Protein 4RZC (pdb70)

B-factor: mean 30.38, std 9.69, range [2.0, 84.81]

Secondary structure (DSSP, 8-state):
---EEEEE---EE-TT--EEEEEEEES--TTS-EEEEEEE-TTS-EEEEEEE-SSTT--EEE-GGGTTTEEEEEEETTEEEEEE-S--GGG-EEEEEEEEEETTEEEEE---EEEEE--/--EEE----EEE----EEEEEEESSPPSTT-EEEEEE-TTS--EEEEETTTEE-TT--SSEEEEEETTEEEEEE-S--GGG-EEEEEEEE-----EEE---EEEEEE--/-EEEEE---EE-TT--EEEEEEEES--TTS-EEEEEEE-TTS-EEEEEEE-SSTT--EEE-GGGTTTEEEEEEETTEEEEEE-S--GGG-EEEEEEEEEETTEEEEE---EEEEE--/--EE---S-EEE----EEEEEEESSPPSTT-EEEEEE-TTS--EEEEETTTEE-TT--TTEEEEEETTEEEEEE-S--GGG-EEEEEEEE--SSS--EEE---EEEEEE--/-EEEEE---EE-TT--EEEEEEEES--TTS-EEEEEEE-TTS-EEEEEEE-SSTTPPEEE-GGGBTTEEEEEEETTEEEEEE-S--GGG-EEEEEEEEEETTEEEEE---EEEEE--/--EE--S--EEE----EEEEEEESSPPSTT-EEEEEE-TTS--EEEEETTTEE-TT--TTEEEEEETTEEEEEE-S--GGG-EEEEEEEE--SSS--EEE---EEEEEE--/--EEEEE---EE-TT--EEEEEEEES--TTS-EEEEEEE-TTS-EEEEEEE-SSTT--EEE-GGGTTTEEEEEEETTEEEEEE-S--GGG-EEEEEEEEEETTEEEEE---EEEEE--/--EE-----EEE----EEEEEEESSPPSTT-EEEEEE-TTS--EEEEETTTEE-TT--TTEEEEEETTEEEEEE-S--GGG-EEEEEEEE----S-EEE---EEEEEE--

CATH classification: 2.60.40.10

Foldseek 3Di:
DWAKAKDFADEEAFFAKGKIKIFIDPDWLQQWKKFKWWDAPPGDIDTAKIFHGRPPTHIDGDPVRPPFWDWDDPDRGMIMIIGGGDDQRVFTFMKMFICPDDRDRPYIHPTHTHGYDD/DAKEWDEEDEEEQLTKDKIKMFDPWWFDQLFKWKWWAAPPGDIDTAGGSQFHGDPPHDVLWGKDDGTRIIMIMGGNHHQVPQTKMKMKGAHDPPPGIDIYDIYGYHYHYD/DDWAKAKDFADEEAFFAKGKIKIFIDPDWLQQWKKFKWWDAPPDDIDTAKIFHHRPPTHIDGDPVRPPFWDWDDPDRGMIMIIGGGDDQRPFTFMKMFICPDDRDRPYIHPTHTHGYDD/DAKEWDDADEEEQLTKDKTKMFDPWFFDQLFKWKWWAAPPGDIDTAGGSQFHGDPPHDPCWGKDDGTRIIMIMRGNHHQVRQTKMKMKGAHPPPGIDIYDIYGYHYHYD/DAKAKDFADEEAAQAKGKIKIFDDPDWLQQWKKFKWWDAPPGDIDTAKIFHHRPPTHIDGDPVRPPFWDWDDPDRGMIMIIGGRDDQRPFTFMKMFIPPDDRDRPYIHPTHTHGYDD/DAKEKDAADEEEQLTKDKIKMFDPWFFDQLFKWKWWAAPPGDIDTAAGSQFHGDPPHDPQWGKDDGTRIIMIMHGNHHPVRQTKMKMKGAHPPDPPGIDIYDIYGYHYHYD/DAKAKDFADEEEFFAKGKIKIFDDPDWLQQWKKFKWWDAPPGDIDTAKIFHHRPPTHIDGDPVRPPQWDWDDPDRGMIMIIGGGDDQRPFTFMKMFIPPDDRDRPYIHPTHTHGYDD/DAKEWDEADEEEQLTKDKTKMFDPWFFDQLFKWKWWAAPPGDIDTAGGSQFHGDPPHDPQWGKDDGTRIIMIMGGNHHQVRQTKMKMKGAHPPDPPGIDIYDIYGYHYHYD

Nearest PDB structures (foldseek):
  4rzc-assembly4_E  TM=1.009E+00  e=7.664E-24  Oryctolagus cuniculus
  5m63-assembly1_H  TM=9.425E-01  e=4.680E-15  Oryctolagus cuniculus
  8rtx-assembly3_F  TM=9.453E-01  e=4.502E-13  Mus musculus
  8tmy-assembly2_C  TM=9.448E-01  e=9.983E-13  Macaca mulatta
  8tmy-assembly1_A  TM=9.413E-01  e=9.983E-13  Macaca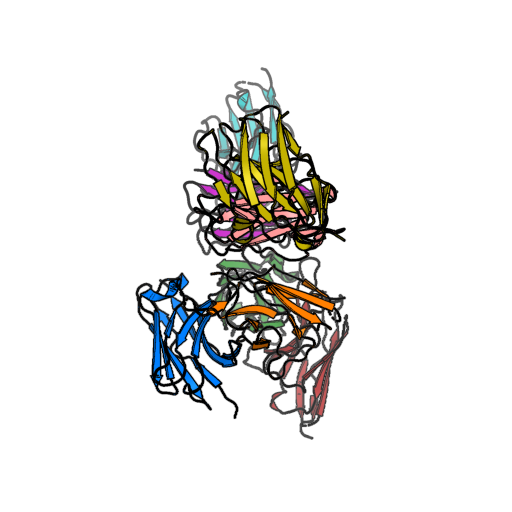 mulatta

Solvent-accessible surface area: 38612 Å² total; per-residue (Å²): 167,82,55,5,153,11,37,118,30,79,111,22,107,73,61,31,65,27,52,0,45,0,104,4,63,64,24,60,1,65,204,62,32,0,1,0,0,17,32,23,100,86,152,20,7,66,6,0,0,0,13,10,44,18,135,211,20,57,61,33,25,5,86,104,0,118,73,151,10,68,3,42,38,75,55,62,35,28,0,26,0,56,0,56,48,4,75,95,86,18,28,5,34,0,5,0,0,12,14,20,85,34,3,0,0,70,20,8,0,76,19,24,123,1,48,2,47,136,76,93,8,8,5,10,88,77,33,73,18,42,27,45,20,81,19,53,0,38,2,3,2,49,98,78,19,62,99,59,49,1,1,0,0,20,18,68,124,91,105,110,4,101,12,3,0,48,20,1,66,62,63,19,112,80,12,60,78,42,6,118,11,50,39,79,23,31,100,6,34,0,38,0,42,89,6,88,154,44,5,44,10,31,0,11,0,2,1,1,2,168,120,54,36,35,12,14,23,6,56,19,0,101,5,95,15,80,89,137,166,106,89,49,5,130,17,34,118,30,80,110,22,110,67,58,31,76,28,62,0,46,0,80,6,57,62,25,64,1,61,205,59,32,0,1,0,0,16,28,27,48,22,139,7,7,66,7,0,0,0,9,10,44,18,132,204,19,58,62,48,45,6,86,97,0,148,72,151,10,57,5,40,39,73,55,56,39,29,0,17,0,78,1,61,61,5,76,90,84,18,29,4,15,0,5,0,0,12,15,20,86,34,3,0,0,71,22,6,0,81,19,25,69,1,48,3,50,129,74,49,7,24,12,36,90,74,39,72,17,40,24,74,18,92,16,86,2,20,0,3,0,13,95,77,18,64,100,60,47,1,2,0,0,20,19,51,26,44,72,110,4,99,14,3,0,48,20,2,67,62,65,19,115,82,11,80,55,43,6,129,10,58,37,86,23,26,66,3,34,0,42,0,46,91,6,91,40,16,5,8,5,36,0,12,0,2,0,1,4,180,76,56,48,12,14,23,6,36,18,0,46,6,91,6,55,57,133,97,53,5,139,16,36,118,31,79,126,25,138,68,56,31,62,27,52,0,40,0,95,5,48,25,11,20,0,51,146,36,33,1,0,0,0,13,32,19,96,92,149,24,8,66,8,0,0,0,10,11,41,17,84,118,9,14,1,36,0,4,73,89,0,63,41,62,1,16,1,13,33,23,47,54,36,9,0,21,0,44,0,26,47,2,68,94,83,1,29,4,33,0,5,0,0,0,14,6,36,26,3,1,0,57,27,4,0,81,19,24,123,1,48,2,45,130,75,100,13,76,13,80,141,66,52,74,18,41,25,70,18,84,24,64,1,118,0,68,8,80,87,82,19,57,23,17,43,1,1,0,0,20,20,67,123,91,106,112,4,102,16,2,0,15,1,2,53,26,62,18,81,82,12,57,90,46,6,123,7,59,38,87,23,61,106,4,30,0,40,0,41,87,6,93,152,45,8,43,8,35,0,12,0,1,0,1,6,151,96,101,19,39,54,13,16,23,6,57,16,0,85,4,83,15,79,90,134,144,42,0,108,16,38,119,30,77,125,20,124,66,59,31,65,25,21,0,38,0,105,5,64,66,25,61,1,62,204,62,34,1,1,1,0,15,31,20,92,92,149,23,8,66,8,0,0,0,11,10,43,17,106,146,19,43,10,51,0,8,86,92,0,14,4,58,0,8,4,19,30,53,55,59,35,29,1,2,0,16,0,17,54,2,69,95,81,2,24,0,41,0,4,0,0,12,15,21,85,34,3,0,0,70,21,8,0,62,21,26,108,0,38,2,48,139,73,100,13,67,27,77,142,56,40,77,17,41,24,70,19,83,16,69,2,135,2,114,7,79,67,54,19,80,99,58,47,1,2,0,0,20,21,68,122,93,106,103,4,101,13,2,0,48,19,2,63,62,64,17,115,82,12,58,89,49,7,132,6,62,31,77,20,54,117,5,34,0,42,0,42,88,6,90,157,46,7,43,9,36,0,12,0,2,1,1,0,109,72,59,19,30,53,14,16,22,6,57,14,0,68,5,84,18,93,84,132

Structure (mmCIF, N/CA/C/O backbone):
data_4RZC
#
_entry.id   4RZC
#
_cell.length_a   60.607
_cell.length_b   128.050
_cell.length_c   127.295
_cell.angle_alpha   90.000
_cell.angle_beta   90.000
_cell.angle_gamma   90.000
#
_symmetry.space_group_name_H-M   'P 21 21 21'
#
loop_
_entity.id
_entity.type
_entity.pdbx_description
1 polymer 'Fv M6P-1 light chain'
2 polymer 'Fv M6P-1 heavy chain'
3 non-polymer 6-O-phosphono-alpha-D-mannopyranose
4 non-polymer 'SULFATE ION'
5 water water
#
loop_
_atom_site.group_PDB
_atom_site.id
_atom_site.type_symbol
_atom_site.label_atom_id
_atom_site.label_alt_id
_atom_site.label_comp_id
_atom_site.label_asym_id
_atom_site.label_entity_id
_atom_site.label_seq_id
_atom_site.pdbx_PDB_ins_code
_atom_site.Cartn_x
_atom_site.Cartn_y
_atom_site.Cartn_z
_atom_site.occupancy
_atom_site.B_iso_or_equiv
_atom_site.auth_seq_id
_atom_site.auth_comp_id
_atom_site.auth_asym_id
_atom_site.auth_atom_id
_atom_site.pdbx_PDB_model_num
ATOM 1 N N . SER A 1 2 ? -22.748 5.571 22.214 1.00 31.69 1 SER H N 1
ATOM 2 C CA . SER A 1 2 ? -21.785 6.203 21.254 1.00 32.06 1 SER H CA 1
ATOM 3 C C . SER A 1 2 ? -22.111 5.886 19.784 1.00 31.13 1 SER H C 1
ATOM 4 O O . SER A 1 2 ? -22.087 6.785 18.952 1.00 31.71 1 SER H O 1
ATOM 7 N N . GLN A 1 3 ? -22.371 4.601 19.500 1.00 29.98 2 GLN H N 1
ATOM 8 C CA . GLN A 1 3 ? -22.902 4.055 18.224 1.00 28.94 2 GLN H CA 1
ATOM 9 C C . GLN A 1 3 ? -23.823 2.855 18.532 1.00 28.20 2 GLN H C 1
ATOM 10 O O . GLN A 1 3 ? -23.546 2.070 19.427 1.00 27.98 2 GLN H O 1
ATOM 16 N N . SER A 1 4 ? -24.906 2.713 17.773 1.00 27.96 3 SER H N 1
ATOM 17 C CA . SER A 1 4 ? -25.923 1.709 18.074 1.00 27.44 3 SER H CA 1
ATOM 18 C C . SER A 1 4 ? -26.811 1.408 16.865 1.00 27.31 3 SER H C 1
ATOM 19 O O . SER A 1 4 ? -26.811 2.150 15.878 1.00 27.55 3 SER H O 1
ATOM 22 N N . VAL A 1 5 ? -27.551 0.304 16.967 1.00 27.00 4 VAL H N 1
ATOM 23 C CA . VAL A 1 5 ? -28.498 -0.132 15.963 1.00 26.90 4 VAL H CA 1
ATOM 24 C C . VAL A 1 5 ? -29.743 -0.644 16.675 1.00 27.65 4 VAL H C 1
ATOM 25 O O . VAL A 1 5 ? -29.649 -1.159 17.780 1.00 28.25 4 VAL H O 1
ATOM 29 N N . LYS A 1 6 ? -30.916 -0.469 16.079 1.00 28.60 5 LYS H N 1
ATOM 30 C CA . LYS A 1 6 ? -32.154 -0.896 16.719 1.00 29.40 5 LYS H CA 1
ATOM 31 C C . LYS A 1 6 ? -33.065 -1.648 15.761 1.00 29.50 5 LYS H C 1
ATOM 32 O O . LYS A 1 6 ? -33.471 -1.100 14.739 1.00 29.74 5 LYS H O 1
ATOM 38 N N . GLU A 1 7 ? -33.381 -2.897 16.094 1.00 29.78 6 GLU H N 1
ATOM 39 C CA . GLU A 1 7 ? -34.303 -3.697 15.289 1.00 30.54 6 GLU H CA 1
ATOM 40 C C . GLU A 1 7 ? -35.714 -3.267 15.603 1.00 31.81 6 GLU H C 1
ATOM 41 O O . GLU A 1 7 ? -35.970 -2.728 16.670 1.00 32.67 6 GLU H O 1
ATOM 47 N N . SER A 1 8 ? -36.633 -3.554 14.689 1.00 33.26 7 SER H N 1
ATOM 48 C CA . SER A 1 8 ? -38.045 -3.167 14.828 1.00 34.78 7 SER H CA 1
ATOM 49 C C . SER A 1 8 ? -38.958 -4.261 14.289 1.00 35.86 7 SER H C 1
ATOM 50 O O . SER A 1 8 ? -38.480 -5.287 13.783 1.00 36.71 7 SER H O 1
ATOM 53 N N . GLU A 1 9 ? -40.269 -4.028 14.386 1.00 37.26 8 GLU H N 1
ATOM 54 C CA . GLU A 1 9 ? -41.264 -4.690 13.520 1.00 37.65 8 GLU H CA 1
ATOM 55 C C . GLU A 1 9 ? -41.443 -6.207 13.756 1.00 37.28 8 GLU H C 1
ATOM 56 O O . GLU A 1 9 ? -41.787 -6.946 12.835 1.00 36.98 8 GLU H O 1
ATOM 62 N N . GLY A 1 10 ? -41.223 -6.666 14.987 1.00 37.46 9 GLY H N 1
ATOM 63 C CA . GLY A 1 10 ? -41.494 -8.064 15.349 1.00 37.54 9 GLY H CA 1
ATOM 64 C C . GLY A 1 10 ? -42.972 -8.257 15.648 1.00 38.76 9 GLY H C 1
ATOM 65 O O . GLY A 1 10 ? -43.658 -7.293 15.995 1.00 40.27 9 GLY H O 1
ATOM 66 N N . ASP A 1 11 ? -43.473 -9.489 15.544 1.00 38.65 10 ASP H N 1
ATOM 67 C CA . ASP A 1 11 ? -44.920 -9.711 15.619 1.00 39.68 10 ASP H CA 1
ATOM 68 C C . ASP A 1 11 ? -45.306 -11.148 15.987 1.00 39.57 10 ASP H C 1
ATOM 69 O O . ASP A 1 11 ? -44.466 -12.043 15.978 1.00 38.59 10 ASP H O 1
ATOM 74 N N . LEU A 1 12 ? -46.582 -11.339 16.330 1.00 40.36 11 LEU H N 1
ATOM 75 C CA . LEU A 1 12 ? -47.201 -12.665 16.412 1.00 41.21 11 LEU H CA 1
ATOM 76 C C . LEU A 1 12 ? -47.894 -12.929 15.074 1.00 41.84 11 LEU H C 1
ATOM 77 O O . LEU A 1 12 ? -48.630 -12.065 14.580 1.00 43.71 11 LEU H O 1
ATOM 82 N N . VAL A 1 13 ? -47.664 -14.108 14.489 1.00 40.88 12 VAL H N 1
ATOM 83 C CA . VAL A 1 13 ? -48.068 -14.380 13.102 1.00 40.61 12 VAL H CA 1
ATOM 84 C C . VAL A 1 13 ? -48.358 -15.867 12.859 1.00 40.48 12 VAL H C 1
ATOM 85 O O . VAL A 1 13 ? -47.799 -16.736 13.523 1.00 40.39 12 VAL H O 1
ATOM 89 N N . LYS A 1 14 ? -49.246 -16.156 11.917 1.00 40.95 13 LYS H N 1
ATOM 90 C CA . LYS A 1 14 ? -49.664 -17.536 11.667 1.00 41.84 13 LYS H CA 1
ATOM 91 C C . LYS A 1 14 ? -48.642 -18.270 10.795 1.00 40.66 13 LYS H C 1
ATOM 92 O O . LYS A 1 14 ? -47.867 -17.634 10.084 1.00 40.16 13 LYS H O 1
ATOM 98 N N . PRO A 1 15 ? -48.630 -19.614 10.852 1.00 40.56 14 PRO H N 1
ATOM 99 C CA . PRO A 1 15 ? -47.741 -20.354 9.962 1.00 40.16 14 PRO H CA 1
ATOM 100 C C . PRO A 1 15 ? -48.087 -20.137 8.486 1.00 40.66 14 PRO H C 1
ATOM 101 O O . PRO A 1 15 ? -49.267 -20.113 8.123 1.00 41.70 14 PRO H O 1
ATOM 105 N N . GLY A 1 16 ? -47.059 -19.963 7.655 1.00 39.68 15 GLY H N 1
ATOM 106 C CA . GLY A 1 16 ? -47.234 -19.763 6.214 1.00 39.66 15 GLY H CA 1
ATOM 107 C C . GLY A 1 16 ? -47.193 -18.305 5.796 1.00 38.74 15 GLY H C 1
ATOM 108 O O . GLY A 1 16 ? -47.246 -17.989 4.598 1.00 39.07 15 GLY H O 1
ATOM 109 N N . ALA A 1 17 ? -47.085 -17.413 6.777 1.00 37.35 16 ALA H N 1
ATOM 110 C CA . ALA A 1 17 ? -47.129 -15.977 6.512 1.00 36.38 16 ALA H CA 1
ATOM 111 C C . ALA A 1 17 ? -45.734 -15.395 6.260 1.00 34.58 16 ALA H C 1
ATOM 112 O O . ALA A 1 17 ? -44.713 -16.058 6.471 1.00 33.02 16 ALA H O 1
ATOM 114 N N . SER A 1 18 ? -45.732 -14.145 5.798 1.00 34.26 17 SER H N 1
ATOM 115 C CA . SER A 1 18 ? -44.518 -13.387 5.526 1.00 33.11 17 SER H CA 1
ATOM 116 C C . SER A 1 18 ? -44.340 -12.280 6.546 1.00 31.98 17 SER H C 1
ATOM 117 O O . SER A 1 18 ? -45.316 -11.823 7.155 1.00 32.11 17 SER H O 1
ATOM 120 N N . LEU A 1 19 ? -43.091 -11.850 6.723 1.00 30.64 18 LEU H N 1
ATOM 121 C CA . LEU A 1 19 ? -42.783 -10.780 7.665 1.00 30.27 18 LEU H CA 1
ATOM 122 C C . LEU A 1 19 ? -41.452 -10.120 7.332 1.00 29.55 18 LEU H C 1
ATOM 123 O O . LEU A 1 19 ? -40.508 -10.784 6.915 1.00 29.41 18 LEU H O 1
ATOM 128 N N . THR A 1 20 ? -41.385 -8.806 7.529 1.00 29.63 19 THR H N 1
ATOM 129 C CA . THR A 1 20 ? -40.184 -8.039 7.234 1.00 29.20 19 THR H CA 1
ATOM 130 C C . THR A 1 20 ? -39.694 -7.322 8.478 1.00 29.01 19 THR H C 1
ATOM 131 O O . THR A 1 20 ? -40.459 -6.595 9.140 1.00 29.79 19 THR H O 1
ATOM 135 N N . LEU A 1 21 ? -38.418 -7.536 8.790 1.00 28.11 20 LEU H N 1
ATOM 136 C CA . LEU A 1 21 ? -37.765 -6.868 9.902 1.00 27.58 20 LEU H CA 1
ATOM 137 C C . LEU A 1 21 ? -36.877 -5.774 9.368 1.00 27.60 20 LEU H C 1
ATOM 138 O O . LEU A 1 21 ? -36.482 -5.792 8.203 1.00 28.12 20 LEU H O 1
ATOM 143 N N . THR A 1 22 ? -36.555 -4.831 10.240 1.00 27.64 21 THR H N 1
ATOM 144 C CA . THR A 1 22 ? -35.866 -3.617 9.859 1.00 27.64 21 THR H CA 1
ATOM 145 C C . THR A 1 22 ? -34.930 -3.206 10.987 1.00 27.14 21 THR H C 1
ATOM 146 O O . THR A 1 22 ? -35.327 -3.152 12.146 1.00 26.95 21 THR H O 1
ATOM 150 N N . CYS A 1 23 ? -33.685 -2.922 10.613 1.00 26.79 22 CYS H N 1
ATOM 151 C CA . CYS A 1 23 ? -32.645 -2.511 11.540 1.00 26.61 22 CYS H CA 1
ATOM 152 C C . CYS A 1 23 ? -32.114 -1.151 11.087 1.00 26.96 22 CYS H C 1
ATOM 153 O O . CYS A 1 23 ? -31.748 -0.985 9.935 1.00 27.20 22 CYS H O 1
ATOM 156 N N . LYS A 1 24 ? -32.071 -0.197 12.013 1.00 27.41 23 LYS H N 1
ATOM 157 C CA . LYS A 1 24 ? -31.725 1.192 11.732 1.00 27.88 23 LYS H CA 1
ATOM 158 C C . LYS A 1 24 ? -30.484 1.620 12.542 1.00 27.66 23 LYS H C 1
ATOM 159 O O . LYS A 1 24 ? -30.480 1.552 13.779 1.00 27.53 23 LYS H O 1
ATOM 165 N N . ALA A 1 25 ? -29.434 2.057 11.838 1.00 27.19 24 ALA H N 1
ATOM 166 C CA . ALA A 1 25 ? -28.180 2.446 12.480 1.00 26.88 24 ALA H CA 1
ATOM 167 C C . ALA A 1 25 ? -28.230 3.864 13.051 1.00 27.69 24 ALA H C 1
ATOM 168 O O . ALA A 1 25 ? -29.023 4.697 12.620 1.00 28.37 24 ALA H O 1
ATOM 170 N N . SER A 1 26 ? -27.368 4.113 14.033 1.00 27.73 25 SER H N 1
ATOM 171 C CA . SER A 1 26 ? -27.139 5.448 14.602 1.00 28.62 25 SER H CA 1
ATOM 172 C C . SER A 1 26 ? -25.619 5.650 14.798 1.00 28.63 25 SER H C 1
ATOM 173 O O . SER A 1 26 ? -24.930 4.784 15.370 1.00 27.94 25 SER H O 1
ATOM 176 N N . GLY A 1 27 ? -25.109 6.788 14.331 1.00 29.21 26 GLY H N 1
ATOM 177 C CA . GLY A 1 27 ? -23.702 7.148 14.514 1.00 29.51 26 GLY H CA 1
ATOM 178 C C . GLY A 1 27 ? -22.714 6.522 13.539 1.00 28.69 26 GLY H C 1
ATOM 179 O O . GLY A 1 27 ? -21.502 6.713 13.684 1.00 29.08 26 GLY H O 1
ATOM 180 N N . PHE A 1 28 ? -23.208 5.772 12.553 1.00 27.58 27 PHE H N 1
ATOM 181 C CA . PHE A 1 28 ? -22.333 5.168 11.550 1.00 26.89 27 PHE H CA 1
ATOM 182 C C . PHE A 1 28 ? -23.068 4.748 10.279 1.00 26.11 27 PHE H C 1
ATOM 183 O O . PHE A 1 28 ? -24.289 4.776 10.215 1.00 26.02 27 PHE H O 1
ATOM 191 N N . ASP A 1 29 ? -22.295 4.345 9.281 1.00 25.60 28 ASP H N 1
ATOM 192 C CA . ASP A 1 29 ? -22.808 3.961 7.981 1.00 25.12 28 ASP H CA 1
ATOM 193 C C . ASP A 1 29 ? -22.416 2.530 7.703 1.00 23.97 28 ASP H C 1
ATOM 194 O O . ASP A 1 29 ? -21.442 2.026 8.248 1.00 23.88 28 ASP H O 1
ATOM 199 N N . PHE A 1 30 ? -23.130 1.902 6.781 1.00 23.29 29 PHE H N 1
ATOM 200 C CA . PHE A 1 30 ? -22.748 0.581 6.282 1.00 22.33 29 PHE H CA 1
ATOM 201 C C . PHE A 1 30 ? -21.788 0.663 5.086 1.00 22.25 29 PHE H C 1
ATOM 202 O O . PHE A 1 30 ? -21.589 -0.318 4.374 1.00 21.85 29 PHE H O 1
ATOM 210 N N . THR A 1 31 ? -21.170 1.822 4.881 1.00 22.67 30 THR H N 1
ATOM 211 C CA . THR A 1 31 ? -20.228 2.025 3.778 1.00 22.88 30 THR H CA 1
ATOM 212 C C . THR A 1 31 ? -18.969 1.206 4.016 1.00 22.40 30 THR H C 1
ATOM 213 O O . THR A 1 31 ? -18.370 0.706 3.070 1.00 22.55 30 THR H O 1
ATOM 217 N N . TRP A 1 32 ? -18.564 1.104 5.284 1.00 22.01 31 TRP H N 1
ATOM 218 C CA . TRP A 1 32 ? -17.337 0.409 5.698 1.00 21.80 31 TRP H CA 1
ATOM 219 C C . TRP A 1 32 ? -17.550 -0.901 6.464 1.00 20.88 31 TRP H C 1
ATOM 220 O O . TRP A 1 32 ? -16.568 -1.586 6.753 1.00 20.86 31 TRP H O 1
ATOM 231 N N . TYR A 1 33 ? -18.795 -1.237 6.833 1.00 20.16 32 TYR H N 1
ATOM 232 C CA . TYR A 1 33 ? -19.063 -2.471 7.591 1.00 19.38 32 TYR H CA 1
ATOM 233 C C . TYR A 1 33 ? -20.125 -3.362 6.973 1.00 18.89 32 TYR H C 1
ATOM 234 O O . TYR A 1 33 ? -21.093 -2.895 6.376 1.00 18.95 32 TYR H O 1
ATOM 243 N N . THR A 1 34 ? -19.906 -4.662 7.156 1.00 18.54 33 THR H N 1
ATOM 244 C CA . THR A 1 34 ? -20.806 -5.732 6.758 1.00 18.01 33 THR H CA 1
ATOM 245 C C . THR A 1 34 ? -21.778 -5.886 7.901 1.00 17.44 33 THR H C 1
ATOM 246 O O . THR A 1 34 ? -21.353 -5.880 9.047 1.00 17.50 33 THR H O 1
ATOM 250 N N . MET A 1 35 ? -23.065 -6.029 7.597 1.00 16.98 34 MET H N 1
ATOM 251 C CA . MET A 1 35 ? -24.108 -6.166 8.616 1.00 16.57 34 MET H CA 1
ATOM 252 C C . MET A 1 35 ? -24.751 -7.537 8.562 1.00 16.09 34 MET H C 1
ATOM 253 O O . MET A 1 35 ? -24.894 -8.124 7.485 1.00 16.15 34 MET H O 1
ATOM 258 N N . ASN A 1 36 ? -25.158 -8.041 9.731 1.00 15.67 35 ASN H N 1
ATOM 259 C CA . ASN A 1 36 ? -25.616 -9.432 9.865 1.00 15.35 35 ASN H CA 1
ATOM 260 C C . ASN A 1 36 ? -26.967 -9.541 10.550 1.00 15.13 35 ASN H C 1
ATOM 261 O O . ASN A 1 36 ? -27.325 -8.704 11.377 1.00 15.17 35 ASN H O 1
ATOM 266 N N . TRP A 1 37 ? -27.722 -10.579 10.198 1.00 14.96 36 TRP H N 1
ATOM 267 C CA . TRP A 1 37 ? -28.901 -10.938 10.969 1.00 14.87 36 TRP H CA 1
ATOM 268 C C . TRP A 1 37 ? -28.619 -12.260 11.667 1.00 14.89 36 TRP H C 1
ATOM 269 O O . TRP A 1 37 ? -28.256 -13.248 11.026 1.00 15.02 36 TRP H O 1
ATOM 280 N N . VAL A 1 38 ? -28.739 -12.253 12.986 1.00 14.89 37 VAL H N 1
ATOM 281 C CA . VAL A 1 38 ? -28.524 -13.445 13.808 1.00 15.10 37 VAL H CA 1
ATOM 282 C C . VAL A 1 38 ? -29.762 -13.583 14.664 1.00 15.27 37 VAL H C 1
ATOM 283 O O . VAL A 1 38 ? -30.224 -12.587 15.203 1.00 15.22 37 VAL H O 1
ATOM 287 N N . ARG A 1 39 ? -30.300 -14.791 14.801 1.00 15.58 38 ARG H N 1
ATOM 288 C CA . ARG A 1 39 ? -31.453 -14.994 15.684 1.00 15.86 38 ARG H CA 1
ATOM 289 C C . ARG A 1 39 ? -31.128 -15.916 16.836 1.00 16.23 38 ARG H C 1
ATOM 290 O O . ARG A 1 39 ? -30.084 -16.574 16.858 1.00 16.33 38 ARG H O 1
ATOM 298 N N . GLN A 1 40 ? -32.063 -15.975 17.783 1.00 16.54 39 GLN H N 1
ATOM 299 C CA . GLN A 1 40 ? -31.931 -16.825 18.953 1.00 17.03 39 GLN H CA 1
ATOM 300 C C . GLN A 1 40 ? -33.298 -17.413 19.356 1.00 17.54 39 GLN H C 1
ATOM 301 O O . GLN A 1 40 ? -34.091 -16.753 20.035 1.00 17.65 39 GLN H O 1
ATOM 307 N N . ALA A 1 41 ? -33.567 -18.652 18.945 1.00 17.97 40 ALA H N 1
ATOM 308 C CA . ALA A 1 41 ? -34.808 -19.331 19.347 1.00 18.62 40 ALA H CA 1
ATOM 309 C C . ALA A 1 41 ? -34.780 -19.593 20.856 1.00 19.11 40 ALA H C 1
ATOM 310 O O . ALA A 1 41 ? -33.690 -19.740 21.431 1.00 19.13 40 ALA H O 1
ATOM 312 N N . PRO A 1 42 ? -35.957 -19.641 21.507 1.00 19.62 41 PRO H N 1
ATOM 313 C CA . PRO A 1 42 ? -35.974 -19.945 22.940 1.00 20.23 41 PRO H CA 1
ATOM 314 C C . PRO A 1 42 ? -35.322 -21.298 23.240 1.00 20.85 41 PRO H C 1
ATOM 315 O O . PRO A 1 42 ? -35.571 -22.287 22.519 1.00 21.22 41 PRO H O 1
ATOM 319 N N . GLY A 1 43 ? -34.511 -21.342 24.302 1.00 21.11 42 GLY H N 1
ATOM 320 C CA . GLY A 1 43 ? -33.864 -22.586 24.728 1.00 21.88 42 GLY H CA 1
ATOM 321 C C . GLY A 1 43 ? -32.679 -23.000 23.865 1.00 21.63 42 GLY H C 1
ATOM 322 O O . GLY A 1 43 ? -32.002 -23.999 24.165 1.00 22.34 42 GLY H O 1
ATOM 323 N N . LYS A 1 44 ? -32.380 -22.217 22.828 1.00 20.72 43 LYS H N 1
ATOM 324 C CA . LYS A 1 44 ? -31.366 -22.600 21.842 1.00 20.52 43 LYS H CA 1
ATOM 325 C C . LYS A 1 44 ? -30.339 -21.496 21.653 1.00 19.74 43 LYS H C 1
ATOM 326 O O . LYS A 1 44 ? -30.579 -20.356 22.004 1.00 19.26 43 LYS H O 1
ATOM 332 N N . GLY A 1 45 ? -29.217 -21.841 21.045 1.00 19.79 44 GLY H N 1
ATOM 333 C CA . GLY A 1 45 ? -28.128 -20.893 20.850 1.00 19.28 44 GLY H CA 1
ATOM 334 C C . GLY A 1 45 ? -28.311 -19.974 19.668 1.00 18.50 44 GLY H C 1
ATOM 335 O O . GLY A 1 45 ? -29.275 -20.108 18.907 1.00 18.41 44 GLY H O 1
ATOM 336 N N . LEU A 1 46 ? -27.364 -19.045 19.528 1.00 18.12 45 LEU H N 1
ATOM 337 C CA . LEU A 1 46 ? -27.287 -18.128 18.395 1.00 17.49 45 LEU H CA 1
ATOM 338 C C . LEU A 1 46 ? -27.110 -18.859 17.077 1.00 17.66 45 LEU H C 1
ATOM 339 O O . LEU A 1 46 ? -26.369 -19.847 16.982 1.00 18.18 45 LEU H O 1
ATOM 344 N N . GLU A 1 47 ? -27.756 -18.321 16.044 1.00 17.38 46 GLU H N 1
ATOM 345 C CA . GLU A 1 47 ? -27.773 -18.909 14.705 1.00 17.60 46 GLU H CA 1
ATOM 346 C C . GLU A 1 47 ? -27.576 -17.779 13.692 1.00 17.16 46 GLU H C 1
ATOM 347 O O . GLU A 1 47 ? -28.349 -16.802 13.675 1.00 16.83 46 GLU H O 1
ATOM 353 N N . TRP A 1 48 ? -26.566 -17.906 12.840 1.00 17.33 47 TRP H N 1
ATOM 354 C CA . TRP A 1 48 ? -26.326 -16.912 11.791 1.00 17.07 47 TRP H CA 1
ATOM 355 C C . TRP A 1 48 ? -27.299 -17.124 10.628 1.00 17.31 47 TRP H C 1
ATOM 356 O O . TRP A 1 48 ? -27.464 -18.244 10.149 1.00 17.82 47 TRP H O 1
ATOM 367 N N . ILE A 1 49 ? -27.947 -16.043 10.186 1.00 17.10 48 ILE H N 1
ATOM 368 C CA . ILE A 1 49 ? -28.958 -16.139 9.150 1.00 17.41 48 ILE H CA 1
ATOM 369 C C . ILE A 1 49 ? -28.387 -15.676 7.822 1.00 17.60 48 ILE H C 1
ATOM 370 O O . ILE A 1 49 ? -28.309 -16.465 6.871 1.00 18.09 48 ILE H O 1
ATOM 375 N N . ALA A 1 50 ? -27.978 -14.410 7.769 1.00 17.40 49 ALA H N 1
ATOM 376 C CA . ALA A 1 50 ? -27.503 -13.810 6.544 1.00 17.64 49 ALA H CA 1
ATOM 377 C C . ALA A 1 50 ? -26.660 -12.569 6.780 1.00 17.54 49 ALA H C 1
ATOM 378 O O . ALA A 1 50 ? -26.834 -11.867 7.771 1.00 17.29 49 ALA H O 1
ATOM 380 N N . SER A 1 51 ? -25.786 -12.275 5.820 1.00 17.93 50 SER H N 1
ATOM 381 C CA . SER A 1 51 ? -24.948 -11.087 5.870 1.00 18.03 50 SER H CA 1
ATOM 382 C C . SER A 1 51 ? -25.035 -10.331 4.564 1.00 18.49 50 SER H C 1
ATOM 383 O O . SER A 1 51 ? -25.371 -10.892 3.521 1.00 18.91 50 SER H O 1
ATOM 386 N N . ILE A 1 52 ? -24.719 -9.045 4.614 1.00 18.67 51 ILE H N 1
ATOM 387 C CA . ILE A 1 52 ? -24.615 -8.264 3.393 1.00 19.16 51 ILE H CA 1
ATOM 388 C C . ILE A 1 52 ? -23.409 -7.331 3.516 1.00 19.32 51 ILE H C 1
ATOM 389 O O . ILE A 1 52 ? -23.202 -6.727 4.553 1.00 19.12 51 ILE H O 1
ATOM 394 N N . GLY A 1 53 ? -22.627 -7.228 2.442 1.00 19.89 52 GLY H N 1
ATOM 395 C CA . GLY A 1 53 ? -21.286 -6.605 2.473 1.00 20.19 52 GLY H CA 1
ATOM 396 C C . GLY A 1 53 ? -21.292 -5.099 2.538 1.00 20.47 52 GLY H C 1
ATOM 397 O O . GLY A 1 53 ? -22.331 -4.485 2.401 1.00 20.61 52 GLY H O 1
ATOM 398 N N . ALA A 1 54 A -20.124 -4.509 2.739 1.00 20.85 52 ALA H N 1
ATOM 399 C CA . ALA A 1 54 A -19.982 -3.052 2.899 1.00 21.35 52 ALA H CA 1
ATOM 400 C C . ALA A 1 54 A -20.251 -2.290 1.608 1.00 22.05 52 ALA H C 1
ATOM 401 O O . ALA A 1 54 A -19.913 -2.751 0.524 1.00 22.31 52 ALA H O 1
ATOM 403 N N . GLY A 1 55 B -20.813 -1.091 1.743 1.00 22.59 52 GLY H N 1
ATOM 404 C CA . GLY A 1 55 B -21.011 -0.197 0.604 1.00 23.49 52 GLY H CA 1
ATOM 405 C C . GLY A 1 55 B -22.198 -0.632 -0.228 1.00 23.61 52 GLY H C 1
ATOM 406 O O . GLY A 1 55 B -22.792 -1.668 0.029 1.00 23.06 52 GLY H O 1
ATOM 407 N N . VAL A 1 56 ? -22.540 0.168 -1.229 1.00 24.57 53 VAL H N 1
ATOM 408 C CA . VAL A 1 56 ? -23.718 -0.093 -2.057 1.00 24.99 53 VAL H CA 1
ATOM 409 C C . VAL A 1 56 ? -23.621 -1.453 -2.756 1.00 25.00 53 VAL H C 1
ATOM 410 O O . VAL A 1 56 ? -24.614 -2.195 -2.829 1.00 24.92 53 VAL H O 1
ATOM 414 N N . TYR A 1 57 ? -22.428 -1.785 -3.253 1.00 25.30 54 TYR H N 1
ATOM 415 C CA . TYR A 1 57 ? -22.246 -3.014 -4.028 1.00 25.34 54 TYR H CA 1
ATOM 416 C C . TYR A 1 57 ? -21.701 -4.178 -3.188 1.00 24.67 54 TYR H C 1
ATOM 417 O O . TYR A 1 57 ? -21.246 -5.181 -3.711 1.00 24.81 54 TYR H O 1
ATOM 426 N N . GLY A 1 58 ? -21.840 -4.069 -1.872 1.00 24.14 55 GLY H N 1
ATOM 427 C CA . GLY A 1 58 ? -21.596 -5.186 -0.966 1.00 23.62 55 GLY H CA 1
ATOM 428 C C . GLY A 1 58 ? -22.334 -6.446 -1.363 1.00 23.57 55 GLY H C 1
ATOM 429 O O . GLY A 1 58 ? -23.437 -6.409 -1.910 1.00 23.70 55 GLY H O 1
ATOM 430 N N . SER A 1 59 ? -21.716 -7.573 -1.059 1.00 23.60 56 SER H N 1
ATOM 431 C CA . SER A 1 59 ? -22.205 -8.857 -1.491 1.00 23.79 56 SER H CA 1
ATOM 432 C C . SER A 1 59 ? -22.991 -9.538 -0.352 1.00 23.25 56 SER H C 1
ATOM 433 O O . SER A 1 59 ? -22.809 -9.204 0.822 1.00 22.74 56 SER H O 1
ATOM 436 N N . ASN A 1 60 ? -23.922 -10.428 -0.710 1.00 23.47 57 ASN H N 1
ATOM 437 C CA . ASN A 1 60 ? -24.783 -11.111 0.256 1.00 23.19 57 ASN H CA 1
ATOM 438 C C . ASN A 1 60 ? -24.350 -12.553 0.406 1.00 23.56 57 ASN H C 1
ATOM 439 O O . ASN A 1 60 ? -23.865 -13.166 -0.548 1.00 24.48 57 ASN H O 1
ATOM 444 N N . TYR A 1 61 ? -24.537 -13.085 1.603 1.00 23.22 58 TYR H N 1
ATOM 445 C CA . TYR A 1 61 ? -24.277 -14.480 1.899 1.00 23.52 58 TYR H CA 1
ATOM 446 C C . TYR A 1 61 ? -25.421 -14.983 2.766 1.00 23.34 58 TYR H C 1
ATOM 447 O O . TYR A 1 61 ? -26.034 -14.210 3.509 1.00 22.70 58 TYR H O 1
ATOM 456 N N . TYR A 1 62 ? -25.682 -16.280 2.675 1.00 23.88 59 TYR H N 1
ATOM 457 C CA . TYR A 1 62 ? -26.751 -16.910 3.423 1.00 24.10 59 TYR H CA 1
ATOM 458 C C . TYR A 1 62 ? -26.245 -18.172 4.101 1.00 24.68 59 TYR H C 1
ATOM 459 O O . TYR A 1 62 ? -25.332 -18.837 3.597 1.00 25.50 59 TYR H O 1
ATOM 468 N N . ALA A 1 63 ? -26.831 -18.504 5.245 1.00 24.78 60 ALA H N 1
ATOM 469 C CA . ALA A 1 63 ? -26.662 -19.840 5.804 1.00 25.71 60 ALA H CA 1
ATOM 470 C C . ALA A 1 63 ? -27.340 -20.793 4.827 1.00 26.87 60 ALA H C 1
ATOM 471 O O . ALA A 1 63 ? -28.311 -20.405 4.165 1.00 26.83 60 ALA H O 1
ATOM 473 N N . SER A 1 64 ? -26.832 -22.019 4.724 1.00 28.03 61 SER H N 1
ATOM 474 C CA . SER A 1 64 ? -27.425 -23.017 3.838 1.00 29.55 61 SER H CA 1
ATOM 475 C C . SER A 1 64 ? -28.947 -23.119 4.048 1.00 29.89 61 SER H C 1
ATOM 476 O O . SER A 1 64 ? -29.732 -22.921 3.115 1.00 30.39 61 SER H O 1
ATOM 479 N N . TRP A 1 65 ? -29.350 -23.380 5.290 1.00 29.76 62 TRP H N 1
ATOM 480 C CA . TRP A 1 65 ? -30.767 -23.591 5.632 1.00 30.13 62 TRP H CA 1
ATOM 481 C C . TRP A 1 65 ? -31.734 -22.429 5.314 1.00 29.71 62 TRP H C 1
ATOM 482 O O . TRP A 1 65 ? -32.951 -22.631 5.298 1.00 29.90 62 TRP H O 1
ATOM 493 N N . ALA A 1 66 ? -31.198 -21.234 5.072 1.00 29.33 63 ALA H N 1
ATOM 494 C CA . ALA A 1 66 ? -31.999 -20.002 5.034 1.00 29.08 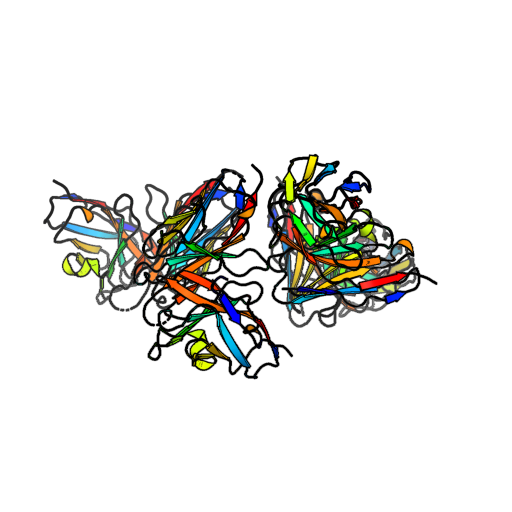63 ALA H CA 1
ATOM 495 C C . ALA A 1 66 ? -32.276 -19.468 3.623 1.00 29.90 63 ALA H C 1
ATOM 496 O O . ALA A 1 66 ? -33.028 -18.509 3.458 1.00 29.96 63 ALA H O 1
ATOM 498 N N . LYS A 1 67 ? -31.647 -20.049 2.615 1.00 30.89 64 LYS H N 1
ATOM 499 C CA . LYS A 1 67 ? -31.639 -19.436 1.300 1.00 31.48 64 LYS H CA 1
ATOM 500 C C . LYS A 1 67 ? -32.996 -19.176 0.623 1.00 32.65 64 LYS H C 1
ATOM 501 O O . LYS A 1 67 ? -33.246 -18.067 0.141 1.00 33.13 64 LYS H O 1
ATOM 507 N N . GLY A 1 68 ? -33.899 -20.144 0.665 1.00 33.58 65 GLY H N 1
ATOM 508 C CA . GLY A 1 68 ? -35.188 -19.999 -0.006 1.00 34.17 65 GLY H CA 1
ATOM 509 C C . GLY A 1 68 ? -36.096 -18.976 0.651 1.00 33.42 65 GLY H C 1
ATOM 510 O O . GLY A 1 68 ? -36.737 -18.171 -0.028 1.00 34.93 65 GLY H O 1
ATOM 511 N N . ARG A 1 69 ? -36.153 -19.015 1.974 1.00 32.12 66 ARG H N 1
ATOM 512 C CA . ARG A 1 69 ? -37.213 -18.350 2.734 1.00 31.48 66 ARG H CA 1
ATOM 513 C C . ARG A 1 69 ? -36.783 -17.024 3.431 1.00 29.69 66 ARG H C 1
ATOM 514 O O . ARG A 1 69 ? -37.611 -16.352 4.061 1.00 29.44 66 ARG H O 1
ATOM 522 N N . PHE A 1 70 ? -35.505 -16.655 3.295 1.00 28.18 67 PHE H N 1
ATOM 523 C CA . PHE A 1 70 ? -35.013 -15.371 3.759 1.00 26.79 67 PHE H CA 1
ATOM 524 C C . PHE A 1 70 ? -34.330 -14.569 2.659 1.00 26.19 67 PHE H C 1
ATOM 525 O O . PHE A 1 70 ? -33.790 -15.131 1.704 1.00 26.84 67 PHE H O 1
ATOM 533 N N . THR A 1 71 ? -34.346 -13.247 2.822 1.00 25.17 68 THR H N 1
ATOM 534 C CA . THR A 1 71 ? -33.710 -12.291 1.896 1.00 24.45 68 THR H CA 1
ATOM 535 C C . THR A 1 71 ? -33.201 -11.078 2.668 1.00 23.42 68 THR H C 1
ATOM 536 O O . THR A 1 71 ? -33.997 -10.343 3.265 1.00 23.33 68 THR H O 1
ATOM 540 N N . ILE A 1 72 ? -31.892 -10.859 2.625 1.00 22.64 69 ILE H N 1
ATOM 541 C CA . ILE A 1 72 ? -31.276 -9.715 3.296 1.00 22.11 69 ILE H CA 1
ATOM 542 C C . ILE A 1 72 ? -31.064 -8.574 2.313 1.00 22.58 69 ILE H C 1
ATOM 543 O O . ILE A 1 72 ? -30.766 -8.800 1.141 1.00 22.99 69 ILE H O 1
ATOM 548 N N . SER A 1 73 ? -31.215 -7.341 2.789 1.00 22.71 70 SER H N 1
ATOM 549 C CA . SER A 1 73 ? -31.147 -6.187 1.907 1.00 23.21 70 SER H CA 1
ATOM 550 C C . SER A 1 73 ? -30.683 -4.923 2.619 1.00 23.20 70 SER H C 1
ATOM 551 O O . SER A 1 73 ? -30.949 -4.711 3.807 1.00 23.04 70 SER H O 1
ATOM 554 N N . LYS A 1 74 ? -29.984 -4.079 1.875 1.00 23.63 71 LYS H N 1
ATOM 555 C CA . LYS A 1 74 ? -29.616 -2.753 2.342 1.00 23.90 71 LYS H CA 1
ATOM 556 C C . LYS A 1 74 ? -30.562 -1.776 1.664 1.00 24.81 71 LYS H C 1
ATOM 557 O O . LYS A 1 74 ? -30.371 -1.429 0.493 1.00 25.33 71 LYS H O 1
ATOM 563 N N . ALA A 1 75 ? -31.602 -1.354 2.382 1.00 24.92 72 ALA H N 1
ATOM 564 C CA . ALA A 1 75 ? -32.534 -0.380 1.830 1.00 25.74 72 ALA H CA 1
ATOM 565 C C . ALA A 1 75 ? -31.786 0.912 1.543 1.00 26.32 72 ALA H C 1
ATOM 566 O O . ALA A 1 75 ? -31.930 1.488 0.474 1.00 27.05 72 ALA H O 1
ATOM 568 N N . SER A 1 76 ? -30.982 1.344 2.514 1.00 26.12 73 SER H N 1
ATOM 569 C CA . SER A 1 76 ? -30.194 2.573 2.409 1.00 26.74 73 SER H CA 1
ATOM 570 C C . SER A 1 76 ? -28.896 2.399 3.186 1.00 26.40 73 SER H C 1
ATOM 571 O O . SER A 1 76 ? -28.651 1.327 3.772 1.00 25.51 73 SER H O 1
ATOM 574 N N . SER A 1 77 ? -28.081 3.452 3.228 1.00 27.16 74 SER H N 1
ATOM 575 C CA . SER A 1 77 ? -26.792 3.381 3.918 1.00 27.10 74 SER H CA 1
ATOM 576 C C . SER A 1 77 ? -26.931 3.222 5.442 1.00 26.84 74 SER H C 1
ATOM 577 O O . SER A 1 77 ? -25.947 2.899 6.110 1.00 26.50 74 SER H O 1
ATOM 580 N N . THR A 1 78 ? -28.135 3.435 5.983 1.00 27.27 75 THR H N 1
ATOM 581 C CA . THR A 1 78 ? -28.379 3.317 7.427 1.00 27.36 75 THR H CA 1
ATOM 582 C C . THR A 1 78 ? -29.507 2.344 7.826 1.00 26.89 75 THR H C 1
ATOM 583 O O . THR A 1 78 ? -29.846 2.247 9.004 1.00 26.96 75 THR H O 1
ATOM 587 N N . THR A 1 79 ? -30.060 1.600 6.872 1.00 26.69 76 THR H N 1
ATOM 588 C CA . THR A 1 79 ? -31.183 0.706 7.154 1.00 26.33 76 THR H CA 1
ATOM 589 C C . THR A 1 79 ? -31.001 -0.659 6.483 1.00 25.84 76 THR H C 1
ATOM 590 O O . THR A 1 79 ? -30.832 -0.733 5.260 1.00 26.26 76 THR H O 1
ATOM 594 N N . VAL A 1 80 ? -31.047 -1.730 7.282 1.00 25.36 77 VAL H N 1
ATOM 595 C CA . VAL A 1 80 ? -31.011 -3.115 6.768 1.00 25.03 77 VAL H CA 1
ATOM 596 C C . VAL A 1 80 ? -32.394 -3.741 6.861 1.00 25.27 77 VAL H C 1
ATOM 597 O O . VAL A 1 80 ? -33.223 -3.310 7.650 1.00 25.47 77 VAL H O 1
ATOM 601 N N . THR A 1 81 ? -32.602 -4.790 6.071 1.00 25.43 78 THR H N 1
ATOM 602 C CA . THR A 1 81 ? -33.890 -5.436 5.944 1.00 25.94 78 THR H CA 1
ATOM 603 C C . THR A 1 81 ? -33.728 -6.961 5.960 1.00 25.76 78 THR H C 1
ATOM 604 O O . THR A 1 81 ? -32.784 -7.507 5.383 1.00 25.41 78 THR H O 1
ATOM 608 N N . LEU A 1 82 ? -34.656 -7.637 6.627 1.00 25.96 79 LEU H N 1
ATOM 609 C CA . LEU A 1 82 ? -34.749 -9.086 6.552 1.00 26.29 79 LEU H CA 1
ATOM 610 C C . LEU A 1 82 ? -36.156 -9.493 6.168 1.00 27.19 79 LEU H C 1
ATOM 611 O O . LEU A 1 82 ? -37.086 -9.302 6.944 1.00 27.41 79 LEU H O 1
ATOM 616 N N . GLN A 1 83 ? -36.302 -10.033 4.965 1.00 28.18 80 GLN H N 1
ATOM 617 C CA . GLN A 1 83 ? -37.587 -10.535 4.477 1.00 29.51 80 GLN H CA 1
ATOM 618 C C . GLN A 1 83 ? -37.708 -12.038 4.782 1.00 29.43 80 GLN H C 1
ATOM 619 O O . GLN A 1 83 ? -36.859 -12.839 4.379 1.00 28.95 80 GLN H O 1
ATOM 625 N N . MET A 1 84 ? -38.762 -12.391 5.519 1.00 29.47 81 MET H N 1
ATOM 626 C CA . MET A 1 84 ? -38.996 -13.749 5.990 1.00 29.49 81 MET H CA 1
ATOM 627 C C . MET A 1 84 ? -40.294 -14.219 5.373 1.00 30.20 81 MET H C 1
ATOM 628 O O . MET A 1 84 ? -41.347 -13.628 5.634 1.00 30.67 81 MET H O 1
ATOM 633 N N . THR A 1 85 ? -40.233 -15.283 4.572 1.00 30.38 82 THR H N 1
ATOM 634 C CA . THR A 1 85 ? -41.342 -15.600 3.666 1.00 31.32 82 THR H CA 1
ATOM 635 C C . THR A 1 85 ? -42.304 -16.680 4.132 1.00 31.76 82 THR H C 1
ATOM 636 O O . THR A 1 85 ? -43.511 -16.426 4.117 1.00 33.41 82 THR H O 1
ATOM 640 N N . SER A 1 86 A -41.810 -17.869 4.485 1.00 30.87 82 SER H N 1
ATOM 641 C CA . SER A 1 86 A -42.675 -19.056 4.646 1.00 31.49 82 SER H CA 1
ATOM 642 C C . SER A 1 86 A -42.667 -19.602 6.049 1.00 30.34 82 SER H C 1
ATOM 643 O O . SER A 1 86 A -42.400 -20.793 6.226 1.00 30.78 82 SER H O 1
ATOM 646 N N . LEU A 1 87 B -42.984 -18.761 7.024 1.00 28.90 82 LEU H N 1
ATOM 647 C CA . LEU A 1 87 B -42.698 -19.047 8.429 1.00 27.77 82 LEU H CA 1
ATOM 648 C C . LEU A 1 87 B -43.294 -20.353 8.970 1.00 28.10 82 LEU H C 1
ATOM 649 O O . LEU A 1 87 B -44.408 -20.746 8.606 1.00 29.06 82 LEU H O 1
ATOM 654 N N . THR A 1 88 ? -42.531 -21.014 9.837 1.00 27.22 83 THR H N 1
ATOM 655 C CA . THR A 1 88 ? -43.001 -22.187 10.588 1.00 27.71 83 THR H CA 1
ATOM 656 C C . THR A 1 88 ? -42.781 -21.929 12.076 1.00 26.80 83 THR H C 1
ATOM 657 O O . THR A 1 88 ? -42.137 -20.936 12.444 1.00 25.83 83 THR H O 1
ATOM 661 N N . VAL A 1 89 ? -43.294 -22.818 12.926 1.00 27.05 84 VAL H N 1
ATOM 662 C CA . VAL A 1 89 ? -43.206 -22.634 14.382 1.00 26.45 84 VAL H CA 1
ATOM 663 C C . VAL A 1 89 ? -41.750 -22.599 14.886 1.00 25.34 84 VAL H C 1
ATOM 664 O O . VAL A 1 89 ? -41.423 -21.826 15.781 1.00 24.69 84 VAL H O 1
ATOM 668 N N . ALA A 1 90 ? -40.886 -23.410 14.292 1.00 25.17 85 ALA H N 1
ATOM 669 C CA . ALA A 1 90 ? -39.445 -23.401 14.600 1.00 24.33 85 ALA H CA 1
ATOM 670 C C . ALA A 1 90 ? -38.724 -22.073 14.279 1.00 23.09 85 ALA H C 1
ATOM 671 O O . ALA A 1 90 ? -37.578 -21.888 14.702 1.00 22.50 85 ALA H O 1
ATOM 673 N N . ASP A 1 91 ? -39.363 -21.184 13.509 1.00 22.74 86 ASP H N 1
ATOM 674 C CA . ASP A 1 91 ? -38.805 -19.868 13.217 1.00 21.76 86 ASP H CA 1
ATOM 675 C C . ASP A 1 91 ? -39.105 -18.863 14.335 1.00 21.35 86 ASP H C 1
ATOM 676 O O . ASP A 1 91 ? -38.737 -17.697 14.231 1.00 20.72 86 ASP H O 1
ATOM 681 N N . THR A 1 92 ? -39.764 -19.306 15.398 1.00 21.84 87 THR H N 1
ATOM 682 C CA . THR A 1 92 ? -4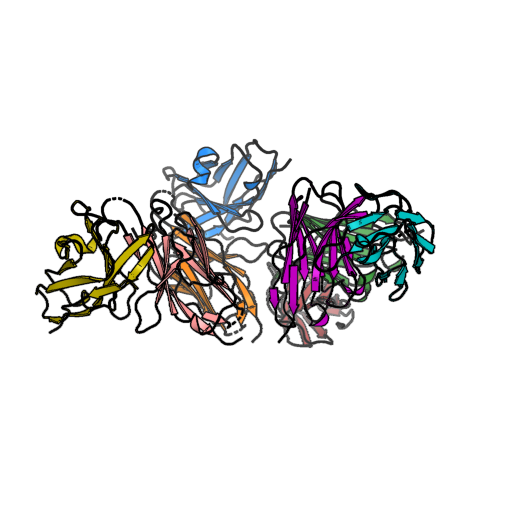0.027 -18.459 16.559 1.00 21.64 87 THR H CA 1
ATOM 683 C C . THR A 1 92 ? -38.711 -18.143 17.248 1.00 21.01 87 THR H C 1
ATOM 684 O O . THR A 1 92 ? -38.007 -19.052 17.685 1.00 21.15 87 THR H O 1
ATOM 688 N N . ALA A 1 93 ? -38.367 -16.859 17.329 1.00 20.49 88 ALA H N 1
ATOM 689 C CA . ALA A 1 93 ? -37.087 -16.428 17.919 1.00 19.98 88 ALA H CA 1
ATOM 690 C C . ALA A 1 93 ? -37.001 -14.937 18.163 1.00 19.74 88 ALA H C 1
ATOM 691 O O . ALA A 1 93 ? -37.822 -14.149 17.666 1.00 19.87 88 ALA H O 1
ATOM 693 N N . THR A 1 94 ? -36.002 -14.567 18.962 1.00 19.65 89 THR H N 1
ATOM 694 C CA . THR A 1 94 ? -35.523 -13.193 19.067 1.00 19.43 89 THR H CA 1
ATOM 695 C C . THR A 1 94 ? -34.550 -12.994 17.927 1.00 19.03 89 THR H C 1
ATOM 696 O O . THR A 1 94 ? -33.603 -13.764 17.813 1.00 18.94 89 THR H O 1
ATOM 700 N N . TYR A 1 95 ? -34.777 -11.968 17.098 1.00 19.09 90 TYR H N 1
ATOM 701 C CA . TYR A 1 95 ? -33.933 -11.657 15.913 1.00 18.83 90 TYR H CA 1
ATOM 702 C C . TYR A 1 95 ? -33.035 -10.438 16.128 1.00 18.92 90 TYR H C 1
ATOM 703 O O . TYR A 1 95 ? -33.509 -9.367 16.534 1.00 19.19 90 TYR H O 1
ATOM 712 N N . PHE A 1 96 ? -31.738 -10.615 15.850 1.00 19.00 91 PHE H N 1
ATOM 713 C CA . PHE A 1 96 ? -30.702 -9.602 16.116 1.00 19.15 91 PHE H CA 1
ATOM 714 C C . PHE A 1 96 ? -30.093 -9.009 14.853 1.00 19.52 91 PHE H C 1
ATOM 715 O O . PHE A 1 96 ? -29.880 -9.708 13.850 1.00 19.31 91 PHE H O 1
ATOM 723 N N . CYS A 1 97 ? -29.764 -7.725 14.945 1.00 20.36 92 CYS H N 1
ATOM 724 C CA . CYS A 1 97 ? -28.960 -7.029 13.954 1.00 21.04 92 CYS H CA 1
ATOM 725 C C . CYS A 1 97 ? -27.551 -6.763 14.549 1.00 21.02 92 CYS H C 1
ATOM 726 O O . CYS A 1 97 ? -27.445 -6.239 15.661 1.00 21.32 92 CYS H O 1
ATOM 729 N N . ALA A 1 98 ? -26.488 -7.115 13.832 1.00 20.70 93 ALA H N 1
ATOM 730 C CA . ALA A 1 98 ? -25.135 -7.017 14.400 1.00 20.91 93 ALA H CA 1
ATOM 731 C C . ALA A 1 98 ? -24.085 -6.611 13.384 1.00 21.04 93 ALA H C 1
ATOM 732 O O . ALA A 1 98 ? -24.017 -7.163 12.277 1.00 21.13 93 ALA H O 1
ATOM 734 N N . ARG A 1 99 ? -23.262 -5.647 13.769 1.00 21.30 94 ARG H N 1
ATOM 735 C CA . ARG A 1 99 ? -22.300 -5.062 12.864 1.00 21.52 94 ARG H CA 1
ATOM 736 C C . ARG A 1 99 ? -20.962 -5.777 12.970 1.00 21.80 94 ARG H C 1
ATOM 737 O O . ARG A 1 99 ? -20.399 -5.935 14.064 1.00 22.03 94 ARG H O 1
ATOM 745 N N . ASP A 1 100 ? -20.457 -6.209 11.822 1.00 21.95 95 ASP H N 1
ATOM 746 C CA . ASP A 1 100 ? -19.106 -6.747 11.727 1.00 22.45 95 ASP H CA 1
ATOM 747 C C . ASP A 1 100 ? -18.169 -5.551 11.788 1.00 23.04 95 ASP H C 1
ATOM 748 O O . ASP A 1 100 ? -17.881 -4.920 10.771 1.00 23.23 95 ASP H O 1
ATOM 753 N N . GLY A 1 101 ? -17.730 -5.221 12.998 1.00 23.54 96 GLY H N 1
ATOM 754 C CA . GLY A 1 101 ? -16.837 -4.085 13.205 1.00 24.26 96 GLY H CA 1
ATOM 755 C C . GLY A 1 101 ? -15.465 -4.355 12.627 1.00 24.79 96 GLY H C 1
ATOM 756 O O . GLY A 1 101 ? -14.943 -3.577 11.834 1.00 25.50 96 GLY H O 1
ATOM 757 N N . ILE A 1 102 ? -14.884 -5.473 13.022 1.00 24.94 97 ILE H N 1
ATOM 758 C CA . ILE A 1 102 ? -13.541 -5.809 12.633 1.00 25.60 97 ILE H CA 1
ATOM 759 C C . ILE A 1 102 ? -13.365 -7.336 12.526 1.00 25.72 97 ILE H C 1
ATOM 760 O O . ILE A 1 102 ? -13.575 -8.063 13.501 1.00 25.41 97 ILE H O 1
ATOM 765 N N . ASN A 1 103 ? -13.011 -7.788 11.316 1.00 26.08 98 ASN H N 1
ATOM 766 C CA . ASN A 1 103 ? -12.602 -9.163 11.022 1.00 26.52 98 ASN H CA 1
ATOM 767 C C . ASN A 1 103 ? -13.416 -10.250 11.730 1.00 26.82 98 ASN H C 1
ATOM 768 O O . ASN A 1 103 ? -12.852 -11.220 12.252 1.00 27.43 98 ASN H O 1
ATOM 773 N N . GLY A 1 104 ? -14.738 -10.081 11.757 1.00 26.81 99 GLY H N 1
ATOM 774 C CA . GLY A 1 104 ? -15.645 -11.124 12.266 1.00 27.00 99 GLY H CA 1
ATOM 775 C C . GLY A 1 104 ? -16.196 -10.916 13.669 1.00 27.50 99 GLY H C 1
ATOM 776 O O . GLY A 1 104 ? -17.115 -11.626 14.098 1.00 27.55 99 GLY H O 1
ATOM 777 N N . GLY A 1 105 ? -15.638 -9.953 14.399 1.00 28.33 100 GLY H N 1
ATOM 778 C CA . GLY A 1 105 ? -16.150 -9.601 15.720 1.00 28.51 100 GLY H CA 1
ATOM 779 C C . GLY A 1 105 ? -17.397 -8.750 15.602 1.00 28.23 100 GLY H C 1
ATOM 780 O O . GLY A 1 105 ? -17.336 -7.602 15.117 1.00 27.99 100 GLY H O 1
ATOM 781 N N . TYR A 1 106 A -18.530 -9.309 16.021 1.00 27.93 100 TYR H N 1
ATOM 782 C CA . TYR A 1 106 A -19.756 -8.535 16.086 1.00 28.38 100 TYR H CA 1
ATOM 783 C C . TYR A 1 106 A -19.704 -7.588 17.294 1.00 28.98 100 TYR H C 1
ATOM 784 O O . TYR A 1 106 A -20.241 -7.836 18.386 1.00 29.27 100 TYR H O 1
ATOM 793 N N . ASP A 1 107 ? -18.991 -6.507 17.024 1.00 29.24 101 ASP H N 1
ATOM 794 C CA . ASP A 1 107 ? -18.740 -5.379 17.889 1.00 29.94 101 ASP H CA 1
ATOM 795 C C . ASP A 1 107 ? -20.032 -4.825 18.534 1.00 29.84 101 ASP H C 1
ATOM 796 O O . ASP A 1 107 ? -20.074 -4.554 19.729 1.00 29.78 101 ASP H O 1
ATOM 801 N N . ILE A 1 108 ? -21.102 -4.713 17.762 1.00 29.47 102 ILE H N 1
ATOM 802 C CA . ILE A 1 108 ? -22.295 -4.085 18.273 1.00 30.07 102 ILE H CA 1
ATOM 803 C C . ILE A 1 108 ? -23.581 -4.816 17.869 1.00 29.30 102 ILE H C 1
ATOM 804 O O . ILE A 1 108 ? -23.698 -5.317 16.749 1.00 28.94 102 ILE H O 1
ATOM 809 N N . TRP A 1 109 ? -24.538 -4.852 18.799 1.00 28.60 103 TRP H N 1
ATOM 810 C CA . TRP A 1 109 ? -25.777 -5.601 18.644 1.00 27.83 103 TRP H CA 1
ATOM 811 C C . TRP A 1 109 ? -26.980 -4.724 18.946 1.00 27.59 103 TRP H C 1
ATOM 812 O O . TRP A 1 109 ? -26.871 -3.792 19.702 1.00 28.21 103 TRP H O 1
ATOM 823 N N . GLY A 1 110 ? -28.135 -5.042 18.384 1.00 27.28 104 GLY H N 1
ATOM 824 C CA . GLY A 1 110 ? -29.376 -4.417 18.847 1.00 28.08 104 GLY H CA 1
ATOM 825 C C . GLY A 1 110 ? -29.934 -5.141 20.064 1.00 28.27 104 GLY H C 1
ATOM 826 O O . GLY A 1 110 ? -29.307 -6.062 20.579 1.00 28.76 104 GLY H O 1
ATOM 827 N N . PRO A 1 111 ? -31.099 -4.716 20.563 1.00 28.79 105 PRO H N 1
ATOM 828 C CA . PRO A 1 111 ? -31.737 -5.480 21.653 1.00 29.09 105 PRO H CA 1
ATOM 829 C C . PRO A 1 111 ? -32.408 -6.736 21.128 1.00 28.59 105 PRO H C 1
ATOM 830 O O . PRO A 1 111 ? -32.449 -7.744 21.827 1.00 28.45 105 PRO H O 1
ATOM 834 N N . GLY A 1 112 ? -32.943 -6.652 19.906 1.00 28.20 106 GLY H N 1
ATOM 835 C CA . GLY A 1 112 ? -33.675 -7.748 19.267 1.00 27.79 106 GLY H CA 1
ATOM 836 C C . GLY A 1 112 ? -35.189 -7.546 19.254 1.00 28.34 106 GLY H C 1
ATOM 837 O O . GLY A 1 112 ? -35.735 -6.805 20.079 1.00 28.34 106 GLY H O 1
ATOM 838 N N . THR A 1 113 ? -35.863 -8.197 18.304 1.00 28.63 107 THR H N 1
ATOM 839 C CA . THR A 1 113 ? -37.332 -8.230 18.260 1.00 29.56 107 THR H CA 1
ATOM 840 C C . THR A 1 113 ? -37.858 -9.651 18.272 1.00 29.71 107 THR H C 1
ATOM 841 O O . THR A 1 113 ? -37.241 -10.556 17.710 1.00 28.89 107 THR H O 1
ATOM 845 N N . LEU A 1 114 ? -39.019 -9.832 18.893 1.00 30.73 108 LEU H N 1
ATOM 846 C CA . LEU A 1 114 ? -39.587 -11.161 19.029 1.00 31.55 108 LEU H CA 1
ATOM 847 C C . LEU A 1 114 ? -40.464 -11.410 17.814 1.00 32.01 108 LEU H C 1
ATOM 848 O O . LEU A 1 114 ? -41.276 -10.567 17.428 1.00 32.42 108 LEU H O 1
ATOM 853 N N . VAL A 1 115 ? -40.259 -12.559 17.193 1.00 32.06 109 VAL H N 1
ATOM 854 C CA . VAL A 1 115 ? -41.155 -13.037 16.169 1.00 32.71 109 VAL H CA 1
ATOM 855 C C . VAL A 1 115 ? -41.680 -14.361 16.683 1.00 33.56 109 VAL H C 1
ATOM 856 O O . VAL A 1 115 ? -40.898 -15.244 17.062 1.00 34.25 109 VAL H O 1
ATOM 860 N N . THR A 1 116 ? -43.000 -14.473 16.763 1.00 33.77 110 THR H N 1
ATOM 861 C CA . THR A 1 116 ? -43.632 -15.689 17.232 1.00 33.79 110 THR H CA 1
ATOM 862 C C . THR A 1 116 ? -44.548 -16.197 16.146 1.00 33.85 110 THR H C 1
ATOM 863 O O . THR A 1 116 ? -45.329 -15.443 15.573 1.00 34.34 110 THR H O 1
ATOM 867 N N . VAL A 1 117 ? -44.423 -17.483 15.857 1.00 33.62 111 VAL H N 1
ATOM 868 C CA . VAL A 1 117 ? -45.248 -18.141 14.870 1.00 33.94 111 VAL H CA 1
ATOM 869 C C . VAL A 1 117 ? -46.109 -19.151 15.628 1.00 34.61 111 VAL H C 1
ATOM 870 O O . VAL A 1 117 ? -45.573 -20.042 16.299 1.00 34.43 111 VAL H O 1
ATOM 874 N N . SER A 1 118 ? -47.429 -19.005 15.546 1.00 34.93 112 SER H N 1
ATOM 875 C CA . SER A 1 118 ? -48.317 -19.898 16.287 1.00 35.86 112 SER H CA 1
ATOM 876 C C . SER A 1 118 ? -49.748 -19.924 15.741 1.00 36.91 112 SER H C 1
ATOM 877 O O . SER A 1 118 ? -50.085 -19.172 14.835 1.00 36.83 112 SER H O 1
ATOM 880 N N . SER A 1 119 ? -50.570 -20.809 16.302 1.00 37.90 113 SER H N 1
ATOM 881 C CA . SER A 1 119 ? -52.009 -20.870 15.998 1.00 39.23 113 SER H CA 1
ATOM 882 C C . SER A 1 119 ? -52.770 -19.848 16.857 1.00 39.48 113 SER H C 1
ATOM 883 O O . SER A 1 119 ? -53.966 -19.991 17.119 1.00 40.43 113 SER H O 1
ATOM 886 N N . LEU B 2 1 ? -20.708 -27.775 7.190 1.00 55.24 2 LEU L N 1
ATOM 887 C CA . LEU B 2 1 ? -19.981 -26.836 8.093 1.00 55.13 2 LEU L CA 1
ATOM 888 C C . LEU B 2 1 ? -20.669 -26.671 9.460 1.00 57.40 2 LEU L C 1
ATOM 889 O O . LEU B 2 1 ? -21.780 -26.137 9.538 1.00 56.78 2 LEU L O 1
ATOM 894 N N . VAL B 2 2 ? -19.991 -27.117 10.524 1.00 58.28 3 VAL L N 1
ATOM 895 C CA . VAL B 2 2 ? -20.484 -26.977 11.904 1.00 59.92 3 VAL L CA 1
ATOM 896 C C . VAL B 2 2 ? -19.364 -26.607 12.897 1.00 58.57 3 VAL L C 1
ATOM 897 O O . VAL B 2 2 ? -18.174 -26.810 12.628 1.00 61.42 3 VAL L O 1
ATOM 901 N N . MET B 2 3 ? -19.755 -26.023 14.027 1.00 56.46 4 MET L N 1
ATOM 902 C CA . MET B 2 3 ? -18.839 -25.789 15.143 1.00 57.04 4 MET L CA 1
ATOM 903 C C . MET B 2 3 ? -19.391 -26.461 16.393 1.00 54.54 4 MET L C 1
ATOM 904 O O . MET B 2 3 ? -20.600 -26.652 16.515 1.00 55.34 4 MET L O 1
ATOM 909 N N . THR B 2 4 ? -18.508 -26.822 17.320 1.00 52.46 5 THR L N 1
ATOM 910 C CA . THR B 2 4 ? -18.935 -27.464 18.567 1.00 51.63 5 THR L CA 1
ATOM 911 C C . THR B 2 4 ? -18.223 -26.890 19.784 1.00 49.28 5 THR L C 1
ATOM 912 O O . THR B 2 4 ? -17.081 -26.442 19.705 1.00 50.08 5 THR L O 1
ATOM 916 N N . GLN B 2 5 ? -18.909 -26.949 20.915 1.00 47.84 6 GLN L N 1
ATOM 917 C CA . GLN B 2 5 ? -18.396 -26.453 22.181 1.00 47.13 6 GLN L CA 1
ATOM 918 C C . GLN B 2 5 ? -18.585 -27.548 23.207 1.00 48.36 6 GLN L C 1
ATOM 919 O O . GLN B 2 5 ? -19.148 -28.631 22.919 1.00 48.16 6 GLN L O 1
ATOM 925 N N . THR B 2 6 ? -18.090 -27.269 24.403 1.00 49.70 7 THR L N 1
ATOM 926 C CA . THR B 2 6 ? -18.296 -28.185 25.529 1.00 52.71 7 THR L CA 1
ATOM 927 C C . THR B 2 6 ? -19.760 -28.067 25.971 1.00 51.36 7 THR L C 1
ATOM 928 O O . THR B 2 6 ? -20.496 -27.359 25.308 1.00 49.58 7 THR L O 1
ATOM 932 N N . GLU B 2 7 ? -20.193 -28.736 27.050 1.00 53.56 8 GLU L N 1
ATOM 933 C CA . GLU B 2 7 ? -21.630 -28.866 27.361 1.00 53.54 8 GLU L CA 1
ATOM 934 C C . GLU B 2 7 ? -22.198 -27.980 28.481 1.00 50.55 8 GLU L C 1
ATOM 935 O O . GLU B 2 7 ? -22.821 -26.975 28.185 1.00 49.75 8 GLU L O 1
ATOM 941 N N . SER B 2 8 ? -22.054 -28.399 29.742 1.00 51.34 9 SER L N 1
ATOM 942 C CA . SER B 2 8 ? -22.443 -27.577 30.924 1.00 48.82 9 SER L CA 1
ATOM 943 C C . SER B 2 8 ? -21.378 -27.518 32.052 1.00 47.02 9 SER L C 1
ATOM 944 O O . SER B 2 8 ? -21.520 -28.180 33.054 1.00 49.68 9 SER L O 1
ATOM 947 N N . PRO B 2 9 ? -20.315 -26.703 31.902 1.00 45.80 10 PRO L N 1
ATOM 948 C CA . PRO B 2 9 ? -19.285 -26.681 32.948 1.00 45.86 10 PRO L CA 1
ATOM 949 C C . PRO B 2 9 ? -19.602 -25.805 34.145 1.00 45.69 10 PRO L C 1
ATOM 950 O O . PRO B 2 9 ? -20.379 -24.845 34.057 1.00 43.04 10 PRO L O 1
ATOM 954 N N . VAL B 2 10 ? -18.981 -26.188 35.257 1.00 47.77 11 VAL L N 1
ATOM 955 C CA . VAL B 2 10 ? -19.046 -25.471 36.518 1.00 48.99 11 VAL L CA 1
ATOM 956 C C . VAL B 2 10 ? -17.625 -25.194 37.012 1.00 49.68 11 VAL L C 1
ATOM 957 O O . VAL B 2 10 ? -16.704 -25.965 36.716 1.00 51.89 11 VAL L O 1
ATOM 961 N N . SER B 2 11 ? -17.438 -24.103 37.758 1.00 48.09 12 SER L N 1
ATOM 962 C CA . SER B 2 11 ? -16.099 -23.739 38.242 1.00 47.11 12 SER L CA 1
ATOM 963 C C . SER B 2 11 ? -16.066 -22.757 39.417 1.00 44.78 12 SER L C 1
ATOM 964 O O . SER B 2 11 ? -16.978 -21.959 39.613 1.00 42.31 12 SER L O 1
ATOM 967 N N . ALA B 2 12 ? -14.972 -22.813 40.171 1.00 44.18 13 ALA L N 1
ATOM 968 C CA . ALA B 2 12 ? -14.881 -22.157 41.476 1.00 44.06 13 ALA L CA 1
ATOM 969 C C . ALA B 2 12 ? -14.515 -20.675 41.385 1.00 42.73 13 ALA L C 1
ATOM 970 O O . ALA B 2 12 ? -13.765 -20.267 40.493 1.00 42.79 13 ALA L O 1
ATOM 972 N N . ALA B 2 13 ? -15.038 -19.894 42.336 1.00 40.93 14 ALA L N 1
ATOM 973 C CA . ALA B 2 13 ? -14.854 -18.446 42.380 1.00 39.93 14 ALA L CA 1
ATOM 974 C C . ALA B 2 13 ? -13.334 -18.190 42.378 1.00 40.32 14 ALA L C 1
ATOM 975 O O . ALA B 2 13 ? -12.814 -17.109 42.706 1.00 40.62 14 ALA L O 1
ATOM 977 N N . GLY B 2 15 ? -10.943 -16.881 41.913 1.00 33.89 16 GLY L N 1
ATOM 978 C CA . GLY B 2 15 ? -9.551 -17.077 41.559 1.00 35.29 16 GLY L CA 1
ATOM 979 C C . GLY B 2 15 ? -9.380 -18.296 40.686 1.00 35.09 16 GLY L C 1
ATOM 980 O O . GLY B 2 15 ? -8.264 -18.646 40.330 1.00 36.91 16 GLY L O 1
ATOM 981 N N . GLY B 2 16 ? -10.480 -18.949 40.332 1.00 34.06 17 GLY L N 1
ATOM 982 C CA . GLY B 2 16 ? -10.418 -20.185 39.549 1.00 34.08 17 GLY L CA 1
ATOM 983 C C . GLY B 2 16 ? -10.126 -19.882 38.098 1.00 33.59 17 GLY L C 1
ATOM 984 O O . GLY B 2 16 ? -10.078 -18.715 37.695 1.00 33.15 17 GLY L O 1
ATOM 985 N N . THR B 2 17 ? -9.893 -20.932 37.324 1.00 33.77 18 THR L N 1
ATOM 986 C CA . THR B 2 17 ? -9.602 -20.792 35.902 1.00 33.39 18 THR L CA 1
ATOM 987 C C . THR B 2 17 ? -10.487 -21.777 35.158 1.00 32.67 18 THR L C 1
ATOM 988 O O . THR B 2 17 ? -10.755 -22.865 35.663 1.00 32.72 18 THR L O 1
ATOM 992 N N . VAL B 2 18 ? -10.979 -21.379 33.987 1.00 32.12 19 VAL L N 1
ATOM 993 C CA . VAL B 2 18 ? -11.656 -22.326 33.095 1.00 32.01 19 VAL L CA 1
ATOM 994 C C . VAL B 2 18 ? -11.151 -22.162 31.692 1.00 31.67 19 VAL L C 1
ATOM 995 O O . VAL B 2 18 ? -10.799 -21.058 31.290 1.00 31.35 19 VAL L O 1
ATOM 999 N N . THR B 2 19 ? -11.147 -23.274 30.959 1.00 32.06 20 THR L N 1
ATOM 1000 C CA . THR B 2 19 ? -10.782 -23.289 29.541 1.00 32.16 20 THR L CA 1
ATOM 1001 C C . THR B 2 19 ? -11.984 -23.855 28.779 1.00 31.57 20 THR L C 1
ATOM 1002 O O . THR B 2 19 ? -12.522 -24.906 29.130 1.00 31.66 20 THR L O 1
ATOM 1006 N N . ILE B 2 20 ? -12.449 -23.091 27.799 1.00 30.82 21 ILE L N 1
ATOM 1007 C CA . ILE B 2 20 ? -13.589 -23.453 26.992 1.00 30.56 21 ILE L CA 1
ATOM 1008 C C . ILE B 2 20 ? -13.047 -23.809 25.618 1.00 31.58 21 ILE L C 1
ATOM 1009 O O . ILE B 2 20 ? -12.403 -22.978 24.969 1.00 31.40 21 ILE L O 1
ATOM 1014 N N . LYS B 2 21 ? -13.331 -25.027 25.165 1.00 32.93 22 LYS L N 1
ATOM 1015 C CA . LYS B 2 21 ? -12.793 -25.514 23.898 1.00 34.45 22 LYS L CA 1
ATOM 1016 C C . LYS B 2 21 ? -13.760 -25.353 22.732 1.00 33.94 22 LYS L C 1
ATOM 1017 O O . LYS B 2 21 ? -14.952 -25.599 22.872 1.00 32.39 22 LYS L O 1
ATOM 1023 N N . CYS B 2 22 ? -13.214 -24.957 21.582 1.00 35.08 23 CYS L N 1
ATOM 1024 C CA . CYS B 2 22 ? -14.001 -24.755 20.359 1.00 35.57 23 CYS L CA 1
ATOM 1025 C C . CYS B 2 22 ? -13.395 -25.451 19.133 1.00 35.43 23 CYS L C 1
ATOM 1026 O O . CYS B 2 22 ? -12.202 -25.313 18.860 1.00 36.06 23 CYS L O 1
ATOM 1029 N N . GLN B 2 23 ? -14.231 -26.171 18.391 1.00 34.64 24 GLN L N 1
ATOM 1030 C CA . GLN B 2 23 ? -13.808 -26.880 17.174 1.00 35.12 24 GLN L CA 1
ATOM 1031 C C . GLN B 2 23 ? -14.584 -26.384 15.980 1.00 33.46 24 GLN L C 1
ATOM 1032 O O . GLN B 2 23 ? -15.746 -26.016 16.124 1.00 34.79 24 GLN L O 1
ATOM 1038 N N . SER B 2 24 ? -13.963 -26.388 14.804 1.00 32.48 25 SER L N 1
ATOM 1039 C CA . SER B 2 24 ? -14.695 -26.166 13.551 1.00 31.68 25 SER L CA 1
ATOM 1040 C C . SER B 2 24 ? -14.306 -27.216 12.510 1.00 32.89 25 SER L C 1
ATOM 1041 O O . SER B 2 24 ? -13.134 -27.559 12.377 1.00 33.39 25 SER L O 1
ATOM 1044 N N . SER B 2 25 ? -15.301 -27.691 11.763 1.00 33.17 26 SER L N 1
ATOM 1045 C CA . SER B 2 25 ? -15.102 -28.761 10.797 1.00 34.83 26 SER L CA 1
ATOM 1046 C C . SER B 2 25 ? -14.269 -28.328 9.583 1.00 35.09 26 SER L C 1
ATOM 1047 O O . SER B 2 25 ? -13.536 -29.138 9.023 1.00 36.68 26 SER L O 1
ATOM 1050 N N . GLN B 2 26 ? -14.414 -27.071 9.166 1.00 33.92 27 GLN L N 1
ATOM 1051 C CA . GLN B 2 26 ? -13.544 -26.474 8.144 1.00 33.80 27 GLN L CA 1
ATOM 1052 C C . GLN B 2 26 ? -12.601 -25.524 8.864 1.00 32.42 27 GLN L C 1
ATOM 1053 O O . GLN B 2 26 ? -12.924 -25.037 9.944 1.00 31.88 27 GLN L O 1
ATOM 1059 N N . SER B 2 27 A -11.436 -25.278 8.275 1.00 32.25 27 SER L N 1
ATOM 1060 C CA . SER B 2 27 A -10.486 -24.319 8.838 1.00 31.55 27 SER L CA 1
ATOM 1061 C C . SER B 2 27 A -10.975 -22.908 8.538 1.00 29.87 27 SER L C 1
ATOM 1062 O O . SER B 2 27 A -11.408 -22.621 7.417 1.00 29.19 27 SER L O 1
ATOM 1065 N N . VAL B 2 28 ? -10.898 -22.022 9.527 1.00 28.81 28 VAL L N 1
ATOM 1066 C CA . VAL B 2 28 ? -11.485 -20.693 9.357 1.00 27.68 28 VAL L CA 1
ATOM 1067 C C . VAL B 2 28 ? -10.774 -19.882 8.276 1.00 27.89 28 VAL L C 1
ATOM 1068 O O . VAL B 2 28 ? -9.615 -20.170 7.927 1.00 28.87 28 VAL L O 1
ATOM 1072 N N . TYR B 2 29 ? -11.489 -18.887 7.745 1.00 26.53 29 TYR L N 1
ATOM 1073 C CA . TYR B 2 29 ? -10.924 -17.962 6.764 1.00 26.64 29 TYR L CA 1
ATOM 1074 C C . TYR B 2 29 ? -10.234 -16.824 7.482 1.00 27.02 29 TYR L C 1
ATOM 1075 O O . TYR B 2 29 ? -10.770 -16.281 8.454 1.00 26.49 29 TYR L O 1
ATOM 1084 N N . ASN B 2 30 ? -9.051 -16.450 6.999 1.00 28.21 30 ASN L N 1
ATOM 1085 C CA . ASN B 2 30 ? -8.235 -15.446 7.673 1.00 28.87 30 ASN L CA 1
ATOM 1086 C C . ASN B 2 30 ? -8.009 -16.003 9.085 1.00 28.98 30 ASN L C 1
ATOM 1087 O O . ASN B 2 30 ? -7.755 -17.212 9.235 1.00 30.16 30 ASN L O 1
ATOM 1092 N N . ASN B 2 31 ? -8.100 -15.181 10.121 1.00 28.24 31 ASN L N 1
ATOM 1093 C CA . ASN B 2 31 ? -8.003 -15.707 11.481 1.00 27.97 31 ASN L CA 1
ATOM 1094 C C . ASN B 2 31 ? -9.321 -15.428 12.151 1.00 26.12 31 ASN L C 1
ATOM 1095 O O . ASN B 2 31 ? -9.356 -15.039 13.308 1.00 26.20 31 ASN L O 1
ATOM 1100 N N . ARG B 2 32 ? -10.407 -15.597 11.395 1.00 25.07 32 ARG L N 1
ATOM 1101 C CA . ARG B 2 32 ? -11.731 -15.094 11.796 1.00 23.66 32 ARG L CA 1
ATOM 1102 C C . ARG B 2 32 ? -12.388 -16.025 12.771 1.00 23.51 32 ARG L C 1
ATOM 1103 O O . ARG B 2 32 ? -13.210 -16.853 12.394 1.00 23.11 32 ARG L O 1
ATOM 1111 N N . LEU B 2 33 ? -11.973 -15.917 14.032 1.00 24.27 33 LEU L N 1
ATOM 1112 C CA . LEU B 2 33 ? -12.691 -16.542 15.136 1.00 24.66 33 LEU L CA 1
ATOM 1113 C C . LEU B 2 33 ? -12.778 -15.603 16.338 1.00 24.17 33 LEU L C 1
ATOM 1114 O O . LEU B 2 33 ? -11.767 -15.042 16.781 1.00 25.39 33 LEU L O 1
ATOM 1119 N N . ALA B 2 34 ? -13.998 -15.449 16.835 1.00 22.78 34 ALA L N 1
ATOM 1120 C CA . ALA B 2 34 ? -14.335 -14.447 17.826 1.00 22.52 34 ALA L CA 1
ATOM 1121 C C . ALA B 2 34 ? -15.195 -15.058 18.955 1.00 21.81 34 ALA L C 1
ATOM 1122 O O . ALA B 2 34 ? -15.800 -16.127 18.793 1.00 21.49 34 ALA L O 1
ATOM 1124 N N . TRP B 2 35 ? -15.217 -14.382 20.097 1.00 21.10 35 TRP L N 1
ATOM 1125 C CA . TRP B 2 35 ? -15.839 -14.937 21.280 1.00 20.92 35 TRP L CA 1
ATOM 1126 C C . TRP B 2 35 ? -16.815 -13.943 21.876 1.00 20.57 35 TRP L C 1
ATOM 1127 O O . TRP B 2 35 ? -16.564 -12.734 21.873 1.00 20.84 35 TRP L O 1
ATOM 1138 N N . TYR B 2 36 ? -17.917 -14.465 22.406 1.00 20.09 36 TYR L N 1
ATOM 1139 C CA . TYR B 2 36 ? -18.959 -13.628 23.008 1.00 19.84 36 TYR L CA 1
ATOM 1140 C C . TYR B 2 36 ? -19.401 -14.201 24.334 1.00 19.56 36 TYR L C 1
ATOM 1141 O O . TYR B 2 36 ? -19.354 -15.408 24.517 1.00 19.15 36 TYR L O 1
ATOM 1150 N N . GLN B 2 37 ? -19.839 -13.338 25.254 1.00 19.74 37 GLN L N 1
ATOM 1151 C CA . GLN B 2 37 ? -20.636 -13.800 26.414 1.00 19.63 37 GLN L CA 1
ATOM 1152 C C . GLN B 2 37 ? -22.036 -13.199 26.334 1.00 19.87 37 GLN L C 1
ATOM 1153 O O . GLN B 2 37 ? -22.196 -12.047 25.933 1.00 20.48 37 GLN L O 1
ATOM 1159 N N . GLN B 2 38 ? -23.046 -13.982 26.687 1.00 20.14 38 GLN L N 1
ATOM 1160 C CA . GLN B 2 38 ? -24.425 -13.488 26.768 1.00 20.73 38 GLN L CA 1
ATOM 1161 C C . GLN B 2 38 ? -24.999 -13.798 28.139 1.00 21.53 38 GLN L C 1
ATOM 1162 O O . GLN B 2 38 ? -25.161 -14.966 28.498 1.00 22.10 38 GLN L O 1
ATOM 1168 N N . LYS B 2 39 ? -25.266 -12.756 28.919 1.00 22.26 39 LYS L N 1
ATOM 1169 C CA . LYS B 2 39 ? -25.960 -12.910 30.205 1.00 22.72 39 LYS L CA 1
ATOM 1170 C C . LYS B 2 39 ? -27.455 -12.917 29.941 1.00 23.24 39 LYS L C 1
ATOM 1171 O O . LYS B 2 39 ? -27.911 -12.284 28.986 1.00 23.86 39 LYS L O 1
ATOM 1177 N N . PRO B 2 40 ? -28.227 -13.642 30.761 1.00 23.46 40 PRO L N 1
ATOM 1178 C CA . PRO B 2 40 ? -29.650 -13.815 30.404 1.00 24.44 40 PRO L CA 1
ATOM 1179 C C . PRO B 2 40 ? -30.402 -12.486 30.365 1.00 25.40 40 PRO L C 1
ATOM 1180 O O . PRO B 2 40 ? -30.114 -11.600 31.159 1.00 26.42 40 PRO L O 1
ATOM 1184 N N . GLY B 2 41 ? -31.343 -12.336 29.447 1.00 26.08 41 GLY L N 1
ATOM 1185 C CA . GLY B 2 41 ? -32.048 -11.063 29.273 1.00 27.04 41 GLY L CA 1
ATOM 1186 C C . GLY B 2 41 ? -31.234 -9.962 28.609 1.00 26.44 41 GLY L C 1
ATOM 1187 O O . GLY B 2 41 ? -31.637 -8.807 28.628 1.00 27.39 41 GLY L O 1
ATOM 1188 N N . GLN B 2 42 ? -30.077 -10.309 28.045 1.00 25.21 42 GLN L N 1
ATOM 1189 C CA . GLN B 2 42 ? -29.161 -9.322 27.461 1.00 24.65 42 GLN L CA 1
ATOM 1190 C C . GLN B 2 42 ? -28.706 -9.771 26.091 1.00 23.86 42 GLN L C 1
ATOM 1191 O O . GLN B 2 42 ? -28.693 -10.965 25.798 1.00 23.29 42 GLN L O 1
ATOM 1197 N N . ARG B 2 43 ? -28.320 -8.798 25.271 1.00 23.83 43 ARG L N 1
ATOM 1198 C CA . ARG B 2 43 ? -27.729 -9.066 23.977 1.00 23.52 43 ARG L CA 1
ATOM 1199 C C . ARG B 2 43 ? -26.276 -9.531 24.147 1.00 22.50 43 ARG L C 1
ATOM 1200 O O . ARG B 2 43 ? -25.648 -9.256 25.170 1.00 22.19 43 ARG L O 1
ATOM 1208 N N . PRO B 2 44 ? -25.749 -10.271 23.160 1.00 22.34 44 PRO L N 1
ATOM 1209 C CA . PRO B 2 44 ? -24.359 -10.726 23.207 1.00 22.02 44 PRO L CA 1
ATOM 1210 C C . PRO B 2 44 ? -23.349 -9.576 23.362 1.00 22.63 44 PRO L C 1
ATOM 1211 O O . PRO B 2 44 ? -23.602 -8.444 22.910 1.00 23.71 44 PRO L O 1
ATOM 1215 N N . LYS B 2 45 ? -22.208 -9.883 23.964 1.00 22.39 45 LYS L N 1
ATOM 1216 C CA . LYS B 2 45 ? -21.140 -8.924 24.090 1.00 22.97 45 LYS L CA 1
ATOM 1217 C C . LYS B 2 45 ? -19.839 -9.525 23.582 1.00 22.27 45 LYS L C 1
ATOM 1218 O O . LYS B 2 45 ? -19.481 -10.656 23.956 1.00 22.20 45 LYS L O 1
ATOM 1224 N N . LEU B 2 46 ? -19.141 -8.767 22.735 1.00 22.00 46 LEU L N 1
ATOM 1225 C CA . LEU B 2 46 ? -17.929 -9.242 22.078 1.00 21.65 46 LEU L CA 1
ATOM 1226 C C . LEU B 2 46 ? -16.792 -9.216 23.051 1.00 21.78 46 LEU L C 1
ATOM 1227 O O . LEU B 2 46 ? -16.573 -8.227 23.740 1.00 22.48 46 LEU L O 1
ATOM 1232 N N . LEU B 2 47 ? -16.041 -10.307 23.079 1.00 21.57 47 LEU L N 1
ATOM 1233 C CA . LEU B 2 47 ? -14.964 -10.477 24.058 1.00 21.64 47 LEU L CA 1
ATOM 1234 C C . LEU B 2 47 ? -13.616 -10.460 23.392 1.00 21.92 47 LEU L C 1
ATOM 1235 O O . LEU B 2 47 ? -12.725 -9.688 23.770 1.00 22.48 47 LEU L O 1
ATOM 1240 N N . ILE B 2 48 ? -13.476 -11.372 22.432 1.00 21.55 48 ILE L N 1
ATOM 1241 C CA . ILE B 2 48 ? -12.240 -11.570 21.681 1.00 21.92 48 ILE L CA 1
ATOM 1242 C C . ILE B 2 48 ? -12.604 -11.618 20.204 1.00 21.42 48 ILE L C 1
ATOM 1243 O O . ILE B 2 48 ? -13.661 -12.154 19.824 1.00 20.70 48 ILE L O 1
ATOM 1248 N N . TYR B 2 49 ? -11.740 -11.034 19.382 1.00 21.77 49 TYR L N 1
ATOM 1249 C CA . TYR B 2 49 ? -11.827 -11.194 17.934 1.00 21.36 49 TYR L CA 1
ATOM 1250 C C . TYR B 2 49 ? -10.460 -11.569 17.372 1.00 22.46 49 TYR L C 1
ATOM 1251 O O . TYR B 2 49 ? -9.434 -11.417 18.040 1.00 22.82 49 TYR L O 1
ATOM 1260 N N . SER B 2 50 ? -10.473 -12.051 16.128 1.00 23.10 50 SER L N 1
ATOM 1261 C CA . SER B 2 50 ? -9.263 -12.469 15.412 1.00 24.56 50 SER L CA 1
ATOM 1262 C C . SER B 2 50 ? -8.506 -13.528 16.207 1.00 25.63 50 SER L C 1
ATOM 1263 O O . SER B 2 50 ? -7.289 -13.473 16.323 1.00 26.80 50 SER L O 1
ATOM 1266 N N . ALA B 2 51 ? -9.263 -14.472 16.771 1.00 25.64 51 ALA L N 1
ATOM 1267 C CA . ALA B 2 51 ? -8.738 -15.576 17.589 1.00 26.56 51 ALA L CA 1
ATOM 1268 C C . ALA B 2 51 ? -8.183 -15.170 18.950 1.00 27.56 51 ALA L C 1
ATOM 1269 O O . ALA B 2 51 ? -8.516 -15.803 19.938 1.00 28.11 51 ALA L O 1
ATOM 1271 N N . SER B 2 52 ? -7.358 -14.129 19.014 1.00 28.81 52 SER L N 1
ATOM 1272 C CA . SER B 2 52 ? -6.677 -13.780 20.263 1.00 30.38 52 SER L CA 1
ATOM 1273 C C . SER B 2 52 ? -6.646 -12.295 20.658 1.00 31.37 52 SER L C 1
ATOM 1274 O O . SER B 2 52 ? -6.003 -11.953 21.655 1.00 33.41 52 SER L O 1
ATOM 1277 N N . THR B 2 53 ? -7.323 -11.413 19.920 1.00 30.79 53 THR L N 1
ATOM 1278 C CA . THR B 2 53 ? -7.272 -9.976 20.226 1.00 30.93 53 THR L CA 1
ATOM 1279 C C . THR B 2 53 ? -8.470 -9.567 21.083 1.00 30.02 53 THR L C 1
ATOM 1280 O O . THR B 2 53 ? -9.604 -9.925 20.769 1.00 29.49 53 THR L O 1
ATOM 1284 N N . LEU B 2 54 ? -8.210 -8.810 22.150 1.00 31.01 54 LEU L N 1
ATOM 1285 C CA . LEU B 2 54 ? -9.250 -8.334 23.104 1.00 30.69 54 LEU L CA 1
ATOM 1286 C C . LEU B 2 54 ? -10.110 -7.208 22.535 1.00 30.69 54 LEU L C 1
ATOM 1287 O O . LEU B 2 54 ? -9.605 -6.350 21.819 1.00 31.30 54 LEU L O 1
ATOM 1292 N N . ALA B 2 55 ? -11.399 -7.205 22.880 1.00 30.16 55 ALA L N 1
ATOM 1293 C CA . ALA B 2 55 ? -12.331 -6.150 22.443 1.00 30.10 55 ALA L CA 1
ATOM 1294 C C . ALA B 2 55 ? -12.337 -5.006 23.446 1.00 31.32 55 ALA L C 1
ATOM 1295 O O . ALA B 2 55 ? -11.623 -5.063 24.442 1.00 32.18 55 ALA L O 1
ATOM 1297 N N . SER B 2 56 ? -13.133 -3.973 23.183 1.00 32.26 56 SER L N 1
ATOM 1298 C CA . SER B 2 56 ? -13.075 -2.737 23.964 1.00 34.14 56 SER L CA 1
ATOM 1299 C C . SER B 2 56 ? -13.674 -2.908 25.356 1.00 34.60 56 SER L C 1
ATOM 1300 O O . SER B 2 56 ? -14.775 -3.444 25.513 1.00 32.82 56 SER L O 1
ATOM 1303 N N . GLY B 2 57 ? -12.928 -2.457 26.365 1.00 36.83 57 GLY L N 1
ATOM 1304 C CA . GLY B 2 57 ? -13.350 -2.550 27.765 1.00 37.34 57 GLY L CA 1
ATOM 1305 C C . GLY B 2 57 ? -13.169 -3.910 28.427 1.00 37.46 57 GLY L C 1
ATOM 1306 O O . GLY B 2 57 ? -13.318 -4.023 29.638 1.00 38.89 57 GLY L O 1
ATOM 1307 N N . VAL B 2 58 ? -12.824 -4.942 27.657 1.00 37.16 58 VAL L N 1
ATOM 1308 C CA . VAL B 2 58 ? -12.730 -6.302 28.188 1.00 36.20 58 VAL L CA 1
ATOM 1309 C C . VAL B 2 58 ? -11.408 -6.500 28.948 1.00 37.58 58 VAL L C 1
ATOM 1310 O O . VAL B 2 58 ? -10.343 -6.111 28.465 1.00 38.42 58 VAL L O 1
ATOM 1314 N N . PRO B 2 59 ? -11.471 -7.122 30.139 1.00 37.86 59 PRO L N 1
ATOM 1315 C CA . PRO B 2 59 ? -10.271 -7.294 30.981 1.00 39.39 59 PRO L CA 1
ATOM 1316 C C . PRO B 2 59 ? -9.240 -8.291 30.398 1.00 40.74 59 PRO L C 1
ATOM 1317 O O . PRO B 2 59 ? -9.545 -8.972 29.436 1.00 40.54 59 PRO L O 1
ATOM 1321 N N . SER B 2 60 ? -8.044 -8.383 30.985 1.00 43.69 60 SER L N 1
ATOM 1322 C CA . SER B 2 60 ? -7.046 -9.427 30.573 1.00 45.58 60 SER L CA 1
ATOM 1323 C C . SER B 2 60 ? -7.052 -10.644 31.521 1.00 46.96 60 SER L C 1
ATOM 1324 O O . SER B 2 60 ? -6.071 -11.363 31.595 1.00 48.76 60 SER L O 1
ATOM 1327 N N . ARG B 2 61 ? -8.155 -10.859 32.245 1.00 46.88 61 ARG L N 1
ATOM 1328 C CA . ARG B 2 61 ? -8.517 -12.196 32.705 1.00 46.09 61 ARG L CA 1
ATOM 1329 C C . ARG B 2 61 ? -8.863 -13.108 31.518 1.00 43.10 61 ARG L C 1
ATOM 1330 O O . ARG B 2 61 ? -8.690 -14.332 31.580 1.00 41.41 61 ARG L O 1
ATOM 1338 N N . PHE B 2 62 ? -9.414 -12.498 30.468 1.00 40.67 62 PHE L N 1
ATOM 1339 C CA . PHE B 2 62 ? -9.879 -13.225 29.288 1.00 38.39 62 PHE L CA 1
ATOM 1340 C C . PHE B 2 62 ? -8.803 -13.322 28.231 1.00 38.74 62 PHE L C 1
ATOM 1341 O O . PHE B 2 62 ? -8.288 -12.307 27.764 1.00 40.10 62 PHE L O 1
ATOM 1349 N N . LYS B 2 63 ? -8.482 -14.552 27.848 1.00 38.57 63 LYS L N 1
ATOM 1350 C CA . LYS B 2 63 ? -7.535 -14.815 26.774 1.00 39.34 63 LYS L CA 1
ATOM 1351 C C . LYS B 2 63 ? -8.098 -15.842 25.813 1.00 37.81 63 LYS L C 1
ATOM 1352 O O . LYS B 2 63 ? -8.798 -16.775 26.225 1.00 36.52 63 LYS L O 1
ATOM 1358 N N . GLY B 2 64 ? -7.797 -15.646 24.534 1.00 37.42 64 GLY L N 1
ATOM 1359 C CA . GLY B 2 64 ? -8.185 -16.583 23.479 1.00 37.06 64 GLY L CA 1
ATOM 1360 C C . GLY B 2 64 ? -6.973 -17.138 22.741 1.00 37.89 64 GLY L C 1
ATOM 1361 O O . GLY B 2 64 ? -5.939 -16.464 22.679 1.00 39.58 64 GLY L O 1
ATOM 1362 N N . SER B 2 65 ? -7.101 -18.366 22.222 1.00 37.09 65 SER L N 1
ATOM 1363 C CA . SER B 2 65 ? -6.055 -19.062 21.415 1.00 37.25 65 SER L CA 1
ATOM 1364 C C . SER B 2 65 ? -6.744 -20.096 20.460 1.00 35.65 65 SER L C 1
ATOM 1365 O O . SER B 2 65 ? -7.928 -20.045 20.382 1.00 34.39 65 SER L O 1
ATOM 1368 N N . GLY B 2 66 ? -6.107 -20.990 19.684 1.00 35.65 66 GLY L N 1
ATOM 1369 C CA . GLY B 2 66 ? -4.913 -20.779 18.880 1.00 36.00 66 GLY L CA 1
ATOM 1370 C C . GLY B 2 66 ? -5.180 -20.556 17.381 1.00 34.80 66 GLY L C 1
ATOM 1371 O O . GLY B 2 66 ? -5.137 -19.423 16.974 1.00 33.37 66 GLY L O 1
ATOM 1372 N N . SER B 2 67 ? -5.410 -21.603 16.555 1.00 34.90 67 SER L N 1
ATOM 1373 C CA . SER B 2 67 ? -5.657 -21.484 15.077 1.00 34.27 67 SER L CA 1
ATOM 1374 C C . SER B 2 67 ? -6.243 -22.805 14.539 1.00 34.67 67 SER L C 1
ATOM 1375 O O . SER B 2 67 ? -6.061 -23.854 15.162 1.00 35.60 67 SER L O 1
ATOM 1378 N N . GLY B 2 68 ? -6.902 -22.783 13.378 1.00 34.35 68 GLY L N 1
ATOM 1379 C CA . GLY B 2 68 ? -7.603 -23.986 12.885 1.00 34.96 68 GLY L CA 1
ATOM 1380 C C . GLY B 2 68 ? -9.043 -23.669 12.529 1.00 33.72 68 GLY L C 1
ATOM 1381 O O . GLY B 2 68 ? -9.262 -22.706 11.810 1.00 32.56 68 GLY L O 1
ATOM 1382 N N . THR B 2 69 ? -10.056 -24.430 12.970 1.00 34.22 69 THR L N 1
ATOM 1383 C CA . THR B 2 69 ? -10.028 -25.756 13.651 1.00 35.39 69 THR L CA 1
ATOM 1384 C C . THR B 2 69 ? -10.051 -25.787 15.190 1.00 35.19 69 THR L C 1
ATOM 1385 O O . THR B 2 69 ? -11.127 -25.973 15.754 1.00 34.99 69 THR L O 1
ATOM 1389 N N . GLN B 2 70 ? -8.915 -25.605 15.872 1.00 35.82 70 GLN L N 1
ATOM 1390 C CA . GLN B 2 70 ? -8.902 -25.702 17.354 1.00 35.31 70 GLN L CA 1
ATOM 1391 C C . GLN B 2 70 ? -8.662 -24.371 18.068 1.00 33.98 70 GLN L C 1
ATOM 1392 O O . GLN B 2 70 ? -7.655 -23.691 17.868 1.00 34.83 70 GLN L O 1
ATOM 1398 N N . PHE B 2 71 ? -9.625 -23.988 18.893 1.00 31.59 71 PHE L N 1
ATOM 1399 C CA . PHE B 2 71 ? -9.520 -22.762 19.632 1.00 30.39 71 PHE L CA 1
ATOM 1400 C C . PHE B 2 71 ? -9.892 -22.994 21.082 1.00 30.17 71 PHE L C 1
ATOM 1401 O O . PHE B 2 71 ? -10.624 -23.942 21.417 1.00 30.16 71 PHE L O 1
ATOM 1409 N N . THR B 2 72 ? -9.382 -22.112 21.930 1.00 29.34 72 THR L N 1
ATOM 1410 C CA . THR B 2 72 ? -9.616 -22.178 23.351 1.00 29.00 72 THR L CA 1
ATOM 1411 C C . THR B 2 72 ? -9.829 -20.761 23.880 1.00 27.74 72 THR L C 1
ATOM 1412 O O . THR B 2 72 ? -9.225 -19.811 23.387 1.00 27.61 72 THR L O 1
ATOM 1416 N N . LEU B 2 73 ? -10.708 -20.630 24.870 1.00 26.55 73 LEU L N 1
ATOM 1417 C CA . LEU B 2 73 ? -10.846 -19.389 25.636 1.00 25.56 73 LEU L CA 1
ATOM 1418 C C . LEU B 2 73 ? -10.657 -19.724 27.106 1.00 25.78 73 LEU L C 1
ATOM 1419 O O . LEU B 2 73 ? -11.454 -20.467 27.677 1.00 25.88 73 LEU L O 1
ATOM 1424 N N . THR B 2 74 ? -9.644 -19.132 27.726 1.00 26.17 74 THR L N 1
ATOM 1425 C CA . THR B 2 74 ? -9.377 -19.372 29.137 1.00 26.62 74 THR L CA 1
ATOM 1426 C C . THR B 2 74 ? -9.647 -18.087 29.919 1.00 26.28 74 THR L C 1
ATOM 1427 O O . THR B 2 74 ? -9.080 -17.034 29.629 1.00 26.28 74 THR L O 1
ATOM 1431 N N . ILE B 2 75 ? -10.539 -18.179 30.900 1.00 25.98 75 ILE L N 1
ATOM 1432 C CA . ILE B 2 75 ? -10.791 -17.078 31.823 1.00 25.79 75 ILE L CA 1
ATOM 1433 C C . ILE B 2 75 ? -10.096 -17.428 33.125 1.00 26.53 75 ILE L C 1
ATOM 1434 O O . ILE B 2 75 ? -10.290 -18.519 33.665 1.00 26.47 75 ILE L O 1
ATOM 1439 N N . SER B 2 76 ? -9.275 -16.506 33.611 1.00 27.34 76 SER L N 1
ATOM 1440 C CA . SER B 2 76 ? -8.561 -16.688 34.872 1.00 28.87 76 SER L CA 1
ATOM 1441 C C . SER B 2 76 ? -9.072 -15.702 35.914 1.00 28.68 76 SER L C 1
ATOM 1442 O O . SER B 2 76 ? -9.745 -14.730 35.578 1.00 28.15 76 SER L O 1
ATOM 1445 N N . ASP B 2 77 ? -8.763 -15.964 37.180 1.00 29.53 77 ASP L N 1
ATOM 1446 C CA . ASP B 2 77 ? -9.095 -15.030 38.260 1.00 29.59 77 ASP L CA 1
ATOM 1447 C C . ASP B 2 77 ? -10.611 -14.798 38.294 1.00 27.86 77 ASP L C 1
ATOM 1448 O O . ASP B 2 77 ? -11.075 -13.659 38.354 1.00 27.56 77 ASP L O 1
ATOM 1453 N N . LEU B 2 78 ? -11.364 -15.896 38.271 1.00 26.88 78 LEU L N 1
ATOM 1454 C CA . LEU B 2 78 ? -12.808 -15.851 38.038 1.00 25.48 78 LEU L CA 1
ATOM 1455 C C . LEU B 2 78 ? -13.561 -15.052 39.086 1.00 25.39 78 LEU L C 1
ATOM 1456 O O . LEU B 2 78 ? -13.220 -15.079 40.274 1.00 26.46 78 LEU L O 1
ATOM 1461 N N . GLU B 2 79 ? -14.595 -14.353 38.630 1.00 24.38 79 GLU L N 1
ATOM 1462 C CA . GLU B 2 79 ? -15.477 -13.568 39.497 1.00 24.30 79 GLU L CA 1
ATOM 1463 C C . GLU B 2 79 ? -16.897 -14.028 39.245 1.00 22.88 79 GLU L C 1
ATOM 1464 O O . GLU B 2 79 ? -17.151 -14.737 38.274 1.00 22.12 79 GLU L O 1
ATOM 1470 N N . TRP B 2 80 ? -17.822 -13.593 40.097 1.00 22.33 80 TRP L N 1
ATOM 1471 C CA . TRP B 2 80 ? -19.211 -14.037 40.021 1.00 21.51 80 TRP L CA 1
ATOM 1472 C C . TRP B 2 80 ? -19.896 -13.536 38.765 1.00 20.69 80 TRP L C 1
ATOM 1473 O O . TRP B 2 80 ? -20.640 -14.278 38.128 1.00 19.95 80 TRP L O 1
ATOM 1484 N N . GLY B 2 81 ? -19.603 -12.292 38.392 1.00 20.78 81 GLY L N 1
ATOM 1485 C CA . GLY B 2 81 ? -20.171 -11.681 37.193 1.00 20.45 81 GLY L CA 1
ATOM 1486 C C . GLY B 2 81 ? -19.785 -12.306 35.859 1.00 20.11 81 GLY L C 1
ATOM 1487 O O . GLY B 2 81 ? -20.192 -11.793 34.808 1.00 19.99 81 GLY L O 1
ATOM 1488 N N . ASP B 2 82 ? -19.012 -13.400 35.895 1.00 20.32 82 ASP L N 1
ATOM 1489 C CA . ASP B 2 82 ? -18.648 -14.184 34.718 1.00 20.18 82 ASP L CA 1
ATOM 1490 C C . ASP B 2 82 ? -19.577 -15.378 34.479 1.00 20.09 82 ASP L C 1
ATOM 1491 O O . ASP B 2 82 ? -19.413 -16.083 33.481 1.00 20.09 82 ASP L O 1
ATOM 1496 N N . ALA B 2 83 ? -20.513 -15.648 35.383 1.00 20.43 83 ALA L N 1
ATOM 1497 C CA . ALA B 2 83 ? -21.523 -16.675 35.110 1.00 20.62 83 ALA L CA 1
ATOM 1498 C C . ALA B 2 83 ? -22.438 -16.133 34.009 1.00 20.51 83 ALA L C 1
ATOM 1499 O O . ALA B 2 83 ? -23.075 -15.094 34.162 1.00 20.41 83 ALA L O 1
ATOM 1501 N N . ALA B 2 84 ? -22.446 -16.850 32.892 1.00 20.50 84 ALA L N 1
ATOM 1502 C CA . ALA B 2 84 ? -23.049 -16.405 31.651 1.00 20.63 84 ALA L CA 1
ATOM 1503 C C . ALA B 2 84 ? -22.951 -17.563 30.662 1.00 20.78 84 ALA L C 1
ATOM 1504 O O . ALA B 2 84 ? -22.515 -18.651 31.029 1.00 21.35 84 ALA L O 1
ATOM 1506 N N . THR B 2 85 ? -23.383 -17.359 29.427 1.00 20.53 85 THR L N 1
ATOM 1507 C CA . THR B 2 85 ? -23.160 -18.359 28.401 1.00 20.42 85 THR L CA 1
ATOM 1508 C C . THR B 2 85 ? -22.130 -17.803 27.443 1.00 19.94 85 THR L C 1
ATOM 1509 O O . THR B 2 85 ? -22.079 -16.594 27.201 1.00 19.79 85 THR L O 1
ATOM 1513 N N . TYR B 2 86 ? -21.296 -18.682 26.912 1.00 19.91 86 TYR L N 1
ATOM 1514 C CA . TYR B 2 86 ? -20.202 -18.262 26.053 1.00 19.86 86 TYR L CA 1
ATOM 1515 C C . TYR B 2 86 ? -20.345 -18.925 24.679 1.00 21.09 86 TYR L C 1
ATOM 1516 O O . TYR B 2 86 ? -20.710 -20.101 24.574 1.00 21.59 86 TYR L O 1
ATOM 1525 N N . TYR B 2 87 ? -20.086 -18.138 23.640 1.00 22.34 87 TYR L N 1
ATOM 1526 C CA . TYR B 2 87 ? -20.292 -18.555 22.269 1.00 24.08 87 TYR L CA 1
ATOM 1527 C C . TYR B 2 87 ? -19.047 -18.358 21.435 1.00 25.66 87 TYR L C 1
ATOM 1528 O O . TYR B 2 87 ? -18.237 -17.457 21.671 1.00 25.66 87 TYR L O 1
ATOM 1537 N N . CYS B 2 88 ? -18.958 -19.210 20.429 1.00 27.54 88 CYS L N 1
ATOM 1538 C CA . CYS B 2 88 ? -17.878 -19.254 19.471 1.00 29.05 88 CYS L CA 1
ATOM 1539 C C . CYS B 2 88 ? -18.497 -18.885 18.123 1.00 27.48 88 CYS L C 1
ATOM 1540 O O . CYS B 2 88 ? -19.682 -19.130 17.885 1.00 26.49 88 CYS L O 1
ATOM 1543 N N . HIS B 2 89 ? -17.687 -18.314 17.240 1.00 26.88 89 HIS L N 1
ATOM 1544 C CA . HIS B 2 89 ? -18.193 -17.725 16.004 1.00 26.38 89 HIS L CA 1
ATOM 1545 C C . HIS B 2 89 ? -17.046 -17.551 15.028 1.00 26.03 89 HIS L C 1
ATOM 1546 O O . HIS B 2 89 ? -16.072 -16.886 15.343 1.00 25.61 89 HIS L O 1
ATOM 1553 N N . GLY B 2 90 ? -17.150 -18.183 13.859 1.00 26.47 90 GLY L N 1
ATOM 1554 C CA . GLY B 2 90 ? -16.067 -18.185 12.860 1.00 26.60 90 GLY L CA 1
ATOM 1555 C C . GLY B 2 90 ? -16.481 -17.793 11.452 1.00 26.81 90 GLY L C 1
ATOM 1556 O O . GLY B 2 90 ? -17.627 -17.992 11.052 1.00 26.39 90 GLY L O 1
ATOM 1557 N N . GLY B 2 91 ? -15.533 -17.228 10.704 1.00 27.72 91 GLY L N 1
ATOM 1558 C CA . GLY B 2 91 ? -15.733 -16.855 9.294 1.00 28.31 91 GLY L CA 1
ATOM 1559 C C . GLY B 2 91 ? -15.124 -17.867 8.321 1.00 29.42 91 GLY L C 1
ATOM 1560 O O . GLY B 2 91 ? -14.121 -18.516 8.632 1.00 29.95 91 GLY L O 1
ATOM 1561 N N . TYR B 2 92 ? -15.713 -17.976 7.131 1.00 30.12 92 TYR L N 1
ATOM 1562 C CA . TYR B 2 92 ? -15.293 -18.951 6.124 1.00 31.20 92 TYR L CA 1
ATOM 1563 C C . TYR B 2 92 ? -15.375 -18.359 4.707 1.00 31.81 92 TYR L C 1
ATOM 1564 O O . TYR B 2 92 ? -15.453 -17.148 4.556 1.00 31.94 92 TYR L O 1
ATOM 1573 N N . ARG B 2 93 ? -15.371 -19.219 3.683 1.00 33.14 93 ARG L N 1
ATOM 1574 C CA . ARG B 2 93 ? -15.533 -18.848 2.284 1.00 33.19 93 ARG L CA 1
ATOM 1575 C C . ARG B 2 93 ? -16.564 -19.833 1.718 1.00 33.62 93 ARG L C 1
ATOM 1576 O O . ARG B 2 93 ? -17.073 -20.719 2.433 1.00 33.45 93 ARG L O 1
ATOM 1584 N N . ASN B 2 95 ? -18.199 -18.390 0.316 1.00 43.62 95 ASN L N 1
ATOM 1585 C CA . ASN B 2 95 ? -18.967 -17.762 -0.768 1.00 44.96 95 ASN L CA 1
ATOM 1586 C C . ASN B 2 95 ? -20.462 -18.104 -0.739 1.00 45.94 95 ASN L C 1
ATOM 1587 O O . ASN B 2 95 ? -21.253 -17.640 -1.575 1.00 45.56 95 ASN L O 1
ATOM 1592 N N . ASP B 2 96 A -20.794 -18.971 0.212 1.00 46.22 95 ASP L N 1
ATOM 1593 C CA . ASP B 2 96 A -22.065 -19.001 0.921 1.00 45.91 95 ASP L CA 1
ATOM 1594 C C . ASP B 2 96 A -21.674 -19.850 2.175 1.00 45.98 95 ASP L C 1
ATOM 1595 O O . ASP B 2 96 A -20.578 -20.424 2.210 1.00 47.15 95 ASP L O 1
ATOM 1600 N N . ASP B 2 97 B -22.514 -19.886 3.209 1.00 43.73 95 ASP L N 1
ATOM 1601 C CA . ASP B 2 97 B -22.128 -20.374 4.558 1.00 40.27 95 ASP L CA 1
ATOM 1602 C C . ASP B 2 97 B -20.947 -19.612 5.201 1.00 37.45 95 ASP L C 1
ATOM 1603 O O . ASP B 2 97 B -20.135 -20.148 5.970 1.00 37.24 95 ASP L O 1
ATOM 1608 N N . ARG B 2 98 C -20.954 -18.317 4.929 1.00 34.37 95 ARG L N 1
ATOM 1609 C CA . ARG B 2 98 C -19.862 -17.422 5.210 1.00 32.07 95 ARG L CA 1
ATOM 1610 C C . ARG B 2 98 C -19.498 -17.375 6.712 1.00 29.66 95 ARG L C 1
ATOM 1611 O O . ARG B 2 98 C -18.318 -17.282 7.074 1.00 29.80 95 ARG L O 1
ATOM 1619 N N . TYR B 2 99 ? -20.508 -17.429 7.578 1.00 26.88 96 TYR L N 1
ATOM 1620 C CA . TYR B 2 99 ? -20.311 -17.321 9.028 1.00 24.16 96 TYR L CA 1
ATOM 1621 C C . TYR B 2 99 ? -21.113 -18.393 9.779 1.00 23.30 96 TYR L C 1
ATOM 1622 O O . TYR B 2 99 ? -22.143 -18.881 9.280 1.00 23.42 96 TYR L O 1
ATOM 1631 N N . ALA B 2 100 ? -20.631 -18.772 10.967 1.00 22.16 97 ALA L N 1
ATOM 1632 C CA . ALA B 2 100 ? -21.303 -19.801 11.782 1.00 22.00 97 ALA L CA 1
ATOM 1633 C C . ALA B 2 100 ? -21.045 -19.699 13.294 1.00 21.41 97 ALA L C 1
ATOM 1634 O O . ALA B 2 100 ? -19.937 -19.355 13.735 1.00 20.76 97 ALA L O 1
ATOM 1636 N N . PHE B 2 101 ? -22.095 -20.008 14.066 1.00 21.34 98 PHE L N 1
ATOM 1637 C CA . PHE B 2 101 ? -22.067 -20.003 15.528 1.00 20.79 98 PHE L CA 1
ATOM 1638 C C . PHE B 2 101 ? -22.156 -21.431 16.061 1.00 22.08 98 PHE L C 1
ATOM 1639 O O . PHE B 2 101 ? -22.702 -22.330 15.411 1.00 22.73 98 PHE L O 1
ATOM 1647 N N . SER B 2 102 ? -21.613 -21.624 17.254 1.00 22.71 99 SER L N 1
ATOM 1648 C CA . SER B 2 102 ? -21.666 -22.909 17.927 1.00 24.29 99 SER L CA 1
ATOM 1649 C C . SER B 2 102 ? -22.919 -22.997 18.811 1.00 25.39 99 SER L C 1
ATOM 1650 O O . SER B 2 102 ? -23.805 -22.140 18.749 1.00 24.92 99 SER L O 1
ATOM 1653 N N . GLY B 2 103 ? -22.954 -24.026 19.659 1.00 26.78 100 GLY L N 1
ATOM 1654 C CA . GLY B 2 103 ? -24.092 -24.307 20.524 1.00 27.72 100 GLY L CA 1
ATOM 1655 C C . GLY B 2 103 ? -24.176 -23.447 21.768 1.00 27.87 100 GLY L C 1
ATOM 1656 O O . GLY B 2 103 ? -25.278 -23.153 22.236 1.00 28.56 100 GLY L O 1
ATOM 1657 N N . GLY B 2 104 ? -23.026 -23.045 22.304 1.00 28.22 101 GLY L N 1
ATOM 1658 C CA . GLY B 2 104 ? -22.983 -22.208 23.504 1.00 28.62 101 GLY L CA 1
ATOM 1659 C C . GLY B 2 104 ? -22.751 -23.014 24.773 1.00 30.16 101 GLY L C 1
ATOM 1660 O O . GLY B 2 104 ? -23.427 -24.028 25.009 1.00 32.35 101 GLY L O 1
ATOM 1661 N N . THR B 2 105 ? -21.789 -22.564 25.580 1.00 29.95 102 THR L N 1
ATOM 1662 C CA . THR B 2 105 ? -21.386 -23.237 26.816 1.00 30.56 102 THR L CA 1
ATOM 1663 C C . THR B 2 105 ? -21.726 -22.332 27.995 1.00 30.42 102 THR L C 1
ATOM 1664 O O . THR B 2 105 ? -21.111 -21.277 28.171 1.00 29.66 102 THR L O 1
ATOM 1668 N N . GLU B 2 106 ? -22.705 -22.747 28.792 1.00 31.22 103 GLU L N 1
ATOM 1669 C CA . GLU B 2 106 ? -23.090 -22.011 30.003 1.00 31.49 103 GLU L CA 1
ATOM 1670 C C . GLU B 2 106 ? -22.054 -22.209 31.128 1.00 31.49 103 GLU L C 1
ATOM 1671 O O . GLU B 2 106 ? -21.557 -23.313 31.321 1.00 32.16 103 GLU L O 1
ATOM 1677 N N . LEU B 2 107 ? -21.687 -21.126 31.820 1.00 31.41 104 LEU L N 1
ATOM 1678 C CA . LEU B 2 107 ? -20.658 -21.182 32.871 1.00 31.62 104 LEU L CA 1
ATOM 1679 C C . LEU B 2 107 ? -21.254 -20.961 34.251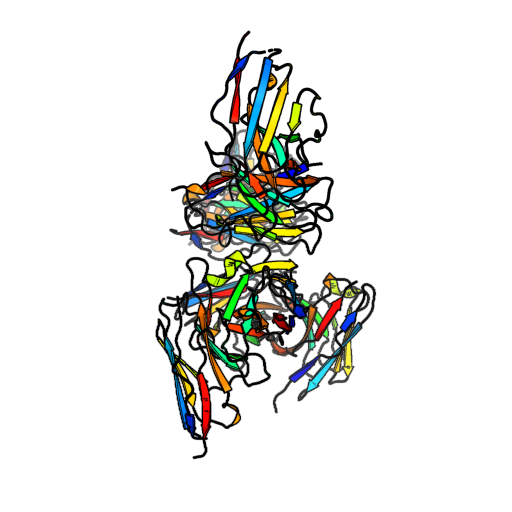 1.00 32.15 104 LEU L C 1
ATOM 1680 O O . LEU B 2 107 ? -21.732 -19.875 34.556 1.00 32.88 104 LEU L O 1
ATOM 1685 N N . GLU B 2 108 ? -21.215 -22.003 35.071 1.00 32.40 105 GLU L N 1
ATOM 1686 C CA . GLU B 2 108 ? -21.757 -21.963 36.415 1.00 32.52 105 GLU L CA 1
ATOM 1687 C C . GLU B 2 108 ? -20.587 -21.633 37.351 1.00 31.42 105 GLU L C 1
ATOM 1688 O O . GLU B 2 108 ? -19.619 -22.395 37.418 1.00 32.11 105 GLU L O 1
ATOM 1694 N N . ILE B 2 109 ? -20.668 -20.501 38.052 1.00 29.24 106 ILE L N 1
ATOM 1695 C CA . ILE B 2 109 ? -19.633 -20.095 39.002 1.00 28.48 106 ILE L CA 1
ATOM 1696 C C . ILE B 2 109 ? -19.991 -20.613 40.393 1.00 28.61 106 ILE L C 1
ATOM 1697 O O . ILE B 2 109 ? -21.118 -20.461 40.844 1.00 28.91 106 ILE L O 1
ATOM 1702 N N . LEU B 2 110 A -19.010 -21.183 41.077 1.00 28.79 106 LEU L N 1
ATOM 1703 C CA . LEU B 2 110 A -19.239 -21.934 42.317 1.00 29.46 106 LEU L CA 1
ATOM 1704 C C . LEU B 2 110 A -18.354 -21.391 43.460 1.00 29.58 106 LEU L C 1
ATOM 1705 O O . LEU B 2 110 A -17.273 -20.847 43.215 1.00 29.77 106 LEU L O 1
ATOM 1710 N N . SER B 2 111 ? -18.814 -21.524 44.700 1.00 29.34 107 SER L N 1
ATOM 1711 C CA . SER B 2 111 ? -17.994 -21.140 45.857 1.00 30.10 107 SER L CA 1
ATOM 1712 C C . SER B 2 111 ? -16.664 -21.893 45.888 1.00 30.80 107 SER L C 1
ATOM 1713 O O . SER B 2 111 ? -16.535 -22.987 45.339 1.00 30.85 107 SER L O 1
ATOM 1716 N N . SER B 2 112 ? -15.677 -21.297 46.544 1.00 31.66 108 SER L N 1
ATOM 1717 C CA . SER B 2 112 ? -14.395 -21.953 46.780 1.00 33.00 108 SER L CA 1
ATOM 1718 C C . SER B 2 112 ? -14.326 -22.378 48.243 1.00 34.06 108 SER L C 1
ATOM 1719 O O . SER B 2 112 ? -14.461 -23.563 48.555 1.00 34.87 108 SER L O 1
ATOM 1722 N N . ALA C 1 1 ? -7.432 -71.578 26.442 1.00 37.70 0 ALA A N 1
ATOM 1723 C CA . ALA C 1 1 ? -6.814 -70.516 25.600 1.00 35.72 0 ALA A CA 1
ATOM 1724 C C . ALA C 1 1 ? -7.832 -69.451 25.229 1.00 34.36 0 ALA A C 1
ATOM 1725 O O . ALA C 1 1 ? -9.008 -69.762 24.996 1.00 34.92 0 ALA A O 1
ATOM 1727 N N . SER C 1 2 ? -7.374 -68.199 25.167 1.00 32.64 1 SER A N 1
ATOM 1728 C CA . SER C 1 2 ? -8.163 -67.117 24.584 1.00 31.07 1 SER A CA 1
ATOM 1729 C C . SER C 1 2 ? -7.347 -66.314 23.562 1.00 29.48 1 SER A C 1
ATOM 1730 O O . SER C 1 2 ? -6.112 -66.290 23.607 1.00 29.43 1 SER A O 1
ATOM 1733 N N . GLN C 1 3 ? -8.078 -65.670 22.649 1.00 28.17 2 GLN A N 1
ATOM 1734 C CA . GLN C 1 3 ? -7.524 -64.911 21.496 1.00 26.59 2 GLN A CA 1
ATOM 1735 C C . GLN C 1 3 ? -6.601 -63.731 21.815 1.00 25.43 2 GLN A C 1
ATOM 1736 O O . GLN C 1 3 ? -6.865 -62.937 22.715 1.00 25.21 2 GLN A O 1
ATOM 1742 N N . SER C 1 4 ? -5.542 -63.579 21.033 1.00 24.88 3 SER A N 1
ATOM 1743 C CA . SER C 1 4 ? -4.517 -62.575 21.320 1.00 24.12 3 SER A CA 1
ATOM 1744 C C . SER C 1 4 ? -3.638 -62.277 20.104 1.00 23.70 3 SER A C 1
ATOM 1745 O O . SER C 1 4 ? -3.650 -63.004 19.119 1.00 23.79 3 SER A O 1
ATOM 1748 N N . VAL C 1 5 ? -2.878 -61.194 20.209 1.00 23.46 4 VAL A N 1
ATOM 1749 C CA . VAL C 1 5 ? -1.929 -60.771 19.193 1.00 23.58 4 VAL A CA 1
ATOM 1750 C C . VAL C 1 5 ? -0.673 -60.306 19.911 1.00 24.46 4 VAL A C 1
ATOM 1751 O O . VAL C 1 5 ? -0.758 -59.765 21.011 1.00 24.50 4 VAL A O 1
ATOM 1755 N N . LYS C 1 6 ? 0.496 -60.499 19.306 1.00 25.68 5 LYS A N 1
ATOM 1756 C CA . LYS C 1 6 ? 1.736 -60.027 19.930 1.00 26.71 5 LYS A CA 1
ATOM 1757 C C . LYS C 1 6 ? 2.639 -59.289 18.954 1.00 26.99 5 LYS A C 1
ATOM 1758 O O . LYS C 1 6 ? 3.034 -59.843 17.932 1.00 27.54 5 LYS A O 1
ATOM 1764 N N . GLU C 1 7 ? 2.962 -58.037 19.285 1.00 27.26 6 GLU A N 1
ATOM 1765 C CA . GLU C 1 7 ? 3.887 -57.232 18.479 1.00 27.62 6 GLU A CA 1
ATOM 1766 C C . GLU C 1 7 ? 5.303 -57.677 18.795 1.00 28.97 6 GLU A C 1
ATOM 1767 O O . GLU C 1 7 ? 5.554 -58.229 19.862 1.00 29.80 6 GLU A O 1
ATOM 1773 N N . SER C 1 8 ? 6.220 -57.401 17.876 1.00 29.94 7 SER A N 1
ATOM 1774 C CA . SER C 1 8 ? 7.623 -57.809 17.999 1.00 31.64 7 SER A CA 1
ATOM 1775 C C . SER C 1 8 ? 8.540 -56.727 17.468 1.00 32.49 7 SER A C 1
ATOM 1776 O O . SER C 1 8 ? 8.070 -55.689 16.984 1.00 33.08 7 SER A O 1
ATOM 1779 N N . GLU C 1 9 ? 9.842 -56.978 17.562 1.00 34.11 8 GLU A N 1
ATOM 1780 C CA . GLU C 1 9 ? 10.840 -56.314 16.706 1.00 34.97 8 GLU A CA 1
ATOM 1781 C C . GLU C 1 9 ? 11.035 -54.797 16.961 1.00 34.80 8 GLU A C 1
ATOM 1782 O O . GLU C 1 9 ? 11.385 -54.054 16.045 1.00 34.47 8 GLU A O 1
ATOM 1788 N N . GLY C 1 10 ? 10.831 -54.347 18.200 1.00 35.24 9 GLY A N 1
ATOM 1789 C CA . GLY C 1 10 ? 11.120 -52.950 18.575 1.00 35.59 9 GLY A CA 1
ATOM 1790 C C . GLY C 1 10 ? 12.594 -52.765 18.891 1.00 36.60 9 GLY A C 1
ATOM 1791 O O . GLY C 1 10 ? 13.272 -53.740 19.212 1.00 37.41 9 GLY A O 1
ATOM 1792 N N . ASP C 1 11 ? 13.104 -51.535 18.788 1.00 36.83 10 ASP A N 1
ATOM 1793 C CA . ASP C 1 11 ? 14.554 -51.323 18.850 1.00 38.68 10 ASP A CA 1
ATOM 1794 C C . ASP C 1 11 ? 14.952 -49.893 19.214 1.00 39.41 10 ASP A C 1
ATOM 1795 O O . ASP C 1 11 ? 14.123 -48.990 19.208 1.00 38.77 10 ASP A O 1
ATOM 1800 N N . LEU C 1 12 ? 16.232 -49.714 19.548 1.00 41.39 11 LEU A N 1
ATOM 1801 C CA . LEU C 1 12 ? 16.867 -48.396 19.634 1.00 42.68 11 LEU A CA 1
ATOM 1802 C C . LEU C 1 12 ? 17.562 -48.136 18.300 1.00 44.07 11 LEU A C 1
ATOM 1803 O O . LEU C 1 12 ? 18.290 -48.999 17.803 1.00 44.69 11 LEU A O 1
ATOM 1808 N N . VAL C 1 13 ? 17.341 -46.953 17.725 1.00 44.67 12 VAL A N 1
ATOM 1809 C CA . VAL C 1 13 ? 17.743 -46.678 16.339 1.00 45.27 12 VAL A CA 1
ATOM 1810 C C . VAL C 1 13 ? 18.047 -45.189 16.104 1.00 46.26 12 VAL A C 1
ATOM 1811 O O . VAL C 1 13 ? 17.490 -44.314 16.771 1.00 46.68 12 VAL A O 1
ATOM 1815 N N . LYS C 1 14 ? 18.941 -44.903 15.162 1.00 47.17 13 LYS A N 1
ATOM 1816 C CA . LYS C 1 14 ? 19.368 -43.523 14.916 1.00 47.53 13 LYS A CA 1
ATOM 1817 C C . LYS C 1 14 ? 18.347 -42.783 14.043 1.00 45.48 13 LYS A C 1
ATOM 1818 O O . LYS C 1 14 ? 17.563 -43.416 13.334 1.00 44.46 13 LYS A O 1
ATOM 1824 N N . PRO C 1 15 ? 18.335 -41.441 14.107 1.00 44.61 14 PRO A N 1
ATOM 1825 C CA . PRO C 1 15 ? 17.451 -40.700 13.223 1.00 43.54 14 PRO A CA 1
ATOM 1826 C C . PRO C 1 15 ? 17.805 -40.926 11.747 1.00 44.12 14 PRO A C 1
ATOM 1827 O O . PRO C 1 15 ? 18.985 -40.948 11.385 1.00 44.76 14 PRO A O 1
ATOM 1831 N N . GLY C 1 16 ? 16.779 -41.083 10.912 1.00 43.35 15 GLY A N 1
ATOM 1832 C CA . GLY C 1 16 ? 16.954 -41.270 9.470 1.00 43.61 15 GLY A CA 1
ATOM 1833 C C . GLY C 1 16 ? 16.901 -42.727 9.054 1.00 43.33 15 GLY A C 1
ATOM 1834 O O . GLY C 1 16 ? 16.976 -43.045 7.860 1.00 43.43 15 GLY A O 1
ATOM 1835 N N . ALA C 1 17 ? 16.768 -43.619 10.034 1.00 42.56 16 ALA A N 1
ATOM 1836 C CA . ALA C 1 17 ? 16.800 -45.051 9.766 1.00 42.53 16 ALA A CA 1
ATOM 1837 C C . ALA C 1 17 ? 15.404 -45.621 9.508 1.00 40.94 16 ALA A C 1
ATOM 1838 O O . ALA C 1 17 ? 14.390 -44.951 9.725 1.00 38.69 16 ALA A O 1
ATOM 1840 N N . SER C 1 18 ? 15.388 -46.872 9.038 1.00 41.22 17 SER A N 1
ATOM 1841 C CA . SER C 1 18 ? 14.159 -47.616 8.764 1.00 40.51 17 SER A CA 1
ATOM 1842 C C . SER C 1 18 ? 13.973 -48.728 9.783 1.00 40.02 17 SER A C 1
ATOM 1843 O O . SER C 1 18 ? 14.948 -49.200 10.386 1.00 40.44 17 SER A O 1
ATOM 1846 N N . LEU C 1 19 ? 12.721 -49.147 9.964 1.00 38.41 18 LEU A N 1
ATOM 1847 C CA . LEU C 1 19 ? 12.403 -50.217 10.907 1.00 37.99 18 LEU A CA 1
ATOM 1848 C C . LEU C 1 19 ? 11.059 -50.854 10.582 1.00 36.82 18 LEU A C 1
ATOM 1849 O O . LEU C 1 19 ? 10.115 -50.170 10.166 1.00 36.02 18 LEU A O 1
ATOM 1854 N N . THR C 1 20 ? 10.983 -52.170 10.764 1.00 36.31 19 THR A N 1
ATOM 1855 C CA . THR C 1 20 ? 9.773 -52.916 10.458 1.00 35.38 19 THR A CA 1
ATOM 1856 C C . THR C 1 20 ? 9.269 -53.641 11.699 1.00 35.31 19 THR A C 1
ATOM 1857 O O . THR C 1 20 ? 10.028 -54.379 12.348 1.00 35.85 19 THR A O 1
ATOM 1861 N N . LEU C 1 21 ? 7.994 -53.398 12.027 1.00 33.49 20 LEU A N 1
ATOM 1862 C CA . LEU C 1 21 ? 7.335 -54.063 13.132 1.00 32.55 20 LEU A CA 1
ATOM 1863 C C . LEU C 1 21 ? 6.430 -55.145 12.586 1.00 32.52 20 LEU A C 1
ATOM 1864 O O . LEU C 1 21 ? 6.037 -55.119 11.421 1.00 33.08 20 LEU A O 1
ATOM 1869 N N . THR C 1 22 ? 6.106 -56.098 13.446 1.00 32.41 21 THR A N 1
ATOM 1870 C CA . THR C 1 22 ? 5.403 -57.311 13.046 1.00 31.85 21 THR A CA 1
ATOM 1871 C C . THR C 1 22 ? 4.472 -57.732 14.175 1.00 31.45 21 THR A C 1
ATOM 1872 O O . THR C 1 22 ? 4.879 -57.786 15.340 1.00 31.22 21 THR A O 1
ATOM 1876 N N . CYS C 1 23 ? 3.219 -57.987 13.808 1.00 30.59 22 CYS A N 1
ATOM 1877 C CA . CYS C 1 23 ? 2.176 -58.386 14.741 1.00 30.08 22 CYS A CA 1
ATOM 1878 C C . CYS C 1 23 ? 1.609 -59.731 14.288 1.00 29.26 22 CYS A C 1
ATOM 1879 O O . CYS C 1 23 ? 1.253 -59.892 13.131 1.00 29.24 22 CYS A O 1
ATOM 1882 N N . LYS C 1 24 ? 1.560 -60.686 15.209 1.00 28.54 23 LYS A N 1
ATOM 1883 C CA . LYS C 1 24 ? 1.209 -62.070 14.916 1.00 28.38 23 LYS A CA 1
ATOM 1884 C C . LYS C 1 24 ? -0.018 -62.486 15.727 1.00 27.73 23 LYS A C 1
ATOM 1885 O O . LYS C 1 24 ? -0.003 -62.438 16.964 1.00 28.07 23 LYS A O 1
ATOM 1891 N N . ALA C 1 25 ? -1.072 -62.907 15.033 1.00 26.61 24 ALA A N 1
ATOM 1892 C CA . ALA C 1 25 ? -2.318 -63.292 15.685 1.00 26.06 24 ALA A CA 1
ATOM 1893 C C . ALA C 1 25 ? -2.283 -64.718 16.241 1.00 26.89 24 ALA A C 1
ATOM 1894 O O . ALA C 1 25 ? -1.499 -65.568 15.804 1.00 27.31 24 ALA A O 1
ATOM 1896 N N . SER C 1 26 ? -3.151 -64.954 17.222 1.00 26.73 25 SER A N 1
ATOM 1897 C CA . SER C 1 26 ? -3.378 -66.267 17.787 1.00 27.65 25 SER A CA 1
ATOM 1898 C C . SER C 1 26 ? -4.877 -66.478 18.038 1.00 27.59 25 SER A C 1
ATOM 1899 O O . SER C 1 26 ? -5.547 -65.623 18.616 1.00 27.02 25 SER A O 1
ATOM 1902 N N . GLY C 1 27 ? -5.400 -67.616 17.591 1.00 28.39 26 GLY A N 1
ATOM 1903 C CA . GLY C 1 27 ? -6.813 -67.966 17.788 1.00 28.65 26 GLY A CA 1
ATOM 1904 C C . GLY C 1 27 ? -7.804 -67.319 16.824 1.00 27.77 26 GLY A C 1
ATOM 1905 O O . GLY C 1 27 ? -9.017 -67.508 16.973 1.00 28.08 26 GLY A O 1
ATOM 1906 N N . PHE C 1 28 ? -7.310 -66.576 15.827 1.00 26.60 27 PHE A N 1
ATOM 1907 C CA . PHE C 1 28 ? -8.190 -65.962 14.836 1.00 25.99 27 PHE A CA 1
ATOM 1908 C C . PHE C 1 28 ? -7.467 -65.545 13.555 1.00 25.51 27 PHE A C 1
ATOM 1909 O O . PHE C 1 28 ? -6.252 -65.584 13.471 1.00 25.52 27 PHE A O 1
ATOM 1917 N N . ASP C 1 29 ? -8.251 -65.134 12.567 1.00 25.31 28 ASP A N 1
ATOM 1918 C CA . ASP C 1 29 ? -7.757 -64.749 11.257 1.00 25.12 28 ASP A CA 1
ATOM 1919 C C . ASP C 1 29 ? -8.143 -63.312 10.984 1.00 24.22 28 ASP A C 1
ATOM 1920 O O . ASP C 1 29 ? -9.093 -62.796 11.561 1.00 23.98 28 ASP A O 1
ATOM 1925 N N . PHE C 1 30 ? -7.437 -62.688 10.056 1.00 23.88 29 PHE A N 1
ATOM 1926 C CA . PHE C 1 30 ? -7.812 -61.368 9.589 1.00 23.15 29 PHE A CA 1
ATOM 1927 C C . PHE C 1 30 ? -8.835 -61.423 8.438 1.00 23.28 29 PHE A C 1
ATOM 1928 O O . PHE C 1 30 ? -8.995 -60.442 7.709 1.00 23.05 29 PHE A O 1
ATOM 1936 N N . THR C 1 31 ? -9.480 -62.573 8.242 1.00 23.88 30 THR A N 1
ATOM 1937 C CA . THR C 1 31 ? -10.422 -62.771 7.140 1.00 24.13 30 THR A CA 1
ATOM 1938 C C . THR C 1 31 ? -11.656 -61.932 7.402 1.00 23.66 30 THR A C 1
ATOM 1939 O O . THR C 1 31 ? -12.258 -61.410 6.465 1.00 23.65 30 THR A O 1
ATOM 1943 N N . TRP C 1 32 ? -12.031 -61.837 8.675 1.00 23.48 31 TRP A N 1
ATOM 1944 C CA . TRP C 1 32 ? -13.234 -61.131 9.105 1.00 23.41 31 TRP A CA 1
ATOM 1945 C C . TRP C 1 32 ? -12.986 -59.833 9.872 1.00 22.25 31 TRP A C 1
ATOM 1946 O O . TRP C 1 32 ? -13.948 -59.129 10.165 1.00 22.03 31 TRP A O 1
ATOM 1957 N N . TYR C 1 33 ? -11.733 -59.517 10.205 1.00 21.66 32 TYR A N 1
ATOM 1958 C CA . TYR C 1 33 ? -11.426 -58.279 10.952 1.00 20.85 32 TYR A CA 1
ATOM 1959 C C . TYR C 1 33 ? -10.358 -57.396 10.324 1.00 20.17 32 TYR A C 1
ATOM 1960 O O . TYR C 1 33 ? -9.407 -57.868 9.720 1.00 19.96 32 TYR A O 1
ATOM 1969 N N . THR C 1 34 ? -10.565 -56.094 10.509 1.00 19.85 33 THR A N 1
ATOM 1970 C CA . THR C 1 34 ? -9.666 -55.035 10.098 1.00 19.42 33 THR A CA 1
ATOM 1971 C C . THR C 1 34 ? -8.677 -54.886 11.236 1.00 19.27 33 THR A C 1
ATOM 1972 O O . THR C 1 34 ? -9.089 -54.894 12.395 1.00 19.32 33 THR A O 1
ATOM 1976 N N . MET C 1 35 ? -7.387 -54.760 10.919 1.00 19.20 34 MET A N 1
ATOM 1977 C CA . MET C 1 35 ? -6.349 -54.634 11.935 1.00 19.19 34 MET A CA 1
ATOM 1978 C C . MET C 1 35 ? -5.699 -53.261 11.878 1.00 18.71 34 MET A C 1
ATOM 1979 O O . MET C 1 35 ? -5.553 -52.676 10.799 1.00 18.81 34 MET A O 1
ATOM 1984 N N . ASN C 1 36 ? -5.271 -52.769 13.043 1.00 18.36 35 ASN A N 1
ATOM 1985 C CA . ASN C 1 36 ? -4.795 -51.388 13.185 1.00 17.93 35 ASN A CA 1
ATOM 1986 C C . ASN C 1 36 ? -3.440 -51.298 13.860 1.00 17.72 35 ASN A C 1
ATOM 1987 O O . ASN C 1 36 ? -3.089 -52.140 14.672 1.00 18.03 35 ASN A O 1
ATOM 1992 N N . TRP C 1 37 ? -2.672 -50.278 13.501 1.00 17.36 36 TRP A N 1
ATOM 1993 C CA . TRP C 1 37 ? -1.496 -49.930 14.264 1.00 17.39 36 TRP A CA 1
ATOM 1994 C C . TRP C 1 37 ? -1.775 -48.604 14.976 1.00 17.33 36 TRP A C 1
ATOM 1995 O O . TRP C 1 37 ? -2.109 -47.606 14.341 1.00 17.36 36 TRP A O 1
ATOM 2006 N N . VAL C 1 38 ? -1.658 -48.617 16.299 1.00 17.33 37 VAL A N 1
ATOM 2007 C CA . VAL C 1 38 ? -1.835 -47.430 17.119 1.00 17.40 37 VAL A CA 1
ATOM 2008 C C . VAL C 1 38 ? -0.581 -47.310 17.977 1.00 17.90 37 VAL A C 1
ATOM 2009 O O . VAL C 1 38 ? -0.117 -48.311 18.504 1.00 18.06 37 VAL A O 1
ATOM 2013 N N . ARG C 1 39 ? -0.018 -46.109 18.105 1.00 18.20 38 ARG A N 1
ATOM 2014 C CA . ARG C 1 39 ? 1.143 -45.914 18.980 1.00 18.78 38 ARG A CA 1
ATOM 2015 C C . ARG C 1 39 ? 0.839 -44.988 20.144 1.00 19.20 38 ARG A C 1
ATOM 2016 O O . ARG C 1 39 ? -0.201 -44.324 20.175 1.00 19.24 38 ARG A O 1
ATOM 2024 N N . GLN C 1 40 ? 1.776 -44.939 21.079 1.00 19.89 39 GLN A N 1
ATOM 2025 C CA . GLN C 1 40 ? 1.657 -44.100 22.251 1.00 20.60 39 GLN A CA 1
ATOM 2026 C C . GLN C 1 40 ? 3.019 -43.520 22.656 1.00 21.45 39 GLN A C 1
ATOM 2027 O O . GLN C 1 40 ? 3.813 -44.191 23.329 1.00 21.80 39 GLN A O 1
ATOM 2033 N N . ALA C 1 41 ? 3.283 -42.277 22.243 1.00 21.79 40 ALA A N 1
ATOM 2034 C CA . ALA C 1 41 ? 4.520 -41.598 22.625 1.00 22.73 40 ALA A CA 1
ATOM 2035 C C . ALA C 1 41 ? 4.501 -41.308 24.133 1.00 23.32 40 ALA A C 1
ATOM 2036 O O . ALA C 1 41 ? 3.420 -41.164 24.707 1.00 22.93 40 ALA A O 1
ATOM 2038 N N . PRO C 1 42 ? 5.691 -41.237 24.778 1.00 24.36 41 PRO A N 1
ATOM 2039 C CA . PRO C 1 42 ? 5.731 -40.897 26.195 1.00 25.12 41 PRO A CA 1
ATOM 2040 C C . PRO C 1 42 ? 5.107 -39.536 26.466 1.00 25.80 41 PRO A C 1
ATOM 2041 O O . PRO C 1 42 ? 5.328 -38.588 25.704 1.00 25.89 41 PRO A O 1
ATOM 2045 N N . GLY C 1 43 ? 4.319 -39.458 27.539 1.00 26.45 42 GLY A N 1
ATOM 2046 C CA . GLY C 1 43 ? 3.702 -38.208 27.972 1.00 27.34 42 GLY A CA 1
ATOM 2047 C C . GLY C 1 43 ? 2.452 -37.820 27.212 1.00 27.20 42 GLY A C 1
ATOM 2048 O O . GLY C 1 43 ? 1.802 -36.826 27.534 1.00 27.73 42 GLY A O 1
ATOM 2049 N N . LYS C 1 44 ? 2.078 -38.602 26.210 1.00 27.00 43 LYS A N 1
ATOM 2050 C CA . LYS C 1 44 ? 0.966 -38.182 25.364 1.00 26.99 43 LYS A CA 1
ATOM 2051 C C . LYS C 1 44 ? 0.057 -39.366 25.011 1.00 26.04 43 LYS A C 1
ATOM 2052 O O . LYS C 1 44 ? 0.329 -40.532 25.345 1.00 25.99 43 LYS A O 1
ATOM 2058 N N . GLY C 1 45 ? -1.071 -39.043 24.402 1.00 25.82 44 GLY A N 1
ATOM 2059 C CA . GLY C 1 45 ? -2.141 -40.004 24.199 1.00 24.90 44 GLY A CA 1
ATOM 2060 C C . GLY C 1 45 ? -1.951 -40.905 22.999 1.00 23.95 44 GLY A C 1
ATOM 2061 O O . GLY C 1 45 ? -0.971 -40.788 22.259 1.00 23.68 44 GLY A O 1
ATOM 2062 N N . LEU C 1 46 ? -2.911 -41.821 22.844 1.00 23.16 45 LEU A N 1
ATOM 2063 C CA . LEU C 1 46 ? -2.990 -42.750 21.727 1.00 22.04 45 LEU A CA 1
ATOM 2064 C C . LEU C 1 46 ? -3.175 -42.022 20.410 1.00 21.86 45 LEU A C 1
ATOM 2065 O O . LEU C 1 46 ? -3.891 -41.024 20.333 1.00 21.93 45 LEU A O 1
ATOM 2070 N N . GLU C 1 47 ? -2.530 -42.555 19.376 1.00 21.67 46 GLU A N 1
ATOM 2071 C CA . GLU C 1 47 ? -2.505 -41.954 18.047 1.00 21.78 46 GLU A CA 1
ATOM 2072 C C . GLU C 1 47 ? -2.702 -43.069 17.013 1.00 20.83 46 GLU A C 1
ATOM 2073 O O . GLU C 1 47 ? -1.951 -44.060 17.003 1.00 20.65 46 GLU A O 1
ATOM 2079 N N . TRP C 1 48 ? -3.717 -42.926 16.169 1.00 20.07 47 TRP A N 1
ATOM 2080 C CA . TRP C 1 48 ? -3.984 -43.925 15.135 1.00 19.52 47 TRP A CA 1
ATOM 2081 C C . TRP C 1 48 ? -3.028 -43.721 13.979 1.00 19.66 47 TRP A C 1
ATOM 2082 O O . TRP C 1 48 ? -2.852 -42.600 13.499 1.00 19.86 47 TRP A O 1
ATOM 2093 N N . ILE C 1 49 ? -2.400 -44.804 13.530 1.00 19.67 48 ILE A N 1
ATOM 2094 C CA . ILE C 1 49 ? -1.385 -44.717 12.477 1.00 20.13 48 ILE A CA 1
ATOM 2095 C C . ILE C 1 49 ? -1.978 -45.157 11.160 1.00 20.48 48 ILE A C 1
ATOM 2096 O O . ILE C 1 49 ? -2.041 -44.366 10.209 1.00 20.88 48 ILE A O 1
ATOM 2101 N N . ALA C 1 50 ? -2.421 -46.416 11.115 1.00 20.73 49 ALA A N 1
ATOM 2102 C CA . ALA C 1 50 ? -2.906 -47.022 9.878 1.00 21.32 49 ALA A CA 1
ATOM 2103 C C . ALA C 1 50 ? -3.749 -48.253 10.111 1.00 21.27 49 ALA A C 1
ATOM 2104 O O . ALA C 1 50 ? -3.570 -48.960 11.093 1.00 21.37 49 ALA A O 1
ATOM 2106 N N . SER C 1 51 ? -4.631 -48.531 9.161 1.00 21.79 50 SER A N 1
ATOM 2107 C CA . SER C 1 51 ? -5.469 -49.712 9.199 1.00 22.12 50 SER A CA 1
ATOM 2108 C C . SER C 1 51 ? -5.391 -50.461 7.874 1.00 22.81 50 SER A C 1
ATOM 2109 O O . SER C 1 51 ? -5.059 -49.900 6.848 1.00 22.74 50 SER A O 1
ATOM 2112 N N . ILE C 1 52 ? -5.719 -51.744 7.909 1.00 23.88 51 ILE A N 1
ATOM 2113 C CA . 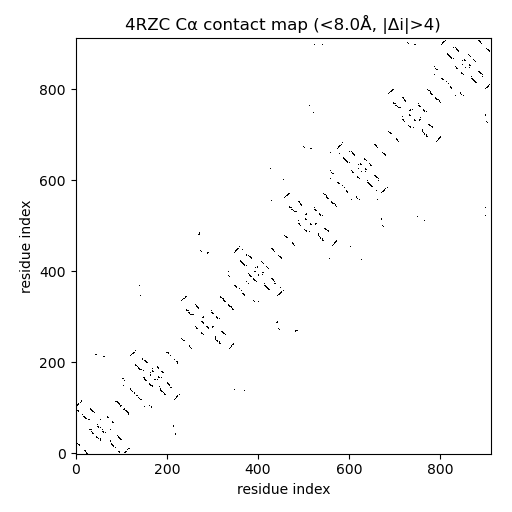ILE C 1 52 ? -5.837 -52.526 6.683 1.00 24.72 51 ILE A CA 1
ATOM 2114 C C . ILE C 1 52 ? -7.045 -53.457 6.809 1.00 25.06 51 ILE A C 1
ATOM 2115 O O . ILE C 1 52 ? -7.267 -54.052 7.863 1.00 25.07 51 ILE A O 1
ATOM 2120 N N . GLY C 1 53 ? -7.845 -53.535 5.745 1.00 25.84 52 GLY A N 1
ATOM 2121 C CA . GLY C 1 53 ? -9.193 -54.139 5.798 1.00 26.20 52 GLY A CA 1
ATOM 2122 C C . GLY C 1 53 ? -9.220 -55.654 5.872 1.00 26.50 52 GLY A C 1
ATOM 2123 O O . GLY C 1 53 ? -8.203 -56.287 5.727 1.00 26.82 52 GLY A O 1
ATOM 2124 N N . ALA C 1 54 A -10.402 -56.226 6.079 1.00 27.47 52 ALA A N 1
ATOM 2125 C CA . ALA C 1 54 A -10.578 -57.691 6.251 1.00 28.07 52 ALA A CA 1
ATOM 2126 C C . ALA C 1 54 A -10.370 -58.463 4.964 1.00 28.95 52 ALA A C 1
ATOM 2127 O O . ALA C 1 54 A -10.684 -57.976 3.884 1.00 29.12 52 ALA A O 1
ATOM 2129 N N . GLY C 1 55 B -9.833 -59.670 5.092 1.00 30.15 52 GLY A N 1
ATOM 2130 C CA . GLY C 1 55 B -9.664 -60.561 3.955 1.00 31.61 52 GLY A CA 1
ATOM 2131 C C . GLY C 1 55 B -8.491 -60.165 3.089 1.00 32.45 52 GLY A C 1
ATOM 2132 O O . GLY C 1 55 B -7.838 -59.135 3.335 1.00 32.92 52 GLY A O 1
ATOM 2133 N N . VAL C 1 56 ? -8.230 -60.975 2.071 1.00 33.61 53 VAL A N 1
ATOM 2134 C CA . VAL C 1 56 ? -7.099 -60.750 1.178 1.00 34.52 53 VAL A CA 1
ATOM 2135 C C . VAL C 1 56 ? -7.184 -59.379 0.501 1.00 34.91 53 VAL A C 1
ATOM 2136 O O . VAL C 1 56 ? -6.174 -58.674 0.366 1.00 35.40 53 VAL A O 1
ATOM 2140 N N . TYR C 1 57 ? -8.388 -58.994 0.083 1.00 35.66 54 TYR A N 1
ATOM 2141 C CA . TYR C 1 57 ? -8.577 -57.755 -0.676 1.00 35.51 54 TYR A CA 1
ATOM 2142 C C . TYR C 1 57 ? -8.923 -56.557 0.163 1.00 33.91 54 TYR A C 1
ATOM 2143 O O . TYR C 1 57 ? -9.365 -55.549 -0.366 1.00 33.64 54 TYR A O 1
ATOM 2152 N N . GLY C 1 58 ? -8.747 -56.672 1.469 1.00 33.59 55 GLY A N 1
ATOM 2153 C CA . GLY C 1 58 ? -8.944 -55.548 2.372 1.00 32.91 55 GLY A CA 1
ATOM 2154 C C . GLY C 1 58 ? -8.175 -54.309 1.951 1.00 32.43 55 GLY A C 1
ATOM 2155 O O . GLY C 1 58 ? -7.096 -54.390 1.384 1.00 32.65 55 GLY A O 1
ATOM 2156 N N . SER C 1 59 ? -8.751 -53.154 2.243 1.00 32.18 56 SER A N 1
ATOM 2157 C CA . SER C 1 59 ? -8.207 -51.870 1.812 1.00 31.71 56 SER A CA 1
ATOM 2158 C C . SER C 1 59 ? -7.412 -51.211 2.964 1.00 31.39 56 SER A C 1
ATOM 2159 O O . SER C 1 59 ? -7.629 -51.551 4.140 1.00 30.83 56 SER A O 1
ATOM 2162 N N . ASN C 1 60 ? -6.491 -50.307 2.616 1.00 30.74 57 ASN A N 1
ATOM 2163 C CA . ASN C 1 60 ? -5.636 -49.638 3.576 1.00 30.62 57 ASN A CA 1
ATOM 2164 C C . ASN C 1 60 ? -6.041 -48.184 3.737 1.00 31.10 57 ASN A C 1
ATOM 2165 O O . ASN C 1 60 ? -6.457 -47.533 2.769 1.00 31.89 57 ASN A O 1
ATOM 2170 N N . TYR C 1 61 ? -5.886 -47.674 4.958 1.00 30.33 58 TYR A N 1
ATOM 2171 C CA . TYR C 1 61 ? -6.137 -46.281 5.265 1.00 30.25 58 TYR A CA 1
ATOM 2172 C C . TYR C 1 61 ? -4.996 -45.791 6.133 1.00 30.20 58 TYR A C 1
ATOM 2173 O O . TYR C 1 61 ? -4.373 -46.587 6.859 1.00 29.92 58 TYR A O 1
ATOM 2182 N N . TYR C 1 62 ? -4.706 -44.490 6.034 1.00 29.59 59 TYR A N 1
ATOM 2183 C CA . TYR C 1 62 ? -3.617 -43.872 6.785 1.00 29.02 59 TYR A CA 1
ATOM 2184 C C . TYR C 1 62 ? -4.095 -42.602 7.462 1.00 29.38 59 TYR A C 1
ATOM 2185 O O . TYR C 1 62 ? -5.002 -41.930 6.963 1.00 29.74 59 TYR A O 1
ATOM 2194 N N . ALA C 1 63 ? -3.502 -42.286 8.613 1.00 29.38 60 ALA A N 1
ATOM 2195 C CA . ALA C 1 63 ? -3.649 -40.957 9.186 1.00 29.74 60 ALA A CA 1
ATOM 2196 C C . ALA C 1 63 ? -2.951 -40.004 8.233 1.00 31.02 60 ALA A C 1
ATOM 2197 O O . ALA C 1 63 ? -2.008 -40.399 7.550 1.00 31.19 60 ALA A O 1
ATOM 2199 N N . SER C 1 64 ? -3.443 -38.773 8.144 1.00 32.38 61 SER A N 1
ATOM 2200 C CA . SER C 1 64 ? -2.848 -37.768 7.266 1.00 34.41 61 SER A CA 1
ATOM 2201 C C . SER C 1 64 ? -1.327 -37.690 7.474 1.00 35.02 61 SER A C 1
ATOM 2202 O O . SER C 1 64 ? -0.547 -37.875 6.538 1.00 34.97 61 SER A O 1
ATOM 2205 N N . TRP C 1 65 ? -0.922 -37.453 8.716 1.00 35.44 62 TRP A N 1
ATOM 2206 C CA . TRP C 1 65 ? 0.497 -37.254 9.060 1.00 36.22 62 TRP A CA 1
ATOM 2207 C C . TRP C 1 65 ? 1.442 -38.428 8.742 1.00 35.32 62 TRP A C 1
ATOM 2208 O O . TRP C 1 65 ? 2.654 -38.232 8.712 1.00 35.60 62 TRP A O 1
ATOM 2219 N N . ALA C 1 66 ? 0.891 -39.615 8.477 1.00 34.21 63 ALA A N 1
ATOM 2220 C CA . ALA C 1 66 ? 1.665 -40.855 8.401 1.00 33.81 63 ALA A CA 1
ATOM 2221 C C . ALA C 1 66 ? 1.927 -41.384 6.987 1.00 35.13 63 ALA A C 1
ATOM 2222 O O . ALA C 1 66 ? 2.691 -42.337 6.806 1.00 35.87 63 ALA A O 1
ATOM 2224 N N . LYS C 1 67 ? 1.299 -40.794 5.985 1.00 35.71 64 LYS A N 1
ATOM 2225 C CA . LYS C 1 67 ? 1.349 -41.362 4.640 1.00 36.22 64 LYS A CA 1
ATOM 2226 C C . LYS C 1 67 ? 2.727 -41.614 4.042 1.00 36.77 64 LYS A C 1
ATOM 2227 O O . LYS C 1 67 ? 2.983 -42.695 3.497 1.00 38.01 64 LYS A O 1
ATOM 2233 N N . GLY C 1 68 ? 3.605 -40.621 4.110 1.00 37.13 65 GLY A N 1
ATOM 2234 C CA . GLY C 1 68 ? 4.910 -40.706 3.452 1.00 36.96 65 GLY A CA 1
ATOM 2235 C C . GLY C 1 68 ? 5.834 -41.739 4.061 1.00 36.19 65 GLY A C 1
ATOM 2236 O O . GLY C 1 68 ? 6.468 -42.517 3.339 1.00 37.36 65 GLY A O 1
ATOM 2237 N N . ARG C 1 69 ? 5.868 -41.781 5.392 1.00 34.78 66 ARG A N 1
ATOM 2238 C CA . ARG C 1 69 ? 6.908 -42.493 6.135 1.00 34.18 66 ARG A CA 1
ATOM 2239 C C . ARG C 1 69 ? 6.455 -43.833 6.770 1.00 32.54 66 ARG A C 1
ATOM 2240 O O . ARG C 1 69 ? 7.276 -44.551 7.365 1.00 32.91 66 ARG A O 1
ATOM 2248 N N . PHE C 1 70 ? 5.175 -44.190 6.610 1.00 30.40 67 PHE A N 1
ATOM 2249 C CA . PHE C 1 70 ? 4.659 -45.493 7.051 1.00 28.37 67 PHE A CA 1
ATOM 2250 C C . PHE C 1 70 ? 3.948 -46.282 5.944 1.00 27.30 67 PHE A C 1
ATOM 2251 O O . PHE C 1 70 ? 3.426 -45.699 4.997 1.00 26.75 67 PHE A O 1
ATOM 2259 N N . THR C 1 71 ? 3.939 -47.610 6.104 1.00 26.31 68 THR A N 1
ATOM 2260 C CA . THR C 1 71 ? 3.299 -48.554 5.186 1.00 25.58 68 THR A CA 1
ATOM 2261 C C . THR C 1 71 ? 2.797 -49.776 5.957 1.00 24.66 68 THR A C 1
ATOM 2262 O O . THR C 1 71 ? 3.583 -50.519 6.530 1.00 24.18 68 THR A O 1
ATOM 2266 N N . ILE C 1 72 ? 1.480 -49.979 5.942 1.00 24.08 69 ILE A N 1
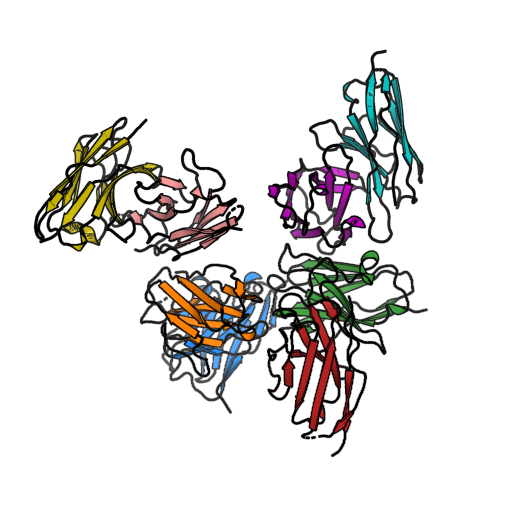ATOM 2267 C CA . ILE C 1 72 ? 0.841 -51.123 6.593 1.00 23.19 69 ILE A CA 1
ATOM 2268 C C . ILE C 1 72 ? 0.612 -52.248 5.587 1.00 23.34 69 ILE A C 1
ATOM 2269 O O . ILE C 1 72 ? 0.316 -52.005 4.431 1.00 23.53 69 ILE A O 1
ATOM 2274 N N . SER C 1 73 ? 0.744 -53.485 6.042 1.00 23.52 70 SER A N 1
ATOM 2275 C CA . SER C 1 73 ? 0.661 -54.640 5.154 1.00 23.92 70 SER A CA 1
ATOM 2276 C C . SER C 1 73 ? 0.183 -55.913 5.867 1.00 23.72 70 SER A C 1
ATOM 2277 O O . SER C 1 73 ? 0.453 -56.125 7.049 1.00 23.71 70 SER A O 1
ATOM 2280 N N . LYS C 1 74 ? -0.541 -56.743 5.130 1.00 23.53 71 LYS A N 1
ATOM 2281 C CA . LYS C 1 74 ? -0.923 -58.059 5.589 1.00 23.55 71 LYS A CA 1
ATOM 2282 C C . LYS C 1 74 ? -0.005 -59.038 4.898 1.00 23.91 71 LYS A C 1
ATOM 2283 O O . LYS C 1 74 ? -0.219 -59.382 3.732 1.00 24.32 71 LYS A O 1
ATOM 2289 N N . ALA C 1 75 ? 1.032 -59.471 5.598 1.00 23.90 72 ALA A N 1
ATOM 2290 C CA . ALA C 1 75 ? 1.951 -60.448 5.027 1.00 24.71 72 ALA A CA 1
ATOM 2291 C C . ALA C 1 75 ? 1.194 -61.738 4.742 1.00 25.21 72 ALA A C 1
ATOM 2292 O O . ALA C 1 75 ? 1.321 -62.305 3.665 1.00 25.90 72 ALA A O 1
ATOM 2294 N N . SER C 1 76 ? 0.399 -62.170 5.718 1.00 24.94 73 SER A N 1
ATOM 2295 C CA . SER C 1 76 ? -0.392 -63.382 5.614 1.00 25.65 73 SER A CA 1
ATOM 2296 C C . SER C 1 76 ? -1.677 -63.200 6.404 1.00 25.42 73 SER A C 1
ATOM 2297 O O . SER C 1 76 ? -1.920 -62.136 6.992 1.00 24.69 73 SER A O 1
ATOM 2300 N N . SER C 1 77 ? -2.500 -64.242 6.440 1.00 26.26 74 SER A N 1
ATOM 2301 C CA . SER C 1 77 ? -3.784 -64.163 7.128 1.00 26.22 74 SER A CA 1
ATOM 2302 C C . SER C 1 77 ? -3.641 -64.022 8.660 1.00 26.09 74 SER A C 1
ATOM 2303 O O . SER C 1 77 ? -4.625 -63.704 9.344 1.00 25.93 74 SER A O 1
ATOM 2306 N N . THR C 1 78 ? -2.432 -64.245 9.192 1.00 26.39 75 THR A N 1
ATOM 2307 C CA . THR C 1 78 ? -2.183 -64.140 10.632 1.00 26.25 75 THR A CA 1
ATOM 2308 C C . THR C 1 78 ? -1.046 -63.177 11.020 1.00 25.45 75 THR A C 1
ATOM 2309 O O . THR C 1 78 ? -0.688 -63.094 12.195 1.00 25.23 75 THR A O 1
ATOM 2313 N N . THR C 1 79 ? -0.500 -62.432 10.059 1.00 24.91 76 THR A N 1
ATOM 2314 C CA . THR C 1 79 ? 0.643 -61.552 10.333 1.00 24.50 76 THR A CA 1
ATOM 2315 C C . THR C 1 79 ? 0.467 -60.181 9.683 1.00 23.97 76 THR A C 1
ATOM 2316 O O . THR C 1 79 ? 0.295 -60.098 8.469 1.00 24.15 76 THR A O 1
ATOM 2320 N N . VAL C 1 80 ? 0.528 -59.119 10.493 1.00 23.56 77 VAL A N 1
ATOM 2321 C CA . VAL C 1 80 ? 0.521 -57.739 9.988 1.00 23.20 77 VAL A CA 1
ATOM 2322 C C . VAL C 1 80 ? 1.919 -57.134 10.069 1.00 23.36 77 VAL A C 1
ATOM 2323 O O . VAL C 1 80 ? 2.749 -57.568 10.860 1.00 24.08 77 VAL A O 1
ATOM 2327 N N . THR C 1 81 ? 2.137 -56.083 9.290 1.00 22.90 78 THR A N 1
ATOM 2328 C CA . THR C 1 81 ? 3.436 -55.443 9.168 1.00 22.99 78 THR A CA 1
ATOM 2329 C C . THR C 1 81 ? 3.288 -53.914 9.191 1.00 22.54 78 THR A C 1
ATOM 2330 O O . THR C 1 81 ? 2.343 -53.356 8.631 1.00 21.77 78 THR A O 1
ATOM 2334 N N . LEU C 1 82 ? 4.220 -53.254 9.867 1.00 23.01 79 LEU A N 1
ATOM 2335 C CA . LEU C 1 82 ? 4.339 -51.810 9.800 1.00 23.24 79 LEU A CA 1
ATOM 2336 C C . LEU C 1 82 ? 5.743 -51.424 9.410 1.00 24.50 79 LEU A C 1
ATOM 2337 O O . LEU C 1 82 ? 6.670 -51.611 10.190 1.00 25.39 79 LEU A O 1
ATOM 2342 N N . GLN C 1 83 ? 5.897 -50.877 8.210 1.00 25.53 80 GLN A N 1
ATOM 2343 C CA . GLN C 1 83 ? 7.172 -50.350 7.758 1.00 27.15 80 GLN A CA 1
ATOM 2344 C C . GLN C 1 83 ? 7.295 -48.874 8.096 1.00 28.72 80 GLN A C 1
ATOM 2345 O O . GLN C 1 83 ? 6.482 -48.061 7.654 1.00 28.74 80 GLN A O 1
ATOM 2351 N N . MET C 1 84 ? 8.365 -48.538 8.815 1.00 31.25 81 MET A N 1
ATOM 2352 C CA . MET C 1 84 ? 8.635 -47.181 9.273 1.00 32.92 81 MET A CA 1
ATOM 2353 C C . MET C 1 84 ? 9.938 -46.734 8.642 1.00 34.27 81 MET A C 1
ATOM 2354 O O . MET C 1 84 ? 10.989 -47.342 8.886 1.00 35.42 81 MET A O 1
ATOM 2359 N N . THR C 1 85 ? 9.886 -45.663 7.850 1.00 34.68 82 THR A N 1
ATOM 2360 C CA . THR C 1 85 ? 10.996 -45.365 6.933 1.00 35.42 82 THR A CA 1
ATOM 2361 C C . THR C 1 85 ? 11.996 -44.313 7.379 1.00 35.97 82 THR A C 1
ATOM 2362 O O . THR C 1 85 ? 13.190 -44.579 7.359 1.00 37.54 82 THR A O 1
ATOM 2366 N N . SER C 1 86 A 11.543 -43.119 7.739 1.00 35.19 82 SER A N 1
ATOM 2367 C CA . SER C 1 86 A 12.492 -42.008 7.886 1.00 36.20 82 SER A CA 1
ATOM 2368 C C . SER C 1 86 A 12.420 -41.388 9.286 1.00 35.69 82 SER A C 1
ATOM 2369 O O . SER C 1 86 A 12.126 -40.205 9.461 1.00 36.50 82 SER A O 1
ATOM 2372 N N . LEU C 1 87 B 12.713 -42.226 10.279 1.00 34.57 82 LEU A N 1
ATOM 2373 C CA . LEU C 1 87 B 12.404 -41.946 11.686 1.00 33.53 82 LEU A CA 1
ATOM 2374 C C . LEU C 1 87 B 13.005 -40.658 12.228 1.00 34.13 82 LEU A C 1
ATOM 2375 O O . LEU C 1 87 B 14.123 -40.275 11.866 1.00 35.47 82 LEU A O 1
ATOM 2380 N N . THR C 1 88 ? 12.246 -39.997 13.101 1.00 33.14 83 THR A N 1
ATOM 2381 C CA . THR C 1 88 ? 12.726 -38.832 13.854 1.00 33.76 83 THR A CA 1
ATOM 2382 C C . THR C 1 88 ? 12.513 -39.085 15.346 1.00 32.76 83 THR A C 1
ATOM 2383 O O . THR C 1 88 ? 11.859 -40.059 15.718 1.00 31.81 83 THR A O 1
ATOM 2387 N N . VAL C 1 89 ? 13.035 -38.197 16.193 1.00 32.94 84 VAL A N 1
ATOM 2388 C CA . VAL C 1 89 ? 12.949 -38.378 17.652 1.00 32.24 84 VAL A CA 1
ATOM 2389 C C . VAL C 1 89 ? 11.495 -38.398 18.158 1.00 30.59 84 VAL A C 1
ATOM 2390 O O . VAL C 1 89 ? 11.167 -39.159 19.062 1.00 29.99 84 VAL A O 1
ATOM 2394 N N . ALA C 1 90 ? 10.633 -37.577 17.559 1.00 29.83 85 ALA A N 1
ATOM 2395 C CA . ALA C 1 90 ? 9.196 -37.561 17.872 1.00 28.16 85 ALA A CA 1
ATOM 2396 C C . ALA C 1 90 ? 8.466 -38.870 17.551 1.00 26.51 85 ALA A C 1
ATOM 2397 O O . ALA C 1 90 ? 7.330 -39.053 17.992 1.00 25.65 85 ALA A O 1
ATOM 2399 N N . ASP C 1 91 ? 9.096 -39.765 16.785 1.00 25.96 86 ASP A N 1
ATOM 2400 C CA . ASP C 1 91 ? 8.522 -41.086 16.504 1.00 24.68 86 ASP A CA 1
ATOM 2401 C C . ASP C 1 91 ? 8.809 -42.097 17.616 1.00 24.27 86 ASP A C 1
ATOM 2402 O O . ASP C 1 91 ? 8.447 -43.274 17.507 1.00 23.83 86 ASP A O 1
ATOM 2407 N N . THR C 1 92 ? 9.466 -41.658 18.677 1.00 24.69 87 THR A N 1
ATOM 2408 C CA . THR C 1 92 ? 9.733 -42.519 19.821 1.00 24.43 87 THR A CA 1
ATOM 2409 C C . THR C 1 92 ? 8.410 -42.830 20.499 1.00 23.44 87 THR A C 1
ATOM 2410 O O . THR C 1 92 ? 7.726 -41.917 20.952 1.00 23.23 87 THR A O 1
ATOM 2414 N N . ALA C 1 93 ? 8.065 -44.114 20.584 1.00 22.87 88 ALA A N 1
ATOM 2415 C CA . ALA C 1 93 ? 6.807 -44.532 21.196 1.00 22.12 88 ALA A CA 1
ATOM 2416 C C . ALA C 1 93 ? 6.716 -46.034 21.456 1.00 21.92 88 ALA A C 1
ATOM 2417 O O . ALA C 1 93 ? 7.509 -46.834 20.933 1.00 22.19 88 ALA A O 1
ATOM 2419 N N . THR C 1 94 ? 5.710 -46.396 22.255 1.00 21.43 89 THR A N 1
ATOM 2420 C CA . THR C 1 94 ? 5.216 -47.761 22.345 1.00 21.06 89 THR A CA 1
ATOM 2421 C C . THR C 1 94 ? 4.233 -47.954 21.201 1.00 20.45 89 THR A C 1
ATOM 2422 O O . THR C 1 94 ? 3.292 -47.171 21.089 1.00 20.20 89 THR A O 1
ATOM 2426 N N . TYR C 1 95 ? 4.439 -48.989 20.377 1.00 20.52 90 TYR A N 1
ATOM 2427 C CA . TYR C 1 95 ? 3.587 -49.278 19.207 1.00 20.10 90 TYR A CA 1
ATOM 2428 C C . TYR C 1 95 ? 2.670 -50.485 19.422 1.00 20.36 90 TYR A C 1
ATOM 2429 O O . TYR C 1 95 ? 3.143 -51.572 19.795 1.00 20.70 90 TYR A O 1
ATOM 2438 N N . PHE C 1 96 ? 1.376 -50.294 19.129 1.00 20.49 91 PHE A N 1
ATOM 2439 C CA . PHE C 1 96 ? 0.333 -51.302 19.383 1.00 20.88 91 PHE A CA 1
ATOM 2440 C C . PHE C 1 96 ? -0.295 -51.881 18.125 1.00 21.49 91 PHE A C 1
ATOM 2441 O O . PHE C 1 96 ? -0.501 -51.179 17.130 1.00 21.48 91 PHE A O 1
ATOM 2449 N N . CYS C 1 97 ? -0.638 -53.162 18.210 1.00 22.75 92 CYS A N 1
ATOM 2450 C CA . CYS C 1 97 ? -1.455 -53.845 17.219 1.00 23.79 92 CYS A CA 1
ATOM 2451 C C . CYS C 1 97 ? -2.839 -54.108 17.829 1.00 23.31 92 CYS A C 1
ATOM 2452 O O . CYS C 1 97 ? -2.938 -54.637 18.929 1.00 23.90 92 CYS A O 1
ATOM 2455 N N . ALA C 1 98 ? -3.906 -53.729 17.138 1.00 22.63 93 ALA A N 1
ATOM 2456 C CA . ALA C 1 98 ? -5.252 -53.820 17.715 1.00 22.22 93 ALA A CA 1
ATOM 2457 C C . ALA C 1 98 ? -6.321 -54.212 16.704 1.00 22.12 93 ALA A C 1
ATOM 2458 O O . ALA C 1 98 ? -6.400 -53.652 15.604 1.00 21.96 93 ALA A O 1
ATOM 2460 N N . ARG C 1 99 ? -7.154 -55.167 17.100 1.00 22.30 94 ARG A N 1
ATOM 2461 C CA . ARG C 1 99 ? -8.130 -55.745 16.214 1.00 22.48 94 ARG A CA 1
ATOM 2462 C C . ARG C 1 99 ? -9.467 -55.032 16.334 1.00 22.71 94 ARG A C 1
ATOM 2463 O O . ARG C 1 99 ? -10.001 -54.852 17.429 1.00 23.11 94 ARG A O 1
ATOM 2471 N N . ASP C 1 100 ? -9.982 -54.596 15.190 1.00 22.89 95 ASP A N 1
ATOM 2472 C CA . ASP C 1 100 ? -11.308 -54.029 15.105 1.00 23.16 95 ASP A CA 1
ATOM 2473 C C . ASP C 1 100 ? -12.237 -55.221 15.173 1.00 23.90 95 ASP A C 1
ATOM 2474 O O . ASP C 1 100 ? -12.549 -55.833 14.156 1.00 24.78 95 ASP A O 1
ATOM 2479 N N . GLY C 1 101 ? -12.684 -55.543 16.382 1.00 24.09 96 GLY A N 1
ATOM 2480 C CA . GLY C 1 101 ? -13.590 -56.662 16.590 1.00 24.58 96 GLY A CA 1
ATOM 2481 C C . GLY C 1 101 ? -14.956 -56.375 16.023 1.00 24.68 96 GLY A C 1
ATOM 2482 O O . GLY C 1 101 ? -15.499 -57.152 15.246 1.00 25.74 96 GLY A O 1
ATOM 2483 N N . ILE C 1 102 ? -15.525 -55.252 16.427 1.00 24.46 97 ILE A N 1
ATOM 2484 C CA . ILE C 1 102 ? -16.885 -54.896 16.050 1.00 24.66 97 ILE A CA 1
ATOM 2485 C C . ILE C 1 102 ? -17.056 -53.366 15.952 1.00 24.20 97 ILE A C 1
ATOM 2486 O O . ILE C 1 102 ? -16.828 -52.638 16.928 1.00 23.54 97 ILE A O 1
ATOM 2491 N N . ASN C 1 103 ? -17.384 -52.910 14.736 1.00 24.17 98 ASN A N 1
ATOM 2492 C CA . ASN C 1 103 ? -17.758 -51.526 14.437 1.00 23.89 98 ASN A CA 1
ATOM 2493 C C . ASN C 1 103 ? -16.941 -50.451 15.158 1.00 23.44 98 ASN A C 1
ATOM 2494 O O . ASN C 1 103 ? -17.490 -49.473 15.671 1.00 23.47 98 ASN A O 1
ATOM 2499 N N . GLY C 1 104 ? -15.623 -50.641 15.203 1.00 23.28 99 GLY A N 1
ATOM 2500 C CA . GLY C 1 104 ? -14.703 -49.605 15.709 1.00 22.99 99 GLY A CA 1
ATOM 2501 C C . GLY C 1 104 ? -14.156 -49.813 17.109 1.00 23.19 99 GLY A C 1
ATOM 2502 O O . GLY C 1 104 ? -13.210 -49.127 17.522 1.00 23.07 99 GLY A O 1
ATOM 2503 N N . GLY C 1 105 ? -14.733 -50.762 17.839 1.00 23.67 100 GLY A N 1
ATOM 2504 C CA . GLY C 1 105 ? -14.206 -51.135 19.137 1.00 23.92 100 GLY A CA 1
ATOM 2505 C C . GLY C 1 105 ? -12.974 -52.008 19.005 1.00 23.79 100 GLY A C 1
ATOM 2506 O O . GLY C 1 105 ? -13.045 -53.154 18.512 1.00 23.72 100 GLY A O 1
ATOM 2507 N N . TYR C 1 106 A -11.837 -51.474 19.435 1.00 23.95 100 TYR A N 1
ATOM 2508 C CA . TYR C 1 106 A -10.602 -52.259 19.478 1.00 24.59 100 TYR A CA 1
ATOM 2509 C C . TYR C 1 106 A -10.637 -53.209 20.674 1.00 25.13 100 TYR A C 1
ATOM 2510 O O . TYR C 1 106 A -10.098 -52.969 21.754 1.00 25.10 100 TYR A O 1
ATOM 2519 N N . ASP C 1 107 ? -11.352 -54.285 20.401 1.00 25.71 101 ASP A N 1
ATOM 2520 C CA . ASP C 1 107 ? -11.611 -55.406 21.261 1.00 26.46 101 ASP A CA 1
ATOM 2521 C C . ASP C 1 107 ? -10.327 -55.972 21.889 1.00 26.20 101 ASP A C 1
ATOM 2522 O O . ASP C 1 107 ? -10.280 -56.250 23.088 1.00 26.63 101 ASP A O 1
ATOM 2527 N N . ILE C 1 108 ? -9.263 -56.092 21.108 1.00 25.30 102 ILE A N 1
ATOM 2528 C CA . ILE C 1 108 ? -8.053 -56.751 21.613 1.00 25.07 102 ILE A CA 1
ATOM 2529 C C . ILE C 1 108 ? -6.764 -56.044 21.180 1.00 23.90 102 ILE A C 1
ATOM 2530 O O . ILE C 1 108 ? -6.669 -55.528 20.078 1.00 23.34 102 ILE A O 1
ATOM 2535 N N . TRP C 1 109 ? -5.803 -56.003 22.099 1.00 23.53 103 TRP A N 1
ATOM 2536 C CA . TRP C 1 109 ? -4.573 -55.258 21.938 1.00 22.88 103 TRP A CA 1
ATOM 2537 C C . TRP C 1 109 ? -3.387 -56.144 22.234 1.00 23.39 103 TRP A C 1
ATOM 2538 O O . TRP C 1 109 ? -3.499 -57.093 22.983 1.00 24.13 103 TRP A O 1
ATOM 2549 N N . GLY C 1 110 ? -2.232 -55.840 21.662 1.00 23.45 104 GLY A N 1
ATOM 2550 C CA . GLY C 1 110 ? -0.994 -56.502 22.102 1.00 24.32 104 GLY A CA 1
ATOM 2551 C C . GLY C 1 110 ? -0.432 -55.802 23.323 1.00 24.60 104 GLY A C 1
ATOM 2552 O O . GLY C 1 110 ? -1.030 -54.864 23.834 1.00 24.30 104 GLY A O 1
ATOM 2553 N N . PRO C 1 111 ? 0.719 -56.255 23.820 1.00 25.81 105 PRO A N 1
ATOM 2554 C CA . PRO C 1 111 ? 1.384 -55.495 24.889 1.00 26.51 105 PRO A CA 1
ATOM 2555 C C . PRO C 1 111 ? 2.078 -54.235 24.365 1.00 26.36 105 PRO A C 1
ATOM 2556 O O . PRO C 1 111 ? 2.125 -53.225 25.070 1.00 26.29 105 PRO A O 1
ATOM 2560 N N . GLY C 1 112 ? 2.609 -54.317 23.140 1.00 26.36 106 GLY A N 1
ATOM 2561 C CA . GLY C 1 112 ? 3.335 -53.217 22.503 1.00 26.33 106 GLY A CA 1
ATOM 2562 C C . GLY C 1 112 ? 4.840 -53.438 22.477 1.00 27.30 106 GLY A C 1
ATOM 2563 O O . GLY C 1 112 ? 5.379 -54.193 23.292 1.00 27.93 106 GLY A O 1
ATOM 2564 N N . THR C 1 113 ? 5.513 -52.783 21.532 1.00 27.61 107 THR A N 1
ATOM 2565 C CA . THR C 1 113 ? 6.982 -52.763 21.481 1.00 28.88 107 THR A CA 1
ATOM 2566 C C . THR C 1 113 ? 7.510 -51.346 21.499 1.00 29.48 107 THR A C 1
ATOM 2567 O O . THR C 1 113 ? 6.897 -50.429 20.951 1.00 28.78 107 THR A O 1
ATOM 2571 N N . LEU C 1 114 ? 8.669 -51.175 22.121 1.00 31.16 108 LEU A N 1
ATOM 2572 C CA . LEU C 1 114 ? 9.249 -49.856 22.261 1.00 32.10 108 LEU A CA 1
ATOM 2573 C C . LEU C 1 114 ? 10.114 -49.607 21.044 1.00 33.03 108 LEU A C 1
ATOM 2574 O O . LEU C 1 114 ? 10.929 -50.452 20.657 1.00 33.19 108 LEU A O 1
ATOM 2579 N N . VAL C 1 115 ? 9.915 -48.447 20.434 1.00 33.59 109 VAL A N 1
ATOM 2580 C CA . VAL C 1 115 ? 10.812 -47.963 19.418 1.00 34.88 109 VAL A CA 1
ATOM 2581 C C . VAL C 1 115 ? 11.352 -46.647 19.943 1.00 36.28 109 VAL A C 1
ATOM 2582 O O . VAL C 1 115 ? 10.588 -45.757 20.315 1.00 36.51 109 VAL A O 1
ATOM 2586 N N . THR C 1 116 ? 12.672 -46.550 20.022 1.00 38.27 110 THR A N 1
ATOM 2587 C CA . THR C 1 116 ? 13.318 -45.338 20.494 1.00 39.62 110 THR A CA 1
ATOM 2588 C C . THR C 1 116 ? 14.246 -44.830 19.405 1.00 40.46 110 THR A C 1
ATOM 2589 O O . THR C 1 116 ? 15.018 -45.593 18.824 1.00 40.89 110 THR A O 1
ATOM 2593 N N . VAL C 1 117 ? 14.126 -43.542 19.116 1.00 40.20 111 VAL A N 1
ATOM 2594 C CA . VAL C 1 117 ? 14.950 -42.891 18.128 1.00 40.80 111 VAL A CA 1
ATOM 2595 C C . VAL C 1 117 ? 15.817 -41.889 18.885 1.00 42.02 111 VAL A C 1
ATOM 2596 O O . VAL C 1 117 ? 15.292 -40.994 19.557 1.00 42.70 111 VAL A O 1
ATOM 2600 N N . SER C 1 118 ? 17.136 -42.040 18.801 1.00 42.07 112 SER A N 1
ATOM 2601 C CA . SER C 1 118 ? 18.023 -41.148 19.538 1.00 42.73 112 SER A CA 1
ATOM 2602 C C . SER C 1 118 ? 19.429 -41.079 18.936 1.00 43.97 112 SER A C 1
ATOM 2603 O O . SER C 1 118 ? 19.795 -41.889 18.088 1.00 43.67 112 SER A O 1
ATOM 2606 N N . SER C 1 119 ? 20.191 -40.092 19.401 1.00 45.29 113 SER A N 1
ATOM 2607 C CA . SER C 1 119 ? 21.541 -39.798 18.914 1.00 46.90 113 SER A CA 1
ATOM 2608 C C . SER C 1 119 ? 22.621 -40.327 19.857 1.00 47.90 113 SER A C 1
ATOM 2609 O O . SER C 1 119 ? 23.479 -41.117 19.452 1.00 48.15 113 SER A O 1
ATOM 2612 N N . LEU D 2 1 ? -9.628 -33.017 10.746 1.00 82.85 2 LEU B N 1
ATOM 2613 C CA . LEU D 2 1 ? -10.365 -33.960 11.647 1.00 80.58 2 LEU B CA 1
ATOM 2614 C C . LEU D 2 1 ? -9.671 -34.153 13.003 1.00 82.16 2 LEU B C 1
ATOM 2615 O O . LEU D 2 1 ? -8.563 -34.698 13.065 1.00 84.81 2 LEU B O 1
ATOM 2620 N N . VAL D 2 2 ? -10.327 -33.703 14.075 1.00 80.51 3 VAL B N 1
ATOM 2621 C CA . VAL D 2 2 ? -9.811 -33.853 15.450 1.00 76.20 3 VAL B CA 1
ATOM 2622 C C . VAL D 2 2 ? -10.926 -34.205 16.452 1.00 71.55 3 VAL B C 1
ATOM 2623 O O . VAL D 2 2 ? -12.112 -33.987 16.193 1.00 72.14 3 VAL B O 1
ATOM 2627 N N . MET D 2 3 ? -10.533 -34.793 17.580 1.00 66.75 4 MET B N 1
ATOM 2628 C CA . MET D 2 3 ? -11.439 -35.018 18.710 1.00 62.75 4 MET B CA 1
ATOM 2629 C C . MET D 2 3 ? -10.865 -34.356 19.961 1.00 59.84 4 MET B C 1
ATOM 2630 O O . MET D 2 3 ? -9.648 -34.188 20.067 1.00 59.54 4 MET B O 1
ATOM 2635 N N . THR D 2 4 ? -11.732 -33.986 20.904 1.00 56.42 5 THR B N 1
ATOM 2636 C CA . THR D 2 4 ? -11.288 -33.350 22.152 1.00 55.59 5 THR B CA 1
ATOM 2637 C C . THR D 2 4 ? -12.044 -33.836 23.394 1.00 54.42 5 THR B C 1
ATOM 2638 O O . THR D 2 4 ? -13.164 -34.341 23.303 1.00 51.51 5 THR B O 1
ATOM 2642 N N . GLN D 2 5 ? -11.393 -33.686 24.546 1.00 56.34 6 GLN B N 1
ATOM 2643 C CA . GLN D 2 5 ? -11.988 -33.927 25.872 1.00 56.89 6 GLN B CA 1
ATOM 2644 C C . GLN D 2 5 ? -11.702 -32.771 26.777 1.00 59.02 6 GLN B C 1
ATOM 2645 O O . GLN D 2 5 ? -10.782 -32.023 26.496 1.00 58.36 6 GLN B O 1
ATOM 2651 N N . THR D 2 6 ? -12.458 -32.665 27.876 1.00 63.06 7 THR B N 1
ATOM 2652 C CA . THR D 2 6 ? -12.269 -31.628 28.901 1.00 64.75 7 THR B CA 1
ATOM 2653 C C . THR D 2 6 ? -12.435 -32.120 30.361 1.00 63.70 7 THR B C 1
ATOM 2654 O O . THR D 2 6 ? -13.508 -32.629 30.675 1.00 65.58 7 THR B O 1
ATOM 2658 N N . GLU D 2 7 ? -11.447 -31.985 31.269 1.00 62.79 8 GLU B N 1
ATOM 2659 C CA . GLU D 2 7 ? -10.040 -31.608 30.989 1.00 63.47 8 GLU B CA 1
ATOM 2660 C C . GLU D 2 7 ? -8.949 -32.382 31.796 1.00 58.39 8 GLU B C 1
ATOM 2661 O O . GLU D 2 7 ? -8.136 -33.085 31.190 1.00 56.17 8 GLU B O 1
ATOM 2667 N N . SER D 2 8 ? -8.881 -32.191 33.123 1.00 55.36 9 SER B N 1
ATOM 2668 C CA . SER D 2 8 ? -8.031 -33.023 34.033 1.00 52.85 9 SER B CA 1
ATOM 2669 C C . SER D 2 8 ? -8.738 -33.305 35.388 1.00 49.92 9 SER B C 1
ATOM 2670 O O . SER D 2 8 ? -8.262 -32.862 36.441 1.00 51.70 9 SER B O 1
ATOM 2673 N N . PRO D 2 9 ? -9.864 -34.065 35.354 1.00 46.27 10 PRO B N 1
ATOM 2674 C CA . PRO D 2 9 ? -10.875 -34.137 36.414 1.00 43.47 10 PRO B CA 1
ATOM 2675 C C . PRO D 2 9 ? -10.578 -35.023 37.612 1.00 40.03 10 PRO B C 1
ATOM 2676 O O . PRO D 2 9 ? -9.808 -35.987 37.528 1.00 38.26 10 PRO B O 1
ATOM 2680 N N . VAL D 2 10 ? -11.218 -34.648 38.717 1.00 38.82 11 VAL B N 1
ATOM 2681 C CA . VAL D 2 10 ? -11.150 -35.356 39.981 1.00 38.45 11 VAL B CA 1
ATOM 2682 C C . VAL D 2 10 ? -12.562 -35.628 40.497 1.00 37.71 11 VAL B C 1
ATOM 2683 O O . VAL D 2 10 ? -13.485 -34.870 40.200 1.00 37.33 11 VAL B O 1
ATOM 2687 N N . SER D 2 11 ? -12.734 -36.714 41.255 1.00 36.66 12 SER B N 1
ATOM 2688 C CA . SER D 2 11 ? -14.061 -37.087 41.753 1.00 35.80 12 SER B CA 1
ATOM 2689 C C . SER D 2 11 ? -14.075 -38.062 42.932 1.00 33.73 12 SER B C 1
ATOM 2690 O O . SER D 2 11 ? -13.172 -38.855 43.121 1.00 31.61 12 SER B O 1
ATOM 2693 N N . ALA D 2 12 ? -15.162 -38.011 43.688 1.00 34.46 13 ALA B N 1
ATOM 2694 C CA . ALA D 2 12 ? -15.249 -38.665 44.991 1.00 35.02 13 ALA B CA 1
ATOM 2695 C C . ALA D 2 12 ? -15.609 -40.150 44.909 1.00 35.01 13 ALA B C 1
ATOM 2696 O O . ALA D 2 12 ? -16.372 -40.572 44.040 1.00 35.84 13 ALA B O 1
ATOM 2698 N N . ALA D 2 13 ? -15.078 -40.917 45.856 1.00 35.41 14 ALA B N 1
ATOM 2699 C CA . ALA D 2 13 ? -15.222 -42.375 45.901 1.00 36.12 14 ALA B CA 1
ATOM 2700 C C . ALA D 2 13 ? -16.663 -42.840 45.816 1.00 38.19 14 ALA B C 1
ATOM 2701 O O . ALA D 2 13 ? -17.576 -42.118 46.211 1.00 40.17 14 ALA B O 1
ATOM 2703 N N . GLY D 2 15 ? -19.162 -44.025 45.611 1.00 42.21 16 GLY B N 1
ATOM 2704 C CA . GLY D 2 15 ? -20.534 -43.807 45.181 1.00 44.59 16 GLY B CA 1
ATOM 2705 C C . GLY D 2 15 ? -20.729 -42.580 44.305 1.00 45.25 16 GLY B C 1
ATOM 2706 O O . GLY D 2 15 ? -21.861 -42.237 43.964 1.00 48.15 16 GLY B O 1
ATOM 2707 N N . GLY D 2 16 ? -19.641 -41.919 43.924 1.00 43.91 17 GLY B N 1
ATOM 2708 C CA . GLY D 2 16 ? -19.736 -40.690 43.148 1.00 43.45 17 GLY B CA 1
ATOM 2709 C C . GLY D 2 16 ? -20.059 -41.002 41.704 1.00 42.19 17 GLY B C 1
ATOM 2710 O O . GLY D 2 16 ? -20.075 -42.162 41.301 1.00 42.38 17 GLY B O 1
ATOM 2711 N N . THR D 2 17 ? -20.310 -39.957 40.928 1.00 41.31 18 THR B N 1
ATOM 2712 C CA . THR D 2 17 ? -20.614 -40.088 39.517 1.00 40.79 18 THR B CA 1
ATOM 2713 C C . THR D 2 17 ? -19.722 -39.092 38.784 1.00 40.66 18 THR B C 1
ATOM 2714 O O . THR D 2 17 ? -19.457 -38.002 39.300 1.00 41.13 18 THR B O 1
ATOM 2718 N N . VAL D 2 18 ? -19.207 -39.484 37.620 1.00 39.90 19 VAL B N 1
ATOM 2719 C CA . VAL D 2 18 ? -18.505 -38.544 36.752 1.00 39.76 19 VAL B CA 1
ATOM 2720 C C . VAL D 2 18 ? -18.975 -38.695 35.335 1.00 39.79 19 VAL B C 1
ATOM 2721 O O . VAL D 2 18 ? -19.368 -39.777 34.910 1.00 38.80 19 VAL B O 1
ATOM 2725 N N . THR D 2 19 ? -18.909 -37.585 34.616 1.00 40.46 20 THR B N 1
ATOM 2726 C CA . THR D 2 19 ? -19.310 -37.519 33.238 1.00 40.44 20 THR B CA 1
ATOM 2727 C C . THR D 2 19 ? -18.133 -36.982 32.455 1.00 38.63 20 THR B C 1
ATOM 2728 O O . THR D 2 19 ? -17.600 -35.923 32.782 1.00 38.67 20 THR B O 1
ATOM 2732 N N . ILE D 2 20 ? -17.714 -37.743 31.446 1.00 37.26 21 ILE B N 1
ATOM 2733 C CA . ILE D 2 20 ? -16.590 -37.384 30.596 1.00 37.54 21 ILE B CA 1
ATOM 2734 C C . ILE D 2 20 ? -17.141 -37.020 29.222 1.00 38.85 21 ILE B C 1
ATOM 2735 O O . ILE D 2 20 ? -17.814 -37.821 28.579 1.00 38.08 21 ILE B O 1
ATOM 2740 N N . LYS D 2 21 ? -16.846 -35.803 28.780 1.00 40.46 22 LYS B N 1
ATOM 2741 C CA . LYS D 2 21 ? -17.434 -35.246 27.572 1.00 41.35 22 LYS B CA 1
ATOM 2742 C C . LYS D 2 21 ? -16.486 -35.393 26.357 1.00 40.90 22 LYS B C 1
ATOM 2743 O O . LYS D 2 21 ? -15.276 -35.184 26.474 1.00 39.58 22 LYS B O 1
ATOM 2749 N N . CYS D 2 22 ? -17.044 -35.792 25.207 1.00 41.11 23 CYS B N 1
ATOM 2750 C CA . CYS D 2 22 ? -16.269 -35.983 23.978 1.00 41.84 23 CYS B CA 1
ATOM 2751 C C . CYS D 2 22 ? -16.873 -35.301 22.751 1.00 43.54 23 CYS B C 1
ATOM 2752 O O . CYS D 2 22 ? -18.064 -35.430 22.485 1.00 46.44 23 CYS B O 1
ATOM 2755 N N . GLN D 2 23 ? -16.026 -34.611 21.993 1.00 43.49 24 GLN B N 1
ATOM 2756 C CA . GLN D 2 23 ? -16.439 -33.904 20.786 1.00 44.24 24 GLN B CA 1
ATOM 2757 C C . GLN D 2 23 ? -15.667 -34.413 19.586 1.00 41.01 24 GLN B C 1
ATOM 2758 O O . GLN D 2 23 ? -14.506 -34.768 19.720 1.00 39.92 24 GLN B O 1
ATOM 2764 N N . SER D 2 24 ? -16.292 -34.396 18.412 1.00 39.93 25 SER B N 1
ATOM 2765 C CA . SER D 2 24 ? -15.572 -34.614 17.156 1.00 38.78 25 SER B CA 1
ATOM 2766 C C . SER D 2 24 ? -15.962 -33.558 16.120 1.00 38.77 25 SER B C 1
ATOM 2767 O O . SER D 2 24 ? -17.126 -33.178 16.024 1.00 38.89 25 SER B O 1
ATOM 2770 N N . SER D 2 25 ? -14.977 -33.093 15.356 1.00 38.24 26 SER B N 1
ATOM 2771 C CA . SER D 2 25 ? -15.171 -31.987 14.415 1.00 39.87 26 SER B CA 1
ATOM 2772 C C . SER D 2 25 ? -16.015 -32.385 13.215 1.00 40.25 26 SER B C 1
ATOM 2773 O O . SER D 2 25 ? -16.768 -31.568 12.699 1.00 43.18 26 SER B O 1
ATOM 2776 N N . GLN D 2 26 ? -15.881 -33.631 12.768 1.00 39.02 27 GLN B N 1
ATOM 2777 C CA . GLN D 2 26 ? -16.789 -34.212 11.769 1.00 38.60 27 GLN B CA 1
ATOM 2778 C C . GLN D 2 26 ? -17.744 -35.154 12.503 1.00 37.49 27 GLN B C 1
ATOM 2779 O O . GLN D 2 26 ? -17.410 -35.671 13.569 1.00 36.29 27 GLN B O 1
ATOM 2785 N N . SER D 2 27 A -18.924 -35.380 11.932 1.00 37.73 27 SER B N 1
ATOM 2786 C CA . SER D 2 27 A -19.874 -36.343 12.487 1.00 36.81 27 SER B CA 1
ATOM 2787 C C . SER D 2 27 A -19.404 -37.760 12.164 1.00 33.85 27 SER B C 1
ATOM 2788 O O . SER D 2 27 A -18.988 -38.041 11.035 1.00 32.46 27 SER B O 1
ATOM 2791 N N . VAL D 2 28 ? -19.479 -38.657 13.141 1.00 32.06 28 VAL B N 1
ATOM 2792 C CA . VAL D 2 28 ? -18.913 -39.997 12.960 1.00 30.73 28 VAL B CA 1
ATOM 2793 C C . VAL D 2 28 ? -19.649 -40.798 11.896 1.00 30.19 28 VAL B C 1
ATOM 2794 O O . VAL D 2 28 ? -20.798 -40.487 11.554 1.00 32.21 28 VAL B O 1
ATOM 2798 N N . TYR D 2 29 ? -18.957 -41.795 11.351 1.00 27.73 29 TYR B N 1
ATOM 2799 C CA . TYR D 2 29 ? -19.541 -42.710 10.373 1.00 27.73 29 TYR B CA 1
ATOM 2800 C C . TYR D 2 29 ? -20.228 -43.851 11.097 1.00 27.24 29 TYR B C 1
ATOM 2801 O O . TYR D 2 29 ? -19.691 -44.396 12.057 1.00 25.27 29 TYR B O 1
ATOM 2810 N N . ASN D 2 30 ? -21.418 -44.212 10.624 1.00 28.45 30 ASN B N 1
ATOM 2811 C CA . ASN D 2 30 ? -22.240 -45.204 11.311 1.00 29.10 30 ASN B CA 1
ATOM 2812 C C . ASN D 2 30 ? -22.447 -44.644 12.729 1.00 28.86 30 ASN B C 1
ATOM 2813 O O . ASN D 2 30 ? -22.678 -43.432 12.884 1.00 29.83 30 ASN B O 1
ATOM 2818 N N . ASN D 2 31 ? -22.358 -45.469 13.760 1.00 27.77 31 ASN B N 1
ATOM 2819 C CA . ASN D 2 31 ? -22.420 -44.952 15.116 1.00 27.24 31 ASN B CA 1
ATOM 2820 C C . ASN D 2 31 ? -21.096 -45.270 15.763 1.00 25.30 31 ASN B C 1
ATOM 2821 O O . ASN D 2 31 ? -21.045 -45.649 16.920 1.00 24.90 31 ASN B O 1
ATOM 2826 N N . ARG D 2 32 ? -20.025 -45.117 14.990 1.00 24.83 32 ARG B N 1
ATOM 2827 C CA . ARG D 2 32 ? -18.705 -45.615 15.372 1.00 23.82 32 ARG B CA 1
ATOM 2828 C C . ARG D 2 32 ? -18.020 -44.686 16.357 1.00 23.70 32 ARG B C 1
ATOM 2829 O O . ARG D 2 32 ? -17.188 -43.862 15.970 1.00 24.58 32 ARG B O 1
ATOM 2837 N N . LEU D 2 33 ? -18.414 -44.787 17.623 1.00 23.68 33 LEU B N 1
ATOM 2838 C CA . LEU D 2 33 ? -17.671 -44.172 18.718 1.00 22.59 33 LEU B CA 1
ATOM 2839 C C . LEU D 2 33 ? -17.586 -45.121 19.908 1.00 22.10 33 LEU B C 1
ATOM 2840 O O . LEU D 2 33 ? -18.596 -45.681 20.353 1.00 22.87 33 LEU B O 1
ATOM 2845 N N . ALA D 2 34 ? -16.359 -45.290 20.397 1.00 20.81 34 ALA B N 1
ATOM 2846 C CA . ALA D 2 34 ? -16.016 -46.299 21.379 1.00 19.84 34 ALA B CA 1
ATOM 2847 C C . ALA D 2 34 ? -15.153 -45.700 22.491 1.00 18.88 34 ALA B C 1
ATOM 2848 O O . ALA D 2 34 ? -14.533 -44.641 22.325 1.00 18.49 34 ALA B O 1
ATOM 2850 N N . TRP D 2 35 ? -15.120 -46.384 23.630 1.00 18.15 35 TRP B N 1
ATOM 2851 C CA . TRP D 2 35 ? -14.475 -45.839 24.810 1.00 17.50 35 TRP B CA 1
ATOM 2852 C C . TRP D 2 35 ? -13.494 -46.851 25.390 1.00 17.54 35 TRP B C 1
ATOM 2853 O O . TRP D 2 35 ? -13.757 -48.060 25.374 1.00 17.60 35 TRP B O 1
ATOM 2864 N N . TYR D 2 36 ? -12.366 -46.348 25.901 1.00 17.20 36 TYR B N 1
ATOM 2865 C CA . TYR D 2 36 ? -11.326 -47.196 26.480 1.00 17.11 36 TYR B CA 1
ATOM 2866 C C . TYR D 2 36 ? -10.859 -46.627 27.810 1.00 17.45 36 TYR B C 1
ATOM 2867 O O . TYR D 2 36 ? -10.906 -45.429 28.012 1.00 17.15 36 TYR B O 1
ATOM 2876 N N . GLN D 2 37 ? -10.416 -47.490 28.721 1.00 18.69 37 GLN B N 1
ATOM 2877 C CA . GLN D 2 37 ? -9.615 -47.043 29.889 1.00 18.97 37 GLN B CA 1
ATOM 2878 C C . GLN D 2 37 ? -8.223 -47.661 29.795 1.00 19.56 37 GLN B C 1
ATOM 2879 O O . GLN D 2 37 ? -8.086 -48.807 29.381 1.00 20.60 37 GLN B O 1
ATOM 2885 N N . GLN D 2 38 ? -7.198 -46.891 30.152 1.00 19.96 38 GLN B N 1
ATOM 2886 C CA . GLN D 2 38 ? -5.839 -47.405 30.214 1.00 20.22 38 GLN B CA 1
ATOM 2887 C C . GLN D 2 38 ? -5.265 -47.103 31.582 1.00 20.49 38 GLN B C 1
ATOM 2888 O O . GLN D 2 38 ? -5.082 -45.940 31.940 1.00 20.89 38 GLN B O 1
ATOM 2894 N N . LYS D 2 39 ? -4.995 -48.149 32.354 1.00 20.90 39 LYS B N 1
ATOM 2895 C CA . LYS D 2 39 ? -4.286 -48.003 33.629 1.00 21.05 39 LYS B CA 1
ATOM 2896 C C . LYS D 2 39 ? -2.789 -48.011 33.338 1.00 22.26 39 LYS B C 1
ATOM 2897 O O . LYS D 2 39 ? -2.352 -48.667 32.396 1.00 22.81 39 LYS B O 1
ATOM 2903 N N . PRO D 2 40 ? -1.991 -47.292 34.138 1.00 23.05 40 PRO B N 1
ATOM 2904 C CA . PRO D 2 40 ? -0.578 -47.165 33.792 1.00 24.16 40 PRO B CA 1
ATOM 2905 C C . PRO D 2 40 ? 0.138 -48.514 33.767 1.00 25.14 40 PRO B C 1
ATOM 2906 O O . PRO D 2 40 ? -0.159 -49.384 34.563 1.00 25.65 40 PRO B O 1
ATOM 2910 N N . GLY D 2 41 ? 1.081 -48.685 32.852 1.00 26.14 41 GLY B N 1
ATOM 2911 C CA . GLY D 2 41 ? 1.778 -49.961 32.700 1.00 26.97 41 GLY B CA 1
ATOM 2912 C C . GLY D 2 41 ? 0.934 -51.051 32.054 1.00 26.12 41 GLY B C 1
ATOM 2913 O O . GLY D 2 41 ? 1.338 -52.212 32.058 1.00 27.34 41 GLY B O 1
ATOM 2914 N N . GLN D 2 42 ? -0.221 -50.685 31.481 1.00 23.73 42 GLN B N 1
ATOM 2915 C CA . GLN D 2 42 ? -1.145 -51.647 30.866 1.00 22.41 42 GLN B CA 1
ATOM 2916 C C . GLN D 2 42 ? -1.609 -51.173 29.492 1.00 21.30 42 GLN B C 1
ATOM 2917 O O . GLN D 2 42 ? -1.604 -49.973 29.208 1.00 19.97 42 GLN B O 1
ATOM 2923 N N . ARG D 2 43 ? -2.022 -52.132 28.665 1.00 21.22 43 ARG B N 1
ATOM 2924 C CA . ARG D 2 43 ? -2.597 -51.844 27.379 1.00 20.76 43 ARG B CA 1
ATOM 2925 C C . ARG D 2 43 ? -4.037 -51.350 27.562 1.00 19.96 43 ARG B C 1
ATOM 2926 O O . ARG D 2 43 ? -4.662 -51.636 28.588 1.00 19.94 43 ARG B O 1
ATOM 2934 N N . PRO D 2 44 ? -4.566 -50.587 26.582 1.00 19.57 44 PRO B N 1
ATOM 2935 C CA . PRO D 2 44 ? -5.952 -50.131 26.620 1.00 18.95 44 PRO B CA 1
ATOM 2936 C C . PRO D 2 44 ? -6.967 -51.264 26.763 1.00 19.70 44 PRO B C 1
ATOM 2937 O O . PRO D 2 44 ? -6.730 -52.395 26.308 1.00 20.45 44 PRO B O 1
ATOM 2941 N N . LYS D 2 45 ? -8.095 -50.955 27.384 1.00 20.15 45 LYS B N 1
ATOM 2942 C CA . LYS D 2 45 ? -9.179 -51.913 27.522 1.00 21.79 45 LYS B CA 1
ATOM 2943 C C . LYS D 2 45 ? -10.486 -51.300 27.032 1.00 22.00 45 LYS B C 1
ATOM 2944 O O . LYS D 2 45 ? -10.827 -50.166 27.409 1.00 21.29 45 LYS B O 1
ATOM 2950 N N . LEU D 2 46 ? -11.194 -52.047 26.183 1.00 23.07 46 LEU B N 1
ATOM 2951 C CA . LEU D 2 46 ? -12.408 -51.556 25.529 1.00 23.28 46 LEU B CA 1
ATOM 2952 C C . LEU D 2 46 ? -13.544 -51.582 26.524 1.00 23.85 46 LEU B C 1
ATOM 2953 O O . LEU D 2 46 ? -13.751 -52.580 27.210 1.00 24.80 46 LEU B O 1
ATOM 2958 N N . LEU D 2 47 ? -14.287 -50.485 26.573 1.00 23.43 47 LEU B N 1
ATOM 2959 C CA . LEU D 2 47 ? -15.340 -50.314 27.555 1.00 23.71 47 LEU B CA 1
ATOM 2960 C C . LEU D 2 47 ? -16.693 -50.323 26.901 1.00 24.16 47 LEU B C 1
ATOM 2961 O O . LEU D 2 47 ? -17.584 -51.089 27.289 1.00 25.26 47 LEU B O 1
ATOM 2966 N N . ILE D 2 48 ? -16.841 -49.408 25.950 1.00 23.68 48 ILE B N 1
ATOM 2967 C CA . ILE D 2 48 ? -18.077 -49.198 25.221 1.00 24.27 48 ILE B CA 1
ATOM 2968 C C . ILE D 2 48 ? -17.733 -49.143 23.739 1.00 23.54 48 ILE B C 1
ATOM 2969 O O . ILE D 2 48 ? -16.683 -48.610 23.356 1.00 22.66 48 ILE B O 1
ATOM 2974 N N . TYR D 2 49 ? -18.613 -49.709 22.918 1.00 23.77 49 TYR B N 1
ATOM 2975 C CA . TYR D 2 49 ? -18.546 -49.539 21.476 1.00 23.39 49 TYR B CA 1
ATOM 2976 C C . TYR D 2 49 ? -19.919 -49.157 20.930 1.00 25.05 49 TYR B C 1
ATOM 2977 O O . TYR D 2 49 ? -20.937 -49.299 21.617 1.00 25.95 49 TYR B O 1
ATOM 2986 N N . SER D 2 50 ? -19.923 -48.661 19.695 1.00 25.62 50 SER B N 1
ATOM 2987 C CA . SER D 2 50 ? -21.137 -48.223 19.010 1.00 27.05 50 SER B CA 1
ATOM 2988 C C . SER D 2 50 ? -21.870 -47.168 19.826 1.00 27.93 50 SER B C 1
ATOM 2989 O O . SER D 2 50 ? -23.092 -47.206 19.957 1.00 29.49 50 SER B O 1
ATOM 2992 N N . ALA D 2 51 ? -21.100 -46.230 20.378 1.00 27.36 51 ALA B N 1
ATOM 2993 C CA . ALA D 2 51 ? -21.604 -45.126 21.217 1.00 28.16 51 ALA B CA 1
ATOM 2994 C C . ALA D 2 51 ? -22.134 -45.544 22.581 1.00 28.67 51 ALA B C 1
ATOM 2995 O O . ALA D 2 51 ? -21.796 -44.911 23.573 1.00 29.40 51 ALA B O 1
ATOM 2997 N N . SER D 2 52 ? -22.967 -46.584 22.646 1.00 29.32 52 SER B N 1
ATOM 2998 C CA . SER D 2 52 ? -23.644 -46.943 23.907 1.00 30.14 52 SER B CA 1
ATOM 2999 C C . SER D 2 52 ? -23.679 -48.427 24.288 1.00 30.24 52 SER B C 1
ATOM 3000 O O . SER D 2 52 ? -24.306 -48.773 25.285 1.00 31.29 52 SER B O 1
ATOM 3003 N N . THR D 2 53 ? -23.026 -49.302 23.524 1.00 29.73 53 THR B N 1
ATOM 3004 C CA . THR D 2 53 ? -23.071 -50.745 23.809 1.00 30.54 53 THR B CA 1
ATOM 3005 C C . THR D 2 53 ? -21.856 -51.174 24.651 1.00 29.59 53 THR B C 1
ATOM 3006 O O . THR D 2 53 ? -20.734 -50.810 24.329 1.00 27.48 53 THR B O 1
ATOM 3010 N N . LEU D 2 54 ? -22.109 -51.935 25.723 1.00 30.89 54 LEU B N 1
ATOM 3011 C CA . LEU D 2 54 ? -21.073 -52.417 26.657 1.00 30.26 54 LEU B CA 1
ATOM 3012 C C . LEU D 2 54 ? -20.228 -53.537 26.061 1.00 30.74 54 LEU B C 1
ATOM 3013 O O . LEU D 2 54 ? -20.752 -54.392 25.349 1.00 31.75 54 LEU B O 1
ATOM 3018 N N . ALA D 2 55 ? -18.936 -53.554 26.397 1.00 30.15 55 ALA B N 1
ATOM 3019 C CA . ALA D 2 55 ? -18.031 -54.607 25.946 1.00 31.12 55 ALA B CA 1
ATOM 3020 C C . ALA D 2 55 ? -18.044 -55.759 26.931 1.00 34.33 55 ALA B C 1
ATOM 3021 O O . ALA D 2 55 ? -18.727 -55.697 27.952 1.00 36.45 55 ALA B O 1
ATOM 3023 N N . SER D 2 56 ? -17.286 -56.809 26.635 1.00 37.01 56 SER B N 1
ATOM 3024 C CA . SER D 2 56 ? -17.349 -58.042 27.414 1.00 40.29 56 SER B CA 1
ATOM 3025 C C . SER D 2 56 ? -16.698 -57.879 28.791 1.00 43.16 56 SER B C 1
ATOM 3026 O O . SER D 2 56 ? -15.585 -57.348 28.912 1.00 42.60 56 SER B O 1
ATOM 3029 N N . GLY D 2 57 ? -17.412 -58.325 29.829 1.00 46.80 57 GLY B N 1
ATOM 3030 C CA . GLY D 2 57 ? -16.941 -58.230 31.215 1.00 47.32 57 GLY B CA 1
ATOM 3031 C C . GLY D 2 57 ? -17.120 -56.881 31.906 1.00 47.02 57 GLY B C 1
ATOM 3032 O O . GLY D 2 57 ? -16.955 -56.788 33.124 1.00 47.53 57 GLY B O 1
ATOM 3033 N N . VAL D 2 58 ? -17.483 -55.840 31.154 1.00 46.19 58 VAL B N 1
ATOM 3034 C CA . VAL D 2 58 ? -17.549 -54.482 31.702 1.00 44.97 58 VAL B CA 1
ATOM 3035 C C . VAL D 2 58 ? -18.849 -54.276 32.505 1.00 45.79 58 VAL B C 1
ATOM 3036 O O . VAL D 2 58 ? -19.929 -54.654 32.043 1.00 47.27 58 VAL B O 1
ATOM 3040 N N . PRO D 2 59 ? -18.746 -53.676 33.710 1.00 44.38 59 PRO B N 1
ATOM 3041 C CA . PRO D 2 59 ? -19.855 -53.711 34.710 1.00 44.54 59 PRO B CA 1
ATOM 3042 C C . PRO D 2 59 ? -21.237 -53.078 34.473 1.00 45.28 59 PRO B C 1
ATOM 3043 O O . PRO D 2 59 ? -22.241 -53.720 34.806 1.00 47.68 59 PRO B O 1
ATOM 3047 N N . SER D 2 60 ? -21.313 -51.849 33.974 1.00 44.32 60 SER B N 1
ATOM 3048 C CA . SER D 2 60 ? -22.595 -51.100 33.826 1.00 46.07 60 SER B CA 1
ATOM 3049 C C . SER D 2 60 ? -22.869 -50.177 35.001 1.00 46.94 60 SER B C 1
ATOM 3050 O O . SER D 2 60 ? -23.966 -49.647 35.150 1.00 48.71 60 SER B O 1
ATOM 3053 N N . ARG D 2 61 ? -21.859 -49.998 35.835 1.00 45.48 61 ARG B N 1
ATOM 3054 C CA . ARG D 2 61 ? -21.595 -48.668 36.338 1.00 43.63 61 ARG B CA 1
ATOM 3055 C C . ARG D 2 61 ? -21.274 -47.737 35.141 1.00 42.19 61 ARG B C 1
ATOM 3056 O O . ARG D 2 61 ? -21.491 -46.519 35.194 1.00 42.35 61 ARG B O 1
ATOM 3064 N N . PHE D 2 62 ? -20.752 -48.330 34.066 1.00 39.33 62 PHE B N 1
ATOM 3065 C CA . PHE D 2 62 ? -20.339 -47.590 32.883 1.00 37.91 62 PHE B CA 1
ATOM 3066 C C . PHE D 2 62 ? -21.442 -47.470 31.847 1.00 39.20 62 PHE B C 1
ATOM 3067 O O . PHE D 2 62 ? -21.952 -48.477 31.360 1.00 42.46 62 PHE B O 1
ATOM 3075 N N . LYS D 2 63 ? -21.769 -46.234 31.487 1.00 38.50 63 LYS B N 1
ATOM 3076 C CA . LYS D 2 63 ? -22.721 -45.955 30.419 1.00 39.48 63 LYS B CA 1
ATOM 3077 C C . LYS D 2 63 ? -22.159 -44.924 29.454 1.00 38.25 63 LYS B C 1
ATOM 3078 O O . LYS D 2 63 ? -21.440 -43.998 29.853 1.00 38.08 63 LYS B O 1
ATOM 3084 N N . GLY D 2 64 ? -22.466 -45.119 28.181 1.00 36.50 64 GLY B N 1
ATOM 3085 C CA . GLY D 2 64 ? -22.076 -44.185 27.140 1.00 35.36 64 GLY B CA 1
ATOM 3086 C C . GLY D 2 64 ? -23.317 -43.630 26.492 1.00 35.27 64 GLY B C 1
ATOM 3087 O O . GLY D 2 64 ? -24.333 -44.317 26.395 1.00 35.45 64 GLY B O 1
ATOM 3088 N N . SER D 2 65 ? -23.224 -42.389 26.028 1.00 34.47 65 SER B N 1
ATOM 3089 C CA . SER D 2 65 ? -24.344 -41.742 25.369 1.00 35.40 65 SER B CA 1
ATOM 3090 C C . SER D 2 65 ? -23.876 -40.818 24.274 1.00 33.87 65 SER B C 1
ATOM 3091 O O . SER D 2 65 ? -22.677 -40.534 24.153 1.00 31.88 65 SER B O 1
ATOM 3094 N N . GLY D 2 66 ? -24.842 -40.421 23.446 1.00 35.06 66 GLY B N 1
ATOM 3095 C CA . GLY D 2 66 ? -24.640 -39.440 22.394 1.00 34.88 66 GLY B CA 1
ATOM 3096 C C . GLY D 2 66 ? -24.861 -39.917 20.964 1.00 34.44 66 GLY B C 1
ATOM 3097 O O . GLY D 2 66 ? -25.069 -41.107 20.661 1.00 33.20 66 GLY B O 1
ATOM 3098 N N . SER D 2 67 ? -24.846 -38.921 20.096 1.00 35.01 67 SER B N 1
ATOM 3099 C CA . SER D 2 67 ? -24.674 -39.100 18.659 1.00 35.61 67 SER B CA 1
ATOM 3100 C C . SER D 2 67 ? -24.096 -37.783 18.142 1.00 35.66 67 SER B C 1
ATOM 3101 O O . SER D 2 67 ? -24.257 -36.746 18.790 1.00 36.85 67 SER B O 1
ATOM 3104 N N . GLY D 2 68 ? -23.426 -37.816 16.995 1.00 34.88 68 GLY B N 1
ATOM 3105 C CA . GLY D 2 68 ? -22.706 -36.633 16.517 1.00 35.19 68 GLY B CA 1
ATOM 3106 C C . GLY D 2 68 ? -21.274 -36.980 16.148 1.00 33.43 68 GLY B C 1
ATOM 3107 O O . GLY D 2 68 ? -21.079 -37.963 15.449 1.00 33.42 68 GLY B O 1
ATOM 3108 N N . THR D 2 69 ? -20.240 -36.244 16.581 1.00 32.78 69 THR B N 1
ATOM 3109 C CA . THR D 2 69 ? -20.239 -34.933 17.281 1.00 33.02 69 THR B CA 1
ATOM 3110 C C . THR D 2 69 ? -20.205 -34.944 18.829 1.00 31.64 69 THR B C 1
ATOM 3111 O O . THR D 2 69 ? -19.143 -34.745 19.397 1.00 30.03 69 THR B O 1
ATOM 3115 N N . GLN D 2 70 ? -21.335 -35.145 19.501 1.00 31.91 70 GLN B N 1
ATOM 3116 C CA . GLN D 2 70 ? -21.369 -35.078 20.962 1.00 31.68 70 GLN B CA 1
ATOM 3117 C C . GLN D 2 70 ? -21.566 -36.409 21.640 1.00 30.06 70 GLN B C 1
ATOM 3118 O O . GLN D 2 70 ? -22.597 -37.051 21.462 1.00 30.87 70 GLN B O 1
ATOM 3124 N N . PHE D 2 71 ? -20.627 -36.766 22.494 1.00 28.38 71 PHE B N 1
ATOM 3125 C CA . PHE D 2 71 ? -20.738 -37.982 23.261 1.00 27.99 71 PHE B CA 1
ATOM 3126 C C . PHE D 2 71 ? -20.352 -37.751 24.721 1.00 27.85 71 PHE B C 1
ATOM 3127 O O . PHE D 2 71 ? -19.620 -36.809 25.055 1.00 27.06 71 PHE B O 1
ATOM 3135 N N . THR D 2 72 ? -20.881 -38.624 25.576 1.00 27.84 72 THR B N 1
ATOM 3136 C CA . THR D 2 72 ? -20.622 -38.571 26.992 1.00 27.69 72 THR B CA 1
ATOM 3137 C C . THR D 2 72 ? -20.411 -40.003 27.504 1.00 26.35 72 THR B C 1
ATOM 3138 O O . THR D 2 72 ? -21.036 -40.941 27.014 1.00 26.35 72 THR B O 1
ATOM 3142 N N . LEU D 2 73 ? -19.519 -40.153 28.481 1.00 25.62 73 LEU B N 1
ATOM 3143 C CA . LEU D 2 73 ? -19.375 -41.409 29.245 1.00 25.14 73 LEU B CA 1
ATOM 3144 C C . LEU D 2 73 ? -19.532 -41.095 30.725 1.00 26.07 73 LEU B C 1
ATOM 3145 O O . LEU D 2 73 ? -18.743 -40.336 31.288 1.00 25.96 73 LEU B O 1
ATOM 3150 N N . THR D 2 74 ? -20.546 -41.680 31.353 1.00 27.76 74 THR B N 1
ATOM 3151 C CA . THR D 2 74 ? -20.812 -41.440 32.764 1.00 28.86 74 THR B CA 1
ATOM 3152 C C . THR D 2 74 ? -20.541 -42.730 33.536 1.00 28.66 74 THR B C 1
ATOM 3153 O O . THR D 2 74 ? -21.132 -43.777 33.254 1.00 28.96 74 THR B O 1
ATOM 3157 N N . ILE D 2 75 ? -19.639 -42.649 34.504 1.00 28.40 75 ILE B N 1
ATOM 3158 C CA . ILE D 2 75 ? -19.391 -43.763 35.410 1.00 28.49 75 ILE B CA 1
ATOM 3159 C C . ILE D 2 75 ? -20.086 -43.420 36.724 1.00 28.69 75 ILE B C 1
ATOM 3160 O O . ILE D 2 75 ? -19.894 -42.337 37.262 1.00 28.04 75 ILE B O 1
ATOM 3165 N N . SER D 2 76 ? -20.891 -44.351 37.224 1.00 29.29 76 SER B N 1
ATOM 3166 C CA . SER D 2 76 ? -21.600 -44.174 38.488 1.00 30.40 76 SER B CA 1
ATOM 3167 C C . SER D 2 76 ? -21.087 -45.162 39.521 1.00 30.05 76 SER B C 1
ATOM 3168 O O . SER D 2 76 ? -20.410 -46.134 39.179 1.00 29.22 76 SER B O 1
ATOM 3171 N N . ASP D 2 77 ? -21.401 -44.906 40.789 1.00 30.66 77 ASP B N 1
ATOM 3172 C CA . ASP D 2 77 ? -21.052 -45.837 41.870 1.00 30.40 77 ASP B CA 1
ATOM 3173 C C . ASP D 2 77 ? -19.534 -46.063 41.896 1.00 28.19 77 ASP B C 1
ATOM 3174 O O . ASP D 2 77 ? -19.060 -47.202 41.944 1.00 28.18 77 ASP B O 1
ATOM 3179 N N . LEU D 2 78 ? -18.783 -44.963 41.858 1.00 27.01 78 LEU B N 1
ATOM 3180 C CA . LEU D 2 78 ? -17.330 -45.005 41.608 1.00 25.23 78 LEU B CA 1
ATOM 3181 C C . LEU D 2 78 ? -16.565 -45.803 42.651 1.00 24.89 78 LEU B C 1
ATOM 3182 O O . LEU D 2 78 ? -16.887 -45.778 43.838 1.00 25.73 78 LEU B O 1
ATOM 3187 N N . GLU D 2 79 ? -15.538 -46.499 42.184 1.00 24.69 79 GLU B N 1
ATOM 3188 C CA . GLU D 2 79 ? -14.638 -47.277 43.037 1.00 24.61 79 GLU B CA 1
ATOM 3189 C C . GLU D 2 79 ? -13.229 -46.788 42.778 1.00 23.25 79 GLU B C 1
ATOM 3190 O O . GLU D 2 79 ? -12.992 -46.086 41.807 1.00 23.02 79 GLU B O 1
ATOM 3196 N N . TRP D 2 80 ? -12.292 -47.201 43.625 1.00 22.85 80 TRP B N 1
ATOM 3197 C CA . TRP D 2 80 ? -10.913 -46.749 43.538 1.00 21.61 80 TRP B CA 1
ATOM 3198 C C . TRP D 2 80 ? -10.256 -47.277 42.271 1.00 21.42 80 TRP B C 1
ATOM 3199 O O . TRP D 2 80 ? -9.519 -46.550 41.610 1.00 21.31 80 TRP B O 1
ATOM 3210 N N . GLY D 2 81 ? -10.544 -48.527 41.914 1.00 21.77 81 GLY B N 1
ATOM 3211 C CA . GLY D 2 81 ? -9.990 -49.152 40.699 1.00 21.86 81 GLY B CA 1
ATOM 3212 C C . GLY D 2 81 ? -10.381 -48.533 39.365 1.00 21.80 81 GLY B C 1
ATOM 3213 O O . GLY D 2 81 ? -9.990 -49.058 38.312 1.00 21.74 81 GLY B O 1
ATOM 3214 N N . ASP D 2 82 ? -11.137 -47.424 39.404 1.00 22.03 82 ASP B N 1
ATOM 3215 C CA . ASP D 2 82 ? -11.515 -46.654 38.216 1.00 21.76 82 ASP B CA 1
ATOM 3216 C C . ASP D 2 82 ? -10.602 -45.472 37.961 1.00 22.27 82 ASP B C 1
ATOM 3217 O O . ASP D 2 82 ? -10.784 -44.757 36.981 1.00 23.45 82 ASP B O 1
ATOM 3222 N N . ALA D 2 83 ? -9.656 -45.204 38.859 1.00 23.46 83 ALA B N 1
ATOM 3223 C CA . ALA D 2 83 ? -8.656 -44.167 38.589 1.00 23.21 83 ALA B CA 1
ATOM 3224 C C . ALA D 2 83 ? -7.754 -44.724 37.486 1.00 23.41 83 ALA B C 1
ATOM 3225 O O . ALA D 2 83 ? -7.139 -45.781 37.630 1.00 22.70 83 ALA B O 1
ATOM 3227 N N . ALA D 2 84 ? -7.733 -44.004 36.373 1.00 24.00 84 ALA B N 1
ATOM 3228 C CA . ALA D 2 84 ? -7.146 -44.466 35.125 1.00 24.37 84 ALA B CA 1
ATOM 3229 C C . ALA D 2 84 ? -7.233 -43.302 34.144 1.00 24.47 84 ALA B C 1
ATOM 3230 O O . ALA D 2 84 ? -7.671 -42.212 34.513 1.00 25.42 84 ALA B O 1
ATOM 3232 N N . THR D 2 85 ? -6.804 -43.508 32.908 1.00 23.56 85 THR B N 1
ATOM 3233 C CA . THR D 2 85 ? -7.033 -42.509 31.889 1.00 23.48 85 THR B CA 1
ATOM 3234 C C . THR D 2 85 ? -8.084 -43.067 30.927 1.00 23.05 85 THR B C 1
ATOM 3235 O O . THR D 2 85 ? -8.143 -44.271 30.672 1.00 21.74 85 THR B O 1
ATOM 3239 N N . TYR D 2 86 ? -8.919 -42.180 30.406 1.00 23.25 86 TYR B N 1
ATOM 3240 C CA . TYR D 2 86 ? -10.014 -42.588 29.543 1.00 22.95 86 TYR B CA 1
ATOM 3241 C C . TYR D 2 86 ? -9.868 -41.926 28.179 1.00 23.68 86 TYR B C 1
ATOM 3242 O O . TYR D 2 86 ? -9.481 -40.756 28.078 1.00 23.56 86 TYR B O 1
ATOM 3251 N N . TYR D 2 87 ? -10.154 -42.706 27.138 1.00 24.58 87 TYR B N 1
ATOM 3252 C CA . TYR D 2 87 ? -9.959 -42.299 25.753 1.00 25.45 87 TYR B CA 1
ATOM 3253 C C . TYR D 2 87 ? -11.217 -42.485 24.926 1.00 25.33 87 TYR B C 1
ATOM 3254 O O . TYR D 2 87 ? -12.028 -43.365 25.176 1.00 23.38 87 TYR B O 1
ATOM 3263 N N . CYS D 2 88 ? -11.303 -41.623 23.922 1.00 27.82 88 CYS B N 1
ATOM 3264 C CA . CYS D 2 88 ? -12.362 -41.526 22.925 1.00 28.92 88 CYS B CA 1
ATOM 3265 C C . CYS D 2 88 ? -11.783 -41.941 21.609 1.00 26.66 88 CYS B C 1
ATOM 3266 O O . CYS D 2 88 ? -10.600 -41.720 21.369 1.00 25.93 88 CYS B O 1
ATOM 3269 N N . HIS D 2 89 ? -12.626 -42.472 20.734 1.00 25.40 89 HIS B N 1
ATOM 3270 C CA . HIS D 2 89 ? -12.152 -43.073 19.492 1.00 23.96 89 HIS B CA 1
ATOM 3271 C C . HIS D 2 89 ? -13.310 -43.226 18.533 1.00 24.18 89 HIS B C 1
ATOM 3272 O O . HIS D 2 89 ? -14.297 -43.876 18.874 1.00 23.47 89 HIS B O 1
ATOM 3279 N N . GLY D 2 90 ? -13.206 -42.591 17.360 1.00 24.76 90 GLY B N 1
ATOM 3280 C CA . GLY D 2 90 ? -14.306 -42.566 16.387 1.00 25.55 90 GLY B CA 1
ATOM 3281 C C . GLY D 2 90 ? -13.921 -42.960 14.972 1.00 26.15 90 GLY B C 1
ATOM 3282 O O . GLY D 2 90 ? -12.779 -42.774 14.557 1.00 25.71 90 GLY B O 1
ATOM 3283 N N . GLY D 2 91 ? -14.888 -43.514 14.236 1.00 27.19 91 GLY B N 1
ATOM 3284 C CA . GLY D 2 91 ? -14.717 -43.886 12.823 1.00 27.40 91 GLY B CA 1
ATOM 3285 C C . GLY D 2 91 ? -15.332 -42.869 11.860 1.00 28.51 91 GLY B C 1
ATOM 3286 O O . GLY D 2 91 ? -16.313 -42.199 12.193 1.00 28.63 91 GLY B O 1
ATOM 3287 N N . TYR D 2 92 ? -14.754 -42.761 10.662 1.00 28.75 92 TYR B N 1
ATOM 3288 C CA . TYR D 2 92 ? -15.163 -41.765 9.664 1.00 29.72 92 TYR B CA 1
ATOM 3289 C C . TYR D 2 92 ? -15.068 -42.354 8.239 1.00 29.39 92 TYR B C 1
ATOM 3290 O O . TYR D 2 92 ? -15.057 -43.572 8.093 1.00 29.74 92 TYR B O 1
ATOM 3299 N N . ARG D 2 93 ? -15.016 -41.506 7.205 1.00 29.51 93 ARG B N 1
ATOM 3300 C CA . ARG D 2 93 ? -14.880 -41.954 5.801 1.00 29.69 93 ARG B CA 1
ATOM 3301 C C . ARG D 2 93 ? -13.607 -41.442 5.061 1.00 29.88 93 ARG B C 1
ATOM 3302 O O . ARG D 2 93 ? -13.416 -40.241 4.889 1.00 29.98 93 ARG B O 1
ATOM 3310 N N . SER D 2 94 ? -12.733 -42.387 4.676 1.00 29.45 94 SER B N 1
ATOM 3311 C CA . SER D 2 94 ? -11.482 -42.139 3.931 1.00 29.77 94 SER B CA 1
ATOM 3312 C C . SER D 2 94 ? -11.542 -42.559 2.424 1.00 31.23 94 SER B C 1
ATOM 3313 O O . SER D 2 94 ? -10.548 -43.025 1.788 1.00 31.08 94 SER B O 1
ATOM 3316 N N . ASP D 2 97 B -8.630 -40.640 6.352 1.00 20.51 95 ASP B N 1
ATOM 3317 C CA . ASP D 2 97 B -8.602 -40.354 7.794 1.00 20.09 95 ASP B CA 1
ATOM 3318 C C . ASP D 2 97 B -9.632 -41.162 8.595 1.00 19.11 95 ASP B C 1
ATOM 3319 O O . ASP D 2 97 B -10.357 -40.639 9.449 1.00 18.72 95 ASP B O 1
ATOM 3324 N N . ARG D 2 98 C -9.593 -42.469 8.351 1.00 18.63 95 ARG B N 1
ATOM 3325 C CA . ARG D 2 98 C -10.660 -43.380 8.679 1.00 18.22 95 ARG B CA 1
ATOM 3326 C C . ARG D 2 98 C -10.992 -43.434 10.186 1.00 17.58 95 ARG B C 1
ATOM 3327 O O . ARG D 2 98 C -12.162 -43.495 10.566 1.00 17.71 95 ARG B O 1
ATOM 3335 N N . TYR D 2 99 ? -9.966 -43.389 11.029 1.00 17.13 96 TYR B N 1
ATOM 3336 C CA . TYR D 2 99 ? -10.137 -43.476 12.481 1.00 16.40 96 TYR B CA 1
ATOM 3337 C C . TYR D 2 99 ? -9.320 -42.399 13.223 1.00 16.55 96 TYR B C 1
ATOM 3338 O O . TYR D 2 99 ? -8.295 -41.919 12.711 1.00 16.78 96 TYR B O 1
ATOM 3347 N N . ALA D 2 100 ? -9.778 -42.024 14.423 1.00 16.38 97 ALA B N 1
ATOM 3348 C CA . ALA D 2 100 ? -9.073 -41.018 15.242 1.00 16.94 97 ALA B CA 1
ATOM 3349 C C . ALA D 2 100 ? -9.309 -41.139 16.767 1.00 16.81 97 ALA B C 1
ATOM 3350 O O . ALA D 2 100 ? -10.417 -41.467 17.218 1.00 16.56 97 ALA B O 1
ATOM 3352 N N . PHE D 2 101 ? -8.252 -40.841 17.531 1.00 16.97 98 PHE B N 1
ATOM 3353 C CA . PHE D 2 101 ? -8.271 -40.840 18.993 1.00 16.74 98 PHE B CA 1
ATOM 3354 C C . PHE D 2 101 ? -8.175 -39.412 19.531 1.00 17.57 98 PHE B C 1
ATOM 3355 O O . PHE D 2 101 ? -7.618 -38.525 18.889 1.00 18.28 98 PHE B O 1
ATOM 3363 N N . SER D 2 102 ? -8.681 -39.226 20.742 1.00 17.87 99 SER B N 1
ATOM 3364 C CA . SER D 2 102 ? -8.601 -37.951 21.438 1.00 19.10 99 SER B CA 1
ATOM 3365 C C . SER D 2 102 ? -7.353 -37.878 22.313 1.00 19.95 99 SER B C 1
ATOM 3366 O O . SER D 2 102 ? -6.467 -38.732 22.219 1.00 19.43 99 SER B O 1
ATOM 3369 N N . GLY D 2 103 ? -7.301 -36.847 23.159 1.00 21.83 100 GLY B N 1
ATOM 3370 C CA . GLY D 2 103 ? -6.147 -36.556 23.994 1.00 23.51 100 GLY B CA 1
ATOM 3371 C C . GLY D 2 103 ? -6.043 -37.422 25.225 1.00 24.36 100 GLY B C 1
ATOM 3372 O O . GLY D 2 103 ? -4.937 -37.715 25.681 1.00 25.27 100 GLY B O 1
ATOM 3373 N N . GLY D 2 104 ? -7.183 -37.823 25.780 1.00 25.66 101 GLY B N 1
ATOM 3374 C CA . GLY D 2 104 ? -7.210 -38.650 26.987 1.00 26.92 101 GLY B CA 1
ATOM 3375 C C . GLY D 2 104 ? -7.446 -37.828 28.242 1.00 29.89 101 GLY B C 1
ATOM 3376 O O . GLY D 2 104 ? -6.760 -36.825 28.483 1.00 29.20 101 GLY B O 1
ATOM 3377 N N . THR D 2 105 ? -8.411 -38.278 29.051 1.00 32.71 102 THR B N 1
ATOM 3378 C CA . THR D 2 105 ? -8.810 -37.606 30.297 1.00 34.84 102 THR B CA 1
ATOM 3379 C C . THR D 2 105 ? -8.473 -38.517 31.484 1.00 35.21 102 THR B C 1
ATOM 3380 O O . THR D 2 105 ? -9.085 -39.575 31.666 1.00 33.97 102 THR B O 1
ATOM 3384 N N . GLU D 2 106 ? -7.491 -38.107 32.279 1.00 36.35 103 GLU B N 1
ATOM 3385 C CA . GLU D 2 106 ? -7.111 -38.853 33.480 1.00 36.64 103 GLU B CA 1
ATOM 3386 C C . GLU D 2 106 ? -8.147 -38.650 34.610 1.00 34.59 103 GLU B C 1
ATOM 3387 O O . GLU D 2 106 ? -8.632 -37.533 34.804 1.00 33.91 103 GLU B O 1
ATOM 3393 N N . LEU D 2 107 ? -8.512 -39.731 35.312 1.00 30.99 104 LEU B N 1
ATOM 3394 C CA . LEU D 2 107 ? -9.526 -39.664 36.360 1.00 29.26 104 LEU B CA 1
ATOM 3395 C C . LEU D 2 107 ? -8.931 -39.883 37.722 1.00 28.86 104 LEU B C 1
ATOM 3396 O O . LEU D 2 107 ? -8.451 -40.967 38.032 1.00 28.79 104 LEU B O 1
ATOM 3401 N N . GLU D 2 108 ? -8.976 -38.840 38.544 1.00 29.74 105 GLU B N 1
ATOM 3402 C CA . GLU D 2 108 ? -8.423 -38.870 39.896 1.00 29.00 105 GLU B CA 1
ATOM 3403 C C . GLU D 2 108 ? -9.577 -39.186 40.833 1.00 27.21 105 GLU B C 1
ATOM 3404 O O . GLU D 2 108 ? -10.552 -38.427 40.897 1.00 27.59 105 GLU B O 1
ATOM 3410 N N . ILE D 2 109 ? -9.489 -40.315 41.532 1.00 25.51 106 ILE B N 1
ATOM 3411 C CA . ILE D 2 109 ? -10.524 -40.720 42.493 1.00 24.48 106 ILE B CA 1
ATOM 3412 C C . ILE D 2 109 ? -10.157 -40.191 43.884 1.00 24.40 106 ILE B C 1
ATOM 3413 O O . ILE D 2 109 ? -9.019 -40.327 44.320 1.00 24.39 106 ILE B O 1
ATOM 3418 N N . LEU D 2 110 A -11.137 -39.613 44.573 1.00 24.07 106 LEU B N 1
ATOM 3419 C CA . LEU D 2 110 A -10.911 -38.849 45.805 1.00 24.97 106 LEU B CA 1
ATOM 3420 C C . LEU D 2 110 A -11.790 -39.383 46.956 1.00 25.14 106 LEU B C 1
ATOM 3421 O O . LEU D 2 110 A -12.862 -39.934 46.728 1.00 24.68 106 LEU B O 1
ATOM 3426 N N . SER D 2 111 ? -11.327 -39.234 48.190 1.00 25.91 107 SER B N 1
ATOM 3427 C CA . SER D 2 111 ? -12.149 -39.604 49.362 1.00 26.82 107 SER B CA 1
ATOM 3428 C C . SER D 2 111 ? -13.492 -38.865 49.382 1.00 27.85 107 SER B C 1
ATOM 3429 O O . SER D 2 111 ? -13.617 -37.772 48.837 1.00 28.69 107 SER B O 1
ATOM 3432 N N . SER D 2 112 ? -14.480 -39.460 50.042 1.00 28.42 108 SER B N 1
ATOM 3433 C CA . SER D 2 112 ? -15.765 -38.807 50.275 1.00 29.63 108 SER B CA 1
ATOM 3434 C C . SER D 2 112 ? -15.852 -38.374 51.738 1.00 30.78 108 SER B C 1
ATOM 3435 O O . SER D 2 112 ? -15.705 -37.195 52.055 1.00 31.20 108 SER B O 1
ATOM 3438 N N . GLN E 1 3 ? 7.103 -51.654 30.276 1.00 30.17 2 GLN C N 1
ATOM 3439 C CA . GLN E 1 3 ? 7.588 -50.445 31.007 1.00 29.43 2 GLN C CA 1
ATOM 3440 C C . GLN E 1 3 ? 8.511 -50.770 32.185 1.00 28.23 2 GLN C C 1
ATOM 3441 O O . GLN E 1 3 ? 8.246 -51.676 32.961 1.00 27.44 2 GLN C O 1
ATOM 3447 N N . SER E 1 4 ? 9.587 -50.010 32.311 1.00 28.18 3 SER C N 1
ATOM 3448 C CA . SER E 1 4 ? 10.618 -50.308 33.299 1.00 27.57 3 SER C CA 1
ATOM 3449 C C . SER E 1 4 ? 11.508 -49.094 33.575 1.00 27.92 3 SER C C 1
ATOM 3450 O O . SER E 1 4 ? 11.497 -48.115 32.834 1.00 28.46 3 SER C O 1
ATOM 3453 N N . VAL E 1 5 ? 12.270 -49.191 34.657 1.00 27.90 4 VAL C N 1
ATOM 3454 C CA . VAL E 1 5 ? 13.234 -48.186 35.062 1.00 28.57 4 VAL C CA 1
ATOM 3455 C C . VAL E 1 5 ? 14.496 -48.915 35.521 1.00 29.54 4 VAL C C 1
ATOM 3456 O O . VAL E 1 5 ? 14.403 -50.012 36.074 1.00 29.63 4 VAL C O 1
ATOM 3460 N N . LYS E 1 6 ? 15.670 -48.330 35.311 1.00 30.99 5 LYS C N 1
ATOM 3461 C CA . LYS E 1 6 ? 16.895 -48.961 35.796 1.00 32.14 5 LYS C CA 1
ATOM 3462 C C . LYS E 1 6 ? 17.825 -47.996 36.508 1.00 32.69 5 LYS C C 1
ATOM 3463 O O . LYS E 1 6 ? 18.225 -46.980 35.939 1.00 33.00 5 LYS C O 1
ATOM 3469 N N . GLU E 1 7 ? 18.166 -48.328 37.751 1.00 33.08 6 GLU C N 1
ATOM 3470 C CA . GLU E 1 7 ? 19.100 -47.521 38.533 1.00 33.86 6 GLU C CA 1
ATOM 3471 C C . GLU E 1 7 ? 20.498 -47.847 38.070 1.00 35.69 6 GLU C C 1
ATOM 3472 O O . GLU E 1 7 ? 20.735 -48.922 37.538 1.00 36.41 6 GLU C O 1
ATOM 3478 N N . SER E 1 8 ? 21.424 -46.934 38.327 1.00 37.91 7 SER C N 1
ATOM 3479 C CA . SER E 1 8 ? 22.818 -47.084 37.919 1.00 40.57 7 SER C CA 1
ATOM 3480 C C . SER E 1 8 ? 23.752 -46.550 39.000 1.00 42.02 7 SER C C 1
ATOM 3481 O O . SER E 1 8 ? 23.300 -46.047 40.033 1.00 42.22 7 SER C O 1
ATOM 3484 N N . GLU E 1 9 ? 25.056 -46.664 38.743 1.00 44.00 8 GLU C N 1
ATOM 3485 C CA . GLU E 1 9 ? 26.067 -45.814 39.388 1.00 44.84 8 GLU C CA 1
ATOM 3486 C C . GLU E 1 9 ? 26.266 -46.053 40.906 1.00 44.84 8 GLU C C 1
ATOM 3487 O O . GLU E 1 9 ? 26.638 -45.129 41.635 1.00 44.60 8 GLU C O 1
ATOM 3493 N N . GLY E 1 10 ? 26.048 -47.285 41.371 1.00 44.63 9 GLY C N 1
ATOM 3494 C CA . GLY E 1 10 ? 26.342 -47.646 42.765 1.00 44.92 9 GLY C CA 1
ATOM 3495 C C . GLY E 1 10 ? 27.817 -47.972 42.941 1.00 46.80 9 GLY C C 1
ATOM 3496 O O . GLY E 1 10 ? 28.489 -48.314 41.964 1.00 48.23 9 GLY C O 1
ATOM 3497 N N . ASP E 1 11 ? 28.339 -47.866 44.166 1.00 46.80 10 ASP C N 1
ATOM 3498 C CA . ASP E 1 11 ? 29.790 -47.937 44.367 1.00 48.24 10 ASP C CA 1
ATOM 3499 C C . ASP E 1 11 ? 30.199 -48.288 45.795 1.00 49.13 10 ASP C C 1
ATOM 3500 O O . ASP E 1 11 ? 29.374 -48.277 46.702 1.00 48.55 10 ASP C O 1
ATOM 3505 N N . LEU E 1 12 ? 31.480 -48.634 45.966 1.00 50.64 11 LEU C N 1
ATOM 3506 C CA . LEU E 1 12 ? 32.118 -48.731 47.282 1.00 51.45 11 LEU C CA 1
ATOM 3507 C C . LEU E 1 12 ? 32.830 -47.403 47.529 1.00 51.05 11 LEU C C 1
ATOM 3508 O O . LEU E 1 12 ? 33.550 -46.920 46.653 1.00 51.80 11 LEU C O 1
ATOM 3513 N N . VAL E 1 13 ? 32.632 -46.821 48.711 1.00 49.76 12 VAL C N 1
ATOM 3514 C CA . VAL E 1 13 ? 33.050 -45.439 48.967 1.00 48.96 12 VAL C CA 1
ATOM 3515 C C . VAL E 1 13 ? 33.370 -45.200 50.451 1.00 49.48 12 VAL C C 1
ATOM 3516 O O . VAL E 1 13 ? 32.805 -45.851 51.332 1.00 49.83 12 VAL C O 1
ATOM 3520 N N . LYS E 1 14 ? 34.274 -44.266 50.726 1.00 49.60 13 LYS C N 1
ATOM 3521 C CA . LYS E 1 14 ? 34.702 -44.008 52.104 1.00 50.23 13 LYS C CA 1
ATOM 3522 C C . LYS E 1 14 ? 33.708 -43.114 52.845 1.00 48.76 13 LYS C C 1
ATOM 3523 O O . LYS E 1 14 ? 32.924 -42.409 52.209 1.00 47.25 13 LYS C O 1
ATOM 3529 N N . PRO E 1 15 ? 33.723 -43.157 54.194 1.00 48.81 14 PRO C N 1
ATOM 3530 C CA . PRO E 1 15 ? 32.839 -42.270 54.942 1.00 47.89 14 PRO C CA 1
ATOM 3531 C C . PRO E 1 15 ? 33.202 -40.806 54.713 1.00 47.94 14 PRO C C 1
ATOM 3532 O O . PRO E 1 15 ? 34.387 -40.463 54.655 1.00 49.42 14 PRO C O 1
ATOM 3536 N N . GLY E 1 16 ? 32.184 -39.964 54.550 1.00 46.47 15 GLY C N 1
ATOM 3537 C CA . GLY E 1 16 ? 32.374 -38.526 54.337 1.00 46.08 15 GLY C CA 1
ATOM 3538 C C . GLY E 1 16 ? 32.305 -38.114 52.878 1.00 45.14 15 GLY C C 1
ATOM 3539 O O . GLY E 1 16 ? 32.360 -36.919 52.556 1.00 44.69 15 GLY C O 1
ATOM 3540 N N . ALA E 1 17 ? 32.165 -39.098 51.990 1.00 44.42 16 ALA C N 1
ATOM 3541 C CA . ALA E 1 17 ? 32.188 -38.839 50.557 1.00 43.86 16 ALA C CA 1
ATOM 3542 C C . ALA E 1 17 ? 30.791 -38.570 49.985 1.00 42.35 16 ALA C C 1
ATOM 3543 O O . ALA E 1 17 ? 29.774 -38.779 50.657 1.00 40.91 16 ALA C O 1
ATOM 3545 N N . SER E 1 18 ? 30.776 -38.112 48.731 1.00 41.81 17 SER C N 1
ATOM 3546 C CA . SER E 1 18 ? 29.552 -37.833 47.995 1.00 40.48 17 SER C CA 1
ATOM 3547 C C . SER E 1 18 ? 29.346 -38.863 46.896 1.00 39.76 17 SER C C 1
ATOM 3548 O O . SER E 1 18 ? 30.309 -39.473 46.422 1.00 40.43 17 SER C O 1
ATOM 3551 N N . LEU E 1 19 ? 28.088 -39.033 46.488 1.00 37.51 18 LEU C N 1
ATOM 3552 C CA . LEU E 1 19 ? 27.753 -39.964 45.424 1.00 36.58 18 LEU C CA 1
ATOM 3553 C C . LEU E 1 19 ? 26.403 -39.617 44.788 1.00 35.54 18 LEU C C 1
ATOM 3554 O O . LEU E 1 19 ? 25.469 -39.195 45.471 1.00 34.48 18 LEU C O 1
ATOM 3559 N N . THR E 1 20 ? 26.317 -39.804 43.473 1.00 35.57 19 THR C N 1
ATOM 3560 C CA . THR E 1 20 ? 25.102 -39.502 42.723 1.00 35.01 19 THR C CA 1
ATOM 3561 C C . THR E 1 20 ? 24.585 -40.736 42.003 1.00 35.03 19 THR C C 1
ATOM 3562 O O . THR E 1 20 ? 25.332 -41.412 41.276 1.00 35.88 19 THR C O 1
ATOM 3566 N N . LEU E 1 21 ? 23.313 -41.039 42.248 1.00 34.55 20 LEU C N 1
ATOM 3567 C CA . LEU E 1 21 ? 22.641 -42.151 41.603 1.00 34.45 20 LEU C CA 1
ATOM 3568 C C . LEU E 1 21 ? 21.746 -41.607 40.524 1.00 34.95 20 LEU C C 1
ATOM 3569 O O . LEU E 1 21 ? 21.350 -40.444 40.553 1.00 35.13 20 LEU C O 1
ATOM 3574 N N . THR E 1 22 ? 21.402 -42.478 39.590 1.00 36.30 21 THR C N 1
ATOM 3575 C CA . THR E 1 22 ? 20.683 -42.093 38.391 1.00 37.14 21 THR C CA 1
ATOM 3576 C C . THR E 1 22 ? 19.731 -43.214 38.000 1.00 36.61 21 THR C C 1
ATOM 3577 O O . THR E 1 22 ? 20.120 -44.383 37.951 1.00 36.97 21 THR C O 1
ATOM 3581 N N . CYS E 1 23 ? 18.482 -42.837 37.739 1.00 35.93 22 CYS C N 1
ATOM 3582 C CA . CYS E 1 23 ? 17.424 -43.767 37.357 1.00 35.22 22 CYS C CA 1
ATOM 3583 C C . CYS E 1 23 ? 16.858 -43.317 36.014 1.00 35.41 22 CYS C C 1
ATOM 3584 O O . CYS E 1 23 ? 16.500 -42.157 35.850 1.00 35.92 22 CYS C O 1
ATOM 3587 N N . LYS E 1 24 ? 16.794 -44.248 35.062 1.00 35.11 23 LYS C N 1
ATOM 3588 C CA . LYS E 1 24 ? 16.424 -43.970 33.685 1.00 34.99 23 LYS C CA 1
ATOM 3589 C C . LYS E 1 24 ? 15.188 -44.782 33.288 1.00 34.27 23 LYS C C 1
ATOM 3590 O O . LYS E 1 24 ? 15.185 -46.014 33.350 1.00 33.89 23 LYS C O 1
ATOM 3596 N N . ALA E 1 25 ? 14.138 -44.084 32.866 1.00 33.90 24 ALA C N 1
ATOM 3597 C CA . ALA E 1 25 ? 12.876 -44.726 32.499 1.00 33.33 24 ALA C CA 1
ATOM 3598 C C . ALA E 1 25 ? 12.897 -45.314 31.088 1.00 33.95 24 ALA C C 1
ATOM 3599 O O . ALA E 1 25 ? 13.671 -44.867 30.233 1.00 35.27 24 ALA C O 1
ATOM 3601 N N . SER E 1 26 ? 12.025 -46.300 30.861 1.00 33.00 25 SER C N 1
ATOM 3602 C CA . SER E 1 26 ? 11.772 -46.875 29.533 1.00 33.82 25 SER C CA 1
ATOM 3603 C C . SER E 1 26 ? 10.256 -47.083 29.347 1.00 33.88 25 SER C C 1
ATOM 3604 O O . SER E 1 26 ? 9.580 -47.628 30.227 1.00 33.03 25 SER C O 1
ATOM 3607 N N . GLY E 1 27 ? 9.724 -46.616 28.220 1.00 34.96 26 GLY C N 1
ATOM 3608 C CA . GLY E 1 27 ? 8.310 -46.789 27.887 1.00 35.34 26 GLY C CA 1
ATOM 3609 C C . GLY E 1 27 ? 7.334 -45.807 28.527 1.00 34.99 26 GLY C C 1
ATOM 3610 O O . GLY E 1 27 ? 6.114 -45.948 28.350 1.00 35.57 26 GLY C O 1
ATOM 3611 N N . PHE E 1 28 ? 7.840 -44.816 29.261 1.00 34.01 27 PHE C N 1
ATOM 3612 C CA . PHE E 1 28 ? 6.970 -43.812 29.874 1.00 33.87 27 PHE C CA 1
ATOM 3613 C C . PHE E 1 28 ? 7.712 -42.538 30.279 1.00 33.63 27 PHE C C 1
ATOM 3614 O O . PHE E 1 28 ? 8.935 -42.468 30.233 1.00 33.21 27 PHE C O 1
ATOM 3622 N N . ASP E 1 29 ? 6.942 -41.539 30.683 1.00 33.89 28 ASP C N 1
ATOM 3623 C CA . ASP E 1 29 ? 7.461 -40.233 31.043 1.00 33.94 28 ASP C CA 1
ATOM 3624 C C . ASP E 1 29 ? 7.090 -39.933 32.471 1.00 33.03 28 ASP C C 1
ATOM 3625 O O . ASP E 1 29 ? 6.143 -40.500 33.005 1.00 33.00 28 ASP C O 1
ATOM 3630 N N . PHE E 1 30 ? 7.809 -38.997 33.079 1.00 32.81 29 PHE C N 1
ATOM 3631 C CA . PHE E 1 30 ? 7.457 -38.512 34.409 1.00 31.96 29 PHE C CA 1
ATOM 3632 C C . PHE E 1 30 ? 6.471 -37.346 34.341 1.00 32.59 29 PHE C C 1
ATOM 3633 O O . PHE E 1 30 ? 6.302 -36.622 35.323 1.00 32.26 29 PHE C O 1
ATOM 3641 N N . THR E 1 31 ? 5.825 -37.158 33.189 1.00 33.72 30 THR C N 1
ATOM 3642 C CA . THR E 1 31 ? 4.876 -36.061 32.986 1.00 34.82 30 THR C CA 1
ATOM 3643 C C . THR E 1 31 ? 3.626 -36.300 33.827 1.00 34.51 30 THR C C 1
ATOM 3644 O O . THR E 1 31 ? 3.044 -35.352 34.361 1.00 34.94 30 THR C O 1
ATOM 3648 N N . TRP E 1 32 ? 3.232 -37.569 33.937 1.00 33.67 31 TRP C N 1
ATOM 3649 C CA . TRP E 1 32 ? 2.027 -37.971 34.669 1.00 33.50 31 TRP C CA 1
ATOM 3650 C C . TRP E 1 32 ? 2.281 -38.732 35.969 1.00 31.62 31 TRP C C 1
ATOM 3651 O O . TRP E 1 32 ? 1.318 -39.024 36.674 1.00 31.72 31 TRP C O 1
ATOM 3662 N N . TYR E 1 33 ? 3.538 -39.073 36.286 1.00 30.17 32 TYR C N 1
ATOM 3663 C CA . TYR E 1 33 ? 3.843 -39.811 37.527 1.00 28.58 32 TYR C CA 1
ATOM 3664 C C . TYR E 1 33 ? 4.925 -39.194 38.408 1.00 27.50 32 TYR C C 1
ATOM 3665 O O . TYR E 1 33 ? 5.886 -38.599 37.923 1.00 27.34 32 TYR C O 1
ATOM 3674 N N . THR E 1 34 ? 4.720 -39.371 39.715 1.00 26.59 33 THR C N 1
ATOM 3675 C CA . THR E 1 34 ? 5.634 -38.958 40.776 1.00 25.62 33 THR C CA 1
ATOM 3676 C C . THR E 1 34 ? 6.610 -40.110 40.941 1.00 24.47 33 THR C C 1
ATOM 3677 O O . THR E 1 34 ? 6.181 -41.255 40.921 1.00 24.19 33 THR C O 1
ATOM 3681 N N . MET E 1 35 ? 7.909 -39.804 41.052 1.00 23.69 34 MET C N 1
ATOM 3682 C CA . MET E 1 35 ? 8.951 -40.821 41.163 1.00 22.73 34 MET C CA 1
ATOM 3683 C C . MET E 1 35 ? 9.620 -40.756 42.530 1.00 21.77 34 MET C C 1
ATOM 3684 O O . MET E 1 35 ? 9.778 -39.681 43.089 1.00 21.91 34 MET C O 1
ATOM 3689 N N . ASN E 1 36 ? 10.038 -41.918 43.036 1.00 20.87 35 ASN C N 1
ATOM 3690 C CA . ASN E 1 36 ? 10.517 -42.048 44.409 1.00 20.23 35 ASN C CA 1
ATOM 3691 C C . ASN E 1 36 ? 11.865 -42.740 44.487 1.00 19.86 35 ASN C C 1
ATOM 3692 O O . ASN E 1 36 ? 12.197 -43.574 43.644 1.00 19.96 35 ASN C O 1
ATOM 3697 N N . TRP E 1 37 ? 12.658 -42.379 45.488 1.00 19.57 36 TRP C N 1
ATOM 3698 C CA . TRP E 1 37 ? 13.824 -43.155 45.835 1.00 19.36 36 TRP C CA 1
ATOM 3699 C C . TRP E 1 37 ? 13.549 -43.850 47.174 1.00 19.30 36 TRP C C 1
ATOM 3700 O O . TRP E 1 37 ? 13.215 -43.208 48.164 1.00 19.41 36 TRP C O 1
ATOM 3711 N N . VAL E 1 38 ? 13.659 -45.172 47.173 1.00 19.20 37 VAL C N 1
ATOM 3712 C CA . VAL E 1 38 ? 13.479 -45.986 48.363 1.00 19.33 37 VAL C CA 1
ATOM 3713 C C . VAL E 1 38 ? 14.720 -46.849 48.479 1.00 19.59 37 VAL C C 1
ATOM 3714 O O . VAL E 1 38 ? 15.152 -47.404 47.485 1.00 19.53 37 VAL C O 1
ATOM 3718 N N . ARG E 1 39 ? 15.294 -46.971 49.676 1.00 20.06 38 ARG C N 1
ATOM 3719 C CA . ARG E 1 39 ? 16.442 -47.862 49.871 1.00 20.56 38 ARG C CA 1
ATOM 3720 C C . ARG E 1 39 ? 16.128 -49.020 50.801 1.00 21.11 38 ARG C C 1
ATOM 3721 O O . ARG E 1 39 ? 15.088 -49.038 51.479 1.00 21.27 38 ARG C O 1
ATOM 3729 N N . GLN E 1 40 ? 17.051 -49.976 50.846 1.00 21.65 39 GLN C N 1
ATOM 3730 C CA . GLN E 1 40 ? 16.925 -51.152 51.701 1.00 22.34 39 GLN C CA 1
ATOM 3731 C C . GLN E 1 40 ? 18.288 -51.575 52.264 1.00 23.26 39 GLN C C 1
ATOM 3732 O O . GLN E 1 40 ? 19.068 -52.248 51.586 1.00 23.52 39 GLN C O 1
ATOM 3738 N N . ALA E 1 41 ? 18.577 -51.171 53.498 1.00 23.86 40 ALA C N 1
ATOM 3739 C CA . ALA E 1 41 ? 19.829 -51.574 54.155 1.00 25.04 40 ALA C CA 1
ATOM 3740 C C . ALA E 1 41 ? 19.807 -53.083 54.433 1.00 25.80 40 ALA C C 1
ATOM 3741 O O . ALA E 1 41 ? 18.726 -53.648 54.581 1.00 25.54 40 ALA C O 1
ATOM 3743 N N . PRO E 1 42 ? 20.986 -53.738 54.492 1.00 26.84 41 PRO C N 1
ATOM 3744 C CA . PRO E 1 42 ? 21.022 -55.171 54.806 1.00 27.84 41 PRO C CA 1
ATOM 3745 C C . PRO E 1 42 ? 20.417 -55.453 56.179 1.00 28.74 41 PRO C C 1
ATOM 3746 O O . PRO E 1 42 ? 20.660 -54.686 57.132 1.00 29.39 41 PRO C O 1
ATOM 3750 N N . GLY E 1 43 ? 19.614 -56.513 56.261 1.00 28.80 42 GLY C N 1
ATOM 3751 C CA . GLY E 1 43 ? 18.971 -56.903 57.507 1.00 29.76 42 GLY C CA 1
ATOM 3752 C C . GLY E 1 43 ? 17.760 -56.071 57.890 1.00 28.90 42 GLY C C 1
ATOM 3753 O O . GLY E 1 43 ? 17.046 -56.416 58.848 1.00 29.72 42 GLY C O 1
ATOM 3754 N N . LYS E 1 44 ? 17.483 -55.010 57.126 1.00 27.34 43 LYS C N 1
ATOM 3755 C CA . LYS E 1 44 ? 16.494 -54.015 57.523 1.00 26.71 43 LYS C CA 1
ATOM 3756 C C . LYS E 1 44 ? 15.440 -53.833 56.433 1.00 25.24 43 LYS C C 1
ATOM 3757 O O . LYS E 1 44 ? 15.637 -54.220 55.286 1.00 24.58 43 LYS C O 1
ATOM 3763 N N . GLY E 1 45 ? 14.322 -53.213 56.794 1.00 24.95 44 GLY C N 1
ATOM 3764 C CA . GLY E 1 45 ? 13.210 -53.014 55.863 1.00 23.76 44 GLY C CA 1
ATOM 3765 C C . GLY E 1 45 ? 13.375 -51.833 54.937 1.00 22.68 44 GLY C C 1
ATOM 3766 O O . GLY E 1 45 ? 14.351 -51.084 55.042 1.00 22.76 44 GLY C O 1
ATOM 3767 N N . LEU E 1 46 ? 12.402 -51.688 54.025 1.00 21.80 45 LEU C N 1
ATOM 3768 C CA . LEU E 1 46 ? 12.306 -50.564 53.092 1.00 20.86 45 LEU C CA 1
ATOM 3769 C C . LEU E 1 46 ? 12.136 -49.221 53.814 1.00 21.02 45 LEU C C 1
ATOM 3770 O O . LEU E 1 46 ? 11.445 -49.136 54.834 1.00 21.56 45 LEU C O 1
ATOM 3775 N N . GLU E 1 47 ? 12.774 -48.193 53.257 1.00 20.62 46 GLU C N 1
ATOM 3776 C CA . GLU E 1 47 ? 12.824 -46.860 53.842 1.00 20.84 46 GLU C CA 1
ATOM 3777 C C . GLU E 1 47 ? 12.629 -45.834 52.721 1.00 20.15 46 GLU C C 1
ATOM 3778 O O . GLU E 1 47 ? 13.378 -45.837 51.728 1.00 19.72 46 GLU C O 1
ATOM 3784 N N . TRP E 1 48 ? 11.623 -44.971 52.869 1.00 20.14 47 TRP C N 1
ATOM 3785 C CA . TRP E 1 48 ? 11.368 -43.931 51.866 1.00 19.71 47 TRP C CA 1
ATOM 3786 C C . TRP E 1 48 ? 12.335 -42.768 52.050 1.00 19.89 47 TRP C C 1
ATOM 3787 O O . TRP E 1 48 ? 12.536 -42.298 53.161 1.00 20.43 47 TRP C O 1
ATOM 3798 N N . ILE E 1 49 ? 12.951 -42.334 50.957 1.00 19.62 48 ILE C N 1
ATOM 3799 C CA . ILE E 1 49 ? 13.979 -41.309 51.026 1.00 19.89 48 ILE C CA 1
ATOM 3800 C C . ILE E 1 49 ? 13.415 -39.987 50.572 1.00 20.06 48 ILE C C 1
ATOM 3801 O O . ILE E 1 49 ? 13.366 -39.034 51.357 1.00 20.46 48 ILE C O 1
ATOM 3806 N N . ALA E 1 50 ? 12.984 -39.942 49.311 1.00 19.94 49 ALA C N 1
ATOM 3807 C CA . ALA E 1 50 ? 12.507 -38.712 48.702 1.00 20.31 49 ALA C CA 1
ATOM 3808 C C . ALA E 1 50 ? 11.649 -38.943 47.465 1.00 20.41 49 ALA C C 1
ATOM 3809 O O . ALA E 1 50 ? 11.792 -39.947 46.776 1.00 20.15 49 ALA C O 1
ATOM 3811 N N . SER E 1 51 ? 10.760 -37.992 47.192 1.00 21.03 50 SER C N 1
ATOM 3812 C CA . SER E 1 51 ? 9.898 -38.052 46.020 1.00 21.36 50 SER C CA 1
ATOM 3813 C C . SER E 1 51 ? 9.998 -36.752 45.255 1.00 22.06 50 SER C C 1
ATOM 3814 O O . SER E 1 51 ? 10.342 -35.701 45.809 1.00 22.54 50 SER C O 1
ATOM 3817 N N . ILE E 1 52 ? 9.667 -36.806 43.979 1.00 22.44 51 ILE C N 1
ATOM 3818 C CA . ILE E 1 52 ? 9.536 -35.586 43.195 1.00 23.30 51 ILE C CA 1
ATOM 3819 C C . ILE E 1 52 ? 8.301 -35.707 42.288 1.00 23.89 51 ILE C C 1
ATOM 3820 O O . ILE E 1 52 ? 8.072 -36.751 41.700 1.00 23.50 51 ILE C O 1
ATOM 3825 N N . GLY E 1 53 ? 7.519 -34.628 42.199 1.00 24.88 52 GLY C N 1
ATOM 3826 C CA . GLY E 1 53 ? 6.172 -34.661 41.605 1.00 25.84 52 GLY C CA 1
ATOM 3827 C C . GLY E 1 53 ? 6.134 -34.758 40.095 1.00 26.58 52 GLY C C 1
ATOM 3828 O O . GLY E 1 53 ? 7.149 -34.612 39.451 1.00 26.52 52 GLY C O 1
ATOM 3829 N N . ALA E 1 54 A 4.948 -34.977 39.539 1.00 27.62 52 ALA C N 1
ATOM 3830 C CA . ALA E 1 54 A 4.759 -35.143 38.082 1.00 28.75 52 ALA C CA 1
ATOM 3831 C C . ALA E 1 54 A 4.977 -33.857 37.301 1.00 30.28 52 ALA C C 1
ATOM 3832 O O . ALA E 1 54 A 4.661 -32.770 37.773 1.00 30.64 52 ALA C O 1
ATOM 3834 N N . GLY E 1 55 B 5.501 -33.998 36.087 1.00 31.34 52 GLY C N 1
ATOM 3835 C CA . GLY E 1 55 B 5.647 -32.867 35.183 1.00 33.23 52 GLY C CA 1
ATOM 3836 C C . GLY E 1 55 B 6.804 -31.960 35.558 1.00 33.49 52 GLY C C 1
ATOM 3837 O O . GLY E 1 55 B 7.510 -32.198 36.560 1.00 32.03 52 GLY C O 1
ATOM 3838 N N . VAL E 1 56 ? 6.976 -30.917 34.743 1.00 35.46 53 VAL C N 1
ATOM 3839 C CA . VAL E 1 56 ? 8.054 -29.956 34.905 1.00 36.03 53 VAL C CA 1
ATOM 3840 C C . VAL E 1 56 ? 7.985 -29.285 36.265 1.00 35.76 53 VAL C C 1
ATOM 3841 O O . VAL E 1 56 ? 9.016 -29.106 36.929 1.00 35.50 53 VAL C O 1
ATOM 3845 N N . TYR E 1 57 ? 6.781 -28.930 36.699 1.00 36.56 54 TYR C N 1
ATOM 3846 C CA . TYR E 1 57 ? 6.614 -28.185 37.946 1.00 36.40 54 TYR C CA 1
ATOM 3847 C C . TYR E 1 57 ? 6.372 -29.049 39.156 1.00 34.84 54 TYR C C 1
ATOM 3848 O O . TYR E 1 57 ? 5.988 -28.530 40.202 1.00 35.07 54 TYR C O 1
ATOM 3857 N N . GLY E 1 58 ? 6.578 -30.354 39.026 1.00 33.64 55 GLY C N 1
ATOM 3858 C CA . GLY E 1 58 ? 6.424 -31.259 40.154 1.00 32.26 55 GLY C CA 1
ATOM 3859 C C . GLY E 1 58 ? 7.235 -30.833 41.363 1.00 31.41 55 GLY C C 1
ATOM 3860 O O . GLY E 1 58 ? 8.331 -30.288 41.233 1.00 31.24 55 GLY C O 1
ATOM 3861 N N . SER E 1 59 ? 6.691 -31.099 42.543 1.00 30.85 56 SER C N 1
ATOM 3862 C CA . SER E 1 59 ? 7.296 -30.662 43.799 1.00 30.29 56 SER C CA 1
ATOM 3863 C C . SER E 1 59 ? 8.083 -31.806 44.420 1.00 29.01 56 SER C C 1
ATOM 3864 O O . SER E 1 59 ? 7.793 -32.974 44.137 1.00 28.51 56 SER C O 1
ATOM 3867 N N . ASN E 1 60 ? 9.033 -31.466 45.296 1.00 28.65 57 ASN C N 1
ATOM 3868 C CA . ASN E 1 60 ? 9.843 -32.469 46.011 1.00 27.89 57 ASN C CA 1
ATOM 3869 C C . ASN E 1 60 ? 9.430 -32.574 47.482 1.00 27.99 57 ASN C C 1
ATOM 3870 O O . ASN E 1 60 ? 8.977 -31.601 48.094 1.00 29.35 57 ASN C O 1
ATOM 3875 N N . TYR E 1 61 ? 9.580 -33.770 48.029 1.00 27.08 58 TYR C N 1
ATOM 3876 C CA . TYR E 1 61 ? 9.330 -34.043 49.427 1.00 26.96 58 TYR C CA 1
ATOM 3877 C C . TYR E 1 61 ? 10.466 -34.935 49.910 1.00 26.41 58 TYR C C 1
ATOM 3878 O O . TYR E 1 61 ? 11.061 -35.680 49.117 1.00 25.84 58 TYR C O 1
ATOM 3887 N N . TYR E 1 62 ? 10.763 -34.842 51.202 1.00 26.50 59 TYR C N 1
ATOM 3888 C CA . TYR E 1 62 ? 11.839 -35.598 51.816 1.00 26.19 59 TYR C CA 1
ATOM 3889 C C . TYR E 1 62 ? 11.357 -36.253 53.091 1.00 26.37 59 TYR C C 1
ATOM 3890 O O . TYR E 1 62 ? 10.463 -35.725 53.766 1.00 27.13 59 TYR C O 1
ATOM 3899 N N . ALA E 1 63 ? 11.944 -37.401 53.423 1.00 26.00 60 ALA C N 1
ATOM 3900 C CA . ALA E 1 63 ? 11.800 -37.956 54.764 1.00 26.60 60 ALA C CA 1
ATOM 3901 C C . ALA E 1 63 ? 12.502 -36.986 55.699 1.00 27.43 60 ALA C C 1
ATOM 3902 O O . ALA E 1 63 ? 13.455 -36.322 55.290 1.00 27.53 60 ALA C O 1
ATOM 3904 N N . SER E 1 64 ? 12.011 -36.870 56.926 1.00 28.48 61 SER C N 1
ATOM 3905 C CA . SER E 1 64 ? 12.620 -35.982 57.915 1.00 29.77 61 SER C CA 1
ATOM 3906 C C . SER E 1 64 ? 14.144 -36.195 58.004 1.00 29.98 61 SER C C 1
ATOM 3907 O O . SER E 1 64 ? 14.930 -35.272 57.779 1.00 30.07 61 SER C O 1
ATOM 3910 N N . TRP E 1 65 ? 14.543 -37.434 58.268 1.00 30.20 62 TRP C N 1
ATOM 3911 C CA . TRP E 1 65 ? 15.957 -37.790 58.448 1.00 30.68 62 TRP C CA 1
ATOM 3912 C C . TRP E 1 65 ? 16.896 -37.493 57.259 1.00 30.01 62 TRP C C 1
ATOM 3913 O O . TRP E 1 65 ? 18.115 -37.488 57.436 1.00 30.02 62 TRP C O 1
ATOM 3924 N N . ALA E 1 66 ? 16.335 -37.254 56.071 1.00 29.46 63 ALA C N 1
ATOM 3925 C CA . ALA E 1 66 ? 17.110 -37.220 54.826 1.00 29.29 63 ALA C CA 1
ATOM 3926 C C . ALA E 1 66 ? 17.398 -35.815 54.281 1.00 29.69 63 ALA C C 1
ATOM 3927 O O . ALA E 1 66 ? 18.170 -35.669 53.329 1.00 29.80 63 ALA C O 1
ATOM 3929 N N . LYS E 1 67 ? 16.788 -34.787 54.858 1.00 30.20 64 LYS C N 1
ATOM 3930 C CA . LYS E 1 67 ? 16.865 -33.461 54.260 1.00 30.41 64 LYS C CA 1
ATOM 3931 C C . LYS E 1 67 ? 18.254 -32.884 54.010 1.00 31.42 64 LYS C C 1
ATOM 3932 O O . LYS E 1 67 ? 18.529 -32.354 52.918 1.00 31.95 64 LYS C O 1
ATOM 3938 N N . GLY E 1 68 ? 19.122 -32.960 55.008 1.00 32.40 65 GLY C N 1
ATOM 3939 C CA . GLY E 1 68 ? 20.424 -32.310 54.933 1.00 33.07 65 GLY C CA 1
ATOM 3940 C C . GLY E 1 68 ? 21.351 -32.904 53.891 1.00 32.80 65 GLY C C 1
ATOM 3941 O O . GLY E 1 68 ? 21.991 -32.167 53.131 1.00 33.39 65 GLY C O 1
ATOM 3942 N N . ARG E 1 69 ? 21.391 -34.230 53.823 1.00 32.33 66 ARG C N 1
ATOM 3943 C CA . ARG E 1 69 ? 22.431 -34.933 53.044 1.00 32.00 66 ARG C CA 1
ATOM 3944 C C . ARG E 1 69 ? 21.933 -35.641 51.759 1.00 30.90 66 ARG C C 1
ATOM 3945 O O . ARG E 1 69 ? 22.741 -36.258 51.052 1.00 30.94 66 ARG C O 1
ATOM 3953 N N . PHE E 1 70 ? 20.636 -35.515 51.436 1.00 29.87 67 PHE C N 1
ATOM 3954 C CA . PHE E 1 70 ? 20.090 -35.986 50.150 1.00 28.73 67 PHE C CA 1
ATOM 3955 C C . PHE E 1 70 ? 19.396 -34.877 49.363 1.00 28.31 67 PHE C C 1
ATOM 3956 O O . PHE E 1 70 ? 18.889 -33.917 49.942 1.00 28.65 67 PHE C O 1
ATOM 3964 N N . THR E 1 71 ? 19.372 -35.040 48.041 1.00 27.88 68 THR C N 1
ATOM 3965 C CA . THR E 1 71 ? 18.725 -34.118 47.101 1.00 27.68 68 THR C CA 1
ATOM 3966 C C . THR E 1 71 ? 18.193 -34.893 45.889 1.00 27.72 68 THR C C 1
ATOM 3967 O O . THR E 1 71 ? 18.972 -35.485 45.140 1.00 27.81 68 THR C O 1
ATOM 3971 N N . ILE E 1 72 ? 16.877 -34.860 45.687 1.00 27.80 69 ILE C N 1
ATOM 3972 C CA . ILE E 1 72 ? 16.235 -35.516 44.551 1.00 27.86 69 ILE C CA 1
ATOM 3973 C C . ILE E 1 72 ? 16.015 -34.524 43.409 1.00 28.92 69 ILE C C 1
ATOM 3974 O O . ILE E 1 72 ? 15.719 -33.357 43.643 1.00 29.57 69 ILE C O 1
ATOM 3979 N N . SER E 1 73 ? 16.137 -34.998 42.173 1.00 29.46 70 SER C N 1
ATOM 3980 C CA . SER E 1 73 ? 16.042 -34.121 41.017 1.00 30.60 70 SER C CA 1
ATOM 3981 C C . SER E 1 73 ? 15.545 -34.834 39.763 1.00 31.14 70 SER C C 1
ATOM 3982 O O . SER E 1 73 ? 15.805 -36.014 39.551 1.00 31.53 70 SER C O 1
ATOM 3985 N N . LYS E 1 74 ? 14.813 -34.103 38.938 1.00 32.18 71 LYS C N 1
ATOM 3986 C CA . LYS E 1 74 ? 14.411 -34.569 37.618 1.00 32.97 71 LYS C CA 1
ATOM 3987 C C . LYS E 1 74 ? 15.345 -33.885 36.632 1.00 34.02 71 LYS C C 1
ATOM 3988 O O . LYS E 1 74 ? 15.154 -32.714 36.288 1.00 34.62 71 LYS C O 1
ATOM 3994 N N . ALA E 1 75 ? 16.373 -34.604 36.192 1.00 34.21 72 ALA C N 1
ATOM 3995 C CA . ALA E 1 75 ? 17.295 -34.059 35.200 1.00 35.11 72 ALA C CA 1
ATOM 3996 C C . ALA E 1 75 ? 16.527 -33.784 33.924 1.00 36.21 72 ALA C C 1
ATOM 3997 O O . ALA E 1 75 ? 16.649 -32.715 33.350 1.00 37.37 72 ALA C O 1
ATOM 3999 N N . SER E 1 76 ? 15.720 -34.758 33.508 1.00 36.24 73 SER C N 1
ATOM 4000 C CA . SER E 1 76 ? 14.911 -34.659 32.294 1.00 37.57 73 SER C CA 1
ATOM 4001 C C . SER E 1 76 ? 13.618 -35.441 32.489 1.00 37.34 73 SER C C 1
ATOM 4002 O O . SER E 1 76 ? 13.378 -36.006 33.558 1.00 36.58 73 SER C O 1
ATOM 4005 N N . SER E 1 77 ? 12.793 -35.492 31.453 1.00 38.49 74 SER C N 1
ATOM 4006 C CA . SER E 1 77 ? 11.511 -36.170 31.551 1.00 38.44 74 SER C CA 1
ATOM 4007 C C . SER E 1 77 ? 11.636 -37.692 31.719 1.00 37.60 74 SER C C 1
ATOM 4008 O O . SER E 1 77 ? 10.640 -38.362 32.054 1.00 37.85 74 SER C O 1
ATOM 4011 N N . THR E 1 78 ? 12.834 -38.234 31.493 1.00 37.12 75 THR C N 1
ATOM 4012 C CA . THR E 1 78 ? 13.065 -39.673 31.608 1.00 36.50 75 THR C CA 1
ATOM 4013 C C . THR E 1 78 ? 14.206 -40.065 32.556 1.00 35.42 75 THR C C 1
ATOM 4014 O O . THR E 1 78 ? 14.544 -41.241 32.655 1.00 34.68 75 THR C O 1
ATOM 4018 N N . THR E 1 79 ? 14.773 -39.104 33.280 1.00 35.43 76 THR C N 1
ATOM 4019 C CA . THR E 1 79 ? 15.914 -39.381 34.156 1.00 34.99 76 THR C CA 1
ATOM 4020 C C . THR E 1 79 ? 15.754 -38.704 35.515 1.00 34.65 76 THR C C 1
ATOM 4021 O O . THR E 1 79 ? 15.597 -37.479 35.583 1.00 35.49 76 THR C O 1
ATOM 4025 N N . VAL E 1 80 ? 15.806 -39.494 36.592 1.00 33.92 77 VAL C N 1
ATOM 4026 C CA . VAL E 1 80 ? 15.826 -38.926 37.950 1.00 33.74 77 VAL C CA 1
ATOM 4027 C C . VAL E 1 80 ? 17.227 -39.063 38.567 1.00 32.94 77 VAL C C 1
ATOM 4028 O O . VAL E 1 80 ? 18.040 -39.873 38.133 1.00 33.40 77 VAL C O 1
ATOM 4032 N N . THR E 1 81 ? 17.473 -38.270 39.600 1.00 32.38 78 THR C N 1
ATOM 4033 C CA . THR E 1 81 ? 18.777 -38.157 40.229 1.00 32.20 78 THR C CA 1
ATOM 4034 C C . THR E 1 81 ? 18.644 -38.154 41.758 1.00 31.68 78 THR C C 1
ATOM 4035 O O . THR E 1 81 ? 17.694 -37.590 42.321 1.00 30.74 78 THR C O 1
ATOM 4039 N N . LEU E 1 82 ? 19.573 -38.835 42.420 1.00 31.86 79 LEU C N 1
ATOM 4040 C CA . LEU E 1 82 ? 19.687 -38.771 43.873 1.00 31.57 79 LEU C CA 1
ATOM 4041 C C . LEU E 1 82 ? 21.105 -38.394 44.251 1.00 32.77 79 LEU C C 1
ATOM 4042 O O . LEU E 1 82 ? 22.022 -39.186 44.053 1.00 32.99 79 LEU C O 1
ATOM 4047 N N . GLN E 1 83 ? 21.272 -37.187 44.789 1.00 33.64 80 GLN C N 1
ATOM 4048 C CA . GLN E 1 83 ? 22.562 -36.715 45.274 1.00 34.84 80 GLN C CA 1
ATOM 4049 C C . GLN E 1 83 ? 22.705 -37.033 46.771 1.00 35.17 80 GLN C C 1
ATOM 4050 O O . GLN E 1 83 ? 21.877 -36.626 47.585 1.00 34.54 80 GLN C O 1
ATOM 4056 N N . MET E 1 84 ? 23.765 -37.779 47.107 1.00 36.09 81 MET C N 1
ATOM 4057 C CA . MET E 1 84 ? 24.039 -38.253 48.470 1.00 36.13 81 MET C CA 1
ATOM 4058 C C . MET E 1 84 ? 25.375 -37.694 48.951 1.00 36.17 81 MET C C 1
ATOM 4059 O O . MET E 1 84 ? 26.383 -37.915 48.293 1.00 36.49 81 MET C O 1
ATOM 4064 N N . THR E 1 85 ? 25.381 -36.980 50.081 1.00 35.67 82 THR C N 1
ATOM 4065 C CA . THR E 1 85 ? 26.564 -36.239 50.572 1.00 36.38 82 THR C CA 1
ATOM 4066 C C . THR E 1 85 ? 26.961 -36.655 52.052 1.00 36.32 82 THR C C 1
ATOM 4067 O O . THR E 1 85 ? 26.115 -37.133 52.797 1.00 35.43 82 THR C O 1
ATOM 4071 N N . SER E 1 86 A 28.210 -36.437 52.492 1.00 37.10 82 SER C N 1
ATOM 4072 C CA . SER E 1 86 A 28.722 -36.979 53.792 1.00 37.92 82 SER C CA 1
ATOM 4073 C C . SER E 1 86 A 28.096 -38.312 54.286 1.00 37.32 82 SER C C 1
ATOM 4074 O O . SER E 1 86 A 27.559 -38.435 55.404 1.00 37.66 82 SER C O 1
ATOM 4077 N N . LEU E 1 87 B 28.196 -39.308 53.417 1.00 36.32 82 LEU C N 1
ATOM 4078 C CA . LEU E 1 87 B 27.796 -40.698 53.692 1.00 35.99 82 LEU C CA 1
ATOM 4079 C C . LEU E 1 87 B 28.403 -41.257 54.973 1.00 37.04 82 LEU C C 1
ATOM 4080 O O . LEU E 1 87 B 29.518 -40.885 55.362 1.00 38.69 82 LEU C O 1
ATOM 4085 N N . THR E 1 88 ? 27.639 -42.113 55.643 1.00 36.54 83 THR C N 1
ATOM 4086 C CA . THR E 1 88 ? 28.105 -42.845 56.822 1.00 37.85 83 THR C CA 1
ATOM 4087 C C . THR E 1 88 ? 27.867 -44.325 56.588 1.00 37.38 83 THR C C 1
ATOM 4088 O O . THR E 1 88 ? 27.209 -44.694 55.616 1.00 36.33 83 THR C O 1
ATOM 4092 N N . VAL E 1 89 ? 28.388 -45.167 57.476 1.00 38.30 84 VAL C N 1
ATOM 4093 C CA . VAL E 1 89 ? 28.290 -46.625 57.305 1.00 38.20 84 VAL C CA 1
ATOM 4094 C C . VAL E 1 89 ? 26.831 -47.115 57.296 1.00 36.76 84 VAL C C 1
ATOM 4095 O O . VAL E 1 89 ? 26.489 -48.020 56.543 1.00 36.12 84 VAL C O 1
ATOM 4099 N N . ALA E 1 90 ? 25.985 -46.504 58.121 1.00 36.25 85 ALA C N 1
ATOM 4100 C CA . ALA E 1 90 ? 24.548 -46.810 58.145 1.00 35.01 85 ALA C CA 1
ATOM 4101 C C . ALA E 1 90 ? 23.808 -46.508 56.825 1.00 32.96 85 ALA C C 1
ATOM 4102 O O . ALA E 1 90 ? 22.659 -46.926 56.665 1.00 31.94 85 ALA C O 1
ATOM 4104 N N . ASP E 1 91 ? 24.438 -45.754 55.919 1.00 32.17 86 ASP C N 1
ATOM 4105 C CA . ASP E 1 91 ? 23.859 -45.473 54.608 1.00 30.65 86 ASP C CA 1
ATOM 4106 C C . ASP E 1 91 ? 24.127 -46.584 53.598 1.00 30.33 86 ASP C C 1
ATOM 4107 O O . ASP E 1 91 ? 23.760 -46.469 52.432 1.00 29.03 86 ASP C O 1
ATOM 4112 N N . THR E 1 92 ? 24.777 -47.652 54.048 1.00 31.40 87 THR C N 1
ATOM 4113 C CA . THR E 1 92 ? 25.038 -48.803 53.200 1.00 31.39 87 THR C CA 1
ATOM 4114 C C . THR E 1 92 ? 23.713 -49.480 52.897 1.00 30.38 87 THR C C 1
ATOM 4115 O O . THR E 1 92 ? 23.028 -49.912 53.819 1.00 30.81 87 THR C O 1
ATOM 4119 N N . ALA E 1 93 ? 23.354 -49.561 51.617 1.00 29.31 88 ALA C N 1
ATOM 4120 C CA . ALA E 1 93 ? 22.073 -50.146 51.206 1.00 28.37 88 ALA C CA 1
ATOM 4121 C C . ALA E 1 93 ? 21.954 -50.396 49.701 1.00 27.64 88 ALA C C 1
ATOM 4122 O O . ALA E 1 93 ? 22.759 -49.907 48.905 1.00 27.70 88 ALA C O 1
ATOM 4124 N N . THR E 1 94 ? 20.942 -51.191 49.351 1.00 27.03 89 THR C N 1
ATOM 4125 C CA . THR E 1 94 ? 20.435 -51.297 47.998 1.00 26.24 89 THR C CA 1
ATOM 4126 C C . THR E 1 94 ? 19.455 -50.150 47.814 1.00 25.58 89 THR C C 1
ATOM 4127 O O . THR E 1 94 ? 18.535 -50.020 48.609 1.00 25.20 89 THR C O 1
ATOM 4131 N N . TYR E 1 95 ? 19.664 -49.328 46.776 1.00 25.74 90 TYR C N 1
ATOM 4132 C CA . TYR E 1 95 ? 18.830 -48.140 46.491 1.00 25.29 90 TYR C CA 1
ATOM 4133 C C . TYR E 1 95 ? 17.910 -48.367 45.299 1.00 25.38 90 TYR C C 1
ATOM 4134 O O . TYR E 1 95 ? 18.375 -48.758 44.212 1.00 25.60 90 TYR C O 1
ATOM 4143 N N . PHE E 1 96 ? 16.616 -48.081 45.500 1.00 25.39 91 PHE C N 1
ATOM 4144 C CA . PHE E 1 96 ? 15.568 -48.327 44.499 1.00 25.37 91 PHE C CA 1
ATOM 4145 C C . PHE E 1 96 ? 14.957 -47.055 43.917 1.00 25.94 91 PHE C C 1
ATOM 4146 O O . PHE E 1 96 ? 14.768 -46.052 44.609 1.00 25.95 91 PHE C O 1
ATOM 4154 N N . CYS E 1 97 ? 14.601 -47.142 42.647 1.00 26.99 92 CYS C N 1
ATOM 4155 C CA . CYS E 1 97 ? 13.796 -46.154 41.969 1.00 28.23 92 CYS C CA 1
ATOM 4156 C C . CYS E 1 97 ? 12.400 -46.751 41.728 1.00 28.26 92 CYS C C 1
ATOM 4157 O O . CYS E 1 97 ? 12.278 -47.857 41.195 1.00 28.54 92 CYS C O 1
ATOM 4160 N N . ALA E 1 98 ? 11.343 -46.038 42.101 1.00 28.04 93 ALA C N 1
ATOM 4161 C CA . ALA E 1 98 ? 9.989 -46.601 42.015 1.00 27.99 93 ALA C CA 1
ATOM 4162 C C . ALA E 1 98 ? 8.929 -45.585 41.614 1.00 28.51 93 ALA C C 1
ATOM 4163 O O . ALA E 1 98 ? 8.859 -44.474 42.171 1.00 29.27 93 ALA C O 1
ATOM 4165 N N . ARG E 1 99 ? 8.082 -45.981 40.670 1.00 28.25 94 ARG C N 1
ATOM 4166 C CA . ARG E 1 99 ? 7.106 -45.077 40.100 1.00 28.68 94 ARG C CA 1
ATOM 4167 C C . ARG E 1 99 ? 5.773 -45.171 40.832 1.00 28.76 94 ARG C C 1
ATOM 4168 O O . ARG E 1 99 ? 5.218 -46.261 41.011 1.00 28.73 94 ARG C O 1
ATOM 4176 N N . ASP E 1 100 ? 5.273 -44.020 41.263 1.00 29.12 95 ASP C N 1
ATOM 4177 C CA . ASP E 1 100 ? 3.932 -43.918 41.823 1.00 29.91 95 ASP C CA 1
ATOM 4178 C C . ASP E 1 100 ? 2.977 -43.992 40.647 1.00 30.65 95 ASP C C 1
ATOM 4179 O O . ASP E 1 100 ? 2.690 -42.978 40.012 1.00 31.78 95 ASP C O 1
ATOM 4184 N N . GLY E 1 101 ? 2.516 -45.201 40.342 1.00 30.38 96 GLY C N 1
ATOM 4185 C CA . GLY E 1 101 ? 1.613 -45.416 39.218 1.00 31.12 96 GLY C CA 1
ATOM 4186 C C . GLY E 1 101 ? 0.230 -44.859 39.479 1.00 31.84 96 GLY C C 1
ATOM 4187 O O . GLY E 1 101 ? -0.270 -44.039 38.718 1.00 32.83 96 GLY C O 1
ATOM 4188 N N . ILE E 1 102 ? -0.374 -45.292 40.578 1.00 31.44 97 ILE C N 1
ATOM 4189 C CA . ILE E 1 102 ? -1.736 -44.860 40.929 1.00 32.07 97 ILE C CA 1
ATOM 4190 C C . ILE E 1 102 ? -1.861 -44.751 42.457 1.00 31.32 97 ILE C C 1
ATOM 4191 O O . ILE E 1 102 ? -1.585 -45.713 43.192 1.00 30.09 97 ILE C O 1
ATOM 4196 N N . ASN E 1 103 ? -2.223 -43.545 42.897 1.00 31.58 98 ASN C N 1
ATOM 4197 C CA . ASN E 1 103 ? -2.645 -43.252 44.267 1.00 31.35 98 ASN C CA 1
ATOM 4198 C C . ASN E 1 103 ? -1.804 -43.917 45.361 1.00 30.38 98 ASN C C 1
ATOM 4199 O O . ASN E 1 103 ? -2.354 -44.442 46.322 1.00 30.01 98 ASN C O 1
ATOM 4204 N N . GLY E 1 104 ? -0.471 -43.907 45.197 1.00 30.01 99 GLY C N 1
ATOM 4205 C CA . GLY E 1 104 ? 0.467 -44.408 46.226 1.00 29.57 99 GLY C CA 1
ATOM 4206 C C . GLY E 1 104 ? 1.054 -45.803 46.022 1.00 29.48 99 GLY C C 1
ATOM 4207 O O . GLY E 1 104 ? 1.999 -46.205 46.723 1.00 29.53 99 GLY C O 1
ATOM 4208 N N . GLY E 1 105 ? 0.498 -46.560 45.085 1.00 29.95 100 GLY C N 1
ATOM 4209 C CA . GLY E 1 105 ? 1.024 -47.872 44.757 1.00 29.94 100 GLY C CA 1
ATOM 4210 C C . GLY E 1 105 ? 2.260 -47.767 43.883 1.00 29.91 100 GLY C C 1
ATOM 4211 O O . GLY E 1 105 ? 2.181 -47.302 42.733 1.00 30.38 100 GLY C O 1
ATOM 4212 N N . TYR E 1 106 A 3.404 -48.192 44.420 1.00 29.72 100 TYR C N 1
ATOM 4213 C CA . TYR E 1 106 A 4.629 -48.268 43.627 1.00 29.65 100 TYR C CA 1
ATOM 4214 C C . TYR E 1 106 A 4.560 -49.476 42.695 1.00 30.22 100 TYR C C 1
ATOM 4215 O O . TYR E 1 106 A 5.084 -50.564 42.945 1.00 30.83 100 TYR C O 1
ATOM 4224 N N . ASP E 1 107 ? 3.837 -49.215 41.621 1.00 30.87 101 ASP C N 1
ATOM 4225 C CA . ASP E 1 107 ? 3.572 -50.092 40.511 1.00 31.25 101 ASP C CA 1
ATOM 4226 C C . ASP E 1 107 ? 4.851 -50.742 39.948 1.00 30.78 101 ASP C C 1
ATOM 4227 O O . ASP E 1 107 ? 4.879 -51.938 39.683 1.00 30.85 101 ASP C O 1
ATOM 4232 N N . ILE E 1 108 ? 5.920 -49.973 39.802 1.00 30.36 102 ILE C N 1
ATOM 4233 C CA . ILE E 1 108 ? 7.114 -50.481 39.129 1.00 30.44 102 ILE C CA 1
ATOM 4234 C C . ILE E 1 108 ? 8.405 -50.052 39.823 1.00 29.56 102 ILE C C 1
ATOM 4235 O O . ILE E 1 108 ? 8.517 -48.949 40.338 1.00 29.39 102 ILE C O 1
ATOM 4240 N N . TRP E 1 109 ? 9.354 -50.981 39.864 1.00 28.83 103 TRP C N 1
ATOM 4241 C CA . TRP E 1 109 ? 10.598 -50.835 40.608 1.00 27.68 103 TRP C CA 1
ATOM 4242 C C . TRP E 1 109 ? 11.779 -51.146 39.710 1.00 27.38 103 TRP C C 1
ATOM 4243 O O . TRP E 1 109 ? 11.645 -51.910 38.780 1.00 27.89 103 TRP C O 1
ATOM 4254 N N . GLY E 1 110 ? 12.943 -50.590 40.001 1.00 27.05 104 GLY C N 1
ATOM 4255 C CA . GLY E 1 110 ? 14.168 -51.061 39.346 1.00 27.55 104 GLY C CA 1
ATOM 4256 C C . GLY E 1 110 ? 14.726 -52.288 40.057 1.00 27.33 104 GLY C C 1
ATOM 4257 O O . GLY E 1 110 ? 14.112 -52.791 41.000 1.00 26.84 104 GLY C O 1
ATOM 4258 N N . PRO E 1 111 ? 15.889 -52.789 39.612 1.00 27.56 105 PRO C N 1
ATOM 4259 C CA . PRO E 1 111 ? 16.532 -53.869 40.368 1.00 27.99 105 PRO C CA 1
ATOM 4260 C C . PRO E 1 111 ? 17.231 -53.344 41.619 1.00 28.17 105 PRO C C 1
ATOM 4261 O O . PRO E 1 111 ? 17.274 -54.037 42.630 1.00 28.44 105 PRO C O 1
ATOM 4265 N N . GLY E 1 112 ? 17.771 -52.132 41.526 1.00 28.40 106 GLY C N 1
ATOM 4266 C CA . GLY E 1 112 ? 18.512 -51.496 42.604 1.00 28.57 106 GLY C CA 1
ATOM 4267 C C . GLY E 1 112 ? 20.018 -51.487 42.364 1.00 29.59 106 GLY C C 1
ATOM 4268 O O . GLY E 1 112 ? 20.544 -52.312 41.620 1.00 29.57 106 GLY C O 1
ATOM 4269 N N . THR E 1 113 ? 20.707 -50.537 42.997 1.00 30.39 107 THR C N 1
ATOM 4270 C CA . THR E 1 113 ? 22.175 -50.504 42.998 1.00 31.94 107 THR C CA 1
ATOM 4271 C C . THR E 1 113 ? 22.719 -50.515 44.408 1.00 32.86 107 THR C C 1
ATOM 4272 O O . THR E 1 113 ? 22.117 -49.953 45.326 1.00 32.39 107 THR C O 1
ATOM 4276 N N . LEU E 1 114 ? 23.873 -51.150 44.575 1.00 34.73 108 LEU C N 1
ATOM 4277 C CA . LEU E 1 114 ? 24.461 -51.282 45.891 1.00 36.20 108 LEU C CA 1
ATOM 4278 C C . LEU E 1 114 ? 25.338 -50.068 46.124 1.00 36.68 108 LEU C C 1
ATOM 4279 O O . LEU E 1 114 ? 26.150 -49.699 45.273 1.00 37.21 108 LEU C O 1
ATOM 4284 N N . VAL E 1 115 ? 25.154 -49.448 47.278 1.00 36.60 109 VAL C N 1
ATOM 4285 C CA . VAL E 1 115 ? 26.072 -48.445 47.745 1.00 37.36 109 VAL C CA 1
ATOM 4286 C C . VAL E 1 115 ? 26.619 -48.978 49.060 1.00 38.14 109 VAL C C 1
ATOM 4287 O O . VAL E 1 115 ? 25.856 -49.330 49.959 1.00 38.53 109 VAL C O 1
ATOM 4291 N N . THR E 1 116 ? 27.940 -49.066 49.155 1.00 38.73 110 THR C N 1
ATOM 4292 C CA . THR E 1 116 ? 28.588 -49.528 50.368 1.00 39.33 110 THR C CA 1
ATOM 4293 C C . THR E 1 116 ? 29.531 -48.451 50.860 1.00 39.52 110 THR C C 1
ATOM 4294 O O . THR E 1 116 ? 30.299 -47.881 50.088 1.00 40.15 110 THR C O 1
ATOM 4298 N N . VAL E 1 117 ? 29.429 -48.152 52.147 1.00 39.17 111 VAL C N 1
ATOM 4299 C CA . VAL E 1 117 ? 30.269 -47.161 52.789 1.00 39.45 111 VAL C CA 1
ATOM 4300 C C . VAL E 1 117 ? 31.135 -47.917 53.795 1.00 40.96 111 VAL C C 1
ATOM 4301 O O . VAL E 1 117 ? 30.604 -48.581 54.694 1.00 41.31 111 VAL C O 1
ATOM 4305 N N . SER E 1 118 ? 32.455 -47.852 53.633 1.00 41.75 112 SER C N 1
ATOM 4306 C CA . SER E 1 118 ? 33.349 -48.608 54.505 1.00 43.51 112 SER C CA 1
ATOM 4307 C C . SER E 1 118 ? 34.790 -48.118 54.457 1.00 45.17 112 SER C C 1
ATOM 4308 O O . SER E 1 118 ? 35.116 -47.177 53.735 1.00 44.81 112 SER C O 1
ATOM 4311 N N . SER E 1 119 ? 35.642 -48.779 55.239 1.00 47.19 113 SER C N 1
ATOM 4312 C CA . SER E 1 119 ? 37.089 -48.609 55.184 1.00 49.02 113 SER C CA 1
ATOM 4313 C C . SER E 1 119 ? 37.770 -49.980 55.283 1.00 50.83 113 SER C C 1
ATOM 4314 O O . SER E 1 119 ? 37.804 -50.752 54.321 1.00 50.25 113 SER C O 1
ATOM 4317 N N . LEU F 2 1 ? 5.686 -39.275 62.666 1.00 45.49 2 LEU D N 1
ATOM 4318 C CA . LEU F 2 1 ? 4.957 -40.192 61.743 1.00 45.46 2 LEU D CA 1
ATOM 4319 C C . LEU F 2 1 ? 5.652 -41.554 61.603 1.00 46.96 2 LEU D C 1
ATOM 4320 O O . LEU F 2 1 ? 6.759 -41.636 61.052 1.00 47.60 2 LEU D O 1
ATOM 4325 N N . VAL F 2 2 ? 4.979 -42.615 62.063 1.00 48.33 3 VAL D N 1
ATOM 4326 C CA . VAL F 2 2 ? 5.448 -44.010 61.887 1.00 47.41 3 VAL D CA 1
ATOM 4327 C C . VAL F 2 2 ? 4.333 -44.986 61.528 1.00 45.84 3 VAL D C 1
ATOM 4328 O O . VAL F 2 2 ? 3.158 -44.727 61.772 1.00 46.74 3 VAL D O 1
ATOM 4332 N N . MET F 2 3 ? 4.721 -46.123 60.960 1.00 44.08 4 MET D N 1
ATOM 4333 C CA . MET F 2 3 ? 3.804 -47.243 60.760 1.00 44.19 4 MET D CA 1
ATOM 4334 C C . MET F 2 3 ? 4.364 -48.480 61.447 1.00 42.88 4 MET D C 1
ATOM 4335 O O . MET F 2 3 ? 5.579 -48.601 61.621 1.00 42.35 4 MET D O 1
ATOM 4340 N N . THR F 2 4 ? 3.482 -49.396 61.839 1.00 41.79 5 THR D N 1
ATOM 4341 C CA . THR F 2 4 ? 3.915 -50.625 62.504 1.00 41.40 5 THR D CA 1
ATOM 4342 C C . THR F 2 4 ? 3.187 -51.850 61.975 1.00 40.94 5 THR D C 1
ATOM 4343 O O . THR F 2 4 ? 2.050 -51.777 61.502 1.00 41.36 5 THR D O 1
ATOM 4347 N N . GLN F 2 5 ? 3.868 -52.985 62.056 1.00 41.48 6 GLN D N 1
ATOM 4348 C CA . GLN F 2 5 ? 3.404 -54.191 61.399 1.00 41.96 6 GLN D CA 1
ATOM 4349 C C . GLN F 2 5 ? 3.714 -55.565 62.052 1.00 43.92 6 GLN D C 1
ATOM 4350 O O . GLN F 2 5 ? 4.739 -56.171 61.759 1.00 43.85 6 GLN D O 1
ATOM 4356 N N . THR F 2 6 ? 2.802 -56.091 62.882 1.00 47.03 7 THR D N 1
ATOM 4357 C CA . THR F 2 6 ? 2.985 -57.426 63.510 1.00 50.66 7 THR D CA 1
ATOM 4358 C C . THR F 2 6 ? 4.471 -57.712 63.960 1.00 52.00 7 THR D C 1
ATOM 4359 O O . THR F 2 6 ? 5.131 -56.908 64.650 1.00 51.17 7 THR D O 1
ATOM 4363 N N . GLU F 2 7 ? 4.960 -58.883 63.571 1.00 55.05 8 GLU D N 1
ATOM 4364 C CA . GLU F 2 7 ? 6.375 -59.293 63.684 1.00 55.80 8 GLU D CA 1
ATOM 4365 C C . GLU F 2 7 ? 6.426 -60.530 62.806 1.00 53.79 8 GLU D C 1
ATOM 4366 O O . GLU F 2 7 ? 5.421 -60.809 62.160 1.00 52.29 8 GLU D O 1
ATOM 4372 N N . SER F 2 8 ? 7.513 -61.306 62.811 1.00 52.68 9 SER D N 1
ATOM 4373 C CA . SER F 2 8 ? 7.796 -62.257 61.717 1.00 51.70 9 SER D CA 1
ATOM 4374 C C . SER F 2 8 ? 7.380 -63.713 62.007 1.00 51.80 9 SER D C 1
ATOM 4375 O O . SER F 2 8 ? 8.248 -64.513 62.384 1.00 48.08 9 SER D O 1
ATOM 4378 N N . PRO F 2 9 ? 6.056 -64.037 61.794 1.00 52.23 10 PRO D N 1
ATOM 4379 C CA . PRO F 2 9 ? 5.272 -65.232 62.177 1.00 52.12 10 PRO D CA 1
ATOM 4380 C C . PRO F 2 9 ? 4.974 -66.296 61.098 1.00 48.94 10 PRO D C 1
ATOM 4381 O O . PRO F 2 9 ? 5.387 -66.129 59.966 1.00 48.42 10 PRO D O 1
ATOM 4385 N N . VAL F 2 10 ? 4.149 -67.305 61.429 1.00 45.33 11 VAL D N 1
ATOM 4386 C CA . VAL F 2 10 ? 4.103 -68.565 60.681 1.00 42.43 11 VAL D CA 1
ATOM 4387 C C . VAL F 2 10 ? 2.681 -69.098 60.413 1.00 40.49 11 VAL D C 1
ATOM 4388 O O . VAL F 2 10 ? 1.765 -68.813 61.177 1.00 41.22 11 VAL D O 1
ATOM 4392 N N . SER F 2 11 ? 2.499 -69.878 59.341 1.00 38.29 12 SER D N 1
ATOM 4393 C CA . SER F 2 11 ? 1.163 -70.393 58.988 1.00 37.56 12 SER D CA 1
ATOM 4394 C C . SER F 2 11 ? 1.126 -71.590 58.020 1.00 36.26 12 SER D C 1
ATOM 4395 O O . SER F 2 11 ? 2.032 -71.792 57.227 1.00 34.83 12 SER D O 1
ATOM 4398 N N . ALA F 2 12 ? 0.029 -72.342 58.077 1.00 36.04 13 ALA D N 1
ATOM 4399 C CA . ALA F 2 12 ? -0.073 -73.653 57.428 1.00 36.29 13 ALA D CA 1
ATOM 4400 C C . ALA F 2 12 ? -0.453 -73.578 55.944 1.00 36.21 13 ALA D C 1
ATOM 4401 O O . ALA F 2 12 ? -1.196 -72.693 55.532 1.00 36.60 13 ALA D O 1
ATOM 4403 N N . ALA F 2 13 ? 0.061 -74.535 55.170 1.00 35.87 14 ALA D N 1
ATOM 4404 C CA . ALA F 2 13 ? -0.094 -74.582 53.710 1.00 36.00 14 ALA D CA 1
ATOM 4405 C C . ALA F 2 13 ? -1.532 -74.528 53.256 1.00 35.87 14 ALA D C 1
ATOM 4406 O O . ALA F 2 13 ? -2.423 -74.870 54.011 1.00 35.31 14 ALA D O 1
ATOM 4408 N N . GLY F 2 15 ? -4.057 -74.295 52.120 1.00 37.77 16 GLY D N 1
ATOM 4409 C CA . GLY F 2 15 ? -5.411 -73.825 52.365 1.00 39.13 16 GLY D CA 1
ATOM 4410 C C . GLY F 2 15 ? -5.583 -72.930 53.580 1.00 38.68 16 GLY D C 1
ATOM 4411 O O . GLY F 2 15 ? -6.709 -72.591 53.947 1.00 40.37 16 GLY D O 1
ATOM 4412 N N . GLY F 2 16 ? -4.483 -72.553 54.222 1.00 37.67 17 GLY D N 1
ATOM 4413 C CA . GLY F 2 16 ? -4.548 -71.768 55.454 1.00 37.41 17 GLY D CA 1
ATOM 4414 C C . GLY F 2 16 ? -4.866 -70.319 55.146 1.00 36.99 17 GLY D C 1
ATOM 4415 O O . GLY F 2 16 ? -4.927 -69.925 53.982 1.00 36.90 17 GLY D O 1
ATOM 4416 N N . THR F 2 17 ? -5.097 -69.536 56.191 1.00 36.84 18 THR D N 1
ATOM 4417 C CA . THR F 2 17 ? -5.391 -68.117 56.043 1.00 37.25 18 THR D CA 1
ATOM 4418 C C . THR F 2 17 ? -4.489 -67.369 57.006 1.00 36.70 18 THR D C 1
ATOM 4419 O O . THR F 2 17 ? -4.211 -67.872 58.101 1.00 37.21 18 THR D O 1
ATOM 4423 N N . VAL F 2 18 ? -4.010 -66.194 56.603 1.00 36.08 19 VAL D N 1
ATOM 4424 C CA . VAL F 2 18 ? -3.320 -65.289 57.537 1.00 35.78 19 VAL D CA 1
ATOM 4425 C C . VAL F 2 18 ? -3.815 -63.880 57.359 1.00 35.47 19 VAL D C 1
ATOM 4426 O O . VAL F 2 18 ? -4.212 -63.478 56.268 1.00 34.60 19 VAL D O 1
ATOM 4430 N N . THR F 2 19 ? -3.776 -63.145 58.461 1.00 35.83 20 THR D N 1
ATOM 4431 C CA . THR F 2 19 ? -4.169 -61.758 58.499 1.00 36.51 20 THR D CA 1
ATOM 4432 C C . THR F 2 19 ? -2.981 -60.976 59.019 1.00 36.08 20 THR D C 1
ATOM 4433 O O . THR F 2 19 ? -2.448 -61.287 60.082 1.00 35.86 20 THR D O 1
ATOM 4437 N N . ILE F 2 20 ? -2.555 -59.981 58.244 1.00 36.42 21 ILE D N 1
ATOM 4438 C CA . ILE F 2 20 ? -1.419 -59.134 58.592 1.00 36.00 21 ILE D CA 1
ATOM 4439 C C . ILE F 2 20 ? -1.948 -57.740 58.932 1.00 36.46 21 ILE D C 1
ATOM 4440 O O . ILE F 2 20 ? -2.623 -57.109 58.105 1.00 36.28 21 ILE D O 1
ATOM 4445 N N . LYS F 2 21 ? -1.654 -57.268 60.142 1.00 36.50 22 LYS D N 1
ATOM 4446 C CA . LYS F 2 21 ? -2.205 -55.997 60.625 1.00 37.28 22 LYS D CA 1
ATOM 4447 C C . LYS F 2 21 ? -1.259 -54.825 60.455 1.00 36.10 22 LYS D C 1
ATOM 4448 O O . LYS F 2 21 ? -0.061 -54.960 60.686 1.00 34.06 22 LYS D O 1
ATOM 4454 N N . CYS F 2 22 ? -1.826 -53.682 60.049 1.00 36.81 23 CYS D N 1
ATOM 4455 C CA . CYS F 2 22 ? -1.059 -52.458 59.816 1.00 36.68 23 CYS D CA 1
ATOM 4456 C C . CYS F 2 22 ? -1.661 -51.215 60.471 1.00 37.42 23 CYS D C 1
ATOM 4457 O O . CYS F 2 22 ? -2.858 -50.957 60.359 1.00 38.58 23 CYS D O 1
ATOM 4460 N N . GLN F 2 23 ? -0.811 -50.459 61.168 1.00 36.84 24 GLN D N 1
ATOM 4461 C CA . GLN F 2 23 ? -1.223 -49.253 61.888 1.00 36.85 24 GLN D CA 1
ATOM 4462 C C . GLN F 2 23 ? -0.442 -48.062 61.385 1.00 35.44 24 GLN D C 1
ATOM 4463 O O . GLN F 2 23 ? 0.716 -48.216 61.022 1.00 36.19 24 GLN D O 1
ATOM 4469 N N . SER F 2 24 ? -1.054 -46.883 61.388 1.00 34.44 25 SER D N 1
ATOM 4470 C CA . SER F 2 24 ? -0.320 -45.646 61.149 1.00 33.56 25 SER D CA 1
ATOM 4471 C C . SER F 2 24 ? -0.698 -44.594 62.188 1.00 34.46 25 SER D C 1
ATOM 4472 O O . SER F 2 24 ? -1.865 -44.467 62.556 1.00 34.61 25 SER D O 1
ATOM 4475 N N . SER F 2 25 ? 0.300 -43.840 62.650 1.00 34.44 26 SER D N 1
ATOM 4476 C CA . SER F 2 25 ? 0.111 -42.870 63.727 1.00 35.77 26 SER D CA 1
ATOM 4477 C C . SER F 2 25 ? -0.722 -41.664 63.297 1.00 36.16 26 SER D C 1
ATOM 4478 O O . SER F 2 25 ? -1.458 -41.101 64.095 1.00 37.86 26 SER D O 1
ATOM 4481 N N . GLN F 2 26 ? -0.581 -41.264 62.041 1.00 35.26 27 GLN D N 1
ATOM 4482 C CA . GLN F 2 26 ? -1.433 -40.260 61.427 1.00 35.49 27 GLN D CA 1
ATOM 4483 C C . GLN F 2 26 ? -2.407 -40.974 60.513 1.00 35.31 27 GLN D C 1
ATOM 4484 O O . GLN F 2 26 ? -2.094 -42.046 60.017 1.00 34.28 27 GLN D O 1
ATOM 4490 N N . SER F 2 27 A -3.579 -40.384 60.279 1.00 35.98 27 SER D N 1
ATOM 4491 C CA . SER F 2 27 A -4.544 -40.946 59.324 1.00 35.50 27 SER D CA 1
ATOM 4492 C C . SER F 2 27 A -4.067 -40.653 57.898 1.00 34.02 27 SER D C 1
ATOM 4493 O O . SER F 2 27 A -3.629 -39.534 57.605 1.00 33.71 27 SER D O 1
ATOM 4496 N N . VAL F 2 28 ? -4.154 -41.649 57.015 1.00 32.53 28 VAL D N 1
ATOM 4497 C CA . VAL F 2 28 ? -3.585 -41.503 55.678 1.00 31.14 28 VAL D CA 1
ATOM 4498 C C . VAL F 2 28 ? -4.304 -40.433 54.867 1.00 31.24 28 VAL D C 1
ATOM 4499 O O . VAL F 2 28 ? -5.445 -40.067 55.169 1.00 31.79 28 VAL D O 1
ATOM 4503 N N . TYR F 2 29 ? -3.600 -39.915 53.861 1.00 29.98 29 TYR D N 1
ATOM 4504 C CA . TYR F 2 29 ? -4.169 -38.934 52.931 1.00 30.11 29 TYR D CA 1
ATOM 4505 C C . TYR F 2 29 ? -4.861 -39.661 51.796 1.00 30.25 29 TYR D C 1
ATOM 4506 O O . TYR F 2 29 ? -4.339 -40.646 51.268 1.00 29.15 29 TYR D O 1
ATOM 4515 N N . ASN F 2 30 ? -6.042 -39.178 51.425 1.00 31.43 30 ASN D N 1
ATOM 4516 C CA . ASN F 2 30 ? -6.870 -39.878 50.446 1.00 32.10 30 ASN D CA 1
ATOM 4517 C C . ASN F 2 30 ? -7.088 -41.287 51.026 1.00 32.03 30 ASN D C 1
ATOM 4518 O O . ASN F 2 30 ? -7.338 -41.418 52.239 1.00 32.45 30 ASN D O 1
ATOM 4523 N N . ASN F 2 31 ? -7.003 -42.333 50.216 1.00 31.47 31 ASN D N 1
ATOM 4524 C CA . ASN F 2 31 ? -7.102 -43.685 50.754 1.00 31.16 31 ASN D CA 1
ATOM 4525 C C . ASN F 2 31 ? -5.795 -44.350 50.437 1.00 29.58 31 ASN D C 1
ATOM 4526 O O . ASN F 2 31 ? -5.758 -45.522 50.073 1.00 29.51 31 ASN D O 1
ATOM 4531 N N . ARG F 2 32 ? -4.712 -43.583 50.583 1.00 28.41 32 ARG D N 1
ATOM 4532 C CA . ARG F 2 32 ? -3.402 -43.993 50.100 1.00 26.70 32 ARG D CA 1
ATOM 4533 C C . ARG F 2 32 ? -2.755 -44.968 51.063 1.00 25.86 32 ARG D C 1
ATOM 4534 O O . ARG F 2 32 ? -1.903 -44.588 51.862 1.00 25.92 32 ARG D O 1
ATOM 4542 N N . LEU F 2 33 ? -3.163 -46.231 50.977 1.00 25.75 33 LEU D N 1
ATOM 4543 C CA . LEU F 2 33 ? -2.423 -47.329 51.590 1.00 24.63 33 LEU D CA 1
ATOM 4544 C C . LEU F 2 33 ? -2.340 -48.531 50.643 1.00 24.02 33 LEU D C 1
ATOM 4545 O O . LEU F 2 33 ? -3.356 -48.991 50.100 1.00 24.14 33 LEU D O 1
ATOM 4550 N N . ALA F 2 34 ? -1.113 -49.034 50.488 1.00 22.67 34 ALA D N 1
ATOM 4551 C CA . ALA F 2 34 ? -0.782 -50.048 49.503 1.00 22.15 34 ALA D CA 1
ATOM 4552 C C . ALA F 2 34 ? 0.070 -51.167 50.120 1.00 21.30 34 ALA D C 1
ATOM 4553 O O . ALA F 2 34 ? 0.684 -50.996 51.180 1.00 20.72 34 ALA D O 1
ATOM 4555 N N . TRP F 2 35 ? 0.089 -52.319 49.456 1.00 21.01 35 TRP D N 1
ATOM 4556 C CA . TRP F 2 35 ? 0.718 -53.502 50.022 1.00 20.65 35 TRP D CA 1
ATOM 4557 C C . TRP F 2 35 ? 1.693 -54.118 49.028 1.00 20.37 35 TRP D C 1
ATOM 4558 O O . TRP F 2 35 ? 1.439 -54.114 47.813 1.00 21.01 35 TRP D O 1
ATOM 4569 N N . TYR F 2 36 ? 2.805 -54.638 49.546 1.00 19.59 36 TYR D N 1
ATOM 4570 C CA . TYR F 2 36 ? 3.847 -55.230 48.702 1.00 19.27 36 TYR D CA 1
ATOM 4571 C C . TYR F 2 36 ? 4.310 -56.549 49.281 1.00 18.69 36 TYR D C 1
ATOM 4572 O O . TYR F 2 36 ? 4.253 -56.728 50.489 1.00 18.48 36 TYR D O 1
ATOM 4581 N N . GLN F 2 37 ? 4.752 -57.472 48.425 1.00 18.43 37 GLN D N 1
ATOM 4582 C CA . GLN F 2 37 ? 5.540 -58.629 48.891 1.00 17.97 37 GLN D CA 1
ATOM 4583 C C . GLN F 2 37 ? 6.938 -58.551 48.278 1.00 17.80 37 GLN D C 1
ATOM 4584 O O . GLN F 2 37 ? 7.080 -58.171 47.126 1.00 17.97 37 GLN D O 1
ATOM 4590 N N . GLN F 2 38 ? 7.960 -58.901 49.057 1.00 17.64 38 GLN D N 1
ATOM 4591 C CA . GLN F 2 38 ? 9.327 -58.997 48.552 1.00 17.61 38 GLN D CA 1
ATOM 4592 C C . GLN F 2 38 ? 9.904 -60.368 48.869 1.00 17.87 38 GLN D C 1
ATOM 4593 O O . GLN F 2 38 ? 10.086 -60.707 50.044 1.00 18.10 38 GLN D O 1
ATOM 4599 N N . LYS F 2 39 ? 10.168 -61.159 47.832 1.00 18.17 39 LYS D N 1
ATOM 4600 C CA . LYS F 2 39 ? 10.868 -62.442 47.998 1.00 18.35 39 LYS D CA 1
ATOM 4601 C C . LYS F 2 39 ? 12.364 -62.174 47.990 1.00 18.45 39 LYS D C 1
ATOM 4602 O O . LYS F 2 39 ? 12.812 -61.236 47.335 1.00 18.58 39 LYS D O 1
ATOM 4608 N N . PRO F 2 40 ? 13.149 -62.971 48.723 1.00 18.45 40 PRO D N 1
ATOM 4609 C CA . PRO F 2 40 ? 14.563 -62.621 48.870 1.00 18.69 40 PRO D CA 1
ATOM 4610 C C . PRO F 2 40 ? 15.303 -62.626 47.534 1.00 19.07 40 PRO D C 1
ATOM 4611 O O . PRO F 2 40 ? 14.999 -63.433 46.669 1.00 19.74 40 PRO D O 1
ATOM 4615 N N . GLY F 2 41 ? 16.248 -61.719 47.346 1.00 18.87 41 GLY D N 1
ATOM 4616 C CA . GLY F 2 41 ? 16.924 -61.583 46.057 1.00 19.06 41 GLY D CA 1
ATOM 4617 C C . GLY F 2 41 ? 16.078 -60.944 44.959 1.00 18.39 41 GLY D C 1
ATOM 4618 O O . GLY F 2 41 ? 16.480 -60.950 43.803 1.00 19.16 41 GLY D O 1
ATOM 4619 N N . GLN F 2 42 ? 14.936 -60.361 45.315 1.00 17.09 42 GLN D N 1
ATOM 4620 C CA . GLN F 2 42 ? 14.016 -59.768 44.340 1.00 16.59 42 GLN D CA 1
ATOM 4621 C C . GLN F 2 42 ? 13.557 -58.385 44.791 1.00 15.58 42 GLN D C 1
ATOM 4622 O O . GLN F 2 42 ? 13.575 -58.072 45.978 1.00 15.13 42 GLN D O 1
ATOM 4628 N N . ARG F 2 43 ? 13.147 -57.571 43.824 1.00 15.21 43 ARG D N 1
ATOM 4629 C CA . ARG F 2 43 ? 12.571 -56.268 44.094 1.00 14.46 43 ARG D CA 1
ATOM 4630 C C . ARG F 2 43 ? 11.132 -56.446 44.611 1.00 13.83 43 ARG D C 1
ATOM 4631 O O . ARG F 2 43 ? 10.491 -57.466 44.326 1.00 14.03 43 ARG D O 1
ATOM 4639 N N . PRO F 2 44 ? 10.622 -55.465 45.369 1.00 13.11 44 PRO D N 1
ATOM 4640 C CA . PRO F 2 44 ? 9.221 -55.466 45.793 1.00 12.78 44 PRO D CA 1
ATOM 4641 C C . PRO F 2 44 ? 8.200 -55.615 44.653 1.00 13.10 44 PRO D C 1
ATOM 4642 O O . PRO F 2 44 ? 8.433 -55.173 43.505 1.00 13.44 44 PRO D O 1
ATOM 4646 N N . LYS F 2 45 ? 7.063 -56.214 44.969 1.00 13.05 45 LYS D N 1
ATOM 4647 C CA . LYS F 2 45 ? 5.982 -56.363 44.000 1.00 13.58 45 LYS D CA 1
ATOM 4648 C C . LYS F 2 45 ? 4.684 -55.861 44.595 1.00 13.51 45 LYS D C 1
ATOM 4649 O O . LYS F 2 45 ? 4.342 -56.214 45.738 1.00 13.30 45 LYS D O 1
ATOM 4655 N N . LEU F 2 46 ? 3.978 -55.031 43.826 1.00 13.85 46 LEU D N 1
ATOM 4656 C CA . LEU F 2 46 ? 2.772 -54.361 44.305 1.00 13.98 46 LEU D CA 1
ATOM 4657 C C . LEU F 2 46 ? 1.637 -55.336 44.301 1.00 14.62 46 LEU D C 1
ATOM 4658 O O . LEU F 2 46 ? 1.411 -56.034 43.320 1.00 15.31 46 LEU D O 1
ATOM 4663 N N . LEU F 2 47 ? 0.895 -55.349 45.397 1.00 14.57 47 LEU D N 1
ATOM 4664 C CA . LEU F 2 47 ? -0.168 -56.314 45.583 1.00 15.25 47 LEU D CA 1
ATOM 4665 C C . LEU F 2 47 ? -1.517 -55.638 45.564 1.00 16.10 47 LEU D C 1
ATOM 4666 O O . LEU F 2 47 ? -2.426 -56.045 44.816 1.00 17.12 47 LEU D O 1
ATOM 4671 N N . ILE F 2 48 ? -1.646 -54.662 46.462 1.00 15.80 48 ILE D N 1
ATOM 4672 C CA . ILE F 2 48 ? -2.887 -53.919 46.669 1.00 16.66 48 ILE D CA 1
ATOM 4673 C C . ILE F 2 48 ? -2.523 -52.455 46.695 1.00 16.37 48 ILE D C 1
ATOM 4674 O O . ILE F 2 48 ? -1.472 -52.073 47.230 1.00 15.53 48 ILE D O 1
ATOM 4679 N N . TYR F 2 49 ? -3.380 -51.636 46.109 1.00 17.31 49 TYR D N 1
ATOM 4680 C CA . TYR F 2 49 ? -3.298 -50.184 46.260 1.00 17.23 49 TYR D CA 1
ATOM 4681 C C . TYR F 2 49 ? -4.662 -49.610 46.634 1.00 18.56 49 TYR D C 1
ATOM 4682 O O . TYR F 2 49 ? -5.695 -50.285 46.512 1.00 19.61 49 TYR D O 1
ATOM 4691 N N . SER F 2 50 ? -4.645 -48.365 47.104 1.00 18.73 50 SER D N 1
ATOM 4692 C CA . SER F 2 50 ? -5.860 -47.657 47.534 1.00 20.08 50 SER D CA 1
ATOM 4693 C C . SER F 2 50 ? -6.622 -48.438 48.613 1.00 20.76 50 SER D C 1
ATOM 4694 O O . SER F 2 50 ? -7.834 -48.550 48.569 1.00 22.16 50 SER D O 1
ATOM 4697 N N . ALA F 2 51 ? -5.867 -48.993 49.557 1.00 20.04 51 ALA D N 1
ATOM 4698 C CA . ALA F 2 51 ? -6.384 -49.806 50.674 1.00 20.57 51 ALA D CA 1
ATOM 4699 C C . ALA F 2 51 ? -6.934 -51.166 50.294 1.00 21.29 51 ALA D C 1
ATOM 4700 O O . ALA F 2 51 ? -6.593 -52.153 50.934 1.00 20.88 51 ALA D O 1
ATOM 4702 N N . SER F 2 52 ? -7.766 -51.237 49.259 1.00 22.63 52 SER D N 1
ATOM 4703 C CA . SER F 2 52 ? -8.449 -52.495 48.916 1.00 23.67 52 SER D CA 1
ATOM 4704 C C . SER F 2 52 ? -8.491 -52.896 47.429 1.00 24.35 52 SER D C 1
ATOM 4705 O O . SER F 2 52 ? -9.117 -53.898 47.104 1.00 25.30 52 SER D O 1
ATOM 4708 N N . THR F 2 53 ? -7.821 -52.158 46.540 1.00 24.11 53 THR D N 1
ATOM 4709 C CA . THR F 2 53 ? -7.860 -52.464 45.100 1.00 24.98 53 THR D CA 1
ATOM 4710 C C . THR F 2 53 ? -6.658 -53.322 44.680 1.00 24.10 53 THR D C 1
ATOM 4711 O O . THR F 2 53 ? -5.532 -53.023 45.045 1.00 22.68 53 THR D O 1
ATOM 4715 N N . LEU F 2 54 ? -6.931 -54.406 43.938 1.00 25.21 54 LEU D N 1
ATOM 4716 C CA . LEU F 2 54 ? -5.903 -55.375 43.485 1.00 24.67 54 LEU D CA 1
ATOM 4717 C C . LEU F 2 54 ? -5.055 -54.821 42.360 1.00 24.69 54 LEU D C 1
ATOM 4718 O O . LEU F 2 54 ? -5.566 -54.120 41.487 1.00 25.78 54 LEU D O 1
ATOM 4723 N N . ALA F 2 55 ? -3.779 -55.180 42.345 1.00 23.91 55 ALA D N 1
ATOM 4724 C CA . ALA F 2 55 ? -2.863 -54.765 41.266 1.00 24.04 55 ALA D CA 1
ATOM 4725 C C . ALA F 2 55 ? -2.892 -55.788 40.138 1.00 25.31 55 ALA D C 1
ATOM 4726 O O . ALA F 2 55 ? -3.595 -56.783 40.226 1.00 26.26 55 ALA D O 1
ATOM 4728 N N . SER F 2 56 ? -2.116 -55.553 39.086 1.00 25.84 56 SER D N 1
ATOM 4729 C CA . SER F 2 56 ? -2.213 -56.357 37.867 1.00 27.27 56 SER D CA 1
ATOM 4730 C C . SER F 2 56 ? -1.608 -57.746 38.046 1.00 27.13 56 SER D C 1
ATOM 4731 O O . SER F 2 56 ? -0.494 -57.895 38.560 1.00 25.77 56 SER D O 1
ATOM 4734 N N . GLY F 2 57 ? -2.366 -58.761 37.626 1.00 28.68 57 GLY D N 1
ATOM 4735 C CA . GLY F 2 57 ? -1.949 -60.160 37.740 1.00 28.88 57 GLY D CA 1
ATOM 4736 C C . GLY F 2 57 ? -2.129 -60.811 39.110 1.00 28.37 57 GLY D C 1
ATOM 4737 O O . GLY F 2 57 ? -1.975 -62.030 39.240 1.00 28.66 57 GLY D O 1
ATOM 4738 N N . VAL F 2 58 ? -2.441 -60.020 40.132 1.00 27.78 58 VAL D N 1
ATOM 4739 C CA . VAL F 2 58 ? -2.485 -60.532 41.494 1.00 27.37 58 VAL D CA 1
ATOM 4740 C C . VAL F 2 58 ? -3.805 -61.285 41.719 1.00 28.72 58 VAL D C 1
ATOM 4741 O O . VAL F 2 58 ? -4.873 -60.797 41.342 1.00 29.82 58 VAL D O 1
ATOM 4745 N N . PRO F 2 59 ? -3.737 -62.471 42.346 1.00 28.87 59 PRO D N 1
ATOM 4746 C CA . PRO F 2 59 ? -4.940 -63.288 42.548 1.00 30.40 59 PRO D CA 1
ATOM 4747 C C . PRO F 2 59 ? -5.964 -62.649 43.484 1.00 31.09 59 PRO D C 1
ATOM 4748 O O . PRO F 2 59 ? -5.647 -61.698 44.197 1.00 30.29 59 PRO D O 1
ATOM 4752 N N . SER F 2 60 ? -7.177 -63.186 43.480 1.00 32.99 60 SER D N 1
ATOM 4753 C CA . SER F 2 60 ? -8.261 -62.670 44.322 1.00 33.99 60 SER D CA 1
ATOM 4754 C C . SER F 2 60 ? -8.140 -63.076 45.829 1.00 33.29 60 SER D C 1
ATOM 4755 O O . SER F 2 60 ? -8.704 -62.419 46.713 1.00 33.10 60 SER D O 1
ATOM 4758 N N . ARG F 2 61 ? -7.376 -64.136 46.108 1.00 32.85 61 ARG D N 1
ATOM 4759 C CA . ARG F 2 61 ? -7.197 -64.645 47.493 1.00 32.21 61 ARG D CA 1
ATOM 4760 C C . ARG F 2 61 ? -6.394 -63.673 48.358 1.00 30.71 61 ARG D C 1
ATOM 4761 O O . ARG F 2 61 ? -6.370 -63.835 49.574 1.00 30.36 61 ARG D O 1
ATOM 4769 N N . PHE F 2 62 ? -5.745 -62.687 47.732 1.00 29.94 62 PHE D N 1
ATOM 4770 C CA . PHE F 2 62 ? -5.219 -61.527 48.446 1.00 29.05 62 PHE D CA 1
ATOM 4771 C C . PHE F 2 62 ? -6.288 -60.462 48.543 1.00 30.02 62 PHE D C 1
ATOM 4772 O O . PHE F 2 62 ? -6.822 -59.995 47.526 1.00 31.68 62 PHE D O 1
ATOM 4780 N N . LYS F 2 63 ? -6.601 -60.083 49.768 1.00 29.89 63 LYS D N 1
ATOM 4781 C CA . LYS F 2 63 ? -7.558 -59.026 50.014 1.00 30.78 63 LYS D CA 1
ATOM 4782 C C . LYS F 2 63 ? -6.980 -58.055 51.023 1.00 29.77 63 LYS D C 1
ATOM 4783 O O . LYS F 2 63 ? -6.276 -58.448 51.958 1.00 28.66 63 LYS D O 1
ATOM 4789 N N . GLY F 2 64 ? -7.269 -56.780 50.799 1.00 30.16 64 GLY D N 1
ATOM 4790 C CA . GLY F 2 64 ? -6.880 -55.722 51.717 1.00 29.63 64 GLY D CA 1
ATOM 4791 C C . GLY F 2 64 ? -8.114 -55.042 52.251 1.00 30.92 64 GLY D C 1
ATOM 4792 O O . GLY F 2 64 ? -9.146 -54.950 51.563 1.00 32.22 64 GLY D O 1
ATOM 4793 N N . SER F 2 65 ? -8.017 -54.563 53.482 1.00 30.73 65 SER D N 1
ATOM 4794 C CA . SER F 2 65 ? -9.143 -53.887 54.114 1.00 32.16 65 SER D CA 1
ATOM 4795 C C . SER F 2 65 ? -8.665 -52.770 55.012 1.00 31.53 65 SER D C 1
ATOM 4796 O O . SER F 2 65 ? -7.466 -52.669 55.306 1.00 29.81 65 SER D O 1
ATOM 4799 N N . GLY F 2 66 ? -9.626 -51.921 55.395 1.00 33.00 66 GLY D N 1
ATOM 4800 C CA . GLY F 2 66 ? -9.421 -50.862 56.369 1.00 32.92 66 GLY D CA 1
ATOM 4801 C C . GLY F 2 66 ? -9.617 -49.439 55.865 1.00 33.43 66 GLY D C 1
ATOM 4802 O O . GLY F 2 66 ? -9.831 -49.158 54.672 1.00 33.72 66 GLY D O 1
ATOM 4803 N N . SER F 2 67 ? -9.584 -48.549 56.840 1.00 33.95 67 SER D N 1
ATOM 4804 C CA . SER F 2 67 ? -9.405 -47.120 56.639 1.00 34.14 67 SER D CA 1
ATOM 4805 C C . SER F 2 67 ? -8.836 -46.586 57.948 1.00 34.32 67 SER D C 1
ATOM 4806 O O . SER F 2 67 ? -9.015 -47.207 59.001 1.00 34.90 67 SER D O 1
ATOM 4809 N N . GLY F 2 68 ? -8.149 -45.454 57.900 1.00 34.42 68 GLY D N 1
ATOM 4810 C CA . GLY F 2 68 ? -7.434 -44.965 59.085 1.00 34.85 68 GLY D CA 1
ATOM 4811 C C . GLY F 2 68 ? -6.001 -44.623 58.742 1.00 33.73 68 GLY D C 1
ATOM 4812 O O . GLY F 2 68 ? -5.793 -43.925 57.751 1.00 34.31 68 GLY D O 1
ATOM 4813 N N . THR F 2 69 ? -4.981 -45.061 59.491 1.00 33.10 69 THR D N 1
ATOM 4814 C CA . THR F 2 69 ? -4.989 -45.732 60.815 1.00 33.12 69 THR D CA 1
ATOM 4815 C C . THR F 2 69 ? -4.975 -47.262 60.818 1.00 32.83 69 THR D C 1
ATOM 4816 O O . THR F 2 69 ? -3.912 -47.845 61.016 1.00 32.06 69 THR D O 1
ATOM 4820 N N . GLN F 2 70 ? -6.114 -47.932 60.645 1.00 33.53 70 GLN D N 1
ATOM 4821 C CA . GLN F 2 70 ? -6.143 -49.399 60.728 1.00 32.92 70 GLN D CA 1
ATOM 4822 C C . GLN F 2 70 ? -6.353 -50.092 59.399 1.00 32.21 70 GLN D C 1
ATOM 4823 O O . GLN F 2 70 ? -7.372 -49.891 58.738 1.00 33.32 70 GLN D O 1
ATOM 4829 N N . PHE F 2 71 ? -5.428 -50.980 59.055 1.00 30.53 71 PHE D N 1
ATOM 4830 C CA . PHE F 2 71 ? -5.545 -51.765 57.840 1.00 29.78 71 PHE D CA 1
ATOM 4831 C C . PHE F 2 71 ? -5.155 -53.216 58.088 1.00 29.38 71 PHE D C 1
ATOM 4832 O O . PHE F 2 71 ? -4.426 -53.542 59.041 1.00 28.88 71 PHE D O 1
ATOM 4840 N N . THR F 2 72 ? -5.671 -54.083 57.221 1.00 29.53 72 THR D N 1
ATOM 4841 C CA . THR F 2 72 ? -5.432 -55.509 57.315 1.00 29.41 72 THR D CA 1
ATOM 4842 C C . THR F 2 72 ? -5.236 -56.061 55.904 1.00 28.77 72 THR D C 1
ATOM 4843 O O . THR F 2 72 ? -5.852 -55.570 54.958 1.00 28.88 72 THR D O 1
ATOM 4847 N N . LEU F 2 73 ? -4.348 -57.047 55.775 1.00 28.11 73 LEU D N 1
ATOM 4848 C CA . LEU F 2 73 ? -4.210 -57.821 54.545 1.00 28.21 73 LEU D CA 1
ATOM 4849 C C . LEU F 2 73 ? -4.379 -59.299 54.878 1.00 29.14 73 LEU D C 1
ATOM 4850 O O . LEU F 2 73 ? -3.590 -59.860 55.641 1.00 29.05 73 LEU D O 1
ATOM 4855 N N . THR F 2 74 ? -5.388 -59.930 54.297 1.00 30.90 74 THR D N 1
ATOM 4856 C CA . THR F 2 74 ? -5.659 -61.336 54.568 1.00 32.68 74 THR D CA 1
ATOM 4857 C C . THR F 2 74 ? -5.398 -62.135 53.296 1.00 33.85 74 THR D C 1
ATOM 4858 O O . THR F 2 74 ? -5.981 -61.854 52.247 1.00 33.99 74 THR D O 1
ATOM 4862 N N . ILE F 2 75 ? -4.500 -63.116 53.396 1.00 34.65 75 ILE D N 1
ATOM 4863 C CA . ILE F 2 75 ? -4.252 -64.048 52.299 1.00 35.55 75 ILE D CA 1
ATOM 4864 C C . ILE F 2 75 ? -4.934 -65.363 52.653 1.00 36.80 75 ILE D C 1
ATOM 4865 O O . ILE F 2 75 ? -4.738 -65.888 53.755 1.00 36.55 75 ILE D O 1
ATOM 4870 N N . SER F 2 76 ? -5.754 -65.865 51.734 1.00 37.97 76 SER D N 1
ATOM 4871 C CA . SER F 2 76 ? -6.463 -67.126 51.932 1.00 39.87 76 SER D CA 1
ATOM 4872 C C . SER F 2 76 ? -5.970 -68.179 50.952 1.00 39.34 76 SER D C 1
ATOM 4873 O O . SER F 2 76 ? -5.316 -67.850 49.963 1.00 38.66 76 SER D O 1
ATOM 4876 N N . ASP F 2 77 ? -6.280 -69.443 51.233 1.00 39.81 77 ASP D N 1
ATOM 4877 C CA . ASP F 2 77 ? -5.947 -70.541 50.315 1.00 40.12 77 ASP D CA 1
ATOM 4878 C C . ASP F 2 77 ? -4.437 -70.579 50.068 1.00 38.33 77 ASP D C 1
ATOM 4879 O O . ASP F 2 77 ? -3.980 -70.619 48.924 1.00 38.98 77 ASP D O 1
ATOM 4884 N N . LEU F 2 78 ? -3.671 -70.540 51.158 1.00 36.90 78 LEU D N 1
ATOM 4885 C CA . LEU F 2 78 ? -2.228 -70.285 51.095 1.00 35.05 78 LEU D CA 1
ATOM 4886 C C . LEU F 2 78 ? -1.480 -71.326 50.289 1.00 34.38 78 LEU D C 1
ATOM 4887 O O . LEU F 2 78 ? -1.795 -72.508 50.334 1.00 34.86 78 LEU D O 1
ATOM 4892 N N . GLU F 2 79 ? -0.458 -70.862 49.575 1.00 33.79 79 GLU D N 1
ATOM 4893 C CA . GLU F 2 79 ? 0.436 -71.722 48.790 1.00 33.34 79 GLU D CA 1
ATOM 4894 C C . GLU F 2 79 ? 1.852 -71.475 49.267 1.00 30.62 79 GLU D C 1
ATOM 4895 O O . GLU F 2 79 ? 2.105 -70.499 49.969 1.00 29.26 79 GLU D O 1
ATOM 4901 N N . TRP F 2 80 ? 2.778 -72.335 48.844 1.00 29.40 80 TRP D N 1
ATOM 4902 C CA . TRP F 2 80 ? 4.174 -72.241 49.278 1.00 27.55 80 TRP D CA 1
ATOM 4903 C C . TRP F 2 80 ? 4.837 -70.971 48.757 1.00 26.30 80 TRP D C 1
ATOM 4904 O O . TRP F 2 80 ? 5.582 -70.318 49.484 1.00 25.12 80 TRP D O 1
ATOM 4915 N N . GLY F 2 81 ? 4.528 -70.607 47.516 1.00 26.39 81 GLY D N 1
ATOM 4916 C CA . GLY F 2 81 ? 5.086 -69.407 46.884 1.00 25.93 81 GLY D CA 1
ATOM 4917 C C . GLY F 2 81 ? 4.721 -68.069 47.513 1.00 25.51 81 GLY D C 1
ATOM 4918 O O . GLY F 2 81 ? 5.108 -67.015 46.985 1.00 25.39 81 GLY D O 1
ATOM 4919 N N . ASP F 2 82 ? 3.967 -68.107 48.620 1.00 25.27 82 ASP D N 1
ATOM 4920 C CA . ASP F 2 82 ? 3.590 -66.916 49.387 1.00 24.38 82 ASP D CA 1
ATOM 4921 C C . ASP F 2 82 ? 4.525 -66.657 50.559 1.00 23.53 82 ASP D C 1
ATOM 4922 O O . ASP F 2 82 ? 4.349 -65.670 51.262 1.00 23.50 82 ASP D O 1
ATOM 4927 N N . ALA F 2 83 ? 5.477 -67.551 50.820 1.00 23.21 83 ALA D N 1
ATOM 4928 C CA . ALA F 2 83 ? 6.478 -67.283 51.850 1.00 22.22 83 ALA D CA 1
ATOM 4929 C C . ALA F 2 83 ? 7.369 -66.194 51.293 1.00 21.60 83 ALA D C 1
ATOM 4930 O O . ALA F 2 83 ? 7.993 -66.357 50.232 1.00 21.87 83 ALA D O 1
ATOM 4932 N N . ALA F 2 84 ? 7.390 -65.071 52.001 1.00 20.77 84 ALA D N 1
ATOM 4933 C CA . ALA F 2 84 ? 8.000 -63.833 51.534 1.00 20.13 84 ALA D CA 1
ATOM 4934 C C . ALA F 2 84 ? 7.933 -62.842 52.685 1.00 19.81 84 ALA D C 1
ATOM 4935 O O . ALA F 2 84 ? 7.483 -63.190 53.771 1.00 20.32 84 ALA D O 1
ATOM 4937 N N . THR F 2 85 ? 8.353 -61.611 52.468 1.00 19.40 85 THR D N 1
ATOM 4938 C CA . THR F 2 85 ? 8.117 -60.571 53.452 1.00 19.25 85 THR D CA 1
ATOM 4939 C C . THR F 2 85 ? 7.083 -59.621 52.889 1.00 19.52 85 THR D C 1
ATOM 4940 O O . THR F 2 85 ? 7.020 -59.380 51.676 1.00 19.30 85 THR D O 1
ATOM 4944 N N . TYR F 2 86 ? 6.251 -59.087 53.771 1.00 20.09 86 TYR D N 1
ATOM 4945 C CA . TYR F 2 86 ? 5.143 -58.231 53.347 1.00 20.59 86 TYR D CA 1
ATOM 4946 C C . TYR F 2 86 ? 5.273 -56.862 54.003 1.00 21.64 86 TYR D C 1
ATOM 4947 O O . TYR F 2 86 ? 5.653 -56.744 55.177 1.00 21.99 86 TYR D O 1
ATOM 4956 N N . TYR F 2 87 ? 4.991 -55.831 53.212 1.00 22.83 87 TYR D N 1
ATOM 4957 C CA . TYR F 2 87 ? 5.193 -54.446 53.616 1.00 23.58 87 TYR D CA 1
ATOM 4958 C C . TYR F 2 87 ? 3.942 -53.622 53.417 1.00 25.04 87 TYR D C 1
ATOM 4959 O O . TYR F 2 87 ? 3.140 -53.869 52.519 1.00 25.35 87 TYR D O 1
ATOM 4968 N N . CYS F 2 88 ? 3.858 -52.597 54.252 1.00 26.85 88 CYS D N 1
ATOM 4969 C CA . CYS F 2 88 ? 2.774 -51.633 54.299 1.00 28.66 88 CYS D CA 1
ATOM 4970 C C . CYS F 2 88 ? 3.376 -50.280 53.927 1.00 28.05 88 CYS D C 1
ATOM 4971 O O . CYS F 2 88 ? 4.569 -50.047 54.137 1.00 27.83 88 CYS D O 1
ATOM 4974 N N . HIS F 2 89 ? 2.563 -49.401 53.359 1.00 28.04 89 HIS D N 1
ATOM 4975 C CA . HIS F 2 89 ? 3.066 -48.174 52.737 1.00 27.90 89 HIS D CA 1
ATOM 4976 C C . HIS F 2 89 ? 1.926 -47.204 52.559 1.00 27.88 89 HIS D C 1
ATOM 4977 O O . HIS F 2 89 ? 0.951 -47.534 51.897 1.00 28.61 89 HIS D O 1
ATOM 4984 N N . GLY F 2 90 ? 2.042 -46.025 53.166 1.00 27.93 90 GLY D N 1
ATOM 4985 C CA . GLY F 2 90 ? 0.965 -45.034 53.167 1.00 28.93 90 GLY D CA 1
ATOM 4986 C C . GLY F 2 90 ? 1.372 -43.626 52.761 1.00 29.36 90 GLY D C 1
ATOM 4987 O O . GLY F 2 90 ? 2.528 -43.231 52.931 1.00 29.14 90 GLY D O 1
ATOM 4988 N N . GLY F 2 91 ? 0.416 -42.882 52.197 1.00 30.07 91 GLY D N 1
ATOM 4989 C CA . GLY F 2 91 ? 0.615 -41.484 51.797 1.00 30.14 91 GLY D CA 1
ATOM 4990 C C . GLY F 2 91 ? 0.017 -40.503 52.792 1.00 31.00 91 GLY D C 1
ATOM 4991 O O . GLY F 2 91 ? -0.970 -40.805 53.465 1.00 31.42 91 GLY D O 1
ATOM 4992 N N . TYR F 2 92 ? 0.621 -39.322 52.884 1.00 31.72 92 TYR D N 1
ATOM 4993 C CA . TYR F 2 92 ? 0.228 -38.304 53.857 1.00 33.42 92 TYR D CA 1
ATOM 4994 C C . TYR F 2 92 ? 0.323 -36.922 53.207 1.00 34.96 92 TYR D C 1
ATOM 4995 O O . TYR F 2 92 ? 0.351 -36.817 51.996 1.00 34.57 92 TYR D O 1
ATOM 5004 N N . ARG F 2 93 ? 0.351 -35.859 54.003 1.00 37.91 93 ARG D N 1
ATOM 5005 C CA . ARG F 2 93 ? 0.319 -34.497 53.474 1.00 39.47 93 ARG D CA 1
ATOM 5006 C C . ARG F 2 93 ? 1.438 -33.648 54.040 1.00 40.42 93 ARG D C 1
ATOM 5007 O O . ARG F 2 93 ? 2.523 -33.461 53.430 1.00 41.12 93 ARG D O 1
ATOM 5015 N N . SER F 2 94 ? 1.171 -33.181 55.249 1.00 40.72 94 SER D N 1
ATOM 5016 C CA . SER F 2 94 ? 1.841 -32.012 55.777 1.00 42.36 94 SER D CA 1
ATOM 5017 C C . SER F 2 94 ? 3.060 -32.466 56.582 1.00 43.24 94 SER D C 1
ATOM 5018 O O . SER F 2 94 ? 2.924 -33.260 57.528 1.00 43.98 94 SER D O 1
ATOM 5021 N N . ASN F 2 95 ? 4.248 -31.985 56.216 1.00 43.11 95 ASN D N 1
ATOM 5022 C CA . ASN F 2 95 ? 4.470 -31.084 55.058 1.00 43.01 95 ASN D CA 1
ATOM 5023 C C . ASN F 2 95 ? 5.683 -31.497 54.204 1.00 42.38 95 ASN D C 1
ATOM 5024 O O . ASN F 2 95 ? 6.012 -30.832 53.222 1.00 42.58 95 ASN D O 1
ATOM 5029 N N . ASP F 2 96 A 6.351 -32.582 54.594 1.00 41.20 95 ASP D N 1
ATOM 5030 C CA . ASP F 2 96 A 7.420 -33.162 53.805 1.00 40.20 95 ASP D CA 1
ATOM 5031 C C . ASP F 2 96 A 7.401 -34.694 53.876 1.00 39.40 95 ASP D C 1
ATOM 5032 O O . ASP F 2 96 A 7.607 -35.343 52.855 1.00 39.44 95 ASP D O 1
ATOM 5037 N N . ASP F 2 97 B 7.153 -35.263 55.060 1.00 39.08 95 ASP D N 1
ATOM 5038 C CA . ASP F 2 97 B 7.055 -36.732 55.247 1.00 38.32 95 ASP D CA 1
ATOM 5039 C C . ASP F 2 97 B 5.885 -37.386 54.471 1.00 37.19 95 ASP D C 1
ATOM 5040 O O . ASP F 2 97 B 5.075 -38.139 55.012 1.00 36.78 95 ASP D O 1
ATOM 5045 N N . ARG F 2 98 C 5.875 -37.116 53.165 1.00 35.31 95 ARG D N 1
ATOM 5046 C CA . ARG F 2 98 C 4.763 -37.405 52.269 1.00 34.52 95 ARG D CA 1
ATOM 5047 C C . ARG F 2 98 C 4.404 -38.906 52.220 1.00 33.89 95 ARG D C 1
ATOM 5048 O O . ARG F 2 98 C 3.225 -39.273 52.163 1.00 33.58 95 ARG D O 1
ATOM 5056 N N . TYR F 2 99 ? 5.420 -39.765 52.275 1.00 32.47 96 TYR D N 1
ATOM 5057 C CA . TYR F 2 99 ? 5.222 -41.216 52.198 1.00 30.81 96 TYR D CA 1
ATOM 5058 C C . TYR F 2 99 ? 6.032 -41.961 53.267 1.00 29.45 96 TYR D C 1
ATOM 5059 O O . TYR F 2 99 ? 7.063 -41.459 53.749 1.00 27.82 96 TYR D O 1
ATOM 5068 N N . ALA F 2 100 ? 5.540 -43.139 53.666 1.00 29.12 97 ALA D N 1
ATOM 5069 C CA . ALA F 2 100 ? 6.207 -43.940 54.712 1.00 28.89 97 ALA D CA 1
ATOM 5070 C C . ALA F 2 100 ? 5.943 -45.449 54.630 1.00 28.47 97 ALA D C 1
ATOM 5071 O O . ALA F 2 100 ? 4.845 -45.891 54.294 1.00 27.49 97 ALA D O 1
ATOM 5073 N N . PHE F 2 101 ? 6.989 -46.221 54.948 1.00 28.73 98 PHE D N 1
ATOM 5074 C CA . PHE F 2 101 ? 6.948 -47.685 54.964 1.00 28.40 98 PHE D CA 1
ATOM 5075 C C . PHE F 2 101 ? 7.038 -48.200 56.387 1.00 29.12 98 PHE D C 1
ATOM 5076 O O . PHE F 2 101 ? 7.610 -47.554 57.267 1.00 29.90 98 PHE D O 1
ATOM 5084 N N . SER F 2 102 ? 6.504 -49.393 56.594 1.00 29.66 99 SER D N 1
ATOM 5085 C CA . SER F 2 102 ? 6.577 -50.066 57.884 1.00 30.56 99 SER D CA 1
ATOM 5086 C C . SER F 2 102 ? 7.813 -50.957 57.957 1.00 30.47 99 SER D C 1
ATOM 5087 O O . SER F 2 102 ? 8.694 -50.905 57.082 1.00 29.68 99 SER D O 1
ATOM 5090 N N . GLY F 2 103 ? 7.864 -51.778 59.007 1.00 30.62 100 GLY D N 1
ATOM 5091 C CA . GLY F 2 103 ? 9.023 -52.617 59.297 1.00 30.70 100 GLY D CA 1
ATOM 5092 C C . GLY F 2 103 ? 9.108 -53.872 58.454 1.00 30.14 100 GLY D C 1
ATOM 5093 O O . GLY F 2 103 ? 10.215 -54.342 58.161 1.00 31.51 100 GLY D O 1
ATOM 5094 N N . GLY F 2 104 ? 7.954 -54.425 58.079 1.00 29.08 101 GLY D N 1
ATOM 5095 C CA . GLY F 2 104 ? 7.914 -55.641 57.270 1.00 28.66 101 GLY D CA 1
ATOM 5096 C C . GLY F 2 104 ? 7.707 -56.901 58.098 1.00 29.16 101 GLY D C 1
ATOM 5097 O O . GLY F 2 104 ? 8.392 -57.118 59.106 1.00 29.01 101 GLY D O 1
ATOM 5098 N N . THR F 2 105 ? 6.753 -57.722 57.657 1.00 28.82 102 THR D N 1
ATOM 5099 C CA . THR F 2 105 ? 6.365 -58.953 58.335 1.00 28.53 102 THR D CA 1
ATOM 5100 C C . THR F 2 105 ? 6.703 -60.142 57.437 1.00 27.63 102 THR D C 1
ATOM 5101 O O . THR F 2 105 ? 6.079 -60.321 56.390 1.00 27.51 102 THR D O 1
ATOM 5105 N N . GLU F 2 106 ? 7.688 -60.931 57.839 1.00 27.05 103 GLU D N 1
ATOM 5106 C CA . GLU F 2 106 ? 8.045 -62.156 57.111 1.00 27.15 103 GLU D CA 1
ATOM 5107 C C . GLU F 2 106 ? 6.985 -63.221 57.310 1.00 27.73 103 GLU D C 1
ATOM 5108 O O . GLU F 2 106 ? 6.556 -63.438 58.438 1.00 28.16 103 GLU D O 1
ATOM 5114 N N . LEU F 2 107 ? 6.628 -63.934 56.241 1.00 27.58 104 LEU D N 1
ATOM 5115 C CA . LEU F 2 107 ? 5.612 -64.974 56.324 1.00 28.32 104 LEU D CA 1
ATOM 5116 C C . LEU F 2 107 ? 6.208 -66.352 56.102 1.00 28.88 104 LEU D C 1
ATOM 5117 O O . LEU F 2 107 ? 6.675 -66.686 55.025 1.00 29.48 104 LEU D O 1
ATOM 5122 N N . GLU F 2 108 ? 6.165 -67.163 57.142 1.00 29.98 105 GLU D N 1
ATOM 5123 C CA . GLU F 2 108 ? 6.746 -68.498 57.132 1.00 30.46 105 GLU D CA 1
ATOM 5124 C C . GLU F 2 108 ? 5.612 -69.490 56.851 1.00 30.25 105 GLU D C 1
ATOM 5125 O O . GLU F 2 108 ? 4.642 -69.549 57.605 1.00 30.66 105 GLU D O 1
ATOM 5131 N N . ILE F 2 109 ? 5.694 -70.211 55.732 1.00 29.55 106 ILE D N 1
ATOM 5132 C CA . ILE F 2 109 ? 4.646 -71.171 55.333 1.00 29.39 106 ILE D CA 1
ATOM 5133 C C . ILE F 2 109 ? 5.015 -72.546 55.856 1.00 29.64 106 ILE D C 1
ATOM 5134 O O . ILE F 2 109 ? 6.142 -72.986 55.694 1.00 29.55 106 ILE D O 1
ATOM 5139 N N . LEU F 2 110 A 4.039 -73.233 56.445 1.00 30.40 106 LEU D N 1
ATOM 5140 C CA . LEU F 2 110 A 4.271 -74.497 57.155 1.00 30.81 106 LEU D CA 1
ATOM 5141 C C . LEU F 2 110 A 3.412 -75.631 56.635 1.00 31.37 106 LEU D C 1
ATOM 5142 O O . LEU F 2 110 A 2.320 -75.392 56.128 1.00 31.76 106 LEU D O 1
ATOM 5147 N N . SER F 2 111 ? 3.879 -76.865 56.797 1.00 31.68 107 SER D N 1
ATOM 5148 C CA . SER F 2 111 ? 3.056 -78.041 56.448 1.00 32.70 107 SER D CA 1
ATOM 5149 C C . SER F 2 111 ? 1.722 -78.075 57.207 1.00 33.26 107 SER D C 1
ATOM 5150 O O . SER F 2 111 ? 1.590 -77.513 58.294 1.00 33.38 107 SER D O 1
ATOM 5153 N N . SER F 2 112 ? 0.736 -78.736 56.615 1.00 34.19 108 SER D N 1
ATOM 5154 C CA . SER F 2 112 ? -0.540 -78.970 57.275 1.00 35.05 108 SER D CA 1
ATOM 5155 C C . SER F 2 112 ? -0.572 -80.440 57.678 1.00 35.96 108 SER D C 1
ATOM 5156 O O . SER F 2 112 ? -0.436 -80.765 58.855 1.00 36.54 108 SER D O 1
ATOM 5159 N N . GLN G 1 3 ? 23.234 -9.311 26.918 1.00 32.62 2 GLN E N 1
ATOM 5160 C CA . GLN G 1 3 ? 22.760 -10.525 27.659 1.00 31.04 2 GLN E CA 1
ATOM 5161 C C . GLN G 1 3 ? 21.866 -10.201 28.853 1.00 29.53 2 GLN E C 1
ATOM 5162 O O . GLN G 1 3 ? 22.149 -9.302 29.630 1.00 28.95 2 GLN E O 1
ATOM 5168 N N . SER G 1 4 ? 20.782 -10.952 28.994 1.00 29.33 3 SER E N 1
ATOM 5169 C CA . SER G 1 4 ? 19.756 -10.639 29.989 1.00 28.26 3 SER E CA 1
ATOM 5170 C C . SER G 1 4 ? 18.857 -11.838 30.280 1.00 27.97 3 SER E C 1
ATOM 5171 O O . SER G 1 4 ? 18.866 -12.832 29.552 1.00 28.57 3 SER E O 1
ATOM 5174 N N . VAL G 1 5 ? 18.110 -11.726 31.371 1.00 27.63 4 VAL E N 1
ATOM 5175 C CA . VAL G 1 5 ? 17.160 -12.731 31.803 1.00 28.01 4 VAL E CA 1
ATOM 5176 C C . VAL G 1 5 ? 15.917 -11.999 32.269 1.00 29.27 4 VAL E C 1
ATOM 5177 O O . VAL G 1 5 ? 16.019 -10.913 32.826 1.00 29.00 4 VAL E O 1
ATOM 5181 N N . LYS G 1 6 ? 14.740 -12.582 32.068 1.00 31.94 5 LYS E N 1
ATOM 5182 C CA . LYS G 1 6 ? 13.519 -11.954 32.585 1.00 33.60 5 LYS E CA 1
ATOM 5183 C C . LYS G 1 6 ? 12.618 -12.946 33.324 1.00 33.91 5 LYS E C 1
ATOM 5184 O O . LYS G 1 6 ? 12.205 -13.963 32.765 1.00 34.58 5 LYS E O 1
ATOM 5190 N N . GLU G 1 7 ? 12.301 -12.625 34.579 1.00 34.23 6 GLU E N 1
ATOM 5191 C CA . GLU G 1 7 ? 11.357 -13.419 35.372 1.00 34.79 6 GLU E CA 1
ATOM 5192 C C . GLU G 1 7 ? 9.943 -13.093 34.918 1.00 37.23 6 GLU E C 1
ATOM 5193 O O . GLU G 1 7 ? 9.698 -12.022 34.372 1.00 37.67 6 GLU E O 1
ATOM 5199 N N . SER G 1 8 ? 9.017 -14.003 35.190 1.00 40.63 7 SER E N 1
ATOM 5200 C CA . SER G 1 8 ? 7.615 -13.853 34.790 1.00 44.27 7 SER E CA 1
ATOM 5201 C C . SER G 1 8 ? 6.693 -14.380 35.876 1.00 46.67 7 SER E C 1
ATOM 5202 O O . SER G 1 8 ? 7.162 -14.883 36.908 1.00 47.59 7 SER E O 1
ATOM 5205 N N . GLU G 1 9 ? 5.386 -14.265 35.633 1.00 49.71 8 GLU E N 1
ATOM 5206 C CA . GLU G 1 9 ? 4.382 -15.112 36.289 1.00 52.87 8 GLU E CA 1
ATOM 5207 C C . GLU G 1 9 ? 4.190 -14.874 37.804 1.00 53.11 8 GLU E C 1
ATOM 5208 O O . GLU G 1 9 ? 3.845 -15.803 38.549 1.00 56.32 8 GLU E O 1
ATOM 5214 N N . GLY G 1 10 ? 4.411 -13.644 38.263 1.00 52.37 9 GLY E N 1
ATOM 5215 C CA . GLY G 1 10 ? 4.145 -13.287 39.664 1.00 51.81 9 GLY E CA 1
ATOM 5216 C C . GLY G 1 10 ? 2.670 -12.979 39.850 1.00 52.83 9 GLY E C 1
ATOM 5217 O O . GLY G 1 10 ? 1.991 -12.631 38.885 1.00 55.92 9 GLY E O 1
ATOM 5218 N N . ASP G 1 11 ? 2.165 -13.084 41.080 1.00 51.29 10 ASP E N 1
ATOM 5219 C CA . ASP G 1 11 ? 0.717 -13.002 41.303 1.00 51.31 10 ASP E CA 1
ATOM 5220 C C . ASP G 1 11 ? 0.335 -12.633 42.742 1.00 51.24 10 ASP E C 1
ATOM 5221 O O . ASP G 1 11 ? 1.168 -12.645 43.638 1.00 48.51 10 ASP E O 1
ATOM 5226 N N . LEU G 1 12 ? -0.934 -12.279 42.929 1.00 53.41 11 LEU E N 1
ATOM 5227 C CA . LEU G 1 12 ? -1.556 -12.184 44.248 1.00 55.19 11 LEU E CA 1
ATOM 5228 C C . LEU G 1 12 ? -2.261 -13.525 44.507 1.00 55.82 11 LEU E C 1
ATOM 5229 O O . LEU G 1 12 ? -3.009 -14.006 43.644 1.00 58.74 11 LEU E O 1
ATOM 5234 N N . VAL G 1 13 ? -2.048 -14.110 45.689 1.00 52.95 12 VAL E N 1
ATOM 5235 C CA . VAL G 1 13 ? -2.470 -15.493 45.953 1.00 51.49 12 VAL E CA 1
ATOM 5236 C C . VAL G 1 13 ? -2.776 -15.736 47.440 1.00 50.39 12 VAL E C 1
ATOM 5237 O O . VAL G 1 13 ? -2.211 -15.076 48.310 1.00 49.49 12 VAL E O 1
ATOM 5241 N N . LYS G 1 14 ? -3.677 -16.673 47.725 1.00 49.98 13 LYS E N 1
ATOM 5242 C CA . LYS G 1 14 ? -4.097 -16.931 49.112 1.00 50.66 13 LYS E CA 1
ATOM 5243 C C . LYS G 1 14 ? -3.091 -17.815 49.835 1.00 48.98 13 LYS E C 1
ATOM 5244 O O . LYS G 1 14 ? -2.317 -18.526 49.192 1.00 46.94 13 LYS E O 1
ATOM 5250 N N . PRO G 1 15 ? -3.083 -17.761 51.177 1.00 49.43 14 PRO E N 1
ATOM 5251 C CA . PRO G 1 15 ? -2.201 -18.655 51.917 1.00 49.35 14 PRO E CA 1
ATOM 5252 C C . PRO G 1 15 ? -2.562 -20.128 51.694 1.00 50.61 14 PRO E C 1
ATOM 5253 O O . PRO G 1 15 ? -3.745 -20.477 51.656 1.00 52.40 14 PRO E O 1
ATOM 5257 N N . GLY G 1 16 ? -1.544 -20.969 51.526 1.00 49.48 15 GLY E N 1
ATOM 5258 C CA . GLY G 1 16 ? -1.742 -22.403 51.314 1.00 50.26 15 GLY E CA 1
ATOM 5259 C C . GLY G 1 16 ? -1.699 -22.810 49.848 1.00 48.96 15 GLY E C 1
ATOM 5260 O O . GLY G 1 16 ? -1.785 -24.000 49.523 1.00 49.13 15 GLY E O 1
ATOM 5261 N N . ALA G 1 17 ? -1.561 -21.829 48.963 1.00 47.05 16 ALA E N 1
ATOM 5262 C CA . ALA G 1 17 ? -1.597 -22.086 47.529 1.00 46.60 16 ALA E CA 1
ATOM 5263 C C . ALA G 1 17 ? -0.196 -22.349 46.956 1.00 44.70 16 ALA E C 1
ATOM 5264 O O . ALA G 1 17 ? 0.820 -22.154 47.629 1.00 42.47 16 ALA E O 1
ATOM 5266 N N . SER G 1 18 ? -0.181 -22.820 45.710 1.00 44.96 17 SER E N 1
ATOM 5267 C CA . SER G 1 18 ? 1.040 -23.113 44.972 1.00 43.78 17 SER E CA 1
ATOM 5268 C C . SER G 1 18 ? 1.236 -22.091 43.869 1.00 43.12 17 SER E C 1
ATOM 5269 O O . SER G 1 18 ? 0.268 -21.474 43.400 1.00 43.78 17 SER E O 1
ATOM 5272 N N . LEU G 1 19 ? 2.486 -21.915 43.454 1.00 42.16 18 LEU E N 1
ATOM 5273 C CA . LEU G 1 19 ? 2.802 -20.973 42.380 1.00 42.88 18 LEU E CA 1
ATOM 5274 C C . LEU G 1 19 ? 4.137 -21.308 41.728 1.00 41.63 18 LEU E C 1
ATOM 5275 O O . LEU G 1 19 ? 5.074 -21.739 42.400 1.00 41.42 18 LEU E O 1
ATOM 5280 N N . THR G 1 20 ? 4.207 -21.115 40.412 1.00 41.71 19 THR E N 1
ATOM 5281 C CA . THR G 1 20 ? 5.405 -21.418 39.652 1.00 41.17 19 THR E CA 1
ATOM 5282 C C . THR G 1 20 ? 5.908 -20.176 38.934 1.00 41.12 19 THR E C 1
ATOM 5283 O O . THR G 1 20 ? 5.156 -19.516 38.193 1.00 42.12 19 THR E O 1
ATOM 5287 N N . LEU G 1 21 ? 7.185 -19.870 39.166 1.00 39.62 20 LEU E N 1
ATOM 5288 C CA . LEU G 1 21 ? 7.856 -18.767 38.499 1.00 38.61 20 LEU E CA 1
ATOM 5289 C C . LEU G 1 21 ? 8.750 -19.316 37.413 1.00 38.43 20 LEU E C 1
ATOM 5290 O O . LEU G 1 21 ? 9.137 -20.479 37.434 1.00 39.05 20 LEU E O 1
ATOM 5295 N N . THR G 1 22 ? 9.079 -18.452 36.468 1.00 38.55 21 THR E N 1
ATOM 5296 C CA . THR G 1 22 ? 9.776 -18.843 35.261 1.00 38.46 21 THR E CA 1
ATOM 5297 C C . THR G 1 22 ? 10.717 -17.718 34.856 1.00 38.00 21 THR E C 1
ATOM 5298 O O . THR G 1 22 ? 10.322 -16.546 34.799 1.00 37.52 21 THR E O 1
ATOM 5302 N N . CYS G 1 23 ? 11.963 -18.095 34.590 1.00 36.57 22 CYS E N 1
ATOM 5303 C CA . CYS G 1 23 ? 13.004 -17.166 34.184 1.00 35.71 22 CYS E CA 1
ATOM 5304 C C . CYS G 1 23 ? 13.540 -17.626 32.827 1.00 35.44 22 CYS E C 1
ATOM 5305 O O . CYS G 1 23 ? 13.904 -18.779 32.663 1.00 35.79 22 CYS E O 1
ATOM 5308 N N . LYS G 1 24 ? 13.596 -16.699 31.878 1.00 35.24 23 LYS E N 1
ATOM 5309 C CA . LYS G 1 24 ? 13.944 -16.982 30.493 1.00 35.84 23 LYS E CA 1
ATOM 5310 C C . LYS G 1 24 ? 15.188 -16.172 30.077 1.00 35.76 23 LYS E C 1
ATOM 5311 O O . LYS G 1 24 ? 15.192 -14.932 30.132 1.00 35.30 23 LYS E O 1
ATOM 5317 N N . ALA G 1 25 ? 16.233 -16.875 29.649 1.00 35.38 24 ALA E N 1
ATOM 5318 C CA . ALA G 1 25 ? 17.490 -16.231 29.258 1.00 35.86 24 ALA E CA 1
ATOM 5319 C C . ALA G 1 25 ? 17.453 -15.656 27.835 1.00 37.40 24 ALA E C 1
ATOM 5320 O O . ALA G 1 25 ? 16.658 -16.088 26.995 1.00 38.95 24 ALA E O 1
ATOM 5322 N N . SER G 1 26 ? 18.323 -14.675 27.588 1.00 37.05 25 SER E N 1
ATOM 5323 C CA . SER G 1 26 ? 18.547 -14.108 26.255 1.00 38.12 25 SER E CA 1
ATOM 5324 C C . SER G 1 26 ? 20.058 -13.921 26.056 1.00 37.95 25 SER E C 1
ATOM 5325 O O . SER G 1 26 ? 20.743 -13.353 26.919 1.00 37.35 25 SER E O 1
ATOM 5328 N N . GLY G 1 27 ? 20.571 -14.398 24.924 1.00 38.59 26 GLY E N 1
ATOM 5329 C CA . GLY G 1 27 ? 21.978 -14.210 24.561 1.00 38.80 26 GLY E CA 1
ATOM 5330 C C . GLY G 1 27 ? 22.960 -15.185 25.193 1.00 37.69 26 GLY E C 1
ATOM 5331 O O . GLY G 1 27 ? 24.171 -15.050 24.995 1.00 38.42 26 GLY E O 1
ATOM 5332 N N . PHE G 1 28 ? 22.465 -16.164 25.951 1.00 35.80 27 PHE E N 1
ATOM 5333 C CA . PHE G 1 28 ? 23.346 -17.166 26.559 1.00 35.18 27 PHE E CA 1
ATOM 5334 C C . PHE G 1 28 ? 22.616 -18.431 26.984 1.00 34.32 27 PHE E C 1
ATOM 5335 O O . PHE G 1 28 ? 21.394 -18.500 26.944 1.00 34.03 27 PHE E O 1
ATOM 5343 N N . ASP G 1 29 ? 23.393 -19.432 27.377 1.00 34.57 28 ASP E N 1
ATOM 5344 C CA . ASP G 1 29 ? 22.874 -20.744 27.746 1.00 34.87 28 ASP E CA 1
ATOM 5345 C C . ASP G 1 29 ? 23.266 -21.042 29.163 1.00 33.57 28 ASP E C 1
ATOM 5346 O O . ASP G 1 29 ? 24.221 -20.477 29.679 1.00 33.57 28 ASP E O 1
ATOM 5351 N N . PHE G 1 30 ? 22.540 -21.960 29.788 1.00 33.81 29 PHE E N 1
ATOM 5352 C CA . PHE G 1 30 ? 22.898 -22.446 31.121 1.00 32.85 29 PHE E CA 1
ATOM 5353 C C . PHE G 1 30 ? 23.862 -23.641 31.037 1.00 33.22 29 PHE E C 1
ATOM 5354 O O . PHE G 1 30 ? 24.056 -24.350 32.025 1.00 33.10 29 PHE E O 1
ATOM 5362 N N . THR G 1 31 ? 24.486 -23.842 29.876 1.00 33.94 30 THR E N 1
ATOM 5363 C CA . THR G 1 31 ? 25.423 -24.948 29.665 1.00 34.40 30 THR E CA 1
ATOM 5364 C C . THR G 1 31 ? 26.700 -24.713 30.466 1.00 33.57 30 THR E C 1
ATOM 5365 O O . THR G 1 31 ? 27.267 -25.660 31.004 1.00 34.38 30 THR E O 1
ATOM 5369 N N . TRP G 1 32 ? 27.113 -23.449 30.557 1.00 32.43 31 TRP E N 1
ATOM 5370 C CA . TRP G 1 32 ? 28.324 -23.035 31.270 1.00 31.94 31 TRP E CA 1
ATOM 5371 C C . TRP G 1 32 ? 28.097 -22.261 32.584 1.00 29.70 31 TRP E C 1
ATOM 5372 O O . TRP G 1 32 ? 29.070 -21.967 33.272 1.00 29.20 31 TRP E O 1
ATOM 5383 N N . TYR G 1 33 ? 26.854 -21.907 32.924 1.00 28.23 32 TYR E N 1
ATOM 5384 C CA . TYR G 1 33 ? 26.587 -21.158 34.177 1.00 26.88 32 TYR E CA 1
ATOM 5385 C C . TYR G 1 33 ? 25.535 -21.783 35.073 1.00 25.97 32 TYR E C 1
ATOM 5386 O O . TYR G 1 33 ? 24.553 -22.347 34.606 1.00 25.93 32 TYR E O 1
ATOM 5395 N N . THR G 1 34 ? 25.753 -21.595 36.372 1.00 25.79 33 THR E N 1
ATOM 5396 C CA . THR G 1 34 ? 24.841 -21.971 37.445 1.00 25.06 33 THR E CA 1
ATOM 5397 C C . THR G 1 34 ? 23.864 -20.822 37.596 1.00 24.26 33 THR E C 1
ATOM 5398 O O . THR G 1 34 ? 24.289 -19.667 37.593 1.00 23.78 33 THR E O 1
ATOM 5402 N N . MET G 1 35 ? 22.570 -21.126 37.714 1.00 24.65 34 MET E N 1
ATOM 5403 C CA . MET G 1 35 ? 21.521 -20.096 37.851 1.00 24.79 34 MET E CA 1
ATOM 5404 C C . MET G 1 35 ? 20.864 -20.149 39.228 1.00 23.98 34 MET E C 1
ATOM 5405 O O . MET G 1 35 ? 20.731 -21.221 39.815 1.00 24.25 34 MET E O 1
ATOM 5410 N N . ASN G 1 36 ? 20.460 -18.982 39.734 1.00 23.01 35 ASN E N 1
ATOM 5411 C CA . ASN G 1 36 ? 20.002 -18.839 41.123 1.00 22.36 35 ASN E CA 1
ATOM 5412 C C . ASN G 1 36 ? 18.653 -18.147 41.225 1.00 21.76 35 ASN E C 1
ATOM 5413 O O . ASN G 1 36 ? 18.309 -17.321 40.387 1.00 22.01 35 ASN E O 1
ATOM 5418 N N . TRP G 1 37 ? 17.881 -18.500 42.247 1.00 21.42 36 TRP E N 1
ATOM 5419 C CA . TRP G 1 37 ? 16.698 -17.726 42.604 1.00 21.01 36 TRP E CA 1
ATOM 5420 C C . TRP G 1 37 ? 16.973 -17.027 43.932 1.00 20.90 36 TRP E C 1
ATOM 5421 O O . TRP G 1 37 ? 17.344 -17.672 44.925 1.00 21.69 36 TRP E O 1
ATOM 5432 N N . VAL G 1 38 ? 16.860 -15.708 43.927 1.00 20.29 37 VAL E N 1
ATOM 5433 C CA . VAL G 1 38 ? 17.075 -14.893 45.121 1.00 20.46 37 VAL E CA 1
ATOM 5434 C C . VAL G 1 38 ? 15.840 -14.038 45.255 1.00 20.77 37 VAL E C 1
ATOM 5435 O O . VAL G 1 38 ? 15.386 -13.494 44.263 1.00 20.15 37 VAL E O 1
ATOM 5439 N N . ARG G 1 39 ? 15.291 -13.917 46.460 1.00 21.88 38 ARG E N 1
ATOM 5440 C CA . ARG G 1 39 ? 14.139 -13.028 46.674 1.00 22.67 38 ARG E CA 1
ATOM 5441 C C . ARG G 1 39 ? 14.457 -11.877 47.607 1.00 23.28 38 ARG E C 1
ATOM 5442 O O . ARG G 1 39 ? 15.503 -11.848 48.258 1.00 23.13 38 ARG E O 1
ATOM 5450 N N . GLN G 1 40 ? 13.535 -10.920 47.643 1.00 24.26 39 GLN E N 1
ATOM 5451 C CA . GLN G 1 40 ? 13.670 -9.734 48.485 1.00 25.03 39 GLN E CA 1
ATOM 5452 C C . GLN G 1 40 ? 12.306 -9.320 49.060 1.00 25.86 39 GLN E C 1
ATOM 5453 O O . GLN G 1 40 ? 11.515 -8.651 48.386 1.00 25.47 39 GLN E O 1
ATOM 5459 N N . ALA G 1 41 ? 12.032 -9.719 50.300 1.00 26.66 40 ALA E N 1
ATOM 5460 C CA . ALA G 1 41 ? 10.785 -9.315 50.961 1.00 28.14 40 ALA E CA 1
ATOM 5461 C C . ALA G 1 41 ? 10.809 -7.801 51.203 1.00 29.33 40 ALA E C 1
ATOM 5462 O O . ALA G 1 41 ? 11.892 -7.228 51.342 1.00 28.81 40 ALA E O 1
ATOM 5464 N N . PRO G 1 42 ? 9.625 -7.148 51.244 1.00 31.49 41 PRO E N 1
ATOM 5465 C CA . PRO G 1 42 ? 9.600 -5.718 51.550 1.00 33.24 41 PRO E CA 1
ATOM 5466 C C . PRO G 1 42 ? 10.241 -5.404 52.898 1.00 35.21 41 PRO E C 1
ATOM 5467 O O . PRO G 1 42 ? 10.001 -6.127 53.872 1.00 36.29 41 PRO E O 1
ATOM 5471 N N . GLY G 1 43 ? 11.057 -4.344 52.935 1.00 36.49 42 GLY E N 1
ATOM 5472 C CA . GLY G 1 43 ? 11.727 -3.906 54.157 1.00 38.83 42 GLY E CA 1
ATOM 5473 C C . GLY G 1 43 ? 12.948 -4.726 54.553 1.00 39.92 42 GLY E C 1
ATOM 5474 O O . GLY G 1 43 ? 13.659 -4.371 55.497 1.00 41.06 42 GLY E O 1
ATOM 5475 N N . LYS G 1 44 ? 13.211 -5.808 53.824 1.00 39.74 43 LYS E N 1
ATOM 5476 C CA . LYS G 1 44 ? 14.182 -6.807 54.253 1.00 40.22 43 LYS E CA 1
ATOM 5477 C C . LYS G 1 44 ? 15.230 -6.998 53.171 1.00 39.02 43 LYS E C 1
ATOM 5478 O O . LYS G 1 44 ? 15.017 -6.628 52.020 1.00 39.02 43 LYS E O 1
ATOM 5484 N N . GLY G 1 45 ? 16.346 -7.622 53.533 1.00 38.58 44 GLY E N 1
ATOM 5485 C CA . GLY G 1 45 ? 17.444 -7.835 52.597 1.00 36.88 44 GLY E CA 1
ATOM 5486 C C . GLY G 1 45 ? 17.255 -9.025 51.673 1.00 35.24 44 GLY E C 1
ATOM 5487 O O . GLY G 1 45 ? 16.278 -9.774 51.790 1.00 35.01 44 GLY E O 1
ATOM 5488 N N . LEU G 1 46 ? 18.217 -9.181 50.759 1.00 32.88 45 LEU E N 1
ATOM 5489 C CA . LEU G 1 46 ? 18.295 -10.309 49.832 1.00 29.97 45 LEU E CA 1
ATOM 5490 C C . LEU G 1 46 ? 18.461 -11.637 50.561 1.00 29.44 45 LEU E C 1
ATOM 5491 O O . LEU G 1 46 ? 19.177 -11.719 51.565 1.00 29.88 45 LEU E O 1
ATOM 5496 N N . GLU G 1 47 ? 17.829 -12.672 50.010 1.00 28.13 46 GLU E N 1
ATOM 5497 C CA . GLU G 1 47 ? 17.801 -14.003 50.592 1.00 28.11 46 GLU E CA 1
ATOM 5498 C C . GLU G 1 47 ? 17.997 -15.014 49.466 1.00 26.23 46 GLU E C 1
ATOM 5499 O O . GLU G 1 47 ? 17.236 -15.028 48.488 1.00 26.85 46 GLU E O 1
ATOM 5505 N N . TRP G 1 48 ? 19.000 -15.871 49.595 1.00 24.83 47 TRP E N 1
ATOM 5506 C CA . TRP G 1 48 ? 19.243 -16.911 48.598 1.00 23.32 47 TRP E CA 1
ATOM 5507 C C . TRP G 1 48 ? 18.273 -18.073 48.808 1.00 23.07 47 TRP E C 1
ATOM 5508 O O . TRP G 1 48 ? 18.100 -18.556 49.926 1.00 23.46 47 TRP E O 1
ATOM 5519 N N . ILE G 1 49 ? 17.633 -18.507 47.727 1.00 22.19 48 ILE E N 1
ATOM 5520 C CA . ILE G 1 49 ? 16.617 -19.552 47.817 1.00 22.75 48 ILE E CA 1
ATOM 5521 C C . ILE G 1 49 ? 17.198 -20.878 47.359 1.00 22.96 48 ILE E C 1
ATOM 5522 O O . ILE G 1 49 ? 17.258 -21.831 48.139 1.00 23.43 48 ILE E O 1
ATOM 5527 N N . ALA G 1 50 ? 17.633 -20.918 46.098 1.00 22.50 49 ALA E N 1
ATOM 5528 C CA . ALA G 1 50 ? 18.100 -22.157 45.479 1.00 22.92 49 ALA E CA 1
ATOM 5529 C C . ALA G 1 50 ? 18.937 -21.923 44.237 1.00 22.32 49 ALA E C 1
ATOM 5530 O O . ALA G 1 50 ? 18.769 -20.923 43.541 1.00 22.04 49 ALA E O 1
ATOM 5532 N N . SER G 1 51 ? 19.831 -22.868 43.960 1.00 22.58 50 SER E N 1
ATOM 5533 C CA . SER G 1 51 ? 20.683 -22.824 42.780 1.00 22.29 50 SER E CA 1
ATOM 5534 C C . SER G 1 51 ? 20.612 -24.146 42.030 1.00 22.97 50 SER E C 1
ATOM 5535 O O . SER G 1 51 ? 20.244 -25.166 42.578 1.00 23.41 50 SER E O 1
ATOM 5538 N N . ILE G 1 52 ? 20.924 -24.104 40.750 1.00 23.70 51 ILE E N 1
ATOM 5539 C CA . ILE G 1 52 ? 21.014 -25.323 39.960 1.00 25.22 51 ILE E CA 1
ATOM 5540 C C . ILE G 1 52 ? 22.211 -25.200 39.029 1.00 25.90 51 ILE E C 1
ATOM 5541 O O . ILE G 1 52 ? 22.417 -24.156 38.427 1.00 25.21 51 ILE E O 1
ATOM 5546 N N . GLY G 1 53 ? 22.999 -26.273 38.940 1.00 27.73 52 GLY E N 1
ATOM 5547 C CA . GLY G 1 53 ? 24.335 -26.244 38.319 1.00 28.66 52 GLY E CA 1
ATOM 5548 C C . GLY G 1 53 ? 24.335 -26.191 36.805 1.00 29.59 52 GLY E C 1
ATOM 5549 O O . GLY G 1 53 ? 23.298 -26.315 36.189 1.00 29.12 52 GLY E O 1
ATOM 5550 N N . ALA G 1 54 A 25.513 -25.997 36.217 1.00 31.29 52 ALA E N 1
ATOM 5551 C CA . ALA G 1 54 A 25.661 -25.829 34.759 1.00 32.52 52 ALA E CA 1
ATOM 5552 C C . ALA G 1 54 A 25.397 -27.114 33.995 1.00 34.80 52 ALA E C 1
ATOM 5553 O O . ALA G 1 54 A 25.718 -28.200 34.466 1.00 35.68 52 ALA E O 1
ATOM 5555 N N . GLY G 1 55 B 24.838 -26.977 32.795 1.00 36.38 52 GLY E N 1
ATOM 5556 C CA . GLY G 1 55 B 24.628 -28.115 31.901 1.00 38.41 52 GLY E CA 1
ATOM 5557 C C . GLY G 1 55 B 23.439 -28.954 32.321 1.00 38.61 52 GLY E C 1
ATOM 5558 O O . GLY G 1 55 B 22.833 -28.702 33.367 1.00 37.87 52 GLY E O 1
ATOM 5559 N N . VAL G 1 56 ? 23.146 -29.983 31.532 1.00 39.68 53 VAL E N 1
ATOM 5560 C CA . VAL G 1 56 ? 22.000 -30.856 31.792 1.00 40.63 53 VAL E CA 1
ATOM 5561 C C . VAL G 1 56 ? 22.097 -31.529 33.164 1.00 40.67 53 VAL E C 1
ATOM 5562 O O . VAL G 1 56 ? 21.098 -31.620 33.891 1.00 39.92 53 VAL E O 1
ATOM 5566 N N . TYR G 1 57 ? 23.300 -31.986 33.522 1.00 40.89 54 TYR E N 1
ATOM 5567 C CA . TYR G 1 57 ? 23.482 -32.748 34.764 1.00 40.40 54 TYR E CA 1
ATOM 5568 C C . TYR G 1 57 ? 23.964 -31.900 35.940 1.00 37.26 54 TYR E C 1
ATOM 5569 O O . TYR G 1 57 ? 24.413 -32.411 36.948 1.00 37.13 54 TYR E O 1
ATOM 5578 N N . GLY G 1 58 ? 23.795 -30.588 35.822 1.00 34.65 55 GLY E N 1
ATOM 5579 C CA . GLY G 1 58 ? 24.033 -29.673 36.930 1.00 32.33 55 GLY E CA 1
ATOM 5580 C C . GLY G 1 58 ? 23.297 -30.065 38.190 1.00 31.05 55 GLY E C 1
ATOM 5581 O O . GLY G 1 58 ? 22.193 -30.617 38.135 1.00 31.44 55 GLY E O 1
ATOM 5582 N N . SER G 1 59 ? 23.914 -29.770 39.330 1.00 30.00 56 SER E N 1
ATOM 5583 C CA . SER G 1 59 ? 23.391 -30.179 40.642 1.00 29.35 56 SER E CA 1
ATOM 5584 C C . SER G 1 59 ? 22.574 -29.046 41.252 1.00 27.48 56 SER E C 1
ATOM 5585 O O . SER G 1 59 ? 22.780 -27.880 40.909 1.00 26.66 56 SER E O 1
ATOM 5588 N N . ASN G 1 60 ? 21.665 -29.401 42.164 1.00 26.75 57 ASN E N 1
ATOM 5589 C CA . ASN G 1 60 ? 20.840 -28.431 42.855 1.00 25.00 57 ASN E CA 1
ATOM 5590 C C . ASN G 1 60 ? 21.417 -28.200 44.219 1.00 24.87 57 ASN E C 1
ATOM 5591 O O . ASN G 1 60 ? 22.036 -29.093 44.797 1.00 26.26 57 ASN E O 1
ATOM 5596 N N . TYR G 1 61 ? 21.154 -27.021 44.761 1.00 23.64 58 TYR E N 1
ATOM 5597 C CA . TYR G 1 61 ? 21.384 -26.745 46.162 1.00 23.85 58 TYR E CA 1
ATOM 5598 C C . TYR G 1 61 ? 20.224 -25.891 46.665 1.00 23.20 58 TYR E C 1
ATOM 5599 O O . TYR G 1 61 ? 19.588 -25.163 45.888 1.00 22.24 58 TYR E O 1
ATOM 5608 N N . TYR G 1 62 ? 19.935 -26.003 47.958 1.00 23.83 59 TYR E N 1
ATOM 5609 C CA . TYR G 1 62 ? 18.843 -25.256 48.581 1.00 23.84 59 TYR E CA 1
ATOM 5610 C C . TYR G 1 62 ? 19.331 -24.594 49.850 1.00 24.79 59 TYR E C 1
ATOM 5611 O O . TYR G 1 62 ? 20.230 -25.101 50.517 1.00 26.26 59 TYR E O 1
ATOM 5620 N N . ALA G 1 63 ? 18.743 -23.455 50.184 1.00 24.80 60 ALA E N 1
ATOM 5621 C CA . ALA G 1 63 ? 18.900 -22.905 51.518 1.00 25.83 60 ALA E CA 1
ATOM 5622 C C . ALA G 1 63 ? 18.222 -23.904 52.457 1.00 27.48 60 ALA E C 1
ATOM 5623 O O . ALA G 1 63 ? 17.255 -24.551 52.061 1.00 27.95 60 ALA E O 1
ATOM 5625 N N . SER G 1 64 ? 18.712 -24.011 53.692 1.00 28.85 61 SER E N 1
ATOM 5626 C CA . SER G 1 64 ? 18.110 -24.897 54.686 1.00 30.77 61 SER E CA 1
ATOM 5627 C C . SER G 1 64 ? 16.583 -24.690 54.784 1.00 31.27 61 SER E C 1
ATOM 5628 O O . SER G 1 64 ? 15.807 -25.622 54.566 1.00 31.99 61 SER E O 1
ATOM 5631 N N . TRP G 1 65 ? 16.170 -23.453 55.047 1.00 30.64 62 TRP E N 1
ATOM 5632 C CA . TRP G 1 65 ? 14.766 -23.120 55.251 1.00 31.06 62 TRP E CA 1
ATOM 5633 C C . TRP G 1 65 ? 13.820 -23.429 54.076 1.00 30.68 62 TRP E C 1
ATOM 5634 O O . TRP G 1 65 ? 12.597 -23.454 54.269 1.00 31.74 62 TRP E O 1
ATOM 5645 N N . ALA G 1 66 ? 14.365 -23.651 52.880 1.00 29.48 63 ALA E N 1
ATOM 5646 C CA . ALA G 1 66 ? 13.570 -23.695 51.647 1.00 28.81 63 ALA E CA 1
ATOM 5647 C C . ALA G 1 66 ? 13.315 -25.095 51.100 1.00 29.80 63 ALA E C 1
ATOM 5648 O O . ALA G 1 66 ? 12.523 -25.258 50.159 1.00 29.53 63 ALA E O 1
ATOM 5650 N N . LYS G 1 67 ? 13.982 -26.099 51.660 1.00 31.37 64 LYS E N 1
ATOM 5651 C CA . LYS G 1 67 ? 13.910 -27.432 51.108 1.00 32.59 64 LYS E CA 1
ATOM 5652 C C . LYS G 1 67 ? 12.488 -27.843 51.365 1.00 34.38 64 LYS E C 1
ATOM 5653 O O . LYS G 1 67 ? 11.994 -27.622 52.476 1.00 35.93 64 LYS E O 1
ATOM 5659 N N . GLY G 1 68 ? 11.835 -28.473 50.404 1.00 34.97 65 GLY E N 1
ATOM 5660 C CA . GLY G 1 68 ? 10.523 -29.037 50.655 1.00 36.67 65 GLY E CA 1
ATOM 5661 C C . GLY G 1 68 ? 9.408 -28.157 50.146 1.00 36.47 65 GLY E C 1
ATOM 5662 O O . GLY G 1 68 ? 8.531 -28.647 49.440 1.00 38.98 65 GLY E O 1
ATOM 5663 N N . ARG G 1 69 ? 9.431 -26.865 50.474 1.00 35.18 66 ARG E N 1
ATOM 5664 C CA . ARG G 1 69 ? 8.401 -25.936 49.960 1.00 34.55 66 ARG E CA 1
ATOM 5665 C C . ARG G 1 69 ? 8.754 -25.296 48.616 1.00 32.91 66 ARG E C 1
ATOM 5666 O O . ARG G 1 69 ? 7.895 -24.667 47.951 1.00 31.84 66 ARG E O 1
ATOM 5674 N N . PHE G 1 70 ? 10.039 -25.407 48.266 1.00 32.05 67 PHE E N 1
ATOM 5675 C CA . PHE G 1 70 ? 10.546 -24.927 46.996 1.00 30.58 67 PHE E CA 1
ATOM 5676 C C . PHE G 1 70 ? 11.241 -26.027 46.215 1.00 30.71 67 PHE E C 1
ATOM 5677 O O . PHE G 1 70 ? 11.745 -26.993 46.787 1.00 31.94 67 PHE E O 1
ATOM 5685 N N . THR G 1 71 ? 11.242 -25.861 44.896 1.00 30.18 68 THR E N 1
ATOM 5686 C CA . THR G 1 71 ? 11.869 -26.787 43.950 1.00 29.81 68 THR E CA 1
ATOM 5687 C C . THR G 1 71 ? 12.376 -26.014 42.739 1.00 28.58 68 THR E C 1
ATOM 5688 O O . THR G 1 71 ? 11.584 -25.424 41.999 1.00 27.58 68 THR E O 1
ATOM 5692 N N . ILE G 1 72 ? 13.693 -26.042 42.534 1.00 28.45 69 ILE E N 1
ATOM 5693 C CA . ILE G 1 72 ? 14.326 -25.380 41.392 1.00 27.63 69 ILE E CA 1
ATOM 5694 C C . ILE G 1 72 ? 14.548 -26.375 40.261 1.00 28.67 69 ILE E C 1
ATOM 5695 O O . ILE G 1 72 ? 14.831 -27.550 40.492 1.00 29.29 69 ILE E O 1
ATOM 5700 N N . SER G 1 73 ? 14.402 -25.906 39.031 1.00 29.39 70 SER E N 1
ATOM 5701 C CA . SER G 1 73 ? 14.462 -26.792 37.875 1.00 30.94 70 SER E CA 1
ATOM 5702 C C . SER G 1 73 ? 14.935 -26.083 36.606 1.00 31.29 70 SER E C 1
ATOM 5703 O O . SER G 1 73 ? 14.669 -24.899 36.391 1.00 31.22 70 SER E O 1
ATOM 5706 N N . LYS G 1 74 ? 15.631 -26.831 35.764 1.00 32.35 71 LYS E N 1
ATOM 5707 C CA . LYS G 1 74 ? 15.998 -26.369 34.444 1.00 32.63 71 LYS E CA 1
ATOM 5708 C C . LYS G 1 74 ? 15.057 -27.050 33.469 1.00 33.58 71 LYS E C 1
ATOM 5709 O O . LYS G 1 74 ? 15.255 -28.212 33.114 1.00 35.02 71 LYS E O 1
ATOM 5715 N N . ALA G 1 75 ? 14.024 -26.334 33.038 1.00 33.03 72 ALA E N 1
ATOM 5716 C CA . ALA G 1 75 ? 13.094 -26.876 32.051 1.00 33.62 72 ALA E CA 1
ATOM 5717 C C . ALA G 1 75 ? 13.846 -27.156 30.760 1.00 34.30 72 ALA E C 1
ATOM 5718 O O . ALA G 1 75 ? 13.709 -28.227 30.184 1.00 35.49 72 ALA E O 1
ATOM 5720 N N . SER G 1 76 ? 14.656 -26.188 30.337 1.00 33.39 73 SER E N 1
ATOM 5721 C CA . SER G 1 76 ? 15.448 -26.290 29.114 1.00 34.20 73 SER E CA 1
ATOM 5722 C C . SER G 1 76 ? 16.745 -25.510 29.297 1.00 33.77 73 SER E C 1
ATOM 5723 O O . SER G 1 76 ? 16.991 -24.939 30.367 1.00 32.33 73 SER E O 1
ATOM 5726 N N . SER G 1 77 ? 17.562 -25.461 28.249 1.00 35.03 74 SER E N 1
ATOM 5727 C CA . SER G 1 77 ? 18.854 -24.779 28.330 1.00 35.02 74 SER E CA 1
ATOM 5728 C C . SER G 1 77 ? 18.715 -23.261 28.503 1.00 34.44 74 SER E C 1
ATOM 5729 O O . SER G 1 77 ? 19.710 -22.593 28.817 1.00 34.90 74 SER E O 1
ATOM 5732 N N . THR G 1 78 ? 17.514 -22.719 28.278 1.00 33.87 75 THR E N 1
ATOM 5733 C CA . THR G 1 78 ? 17.288 -21.281 28.386 1.00 33.10 75 THR E CA 1
ATOM 5734 C C . THR G 1 78 ? 16.162 -20.887 29.352 1.00 31.96 75 THR E C 1
ATOM 5735 O O . THR G 1 78 ? 15.819 -19.706 29.447 1.00 31.50 75 THR E O 1
ATOM 5739 N N . THR G 1 79 ? 15.603 -21.844 30.087 1.00 31.81 76 THR E N 1
ATOM 5740 C CA . THR G 1 79 ? 14.474 -21.562 30.981 1.00 31.40 76 THR E CA 1
ATOM 5741 C C . THR G 1 79 ? 14.656 -22.233 32.341 1.00 30.74 76 THR E C 1
ATOM 5742 O O . THR G 1 79 ? 14.804 -23.456 32.412 1.00 31.87 76 THR E O 1
ATOM 5746 N N . VAL G 1 80 ? 14.624 -21.442 33.417 1.00 29.58 77 VAL E N 1
ATOM 5747 C CA . VAL G 1 80 ? 14.634 -22.003 34.786 1.00 28.70 77 VAL E CA 1
ATOM 5748 C C . VAL G 1 80 ? 13.250 -21.840 35.429 1.00 28.56 77 VAL E C 1
ATOM 5749 O O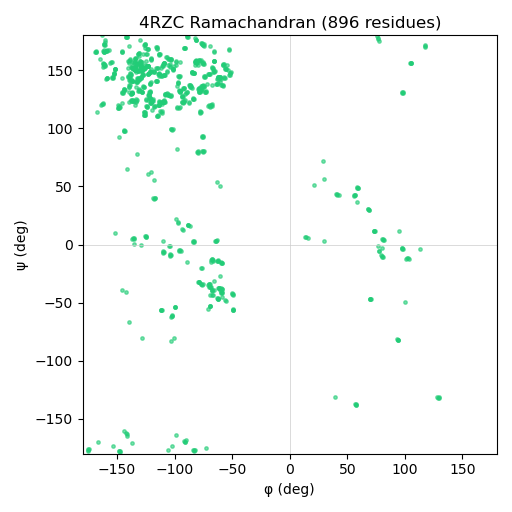 . VAL G 1 80 ? 12.414 -21.051 34.982 1.00 28.76 77 VAL E O 1
ATOM 5753 N N . THR G 1 81 ? 13.024 -22.624 36.470 1.00 28.55 78 THR E N 1
ATOM 5754 C CA . THR G 1 81 ? 11.729 -22.741 37.097 1.00 29.03 78 THR E CA 1
ATOM 5755 C C . THR G 1 81 ? 11.888 -22.722 38.618 1.00 28.26 78 THR E C 1
ATOM 5756 O O . THR G 1 81 ? 12.820 -23.314 39.173 1.00 27.11 78 THR E O 1
ATOM 5760 N N . LEU G 1 82 ? 10.960 -22.046 39.282 1.00 28.32 79 LEU E N 1
ATOM 5761 C CA . LEU G 1 82 ? 10.847 -22.126 40.732 1.00 28.71 79 LEU E CA 1
ATOM 5762 C C . LEU G 1 82 ? 9.430 -22.514 41.127 1.00 29.23 79 LEU E C 1
ATOM 5763 O O . LEU G 1 82 ? 8.508 -21.733 40.940 1.00 29.23 79 LEU E O 1
ATOM 5768 N N . GLN G 1 83 ? 9.275 -23.721 41.661 1.00 30.30 80 GLN E N 1
ATOM 5769 C CA . GLN G 1 83 ? 7.987 -24.205 42.162 1.00 31.89 80 GLN E CA 1
ATOM 5770 C C . GLN G 1 83 ? 7.857 -23.893 43.665 1.00 32.37 80 GLN E C 1
ATOM 5771 O O . GLN G 1 83 ? 8.699 -24.297 44.473 1.00 31.61 80 GLN E O 1
ATOM 5777 N N . MET G 1 84 ? 6.803 -23.150 44.009 1.00 33.08 81 MET E N 1
ATOM 5778 C CA . MET G 1 84 ? 6.553 -22.683 45.367 1.00 34.32 81 MET E CA 1
ATOM 5779 C C . MET G 1 84 ? 5.246 -23.299 45.832 1.00 36.46 81 MET E C 1
ATOM 5780 O O . MET G 1 84 ? 4.201 -23.026 45.237 1.00 37.04 81 MET E O 1
ATOM 5785 N N . THR G 1 85 ? 5.291 -24.097 46.901 1.00 38.55 82 THR E N 1
ATOM 5786 C CA . THR G 1 85 ? 4.165 -25.003 47.223 1.00 41.02 82 THR E CA 1
ATOM 5787 C C . THR G 1 85 ? 3.187 -24.567 48.298 1.00 42.50 82 THR E C 1
ATOM 5788 O O . THR G 1 85 ? 1.990 -24.532 48.018 1.00 45.14 82 THR E O 1
ATOM 5792 N N . SER G 1 86 A 3.655 -24.231 49.501 1.00 41.74 82 SER E N 1
ATOM 5793 C CA . SER G 1 86 A 2.700 -24.023 50.629 1.00 43.10 82 SER E CA 1
ATOM 5794 C C . SER G 1 86 A 2.820 -22.615 51.186 1.00 42.33 82 SER E C 1
ATOM 5795 O O . SER G 1 86 A 3.131 -22.438 52.361 1.00 43.58 82 SER E O 1
ATOM 5798 N N . LEU G 1 87 B 2.527 -21.626 50.343 1.00 40.23 82 LEU E N 1
ATOM 5799 C CA . LEU G 1 87 B 2.829 -20.224 50.629 1.00 38.44 82 LEU E CA 1
ATOM 5800 C C . LEU G 1 87 B 2.235 -19.687 51.930 1.00 39.50 82 LEU E C 1
ATOM 5801 O O . LEU G 1 87 B 1.113 -20.043 52.319 1.00 41.81 82 LEU E O 1
ATOM 5806 N N . THR G 1 88 ? 3.005 -18.825 52.593 1.00 37.89 83 THR E N 1
ATOM 5807 C CA . THR G 1 88 ? 2.545 -18.081 53.765 1.00 38.76 83 THR E CA 1
ATOM 5808 C C . THR G 1 88 ? 2.780 -16.585 53.519 1.00 36.48 83 THR E C 1
ATOM 5809 O O . THR G 1 88 ? 3.426 -16.214 52.535 1.00 34.19 83 THR E O 1
ATOM 5813 N N . VAL G 1 89 ? 2.265 -15.739 54.414 1.00 36.48 84 VAL E N 1
ATOM 5814 C CA . VAL G 1 89 ? 2.353 -14.281 54.242 1.00 35.22 84 VAL E CA 1
ATOM 5815 C C . VAL G 1 89 ? 3.810 -13.784 54.214 1.00 33.12 84 VAL E C 1
ATOM 5816 O O . VAL G 1 89 ? 4.138 -12.882 53.448 1.00 32.00 84 VAL E O 1
ATOM 5820 N N . ALA G 1 90 ? 4.674 -14.392 55.026 1.00 32.63 85 ALA E N 1
ATOM 5821 C CA . ALA G 1 90 ? 6.110 -14.085 55.032 1.00 30.82 85 ALA E CA 1
ATOM 5822 C C . ALA G 1 90 ? 6.834 -14.394 53.712 1.00 28.70 85 ALA E C 1
ATOM 5823 O O . ALA G 1 90 ? 7.979 -13.972 53.530 1.00 27.39 85 ALA E O 1
ATOM 5825 N N . ASP G 1 91 ? 6.189 -15.147 52.814 1.00 28.32 86 ASP E N 1
ATOM 5826 C CA . ASP G 1 91 ? 6.751 -15.433 51.493 1.00 26.74 86 ASP E CA 1
ATOM 5827 C C . ASP G 1 91 ? 6.483 -14.325 50.483 1.00 25.79 86 ASP E C 1
ATOM 5828 O O . ASP G 1 91 ? 6.843 -14.441 49.318 1.00 24.85 86 ASP E O 1
ATOM 5833 N N . THR G 1 92 ? 5.838 -13.258 50.928 1.00 26.49 87 THR E N 1
ATOM 5834 C CA . THR G 1 92 ? 5.570 -12.113 50.079 1.00 26.02 87 THR E CA 1
ATOM 5835 C C . THR G 1 92 ? 6.890 -11.434 49.762 1.00 24.83 87 THR E C 1
ATOM 5836 O O . THR G 1 92 ? 7.586 -10.990 50.681 1.00 24.93 87 THR E O 1
ATOM 5840 N N . ALA G 1 93 ? 7.230 -11.348 48.473 1.00 23.93 88 ALA E N 1
ATOM 5841 C CA . ALA G 1 93 ? 8.507 -10.761 48.044 1.00 22.98 88 ALA E CA 1
ATOM 5842 C C . ALA G 1 93 ? 8.601 -10.500 46.548 1.00 22.45 88 ALA E C 1
ATOM 5843 O O . ALA G 1 93 ? 7.796 -10.994 45.766 1.00 23.11 88 ALA E O 1
ATOM 5845 N N . THR G 1 94 ? 9.603 -9.705 46.182 1.00 21.89 89 THR E N 1
ATOM 5846 C CA . THR G 1 94 ? 10.103 -9.610 44.828 1.00 21.24 89 THR E CA 1
ATOM 5847 C C . THR G 1 94 ? 11.079 -10.763 44.642 1.00 20.72 89 THR E C 1
ATOM 5848 O O . THR G 1 94 ? 12.020 -10.886 45.421 1.00 20.41 89 THR E O 1
ATOM 5852 N N . TYR G 1 95 ? 10.856 -11.589 43.615 1.00 20.92 90 TYR E N 1
ATOM 5853 C CA . TYR G 1 95 ? 11.692 -12.770 43.321 1.00 20.72 90 TYR E CA 1
ATOM 5854 C C . TYR G 1 95 ? 12.603 -12.552 42.110 1.00 21.21 90 TYR E C 1
ATOM 5855 O O . TYR G 1 95 ? 12.128 -12.153 41.024 1.00 21.67 90 TYR E O 1
ATOM 5864 N N . PHE G 1 96 ? 13.897 -12.850 42.292 1.00 21.34 91 PHE E N 1
ATOM 5865 C CA . PHE G 1 96 ? 14.941 -12.587 41.286 1.00 21.15 91 PHE E CA 1
ATOM 5866 C C . PHE G 1 96 ? 15.541 -13.857 40.691 1.00 22.36 91 PHE E C 1
ATOM 5867 O O . PHE G 1 96 ? 15.744 -14.855 41.385 1.00 21.80 91 PHE E O 1
ATOM 5875 N N . CYS G 1 97 ? 15.887 -13.757 39.408 1.00 24.28 92 CYS E N 1
ATOM 5876 C CA . CYS G 1 97 ? 16.691 -14.738 38.709 1.00 25.81 92 CYS E CA 1
ATOM 5877 C C . CYS G 1 97 ? 18.083 -14.146 38.448 1.00 25.42 92 CYS E C 1
ATOM 5878 O O . CYS G 1 97 ? 18.198 -13.045 37.925 1.00 26.03 92 CYS E O 1
ATOM 5881 N N . ALA G 1 98 ? 19.143 -14.863 38.803 1.00 25.26 93 ALA E N 1
ATOM 5882 C CA . ALA G 1 98 ? 20.497 -14.304 38.701 1.00 25.50 93 ALA E CA 1
ATOM 5883 C C . ALA G 1 98 ? 21.544 -15.326 38.292 1.00 25.96 93 ALA E C 1
ATOM 5884 O O . ALA G 1 98 ? 21.622 -16.426 38.860 1.00 26.99 93 ALA E O 1
ATOM 5886 N N . ARG G 1 99 ? 22.381 -14.938 37.337 1.00 25.69 94 ARG E N 1
ATOM 5887 C CA . ARG G 1 99 ? 23.351 -15.841 36.756 1.00 25.59 94 ARG E CA 1
ATOM 5888 C C . ARG G 1 99 ? 24.692 -15.733 37.463 1.00 25.53 94 ARG E C 1
ATOM 5889 O O . ARG G 1 99 ? 25.237 -14.639 37.644 1.00 25.13 94 ARG E O 1
ATOM 5897 N N . ASP G 1 100 ? 25.204 -16.887 37.884 1.00 25.96 95 ASP E N 1
ATOM 5898 C CA . ASP G 1 100 ? 26.544 -16.983 38.437 1.00 26.56 95 ASP E CA 1
ATOM 5899 C C . ASP G 1 100 ? 27.469 -16.921 37.244 1.00 27.70 95 ASP E C 1
ATOM 5900 O O . ASP G 1 100 ? 27.769 -17.945 36.627 1.00 28.41 95 ASP E O 1
ATOM 5905 N N . GLY G 1 101 ? 27.907 -15.709 36.916 1.00 28.20 96 GLY E N 1
ATOM 5906 C CA . GLY G 1 101 ? 28.803 -15.504 35.790 1.00 29.53 96 GLY E CA 1
ATOM 5907 C C . GLY G 1 101 ? 30.186 -16.067 36.058 1.00 30.75 96 GLY E C 1
ATOM 5908 O O . GLY G 1 101 ? 30.711 -16.862 35.280 1.00 31.94 96 GLY E O 1
ATOM 5909 N N . ILE G 1 102 ? 30.768 -15.659 37.174 1.00 30.69 97 ILE E N 1
ATOM 5910 C CA . ILE G 1 102 ? 32.116 -16.039 37.510 1.00 32.08 97 ILE E CA 1
ATOM 5911 C C . ILE G 1 102 ? 32.305 -16.146 39.035 1.00 31.39 97 ILE E C 1
ATOM 5912 O O . ILE G 1 102 ? 32.085 -15.173 39.764 1.00 30.57 97 ILE E O 1
ATOM 5917 N N . ASN G 1 103 ? 32.666 -17.354 39.491 1.00 31.52 98 ASN E N 1
ATOM 5918 C CA . ASN G 1 103 ? 33.084 -17.649 40.873 1.00 31.12 98 ASN E CA 1
ATOM 5919 C C . ASN G 1 103 ? 32.264 -16.949 41.961 1.00 30.12 98 ASN E C 1
ATOM 5920 O O . ASN G 1 103 ? 32.821 -16.425 42.926 1.00 29.69 98 ASN E O 1
ATOM 5925 N N . GLY G 1 104 ? 30.938 -16.923 41.786 1.00 29.20 99 GLY E N 1
ATOM 5926 C CA . GLY G 1 104 ? 30.018 -16.424 42.817 1.00 28.40 99 GLY E CA 1
ATOM 5927 C C . GLY G 1 104 ? 29.444 -15.033 42.594 1.00 28.24 99 GLY E C 1
ATOM 5928 O O . GLY G 1 104 ? 28.517 -14.612 43.313 1.00 28.17 99 GLY E O 1
ATOM 5929 N N . GLY G 1 105 ? 30.005 -14.297 41.640 1.00 28.28 100 GLY E N 1
ATOM 5930 C CA . GLY G 1 105 ? 29.489 -12.979 41.301 1.00 27.87 100 GLY E CA 1
ATOM 5931 C C . GLY G 1 105 ? 28.245 -13.091 40.450 1.00 27.06 100 GLY E C 1
ATOM 5932 O O . GLY G 1 105 ? 28.304 -13.588 39.309 1.00 26.69 100 GLY E O 1
ATOM 5933 N N . TYR G 1 106 A 27.112 -12.656 41.006 1.00 26.40 100 TYR E N 1
ATOM 5934 C CA . TYR G 1 106 A 25.870 -12.601 40.241 1.00 26.19 100 TYR E CA 1
ATOM 5935 C C . TYR G 1 106 A 25.907 -11.408 39.290 1.00 27.42 100 TYR E C 1
ATOM 5936 O O . TYR G 1 106 A 25.388 -10.324 39.539 1.00 27.21 100 TYR E O 1
ATOM 5945 N N . ASP G 1 107 ? 26.623 -11.680 38.212 1.00 29.29 101 ASP E N 1
ATOM 5946 C CA . ASP G 1 107 ? 26.889 -10.810 37.083 1.00 30.73 101 ASP E CA 1
ATOM 5947 C C . ASP G 1 107 ? 25.611 -10.167 36.523 1.00 29.89 101 ASP E C 1
ATOM 5948 O O . ASP G 1 107 ? 25.568 -8.976 36.250 1.00 29.36 101 ASP E O 1
ATOM 5953 N N . ILE G 1 108 ? 24.543 -10.940 36.416 1.00 29.24 102 ILE E N 1
ATOM 5954 C CA . ILE G 1 108 ? 23.342 -10.430 35.777 1.00 29.18 102 ILE E CA 1
ATOM 5955 C C . ILE G 1 108 ? 22.053 -10.845 36.507 1.00 26.90 102 ILE E C 1
ATOM 5956 O O . ILE G 1 108 ? 21.947 -11.957 37.014 1.00 26.31 102 ILE E O 1
ATOM 5961 N N . TRP G 1 109 ? 21.096 -9.917 36.549 1.00 25.09 103 TRP E N 1
ATOM 5962 C CA . TRP G 1 109 ? 19.870 -10.069 37.303 1.00 23.64 103 TRP E CA 1
ATOM 5963 C C . TRP G 1 109 ? 18.675 -9.751 36.427 1.00 24.04 103 TRP E C 1
ATOM 5964 O O . TRP G 1 109 ? 18.790 -8.988 35.486 1.00 25.09 103 TRP E O 1
ATOM 5975 N N . GLY G 1 110 ? 17.516 -10.317 36.728 1.00 23.64 104 GLY E N 1
ATOM 5976 C CA . GLY G 1 110 ? 16.286 -9.851 36.089 1.00 24.32 104 GLY E CA 1
ATOM 5977 C C . GLY G 1 110 ? 15.741 -8.613 36.802 1.00 24.41 104 GLY E C 1
ATOM 5978 O O . GLY G 1 110 ? 16.359 -8.106 37.730 1.00 23.47 104 GLY E O 1
ATOM 5979 N N . PRO G 1 111 ? 14.579 -8.113 36.370 1.00 25.19 105 PRO E N 1
ATOM 5980 C CA . PRO G 1 111 ? 13.931 -7.047 37.138 1.00 25.75 105 PRO E CA 1
ATOM 5981 C C . PRO G 1 111 ? 13.258 -7.582 38.397 1.00 25.43 105 PRO E C 1
ATOM 5982 O O . PRO G 1 111 ? 13.226 -6.880 39.413 1.00 26.43 105 PRO E O 1
ATOM 5986 N N . GLY G 1 112 ? 12.718 -8.799 38.313 1.00 24.53 106 GLY E N 1
ATOM 5987 C CA . GLY G 1 112 ? 11.982 -9.427 39.399 1.00 23.97 106 GLY E CA 1
ATOM 5988 C C . GLY G 1 112 ? 10.475 -9.449 39.165 1.00 24.81 106 GLY E C 1
ATOM 5989 O O . GLY G 1 112 ? 9.932 -8.615 38.431 1.00 25.98 106 GLY E O 1
ATOM 5990 N N . THR G 1 113 ? 9.794 -10.395 39.807 1.00 24.31 107 THR E N 1
ATOM 5991 C CA . THR G 1 113 ? 8.327 -10.417 39.837 1.00 24.81 107 THR E CA 1
ATOM 5992 C C . THR G 1 113 ? 7.801 -10.395 41.264 1.00 24.02 107 THR E C 1
ATOM 5993 O O . THR G 1 113 ? 8.401 -10.959 42.179 1.00 23.02 107 THR E O 1
ATOM 5997 N N . LEU G 1 114 ? 6.646 -9.775 41.431 1.00 24.28 108 LEU E N 1
ATOM 5998 C CA . LEU G 1 114 ? 6.074 -9.617 42.739 1.00 24.63 108 LEU E CA 1
ATOM 5999 C C . LEU G 1 114 ? 5.168 -10.817 43.014 1.00 24.83 108 LEU E C 1
ATOM 6000 O O . LEU G 1 114 ? 4.364 -11.218 42.163 1.00 25.34 108 LEU E O 1
ATOM 6005 N N . VAL G 1 115 ? 5.369 -11.438 44.174 1.00 24.10 109 VAL E N 1
ATOM 6006 C CA . VAL G 1 115 ? 4.470 -12.465 44.649 1.00 24.66 109 VAL E CA 1
ATOM 6007 C C . VAL G 1 115 ? 3.946 -11.942 45.964 1.00 25.47 109 VAL E C 1
ATOM 6008 O O . VAL G 1 115 ? 4.721 -11.587 46.852 1.00 25.29 109 VAL E O 1
ATOM 6012 N N . THR G 1 116 ? 2.627 -11.852 46.070 1.00 26.61 110 THR E N 1
ATOM 6013 C CA . THR G 1 116 ? 1.993 -11.390 47.287 1.00 27.65 110 THR E CA 1
ATOM 6014 C C . THR G 1 116 ? 1.068 -12.476 47.792 1.00 28.90 110 THR E C 1
ATOM 6015 O O . THR G 1 116 ? 0.282 -13.044 47.032 1.00 29.80 110 THR E O 1
ATOM 6019 N N . VAL G 1 117 ? 1.183 -12.768 49.081 1.00 29.33 111 VAL E N 1
ATOM 6020 C CA . VAL G 1 117 ? 0.350 -13.750 49.732 1.00 30.84 111 VAL E CA 1
ATOM 6021 C C . VAL G 1 117 ? -0.513 -12.990 50.734 1.00 32.72 111 VAL E C 1
ATOM 6022 O O . VAL G 1 117 ? 0.020 -12.332 51.639 1.00 32.88 111 VAL E O 1
ATOM 6026 N N . SER G 1 118 ? -1.836 -13.065 50.582 1.00 34.16 112 SER E N 1
ATOM 6027 C CA . SER G 1 118 ? -2.717 -12.323 51.475 1.00 36.07 112 SER E CA 1
ATOM 6028 C C . SER G 1 118 ? -4.153 -12.847 51.492 1.00 38.24 112 SER E C 1
ATOM 6029 O O . SER G 1 118 ? -4.499 -13.759 50.739 1.00 38.16 112 SER E O 1
ATOM 6032 N N . SER G 1 119 ? -4.971 -12.237 52.358 1.00 40.17 113 SER E N 1
ATOM 6033 C CA . SER G 1 119 ? -6.404 -12.529 52.483 1.00 42.58 113 SER E CA 1
ATOM 6034 C C . SER G 1 119 ? -7.200 -11.227 52.500 1.00 43.78 113 SER E C 1
ATOM 6035 O O . SER G 1 119 ? -7.284 -10.523 51.494 1.00 42.94 113 SER E O 1
ATOM 6038 N N . LEU H 2 1 ? 25.072 -21.155 59.447 1.00 62.99 2 LEU F N 1
ATOM 6039 C CA . LEU H 2 1 ? 25.789 -20.256 58.490 1.00 60.77 2 LEU F CA 1
ATOM 6040 C C . LEU H 2 1 ? 25.093 -18.894 58.319 1.00 61.01 2 LEU F C 1
ATOM 6041 O O . LEU H 2 1 ? 23.970 -18.830 57.799 1.00 61.25 2 LEU F O 1
ATOM 6046 N N . VAL H 2 2 ? 25.770 -17.824 58.756 1.00 59.04 3 VAL F N 1
ATOM 6047 C CA . VAL H 2 2 ? 25.291 -16.438 58.583 1.00 55.52 3 VAL F CA 1
ATOM 6048 C C . VAL H 2 2 ? 26.400 -15.461 58.203 1.00 52.97 3 VAL F C 1
ATOM 6049 O O . VAL H 2 2 ? 27.575 -15.712 58.442 1.00 52.25 3 VAL F O 1
ATOM 6053 N N . MET H 2 3 ? 26.003 -14.336 57.624 1.00 50.61 4 MET F N 1
ATOM 6054 C CA . MET H 2 3 ? 26.909 -13.220 57.395 1.00 49.93 4 MET F CA 1
ATOM 6055 C C . MET H 2 3 ? 26.353 -11.971 58.073 1.00 49.23 4 MET F C 1
ATOM 6056 O O . MET H 2 3 ? 25.145 -11.859 58.273 1.00 51.11 4 MET F O 1
ATOM 6061 N N . THR H 2 4 ? 27.229 -11.039 58.433 1.00 48.91 5 THR F N 1
ATOM 6062 C CA . THR H 2 4 ? 26.797 -9.800 59.079 1.00 50.41 5 THR F CA 1
ATOM 6063 C C . THR H 2 4 ? 27.517 -8.557 58.516 1.00 51.45 5 THR F C 1
ATOM 6064 O O . THR H 2 4 ? 28.655 -8.639 58.046 1.00 49.84 5 THR F O 1
ATOM 6068 N N . GLN H 2 5 ? 26.825 -7.419 58.595 1.00 52.84 6 GLN F N 1
ATOM 6069 C CA . GLN H 2 5 ? 27.293 -6.106 58.119 1.00 54.28 6 GLN F CA 1
ATOM 6070 C C . GLN H 2 5 ? 26.871 -5.109 59.254 1.00 56.89 6 GLN F C 1
ATOM 6071 O O . GLN H 2 5 ? 26.416 -5.583 60.294 1.00 58.45 6 GLN F O 1
ATOM 6077 N N . THR H 2 6 ? 26.981 -3.775 59.081 1.00 58.83 7 THR F N 1
ATOM 6078 C CA . THR H 2 6 ? 26.494 -2.752 60.097 1.00 59.51 7 THR F CA 1
ATOM 6079 C C . THR H 2 6 ? 25.087 -2.116 59.788 1.00 58.64 7 THR F C 1
ATOM 6080 O O . THR H 2 6 ? 24.326 -2.683 59.003 1.00 55.84 7 THR F O 1
ATOM 6084 N N . GLU H 2 7 ? 24.732 -0.985 60.431 1.00 61.29 8 GLU F N 1
ATOM 6085 C CA . GLU H 2 7 ? 23.386 -0.362 60.327 1.00 61.37 8 GLU F CA 1
ATOM 6086 C C . GLU H 2 7 ? 23.509 1.149 60.083 1.00 61.98 8 GLU F C 1
ATOM 6087 O O . GLU H 2 7 ? 24.157 1.875 60.850 1.00 64.98 8 GLU F O 1
ATOM 6093 N N . SER H 2 8 ? 22.869 1.609 59.012 1.00 60.46 9 SER F N 1
ATOM 6094 C CA . SER H 2 8 ? 22.916 3.007 58.554 1.00 57.86 9 SER F CA 1
ATOM 6095 C C . SER H 2 8 ? 24.185 3.829 58.875 1.00 57.17 9 SER F C 1
ATOM 6096 O O . SER H 2 8 ? 24.140 4.694 59.729 1.00 60.60 9 SER F O 1
ATOM 6099 N N . PRO H 2 9 ? 25.324 3.554 58.213 1.00 56.61 10 PRO F N 1
ATOM 6100 C CA . PRO H 2 9 ? 26.387 4.557 58.249 1.00 56.00 10 PRO F CA 1
ATOM 6101 C C . PRO H 2 9 ? 26.080 5.742 57.355 1.00 54.15 10 PRO F C 1
ATOM 6102 O O . PRO H 2 9 ? 25.306 5.638 56.396 1.00 52.88 10 PRO F O 1
ATOM 6106 N N . VAL H 2 10 ? 26.703 6.858 57.714 1.00 54.32 11 VAL F N 1
ATOM 6107 C CA . VAL H 2 10 ? 26.621 8.115 56.990 1.00 52.59 11 VAL F CA 1
ATOM 6108 C C . VAL H 2 10 ? 28.031 8.624 56.689 1.00 51.06 11 VAL F C 1
ATOM 6109 O O . VAL H 2 10 ? 28.964 8.336 57.445 1.00 52.13 11 VAL F O 1
ATOM 6113 N N . SER H 2 11 ? 28.192 9.370 55.595 1.00 48.70 12 SER F N 1
ATOM 6114 C CA . SER H 2 11 ? 29.518 9.873 55.211 1.00 47.55 12 SER F CA 1
ATOM 6115 C C . SER H 2 11 ? 29.519 11.048 54.233 1.00 46.22 12 SER F C 1
ATOM 6116 O O . SER H 2 11 ? 28.598 11.224 53.444 1.00 45.75 12 SER F O 1
ATOM 6119 N N . ALA H 2 12 ? 30.603 11.814 54.268 1.00 46.05 13 ALA F N 1
ATOM 6120 C CA . ALA H 2 12 ? 30.680 13.112 53.601 1.00 46.40 13 ALA F CA 1
ATOM 6121 C C . ALA H 2 12 ? 31.036 13.020 52.117 1.00 45.92 13 ALA F C 1
ATOM 6122 O O . ALA H 2 12 ? 31.775 12.133 51.695 1.00 45.66 13 ALA F O 1
ATOM 6124 N N . ALA H 2 13 ? 30.495 13.959 51.343 1.00 46.15 14 ALA F N 1
ATOM 6125 C CA . ALA H 2 13 ? 30.612 13.979 49.884 1.00 46.28 14 ALA F CA 1
ATOM 6126 C C . ALA H 2 13 ? 32.039 13.890 49.416 1.00 47.17 14 ALA F C 1
ATOM 6127 O O . ALA H 2 13 ? 32.951 14.291 50.123 1.00 47.80 14 ALA F O 1
ATOM 6129 N N . GLY H 2 15 ? 34.518 13.662 48.214 1.00 50.36 16 GLY F N 1
ATOM 6130 C CA . GLY H 2 15 ? 35.897 13.255 48.416 1.00 51.91 16 GLY F CA 1
ATOM 6131 C C . GLY H 2 15 ? 36.110 12.392 49.644 1.00 50.94 16 GLY F C 1
ATOM 6132 O O . GLY H 2 15 ? 37.245 12.042 49.964 1.00 53.32 16 GLY F O 1
ATOM 6133 N N . GLY H 2 16 ? 35.030 12.015 50.319 1.00 48.53 17 GLY F N 1
ATOM 6134 C CA . GLY H 2 16 ? 35.140 11.241 51.547 1.00 47.27 17 GLY F CA 1
ATOM 6135 C C . GLY H 2 16 ? 35.460 9.796 51.245 1.00 45.69 17 GLY F C 1
ATOM 6136 O O . GLY H 2 16 ? 35.472 9.377 50.084 1.00 46.98 17 GLY F O 1
ATOM 6137 N N . THR H 2 17 ? 35.723 9.030 52.294 1.00 44.03 18 THR F N 1
ATOM 6138 C CA . THR H 2 17 ? 36.014 7.606 52.160 1.00 42.15 18 THR F CA 1
ATOM 6139 C C . THR H 2 17 ? 35.144 6.880 53.167 1.00 39.85 18 THR F C 1
ATOM 6140 O O . THR H 2 17 ? 34.903 7.398 54.258 1.00 39.12 18 THR F O 1
ATOM 6144 N N . VAL H 2 18 ? 34.638 5.708 52.787 1.00 37.76 19 VAL F N 1
ATOM 6145 C CA . VAL H 2 18 ? 33.955 4.841 53.739 1.00 36.37 19 VAL F CA 1
ATOM 6146 C C . VAL H 2 18 ? 34.432 3.427 53.592 1.00 35.42 19 VAL F C 1
ATOM 6147 O O . VAL H 2 18 ? 34.819 2.992 52.511 1.00 35.14 19 VAL F O 1
ATOM 6151 N N . THR H 2 19 ? 34.375 2.716 54.705 1.00 35.24 20 THR F N 1
ATOM 6152 C CA . THR H 2 19 ? 34.779 1.337 54.771 1.00 35.25 20 THR F CA 1
ATOM 6153 C C . THR H 2 19 ? 33.604 0.554 55.328 1.00 34.02 20 THR F C 1
ATOM 6154 O O . THR H 2 19 ? 33.093 0.877 56.398 1.00 33.82 20 THR F O 1
ATOM 6158 N N . ILE H 2 20 ? 33.191 -0.474 54.590 1.00 33.31 21 ILE F N 1
ATOM 6159 C CA . ILE H 2 20 ? 32.084 -1.332 54.973 1.00 32.76 21 ILE F CA 1
ATOM 6160 C C . ILE H 2 20 ? 32.644 -2.703 55.335 1.00 32.42 21 ILE F C 1
ATOM 6161 O O . ILE H 2 20 ? 33.289 -3.358 54.515 1.00 32.24 21 ILE F O 1
ATOM 6166 N N . LYS H 2 21 ? 32.364 -3.152 56.553 1.00 33.20 22 LYS F N 1
ATOM 6167 C CA . LYS H 2 21 ? 32.926 -4.405 57.064 1.00 33.56 22 LYS F CA 1
ATOM 6168 C C . LYS H 2 21 ? 31.970 -5.594 56.911 1.00 33.14 22 LYS F C 1
ATOM 6169 O O . LYS H 2 21 ? 30.771 -5.469 57.160 1.00 31.37 22 LYS F O 1
ATOM 6175 N N . CYS H 2 22 ? 32.525 -6.747 56.517 1.00 34.05 23 CYS F N 1
ATOM 6176 C CA . CYS H 2 22 ? 31.739 -7.975 56.322 1.00 34.20 23 CYS F CA 1
ATOM 6177 C C . CYS H 2 22 ? 32.355 -9.199 57.014 1.00 35.39 23 CYS F C 1
ATOM 6178 O O . CYS H 2 22 ? 33.550 -9.470 56.875 1.00 36.53 23 CYS F O 1
ATOM 6181 N N . GLN H 2 23 ? 31.517 -9.950 57.726 1.00 35.45 24 GLN F N 1
ATOM 6182 C CA . GLN H 2 23 ? 31.940 -11.164 58.422 1.00 36.22 24 GLN F CA 1
ATOM 6183 C C . GLN H 2 23 ? 31.154 -12.368 57.940 1.00 34.55 24 GLN F C 1
ATOM 6184 O O . GLN H 2 23 ? 29.993 -12.226 57.603 1.00 33.75 24 GLN F O 1
ATOM 6190 N N . SER H 2 24 ? 31.772 -13.547 57.967 1.00 34.07 25 SER F N 1
ATOM 6191 C CA . SER H 2 24 ? 31.043 -14.798 57.757 1.00 33.77 25 SER F CA 1
ATOM 6192 C C . SER H 2 24 ? 31.437 -15.832 58.809 1.00 34.71 25 SER F C 1
ATOM 6193 O O . SER H 2 24 ? 32.602 -15.947 59.163 1.00 35.38 25 SER F O 1
ATOM 6196 N N . SER H 2 25 ? 30.449 -16.577 59.297 1.00 35.17 26 SER F N 1
ATOM 6197 C CA . SER H 2 25 ? 30.656 -17.526 60.386 1.00 36.90 26 SER F CA 1
ATOM 6198 C C . SER H 2 25 ? 31.485 -18.730 59.956 1.00 37.59 26 SER F C 1
ATOM 6199 O O . SER H 2 25 ? 32.240 -19.280 60.756 1.00 39.70 26 SER F O 1
ATOM 6202 N N . GLN H 2 26 ? 31.322 -19.148 58.703 1.00 36.21 27 GLN F N 1
ATOM 6203 C CA . GLN H 2 26 ? 32.155 -20.170 58.091 1.00 36.32 27 GLN F CA 1
ATOM 6204 C C . GLN H 2 26 ? 33.118 -19.479 57.161 1.00 35.17 27 GLN F C 1
ATOM 6205 O O . GLN H 2 26 ? 32.803 -18.411 56.670 1.00 34.33 27 GLN F O 1
ATOM 6211 N N . SER H 2 27 A 34.288 -20.077 56.919 1.00 35.33 27 SER F N 1
ATOM 6212 C CA . SER H 2 27 A 35.245 -19.522 55.958 1.00 34.43 27 SER F CA 1
ATOM 6213 C C . SER H 2 27 A 34.766 -19.839 54.546 1.00 32.96 27 SER F C 1
ATOM 6214 O O . SER H 2 27 A 34.316 -20.961 54.276 1.00 33.34 27 SER F O 1
ATOM 6217 N N . VAL H 2 28 ? 34.841 -18.857 53.648 1.00 31.24 28 VAL F N 1
ATOM 6218 C CA . VAL H 2 28 ? 34.246 -19.026 52.324 1.00 30.07 28 VAL F CA 1
ATOM 6219 C C . VAL H 2 28 ? 34.952 -20.109 51.517 1.00 30.06 28 VAL F C 1
ATOM 6220 O O . VAL H 2 28 ? 36.099 -20.462 51.810 1.00 30.87 28 VAL F O 1
ATOM 6224 N N . TYR H 2 29 ? 34.231 -20.645 50.528 1.00 28.56 29 TYR F N 1
ATOM 6225 C CA . TYR H 2 29 ? 34.787 -21.638 49.602 1.00 28.46 29 TYR F CA 1
ATOM 6226 C C . TYR H 2 29 ? 35.474 -20.916 48.464 1.00 28.02 29 TYR F C 1
ATOM 6227 O O . TYR H 2 29 ? 34.928 -19.951 47.914 1.00 27.38 29 TYR F O 1
ATOM 6236 N N . ASN H 2 30 ? 36.656 -21.394 48.089 1.00 28.53 30 ASN F N 1
ATOM 6237 C CA . ASN H 2 30 ? 37.460 -20.723 47.076 1.00 28.51 30 ASN F CA 1
ATOM 6238 C C . ASN H 2 30 ? 37.659 -19.302 47.626 1.00 27.88 30 ASN F C 1
ATOM 6239 O O . ASN H 2 30 ? 37.927 -19.147 48.828 1.00 28.32 30 ASN F O 1
ATOM 6244 N N . ASN H 2 31 ? 37.561 -18.274 46.798 1.00 26.97 31 ASN F N 1
ATOM 6245 C CA . ASN H 2 31 ? 37.670 -16.913 47.299 1.00 26.49 31 ASN F CA 1
ATOM 6246 C C . ASN H 2 31 ? 36.366 -16.250 47.001 1.00 24.91 31 ASN F C 1
ATOM 6247 O O . ASN H 2 31 ? 36.327 -15.089 46.623 1.00 24.25 31 ASN F O 1
ATOM 6252 N N . ARG H 2 32 ? 35.287 -17.014 47.178 1.00 24.45 32 ARG F N 1
ATOM 6253 C CA . ARG H 2 32 ? 33.953 -16.618 46.694 1.00 23.35 32 ARG F CA 1
ATOM 6254 C C . ARG H 2 32 ? 33.307 -15.627 47.633 1.00 22.90 32 ARG F C 1
ATOM 6255 O O . ARG H 2 32 ? 32.495 -16.005 48.471 1.00 22.93 32 ARG F O 1
ATOM 6263 N N . LEU H 2 33 ? 33.727 -14.369 47.527 1.00 23.03 33 LEU F N 1
ATOM 6264 C CA . LEU H 2 33 ? 33.013 -13.268 48.147 1.00 22.70 33 LEU F CA 1
ATOM 6265 C C . LEU H 2 33 ? 32.920 -12.077 47.193 1.00 21.99 33 LEU F C 1
ATOM 6266 O O . LEU H 2 33 ? 33.923 -11.630 46.629 1.00 22.27 33 LEU F O 1
ATOM 6271 N N . ALA H 2 34 ? 31.696 -11.575 47.056 1.00 20.83 34 ALA F N 1
ATOM 6272 C CA . ALA H 2 34 ? 31.347 -10.587 46.061 1.00 20.44 34 ALA F CA 1
ATOM 6273 C C . ALA H 2 34 ? 30.503 -9.457 46.676 1.00 19.88 34 ALA F C 1
ATOM 6274 O O . ALA H 2 34 ? 29.890 -9.616 47.736 1.00 19.62 34 ALA F O 1
ATOM 6276 N N . TRP H 2 35 ? 30.457 -8.323 45.992 1.00 19.75 35 TRP F N 1
ATOM 6277 C CA . TRP H 2 35 ? 29.819 -7.141 46.538 1.00 19.44 35 TRP F CA 1
ATOM 6278 C C . TRP H 2 35 ? 28.827 -6.563 45.537 1.00 18.99 35 TRP F C 1
ATOM 6279 O O . TRP H 2 35 ? 29.070 -6.578 44.329 1.00 19.29 35 TRP F O 1
ATOM 6290 N N . TYR H 2 36 ? 27.717 -6.042 46.053 1.00 18.28 36 TYR F N 1
ATOM 6291 C CA . TYR H 2 36 ? 26.664 -5.462 45.220 1.00 17.96 36 TYR F CA 1
ATOM 6292 C C . TYR H 2 36 ? 26.208 -4.129 45.794 1.00 17.84 36 TYR F C 1
ATOM 6293 O O . TYR H 2 36 ? 26.269 -3.933 46.998 1.00 17.68 36 TYR F O 1
ATOM 6302 N N . GLN H 2 37 ? 25.752 -3.215 44.936 1.00 18.05 37 GLN F N 1
ATOM 6303 C CA . GLN H 2 37 ? 24.952 -2.055 45.389 1.00 17.90 37 GLN F CA 1
ATOM 6304 C C . GLN H 2 37 ? 23.553 -2.147 44.801 1.00 18.04 37 GLN F C 1
ATOM 6305 O O . GLN H 2 37 ? 23.391 -2.564 43.644 1.00 18.74 37 GLN F O 1
ATOM 6311 N N . GLN H 2 38 ? 22.543 -1.792 45.586 1.00 17.79 38 GLN F N 1
ATOM 6312 C CA . GLN H 2 38 ? 21.170 -1.736 45.088 1.00 17.92 38 GLN F CA 1
ATOM 6313 C C . GLN H 2 38 ? 20.594 -0.369 45.392 1.00 18.38 38 GLN F C 1
ATOM 6314 O O . GLN H 2 38 ? 20.427 -0.009 46.571 1.00 18.61 38 GLN F O 1
ATOM 6320 N N . LYS H 2 39 ? 20.311 0.406 44.350 1.00 18.81 39 LYS F N 1
ATOM 6321 C CA . LYS H 2 39 ? 19.601 1.688 44.509 1.00 19.25 39 LYS F CA 1
ATOM 6322 C C . LYS H 2 39 ? 18.112 1.399 44.528 1.00 19.38 39 LYS F C 1
ATOM 6323 O O . LYS H 2 39 ? 17.665 0.459 43.884 1.00 19.44 39 LYS F O 1
ATOM 6329 N N . PRO H 2 40 ? 17.334 2.187 45.281 1.00 19.59 40 PRO F N 1
ATOM 6330 C CA . PRO H 2 40 ? 15.920 1.828 45.441 1.00 19.83 40 PRO F CA 1
ATOM 6331 C C . PRO H 2 40 ? 15.168 1.807 44.109 1.00 20.37 40 PRO F C 1
ATOM 6332 O O . PRO H 2 40 ? 15.445 2.613 43.241 1.00 21.12 40 PRO F O 1
ATOM 6336 N N . GLY H 2 41 ? 14.227 0.886 43.945 1.00 20.23 41 GLY F N 1
ATOM 6337 C CA . GLY H 2 41 ? 13.515 0.732 42.682 1.00 20.80 41 GLY F CA 1
ATOM 6338 C C . GLY H 2 41 ? 14.346 0.107 41.572 1.00 20.34 41 GLY F C 1
ATOM 6339 O O . GLY H 2 41 ? 13.919 0.101 40.422 1.00 21.25 41 GLY F O 1
ATOM 6340 N N . GLN H 2 42 ? 15.515 -0.445 41.909 1.00 19.06 42 GLN F N 1
ATOM 6341 C CA . GLN H 2 42 ? 16.419 -1.042 40.926 1.00 18.66 42 GLN F CA 1
ATOM 6342 C C . GLN H 2 42 ? 16.897 -2.411 41.393 1.00 17.33 42 GLN F C 1
ATOM 6343 O O . GLN H 2 42 ? 16.908 -2.708 42.588 1.00 16.68 42 GLN F O 1
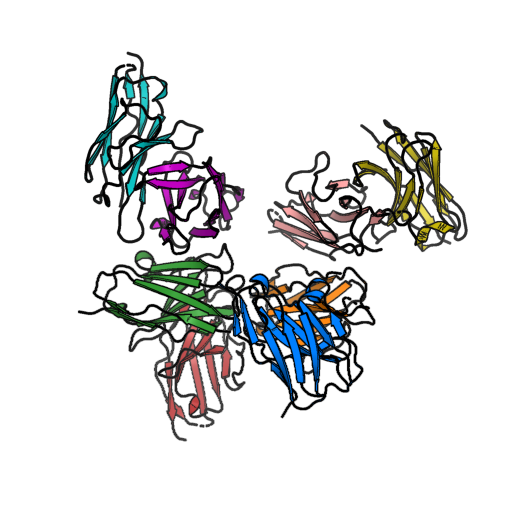ATOM 6349 N N . ARG H 2 43 ? 17.282 -3.242 40.428 1.00 16.99 43 ARG F N 1
ATOM 6350 C CA . ARG H 2 43 ? 17.861 -4.537 40.701 1.00 15.94 43 ARG F CA 1
ATOM 6351 C C . ARG H 2 43 ? 19.318 -4.351 41.181 1.00 15.12 43 ARG F C 1
ATOM 6352 O O . ARG H 2 43 ? 19.939 -3.324 40.888 1.00 15.39 43 ARG F O 1
ATOM 6360 N N . PRO H 2 44 ? 19.859 -5.343 41.920 1.00 14.18 44 PRO F N 1
ATOM 6361 C CA . PRO H 2 44 ? 21.250 -5.316 42.345 1.00 13.63 44 PRO F CA 1
ATOM 6362 C C . PRO H 2 44 ? 22.249 -5.176 41.195 1.00 13.94 44 PRO F C 1
ATOM 6363 O O . PRO H 2 44 ? 21.992 -5.606 40.073 1.00 14.46 44 PRO F O 1
ATOM 6367 N N . LYS H 2 45 ? 23.388 -4.569 41.495 1.00 13.77 45 LYS F N 1
ATOM 6368 C CA . LYS H 2 45 ? 24.451 -4.433 40.521 1.00 14.23 45 LYS F CA 1
ATOM 6369 C C . LYS H 2 45 ? 25.751 -4.934 41.131 1.00 13.81 45 LYS F C 1
ATOM 6370 O O . LYS H 2 45 ? 26.109 -4.544 42.256 1.00 13.45 45 LYS F O 1
ATOM 6376 N N . LEU H 2 46 ? 26.453 -5.781 40.375 1.00 14.01 46 LEU F N 1
ATOM 6377 C CA . LEU H 2 46 ? 27.681 -6.431 40.851 1.00 13.81 46 LEU F CA 1
ATOM 6378 C C . LEU H 2 46 ? 28.823 -5.451 40.805 1.00 14.34 46 LEU F C 1
ATOM 6379 O O . LEU H 2 46 ? 29.017 -4.756 39.803 1.00 15.18 46 LEU F O 1
ATOM 6384 N N . LEU H 2 47 ? 29.565 -5.394 41.902 1.00 14.03 47 LEU F N 1
ATOM 6385 C CA . LEU H 2 47 ? 30.630 -4.399 42.067 1.00 14.61 47 LEU F CA 1
ATOM 6386 C C . LEU H 2 47 ? 31.996 -5.050 42.051 1.00 15.11 47 LEU F C 1
ATOM 6387 O O . LEU H 2 47 ? 32.869 -4.680 41.253 1.00 16.05 47 LEU F O 1
ATOM 6392 N N . ILE H 2 48 ? 32.149 -6.006 42.962 1.00 14.60 48 ILE F N 1
ATOM 6393 C CA . ILE H 2 48 ? 33.377 -6.745 43.146 1.00 15.12 48 ILE F CA 1
ATOM 6394 C C . ILE H 2 48 ? 33.025 -8.224 43.187 1.00 14.76 48 ILE F C 1
ATOM 6395 O O . ILE H 2 48 ? 31.983 -8.607 43.737 1.00 14.06 48 ILE F O 1
ATOM 6400 N N . TYR H 2 49 ? 33.893 -9.048 42.601 1.00 15.48 49 TYR F N 1
ATOM 6401 C CA . TYR H 2 49 ? 33.825 -10.497 42.772 1.00 15.33 49 TYR F CA 1
ATOM 6402 C C . TYR H 2 49 ? 35.199 -11.063 43.123 1.00 16.23 49 TYR F C 1
ATOM 6403 O O . TYR H 2 49 ? 36.225 -10.381 42.990 1.00 17.06 49 TYR F O 1
ATOM 6412 N N . SER H 2 50 ? 35.194 -12.301 43.614 1.00 16.20 50 SER F N 1
ATOM 6413 C CA . SER H 2 50 ? 36.409 -12.990 44.047 1.00 17.15 50 SER F CA 1
ATOM 6414 C C . SER H 2 50 ? 37.178 -12.177 45.100 1.00 17.56 50 SER F C 1
ATOM 6415 O O . SER H 2 50 ? 38.394 -12.069 45.047 1.00 18.65 50 SER F O 1
ATOM 6418 N N . ALA H 2 51 ? 36.429 -11.611 46.047 1.00 16.86 51 ALA F N 1
ATOM 6419 C CA . ALA H 2 51 ? 36.956 -10.788 47.142 1.00 17.19 51 ALA F CA 1
ATOM 6420 C C . ALA H 2 51 ? 37.483 -9.429 46.726 1.00 17.69 51 ALA F C 1
ATOM 6421 O O . ALA H 2 51 ? 37.154 -8.435 47.363 1.00 17.40 51 ALA F O 1
ATOM 6423 N N . SER H 2 52 ? 38.290 -9.367 45.674 1.00 18.65 52 SER F N 1
ATOM 6424 C CA . SER H 2 52 ? 38.964 -8.108 45.317 1.00 19.50 52 SER F CA 1
ATOM 6425 C C . SER H 2 52 ? 38.991 -7.724 43.831 1.00 20.10 52 SER F C 1
ATOM 6426 O O . SER H 2 52 ? 39.618 -6.729 43.481 1.00 20.95 52 SER F O 1
ATOM 6429 N N . THR H 2 53 ? 38.323 -8.486 42.965 1.00 19.90 53 THR F N 1
ATOM 6430 C CA . THR H 2 53 ? 38.355 -8.199 41.522 1.00 20.73 53 THR F CA 1
ATOM 6431 C C . THR H 2 53 ? 37.139 -7.351 41.109 1.00 20.23 53 THR F C 1
ATOM 6432 O O . THR H 2 53 ? 36.017 -7.659 41.495 1.00 19.02 53 THR F O 1
ATOM 6436 N N . LEU H 2 54 ? 37.386 -6.281 40.341 1.00 21.42 54 LEU F N 1
ATOM 6437 C CA . LEU H 2 54 ? 36.340 -5.340 39.884 1.00 21.34 54 LEU F CA 1
ATOM 6438 C C . LEU H 2 54 ? 35.472 -5.937 38.790 1.00 21.56 54 LEU F C 1
ATOM 6439 O O . LEU H 2 54 ? 35.988 -6.644 37.919 1.00 22.53 54 LEU F O 1
ATOM 6444 N N . ALA H 2 55 ? 34.183 -5.595 38.792 1.00 21.06 55 ALA F N 1
ATOM 6445 C CA . ALA H 2 55 ? 33.263 -6.033 37.742 1.00 21.48 55 ALA F CA 1
ATOM 6446 C C . ALA H 2 55 ? 33.255 -5.023 36.595 1.00 23.06 55 ALA F C 1
ATOM 6447 O O . ALA H 2 55 ? 33.955 -4.019 36.643 1.00 23.89 55 ALA F O 1
ATOM 6449 N N . SER H 2 56 ? 32.479 -5.300 35.551 1.00 23.93 56 SER F N 1
ATOM 6450 C CA . SER H 2 56 ? 32.558 -4.530 34.302 1.00 25.85 56 SER F CA 1
ATOM 6451 C C . SER H 2 56 ? 31.937 -3.140 34.444 1.00 26.33 56 SER F C 1
ATOM 6452 O O . SER H 2 56 ? 30.825 -2.995 34.965 1.00 25.46 56 SER F O 1
ATOM 6455 N N . GLY H 2 57 ? 32.679 -2.120 34.004 1.00 28.07 57 GLY F N 1
ATOM 6456 C CA . GLY H 2 57 ? 32.243 -0.730 34.088 1.00 28.69 57 GLY F CA 1
ATOM 6457 C C . GLY H 2 57 ? 32.407 -0.054 35.446 1.00 28.15 57 GLY F C 1
ATOM 6458 O O . GLY H 2 57 ? 32.236 1.166 35.552 1.00 28.72 57 GLY F O 1
ATOM 6459 N N . VAL H 2 58 ? 32.743 -0.817 36.488 1.00 27.37 58 VAL F N 1
ATOM 6460 C CA . VAL H 2 58 ? 32.808 -0.272 37.848 1.00 26.68 58 VAL F CA 1
ATOM 6461 C C . VAL H 2 58 ? 34.119 0.499 38.036 1.00 28.07 58 VAL F C 1
ATOM 6462 O O . VAL H 2 58 ? 35.196 0.020 37.644 1.00 28.99 58 VAL F O 1
ATOM 6466 N N . PRO H 2 59 ? 34.040 1.704 38.621 1.00 28.55 59 PRO F N 1
ATOM 6467 C CA . PRO H 2 59 ? 35.241 2.533 38.771 1.00 30.02 59 PRO F CA 1
ATOM 6468 C C . PRO H 2 59 ? 36.288 1.936 39.714 1.00 30.29 59 PRO F C 1
ATOM 6469 O O . PRO H 2 59 ? 36.010 0.996 40.450 1.00 29.09 59 PRO F O 1
ATOM 6473 N N . SER H 2 60 ? 37.491 2.495 39.672 1.00 32.42 60 SER F N 1
ATOM 6474 C CA . SER H 2 60 ? 38.611 2.020 40.475 1.00 33.14 60 SER F CA 1
ATOM 6475 C C . SER H 2 60 ? 38.539 2.459 41.957 1.00 32.96 60 SER F C 1
ATOM 6476 O O . SER H 2 60 ? 39.157 1.840 42.831 1.00 32.53 60 SER F O 1
ATOM 6479 N N . ARG H 2 61 ? 37.752 3.504 42.233 1.00 33.49 61 ARG F N 1
ATOM 6480 C CA . ARG H 2 61 ? 37.589 4.031 43.612 1.00 33.26 61 ARG F CA 1
ATOM 6481 C C . ARG H 2 61 ? 36.839 3.044 44.526 1.00 32.02 61 ARG F C 1
ATOM 6482 O O . ARG H 2 61 ? 36.848 3.222 45.745 1.00 32.04 61 ARG F O 1
ATOM 6490 N N . PHE H 2 62 ? 36.181 2.035 43.941 1.00 31.43 62 PHE F N 1
ATOM 6491 C CA . PHE H 2 62 ? 35.674 0.886 44.701 1.00 30.56 62 PHE F CA 1
ATOM 6492 C C . PHE H 2 62 ? 36.751 -0.173 44.811 1.00 31.56 62 PHE F C 1
ATOM 6493 O O . PHE H 2 62 ? 37.286 -0.634 43.801 1.00 32.20 62 PHE F O 1
ATOM 6501 N N . LYS H 2 63 ? 37.090 -0.526 46.044 1.00 32.00 63 LYS F N 1
ATOM 6502 C CA . LYS H 2 63 ? 38.069 -1.562 46.297 1.00 33.42 63 LYS F CA 1
ATOM 6503 C C . LYS H 2 63 ? 37.492 -2.528 47.326 1.00 33.32 63 LYS F C 1
ATOM 6504 O O . LYS H 2 63 ? 36.814 -2.118 48.283 1.00 32.85 63 LYS F O 1
ATOM 6510 N N . GLY H 2 64 ? 37.785 -3.810 47.125 1.00 33.92 64 GLY F N 1
ATOM 6511 C CA . GLY H 2 64 ? 37.427 -4.852 48.077 1.00 33.87 64 GLY F CA 1
ATOM 6512 C C . GLY H 2 64 ? 38.671 -5.527 48.609 1.00 34.70 64 GLY F C 1
ATOM 6513 O O . GLY H 2 64 ? 39.684 -5.614 47.917 1.00 35.58 64 GLY F O 1
ATOM 6514 N N . SER H 2 65 ? 38.602 -5.984 49.854 1.00 35.25 65 SER F N 1
ATOM 6515 C CA . SER H 2 65 ? 39.739 -6.639 50.489 1.00 36.71 65 SER F CA 1
ATOM 6516 C C . SER H 2 65 ? 39.279 -7.734 51.410 1.00 36.67 65 SER F C 1
ATOM 6517 O O . SER H 2 65 ? 38.083 -7.846 51.712 1.00 36.88 65 SER F O 1
ATOM 6520 N N . GLY H 2 66 ? 40.240 -8.576 51.787 1.00 38.01 66 GLY F N 1
ATOM 6521 C CA . GLY H 2 66 ? 40.040 -9.637 52.771 1.00 37.96 66 GLY F CA 1
ATOM 6522 C C . GLY H 2 66 ? 40.228 -11.070 52.293 1.00 37.93 66 GLY F C 1
ATOM 6523 O O . GLY H 2 66 ? 40.443 -11.366 51.101 1.00 37.44 66 GLY F O 1
ATOM 6524 N N . SER H 2 67 ? 40.229 -11.948 53.286 1.00 38.38 67 SER F N 1
ATOM 6525 C CA . SER H 2 67 ? 40.066 -13.394 53.107 1.00 38.34 67 SER F CA 1
ATOM 6526 C C . SER H 2 67 ? 39.500 -13.896 54.420 1.00 37.64 67 SER F C 1
ATOM 6527 O O . SER H 2 67 ? 39.687 -13.249 55.454 1.00 38.31 67 SER F O 1
ATOM 6530 N N . GLY H 2 68 ? 38.828 -15.039 54.402 1.00 36.84 68 GLY F N 1
ATOM 6531 C CA . GLY H 2 68 ? 38.125 -15.507 55.605 1.00 36.99 68 GLY F CA 1
ATOM 6532 C C . GLY H 2 68 ? 36.687 -15.852 55.276 1.00 35.14 68 GLY F C 1
ATOM 6533 O O . GLY H 2 68 ? 36.469 -16.566 54.315 1.00 33.96 68 GLY F O 1
ATOM 6534 N N . THR H 2 69 ? 35.677 -15.400 56.028 1.00 35.20 69 THR F N 1
ATOM 6535 C CA . THR H 2 69 ? 35.709 -14.699 57.359 1.00 35.98 69 THR F CA 1
ATOM 6536 C C . THR H 2 69 ? 35.692 -13.157 57.362 1.00 35.32 69 THR F C 1
ATOM 6537 O O . THR H 2 69 ? 34.621 -12.582 57.552 1.00 34.04 69 THR F O 1
ATOM 6541 N N . GLN H 2 70 ? 36.827 -12.483 57.166 1.00 35.62 70 GLN F N 1
ATOM 6542 C CA . GLN H 2 70 ? 36.837 -10.999 57.238 1.00 35.48 70 GLN F CA 1
ATOM 6543 C C . GLN H 2 70 ? 37.058 -10.318 55.891 1.00 34.22 70 GLN F C 1
ATOM 6544 O O . GLN H 2 70 ? 38.060 -10.547 55.208 1.00 35.60 70 GLN F O 1
ATOM 6550 N N . PHE H 2 71 ? 36.116 -9.462 55.526 1.00 32.30 71 PHE F N 1
ATOM 6551 C CA . PHE H 2 71 ? 36.210 -8.716 54.298 1.00 31.59 71 PHE F CA 1
ATOM 6552 C C . PHE H 2 71 ? 35.833 -7.267 54.523 1.00 31.17 71 PHE F C 1
ATOM 6553 O O . PHE H 2 71 ? 35.102 -6.914 55.476 1.00 31.47 71 PHE F O 1
ATOM 6561 N N . THR H 2 72 ? 36.335 -6.428 53.628 1.00 30.43 72 THR F N 1
ATOM 6562 C CA . THR H 2 72 ? 36.093 -5.004 53.696 1.00 29.91 72 THR F CA 1
ATOM 6563 C C . THR H 2 72 ? 35.857 -4.456 52.295 1.00 29.12 72 THR F C 1
ATOM 6564 O O . THR H 2 72 ? 36.457 -4.956 51.340 1.00 29.36 72 THR F O 1
ATOM 6568 N N . LEU H 2 73 ? 34.964 -3.467 52.171 1.00 27.98 73 LEU F N 1
ATOM 6569 C CA . LEU H 2 73 ? 34.803 -2.706 50.923 1.00 27.86 73 LEU F CA 1
ATOM 6570 C C . LEU H 2 73 ? 34.968 -1.219 51.222 1.00 28.34 73 LEU F C 1
ATOM 6571 O O . LEU H 2 73 ? 34.180 -0.648 51.979 1.00 28.33 73 LEU F O 1
ATOM 6576 N N . THR H 2 74 ? 35.964 -0.592 50.608 1.00 28.77 74 THR F N 1
ATOM 6577 C CA . THR H 2 74 ? 36.227 0.821 50.839 1.00 29.48 74 THR F CA 1
ATOM 6578 C C . THR H 2 74 ? 35.956 1.595 49.560 1.00 29.92 74 THR F C 1
ATOM 6579 O O . THR H 2 74 ? 36.516 1.295 48.501 1.00 30.35 74 THR F O 1
ATOM 6583 N N . ILE H 2 75 ? 35.072 2.578 49.650 1.00 30.24 75 ILE F N 1
ATOM 6584 C CA . ILE H 2 75 ? 34.795 3.468 48.526 1.00 30.53 75 ILE F CA 1
ATOM 6585 C C . ILE H 2 75 ? 35.480 4.788 48.835 1.00 31.76 75 ILE F C 1
ATOM 6586 O O . ILE H 2 75 ? 35.300 5.337 49.924 1.00 31.83 75 ILE F O 1
ATOM 6591 N N . SER H 2 76 ? 36.270 5.279 47.886 1.00 33.30 76 SER F N 1
ATOM 6592 C CA . SER H 2 76 ? 36.977 6.549 48.035 1.00 35.40 76 SER F CA 1
ATOM 6593 C C . SER H 2 76 ? 36.445 7.583 47.051 1.00 36.83 76 SER F C 1
ATOM 6594 O O . SER H 2 76 ? 35.757 7.236 46.095 1.00 36.26 76 SER F O 1
ATOM 6597 N N . ASP H 2 77 ? 36.745 8.856 47.307 1.00 39.49 77 ASP F N 1
ATOM 6598 C CA . ASP H 2 77 ? 36.382 9.936 46.385 1.00 41.76 77 ASP F CA 1
ATOM 6599 C C . ASP H 2 77 ? 34.868 9.961 46.184 1.00 41.07 77 ASP F C 1
ATOM 6600 O O . ASP H 2 77 ? 34.381 9.999 45.049 1.00 41.50 77 ASP F O 1
ATOM 6605 N N . LEU H 2 78 ? 34.133 9.922 47.297 1.00 39.87 78 LEU F N 1
ATOM 6606 C CA . LEU H 2 78 ? 32.685 9.663 47.273 1.00 38.73 78 LEU F CA 1
ATOM 6607 C C . LEU H 2 78 ? 31.910 10.695 46.468 1.00 39.56 78 LEU F C 1
ATOM 6608 O O . LEU H 2 78 ? 32.224 11.889 46.493 1.00 41.43 78 LEU F O 1
ATOM 6613 N N . GLU H 2 79 ? 30.886 10.218 45.768 1.00 39.10 79 GLU F N 1
ATOM 6614 C CA . GLU H 2 79 ? 29.977 11.063 44.989 1.00 39.45 79 GLU F CA 1
ATOM 6615 C C . GLU H 2 79 ? 28.568 10.808 45.483 1.00 37.28 79 GLU F C 1
ATOM 6616 O O . GLU H 2 79 ? 28.338 9.853 46.221 1.00 36.13 79 GLU F O 1
ATOM 6622 N N . TRP H 2 80 ? 27.632 11.656 45.069 1.00 36.78 80 TRP F N 1
ATOM 6623 C CA . TRP H 2 80 ? 26.255 11.579 45.548 1.00 35.63 80 TRP F CA 1
ATOM 6624 C C . TRP H 2 80 ? 25.568 10.319 45.057 1.00 34.09 80 TRP F C 1
ATOM 6625 O O . TRP H 2 80 ? 24.844 9.673 45.811 1.00 33.40 80 TRP F O 1
ATOM 6636 N N . GLY H 2 81 ? 25.841 9.942 43.812 1.00 33.84 81 GLY F N 1
ATOM 6637 C CA . GLY H 2 81 ? 25.270 8.733 43.213 1.00 32.54 81 GLY F CA 1
ATOM 6638 C C . GLY H 2 81 ? 25.668 7.406 43.850 1.00 31.24 81 GLY F C 1
ATOM 6639 O O . GLY H 2 81 ? 25.278 6.349 43.337 1.00 30.30 81 GLY F O 1
ATOM 6640 N N . ASP H 2 82 ? 26.455 7.454 44.940 1.00 30.53 82 ASP F N 1
ATOM 6641 C CA . ASP H 2 82 ? 26.862 6.269 45.710 1.00 29.23 82 ASP F CA 1
ATOM 6642 C C . ASP H 2 82 ? 25.969 6.023 46.909 1.00 28.34 82 ASP F C 1
ATOM 6643 O O . ASP H 2 82 ? 26.152 5.035 47.618 1.00 27.85 82 ASP F O 1
ATOM 6648 N N . ALA H 2 83 ? 25.031 6.925 47.187 1.00 28.59 83 ALA F N 1
ATOM 6649 C CA . ALA H 2 83 ? 24.038 6.651 48.232 1.00 27.93 83 ALA F CA 1
ATOM 6650 C C . ALA H 2 83 ? 23.138 5.537 47.692 1.00 27.30 83 ALA F C 1
ATOM 6651 O O . ALA H 2 83 ? 22.491 5.683 46.652 1.00 26.70 83 ALA F O 1
ATOM 6653 N N . ALA H 2 84 ? 23.133 4.427 48.418 1.00 26.71 84 ALA F N 1
ATOM 6654 C CA . ALA H 2 84 ? 22.525 3.182 47.982 1.00 26.31 84 ALA F CA 1
ATOM 6655 C C . ALA H 2 84 ? 22.633 2.204 49.149 1.00 25.86 84 ALA F C 1
ATOM 6656 O O . ALA H 2 84 ? 23.074 2.576 50.229 1.00 26.50 84 ALA F O 1
ATOM 6658 N N . THR H 2 85 ? 22.218 0.965 48.952 1.00 25.56 85 THR F N 1
ATOM 6659 C CA . THR H 2 85 ? 22.453 -0.058 49.957 1.00 25.32 85 THR F CA 1
ATOM 6660 C C . THR H 2 85 ? 23.477 -1.024 49.388 1.00 24.91 85 THR F C 1
ATOM 6661 O O . THR H 2 85 ? 23.520 -1.274 48.186 1.00 23.68 85 THR F O 1
ATOM 6665 N N . TYR H 2 86 ? 24.323 -1.538 50.269 1.00 25.46 86 TYR F N 1
ATOM 6666 C CA . TYR H 2 86 ? 25.427 -2.393 49.851 1.00 25.76 86 TYR F CA 1
ATOM 6667 C C . TYR H 2 86 ? 25.308 -3.757 50.527 1.00 25.55 86 TYR F C 1
ATOM 6668 O O . TYR H 2 86 ? 24.955 -3.851 51.714 1.00 26.14 86 TYR F O 1
ATOM 6677 N N . TYR H 2 87 ? 25.574 -4.797 49.744 1.00 24.88 87 TYR F N 1
ATOM 6678 C CA . TYR H 2 87 ? 25.384 -6.168 50.170 1.00 24.85 87 TYR F CA 1
ATOM 6679 C C . TYR H 2 87 ? 26.632 -6.991 49.956 1.00 25.19 87 TYR F C 1
ATOM 6680 O O . TYR H 2 87 ? 27.422 -6.752 49.052 1.00 24.76 87 TYR F O 1
ATOM 6689 N N . CYS H 2 88 ? 26.740 -7.990 50.813 1.00 26.31 88 CYS F N 1
ATOM 6690 C CA . CYS H 2 88 ? 27.833 -8.941 50.872 1.00 26.76 88 CYS F CA 1
ATOM 6691 C C . CYS H 2 88 ? 27.223 -10.294 50.525 1.00 25.63 88 CYS F C 1
ATOM 6692 O O . CYS H 2 88 ? 26.036 -10.534 50.760 1.00 24.71 88 CYS F O 1
ATOM 6695 N N . HIS H 2 89 ? 28.035 -11.174 49.959 1.00 25.32 89 HIS F N 1
ATOM 6696 C CA . HIS H 2 89 ? 27.530 -12.413 49.368 1.00 24.71 89 HIS F CA 1
ATOM 6697 C C . HIS H 2 89 ? 28.683 -13.373 49.204 1.00 25.31 89 HIS F C 1
ATOM 6698 O O . HIS H 2 89 ? 29.646 -13.059 48.512 1.00 25.29 89 HIS F O 1
ATOM 6705 N N . GLY H 2 90 ? 28.573 -14.547 49.827 1.00 25.98 90 GLY F N 1
ATOM 6706 C CA . GLY H 2 90 ? 29.648 -15.545 49.804 1.00 26.72 90 GLY F CA 1
ATOM 6707 C C . GLY H 2 90 ? 29.231 -16.953 49.405 1.00 27.26 90 GLY F C 1
ATOM 6708 O O . GLY H 2 90 ? 28.087 -17.360 49.623 1.00 27.48 90 GLY F O 1
ATOM 6709 N N . GLY H 2 91 ? 30.179 -17.704 48.846 1.00 28.38 91 GLY F N 1
ATOM 6710 C CA . GLY H 2 91 ? 29.981 -19.119 48.488 1.00 29.36 91 GLY F CA 1
ATOM 6711 C C . GLY H 2 91 ? 30.597 -20.093 49.486 1.00 31.00 91 GLY F C 1
ATOM 6712 O O . GLY H 2 91 ? 31.591 -19.772 50.154 1.00 31.99 91 GLY F O 1
ATOM 6713 N N . TYR H 2 92 ? 30.001 -21.278 49.604 1.00 32.28 92 TYR F N 1
ATOM 6714 C CA . TYR H 2 92 ? 30.409 -22.281 50.600 1.00 34.52 92 TYR F CA 1
ATOM 6715 C C . TYR H 2 92 ? 30.343 -23.698 50.012 1.00 35.61 92 TYR F C 1
ATOM 6716 O O . TYR H 2 92 ? 30.266 -23.839 48.804 1.00 36.05 92 TYR F O 1
ATOM 6725 N N . ARG H 2 93 ? 30.382 -24.744 50.844 1.00 37.58 93 ARG F N 1
ATOM 6726 C CA . ARG H 2 93 ? 30.590 -26.120 50.307 1.00 38.94 93 ARG F CA 1
ATOM 6727 C C . ARG H 2 93 ? 30.034 -27.352 51.043 1.00 40.42 93 ARG F C 1
ATOM 6728 O O . ARG H 2 93 ? 30.388 -28.444 50.641 1.00 41.16 93 ARG F O 1
ATOM 6736 N N . SER H 2 94 ? 29.184 -27.243 52.066 1.00 41.67 94 SER F N 1
ATOM 6737 C CA . SER H 2 94 ? 28.643 -28.469 52.696 1.00 44.24 94 SER F CA 1
ATOM 6738 C C . SER H 2 94 ? 27.453 -28.225 53.640 1.00 45.04 94 SER F C 1
ATOM 6739 O O . SER H 2 94 ? 27.626 -27.658 54.724 1.00 44.07 94 SER F O 1
ATOM 6742 N N . ASN H 2 95 ? 26.257 -28.714 53.296 1.00 46.32 95 ASN F N 1
ATOM 6743 C CA . ASN H 2 95 ? 25.998 -29.628 52.183 1.00 45.96 95 ASN F CA 1
ATOM 6744 C C . ASN H 2 95 ? 24.870 -29.151 51.264 1.00 44.54 95 ASN F C 1
ATOM 6745 O O . ASN H 2 95 ? 24.524 -29.832 50.293 1.00 44.75 95 ASN F O 1
ATOM 6750 N N . ASP H 2 96 A 24.277 -28.007 51.587 1.00 43.02 95 ASP F N 1
ATOM 6751 C CA . ASP H 2 96 A 23.212 -27.419 50.773 1.00 42.10 95 ASP F CA 1
ATOM 6752 C C . ASP H 2 96 A 23.258 -25.887 50.784 1.00 41.78 95 ASP F C 1
ATOM 6753 O O . ASP H 2 96 A 23.027 -25.260 49.754 1.00 40.10 95 ASP F O 1
ATOM 6758 N N . ASP H 2 97 B 23.552 -25.302 51.950 1.00 43.12 95 ASP F N 1
ATOM 6759 C CA . ASP H 2 97 B 23.689 -23.845 52.151 1.00 42.22 95 ASP F CA 1
ATOM 6760 C C . ASP H 2 97 B 24.800 -23.208 51.313 1.00 41.22 95 ASP F C 1
ATOM 6761 O O . ASP H 2 97 B 25.598 -22.423 51.813 1.00 41.11 95 ASP F O 1
ATOM 6766 N N . ARG H 2 98 C 24.781 -23.501 50.016 1.00 40.70 95 ARG F N 1
ATOM 6767 C CA . ARG H 2 98 C 25.869 -23.205 49.091 1.00 40.19 95 ARG F CA 1
ATOM 6768 C C . ARG H 2 98 C 26.224 -21.701 49.018 1.00 38.45 95 ARG F C 1
ATOM 6769 O O . ARG H 2 98 C 27.398 -21.335 48.927 1.00 38.09 95 ARG F O 1
ATOM 6777 N N . TYR H 2 99 ? 25.208 -20.844 49.066 1.00 36.47 96 TYR F N 1
ATOM 6778 C CA . TYR H 2 99 ? 25.398 -19.396 48.952 1.00 34.74 96 TYR F CA 1
ATOM 6779 C C . TYR H 2 99 ? 24.594 -18.632 50.023 1.00 34.82 96 TYR F C 1
ATOM 6780 O O . TYR H 2 99 ? 23.570 -19.137 50.526 1.00 34.88 96 TYR F O 1
ATOM 6789 N N . ALA H 2 100 ? 25.078 -17.440 50.396 1.00 34.15 97 ALA F N 1
ATOM 6790 C CA . ALA H 2 100 ? 24.410 -16.628 51.425 1.00 35.10 97 ALA F CA 1
ATOM 6791 C C . ALA H 2 100 ? 24.671 -15.121 51.320 1.00 35.40 97 ALA F C 1
ATOM 6792 O O . ALA H 2 100 ? 25.774 -14.682 50.978 1.00 34.93 97 ALA F O 1
ATOM 6794 N N . PHE H 2 101 ? 23.630 -14.352 51.646 1.00 35.77 98 PHE F N 1
ATOM 6795 C CA . PHE H 2 101 ? 23.663 -12.897 51.647 1.00 36.07 98 PHE F CA 1
ATOM 6796 C C . PHE H 2 101 ? 23.588 -12.358 53.065 1.00 36.60 98 PHE F C 1
ATOM 6797 O O . PHE H 2 101 ? 23.026 -12.992 53.963 1.00 36.75 98 PHE F O 1
ATOM 6805 N N . SER H 2 102 ? 24.133 -11.161 53.249 1.00 37.01 99 SER F N 1
ATOM 6806 C CA . SER H 2 102 ? 24.074 -10.463 54.527 1.00 37.91 99 SER F CA 1
ATOM 6807 C C . SER H 2 102 ? 22.824 -9.566 54.602 1.00 37.86 99 SER F C 1
ATOM 6808 O O . SER H 2 102 ? 21.934 -9.644 53.748 1.00 36.12 99 SER F O 1
ATOM 6811 N N . GLY H 2 103 ? 22.780 -8.727 55.637 1.00 38.87 100 GLY F N 1
ATOM 6812 C CA . GLY H 2 103 ? 21.627 -7.897 55.940 1.00 38.89 100 GLY F CA 1
ATOM 6813 C C . GLY H 2 103 ? 21.534 -6.661 55.087 1.00 38.45 100 GLY F C 1
ATOM 6814 O O . GLY H 2 103 ? 20.428 -6.193 54.798 1.00 39.67 100 GLY F O 1
ATOM 6815 N N . GLY H 2 104 ? 22.683 -6.121 54.691 1.00 37.65 101 GLY F N 1
ATOM 6816 C CA . GLY H 2 104 ? 22.712 -4.921 53.858 1.00 37.63 101 GLY F CA 1
ATOM 6817 C C . GLY H 2 104 ? 22.946 -3.653 54.662 1.00 38.31 101 GLY F C 1
ATOM 6818 O O . GLY H 2 104 ? 22.274 -3.414 55.674 1.00 37.43 101 GLY F O 1
ATOM 6819 N N . THR H 2 105 ? 23.897 -2.842 54.187 1.00 37.84 102 THR F N 1
ATOM 6820 C CA . THR H 2 105 ? 24.296 -1.594 54.835 1.00 37.03 102 THR F CA 1
ATOM 6821 C C . THR H 2 105 ? 23.947 -0.425 53.924 1.00 36.51 102 THR F C 1
ATOM 6822 O O . THR H 2 105 ? 24.540 -0.251 52.857 1.00 36.06 102 THR F O 1
ATOM 6826 N N . GLU H 2 106 ? 22.966 0.362 54.335 1.00 36.38 103 GLU F N 1
ATOM 6827 C CA . GLU H 2 106 ? 22.570 1.557 53.592 1.00 36.06 103 GLU F CA 1
ATOM 6828 C C . GLU H 2 106 ? 23.606 2.681 53.777 1.00 34.55 103 GLU F C 1
ATOM 6829 O O . GLU H 2 106 ? 24.093 2.902 54.884 1.00 34.20 103 GLU F O 1
ATOM 6835 N N . LEU H 2 107 ? 23.954 3.372 52.693 1.00 33.13 104 LEU F N 1
ATOM 6836 C CA . LEU H 2 107 ? 24.963 4.433 52.743 1.00 33.44 104 LEU F CA 1
ATOM 6837 C C . LEU H 2 107 ? 24.358 5.797 52.524 1.00 34.48 104 LEU F C 1
ATOM 6838 O O . LEU H 2 107 ? 23.860 6.104 51.439 1.00 34.30 104 LEU F O 1
ATOM 6843 N N . GLU H 2 108 ? 24.424 6.624 53.557 1.00 36.35 105 GLU F N 1
ATOM 6844 C CA . GLU H 2 108 ? 23.858 7.959 53.505 1.00 38.06 105 GLU F CA 1
ATOM 6845 C C . GLU H 2 108 ? 25.001 8.925 53.180 1.00 38.72 105 GLU F C 1
ATOM 6846 O O . GLU H 2 108 ? 25.990 8.993 53.919 1.00 39.65 105 GLU F O 1
ATOM 6852 N N . ILE H 2 109 ? 24.893 9.625 52.047 1.00 38.90 106 ILE F N 1
ATOM 6853 C CA . ILE H 2 109 ? 25.919 10.582 51.618 1.00 39.69 106 ILE F CA 1
ATOM 6854 C C . ILE H 2 109 ? 25.557 11.970 52.126 1.00 40.58 106 ILE F C 1
ATOM 6855 O O . ILE H 2 109 ? 24.423 12.400 51.995 1.00 41.53 106 ILE F O 1
ATOM 6860 N N . LEU H 2 110 A 26.539 12.668 52.685 1.00 41.83 106 LEU F N 1
ATOM 6861 C CA . LEU H 2 110 A 26.313 13.906 53.437 1.00 43.26 106 LEU F CA 1
ATOM 6862 C C . LEU H 2 110 A 27.180 15.051 52.889 1.00 44.38 106 LEU F C 1
ATOM 6863 O O . LEU H 2 110 A 28.251 14.817 52.325 1.00 43.79 106 LEU F O 1
ATOM 6868 N N . SER H 2 111 ? 26.712 16.288 53.036 1.00 45.39 107 SER F N 1
ATOM 6869 C CA . SER H 2 111 ? 27.503 17.466 52.637 1.00 47.27 107 SER F CA 1
ATOM 6870 C C . SER H 2 111 ? 28.856 17.537 53.369 1.00 48.37 107 SER F C 1
ATOM 6871 O O . SER H 2 111 ? 29.008 16.960 54.450 1.00 49.21 107 SER F O 1
ATOM 6874 N N . SER H 2 112 ? 29.838 18.207 52.756 1.00 49.30 108 SER F N 1
ATOM 6875 C CA . SER H 2 112 ? 31.145 18.449 53.389 1.00 50.01 108 SER F CA 1
ATOM 6876 C C . SER H 2 112 ? 31.350 19.908 53.812 1.00 52.04 108 SER F C 1
ATOM 6877 O O . SER H 2 112 ? 30.598 20.466 54.617 1.00 53.26 108 SER F O 1
#

Radius of gyration: 33.39 Å; Cα contacts (8 Å, |Δi|>4): 2573; chains: 8; bounding box: 92×97×68 Å

Sequence (912 aa):
SQSVKESEGDLVKPGASLTLTCKASGFDFTWYTMNWVRQAPGKGLEWIASIGAGVYGSNYYASWAKGRFTISKASSTTVTLQMTSLTVADTATYFCARDGINGGYDIWGPGTLVTVSSLVMTQTESPVSAAGGTVTIKCQSSQSVYNNRLAWYQQKPGQRPKLLIYSASTLASGVPSRFKGSGSGTQFTLTISDLEWGDAATYYCHGGYRNDDRYAFSGGTELEILSSASQSVKESEGDLVKPGASLTLTCKASGFDFTWYTMNWVRQAPGKGLEWIASIGAGVYGSNYYASWAKGRFTISKASSTTVTLQMTSLTVADTATYFCARDGINGGYDIWGPGTLVTVSSLVMTQTESPVSAAGGTVTIKCQSSQSVYNNRLAWYQQKPGQRPKLLIYSASTLASGVPSRFKGSGSGTQFTLTISDLEWGDAATYYCHGGYRSDRYAFSGGTELEILSSQSVKESEGDLVKPGASLTLTCKASGFDFTWYTMNWVRQAPGKGLEWIASIGAGVYGSNYYASWAKGRFTISKASSTTVTLQMTSLTVADTATYFCARDGINGGYDIWGPGTLVTVSSLVMTQTESPVSAAGGTVTIKCQSSQSVYNNRLAWYQQKPGQRPKLLIYSASTLASGVPSRFKGSGSGTQFTLTISDLEWGDAATYYCHGGYRSNDDRYAFSGGTELEILSSQSVKESEGDLVKPGASLTLTCKASGFDFTWYTMNWVRQAPGKGLEWIASIGAGVYGSNYYASWAKGRFTISKASSTTVTLQMTSLTVADTATYFCARDGINGGYDIWGPGTLVTVSSLVMTQTESPVSAAGGTVTIKCQSSQSVYNNRLAWYQQKPGQRPKLLIYSASTLASGVPSRFKGSGSGTQFTLTISDLEWGDAATYYCHGGYRSNDDRYAFSGGTELEILSS